Protein AF-0000000073121950 (afdb_homodimer)

Organism: Hermetia illucens (NCBI:txid343691)

InterPro domains:
  IPR037998 Maternal protein exuperantia [PTHR12384] (6-390)
  IPR040941 Exuperantia, SAM-like domain [PF18609] (260-331)
  IPR054362 Exuperantia RNAse H-like domain [PF22123] (18-179)

Structure (mmCIF, N/CA/C/O backbone):
data_AF-0000000073121950-model_v1
#
loop_
_entity.id
_entity.type
_entity.pdbx_description
1 polymer 'Maternal protein exuperantia'
#
loop_
_atom_site.group_PDB
_atom_site.id
_atom_site.type_symbol
_atom_site.label_atom_id
_atom_site.label_alt_id
_atom_site.label_comp_id
_atom_site.label_asym_id
_atom_site.label_entity_id
_atom_site.label_seq_id
_atom_site.pdbx_PDB_ins_code
_atom_site.Cartn_x
_atom_site.Cartn_y
_atom_site.Cartn_z
_atom_site.occupancy
_atom_site.B_iso_or_equiv
_atom_site.auth_seq_id
_atom_site.auth_comp_id
_atom_site.auth_asym_id
_atom_site.auth_atom_id
_atom_site.pdbx_PDB_model_num
ATOM 1 N N . MET A 1 1 ? 32.906 -42.125 -6.016 1 23.14 1 MET A N 1
ATOM 2 C CA . MET A 1 1 ? 32.531 -41.281 -4.887 1 23.14 1 MET A CA 1
ATOM 3 C C . MET A 1 1 ? 31.234 -40.562 -5.145 1 23.14 1 MET A C 1
ATOM 5 O O . MET A 1 1 ? 31.094 -39.844 -6.137 1 23.14 1 MET A O 1
ATOM 9 N N . GLY A 1 2 ? 30.078 -41.188 -4.805 1 25.16 2 GLY A N 1
ATOM 10 C CA . GLY A 1 2 ? 28.641 -40.969 -4.984 1 25.16 2 GLY A CA 1
ATOM 11 C C . GLY A 1 2 ? 28.188 -39.656 -4.395 1 25.16 2 GLY A C 1
ATOM 12 O O . GLY A 1 2 ? 28.422 -39.375 -3.217 1 25.16 2 GLY A O 1
ATOM 13 N N . SER A 1 3 ? 28.312 -38.531 -5.152 1 28.55 3 SER A N 1
ATOM 14 C CA . SER A 1 3 ? 27.906 -37.188 -4.746 1 28.55 3 SER A CA 1
ATOM 15 C C . SER A 1 3 ? 26.562 -37.188 -4.02 1 28.55 3 SER A C 1
ATOM 17 O O . SER A 1 3 ? 25.578 -37.719 -4.551 1 28.55 3 SER A O 1
ATOM 19 N N . GLY A 1 4 ? 26.547 -37.469 -2.672 1 28.08 4 GLY A N 1
ATOM 20 C CA . GLY A 1 4 ? 25.438 -37.469 -1.731 1 28.08 4 GLY A CA 1
ATOM 21 C C . GLY A 1 4 ? 24.531 -36.25 -1.912 1 28.08 4 GLY A C 1
ATOM 22 O O . GLY A 1 4 ? 24.984 -35.125 -1.797 1 28.08 4 GLY A O 1
ATOM 23 N N . SER A 1 5 ? 23.609 -36.344 -2.812 1 30.11 5 SER A N 1
ATOM 24 C CA . SER A 1 5 ? 22.453 -35.469 -2.941 1 30.11 5 SER A CA 1
ATOM 25 C C . SER A 1 5 ? 21.844 -35.125 -1.579 1 30.11 5 SER A C 1
ATOM 27 O O . SER A 1 5 ? 21.391 -36.031 -0.868 1 30.11 5 SER A O 1
ATOM 29 N N . GLU A 1 6 ? 22.531 -34.375 -0.75 1 32.94 6 GLU A N 1
ATOM 30 C CA . GLU A 1 6 ? 21.969 -33.875 0.498 1 32.94 6 GLU A CA 1
ATOM 31 C C . GLU A 1 6 ? 20.469 -33.562 0.341 1 32.94 6 GLU A C 1
ATOM 33 O O . GLU A 1 6 ? 20.094 -32.688 -0.42 1 32.94 6 GLU A O 1
ATOM 38 N N . THR A 1 7 ? 19.719 -34.562 0.35 1 33.72 7 THR A N 1
ATOM 39 C CA . THR A 1 7 ? 18.266 -34.469 0.483 1 33.72 7 THR A CA 1
ATOM 40 C C . THR A 1 7 ? 17.875 -33.5 1.578 1 33.72 7 THR A C 1
ATOM 42 O O . THR A 1 7 ? 18.109 -33.75 2.764 1 33.72 7 THR A O 1
ATOM 45 N N . LYS A 1 8 ? 18.234 -32.25 1.463 1 36.22 8 LYS A N 1
ATOM 46 C CA . LYS A 1 8 ? 17.625 -31.234 2.326 1 36.22 8 LYS A CA 1
ATOM 47 C C . LYS A 1 8 ? 16.234 -31.656 2.795 1 36.22 8 LYS A C 1
ATOM 49 O O . LYS A 1 8 ? 15.398 -32.062 1.982 1 36.22 8 LYS A O 1
ATOM 54 N N . ASN A 1 9 ? 16.125 -32.25 3.922 1 38.94 9 ASN A N 1
ATOM 55 C CA . ASN A 1 9 ? 14.977 -32.719 4.699 1 38.94 9 ASN A CA 1
ATOM 56 C C . ASN A 1 9 ? 13.805 -31.75 4.598 1 38.94 9 ASN A C 1
ATOM 58 O O . ASN A 1 9 ? 13.844 -30.656 5.172 1 38.94 9 ASN A O 1
ATOM 62 N N . ALA A 1 10 ? 13.281 -31.406 3.453 1 46.16 10 ALA A N 1
ATOM 63 C CA . ALA A 1 10 ? 12.023 -30.703 3.229 1 46.16 10 ALA A CA 1
ATOM 64 C C . ALA A 1 10 ? 10.992 -31.062 4.297 1 46.16 10 ALA A C 1
ATOM 66 O O . ALA A 1 10 ? 10.703 -32.25 4.512 1 46.16 10 ALA A O 1
ATOM 67 N N . ALA A 1 11 ? 10.969 -30.453 5.441 1 55.59 11 ALA A N 1
ATOM 68 C CA . ALA A 1 11 ? 9.984 -30.656 6.504 1 55.59 11 ALA A CA 1
ATOM 69 C C . ALA A 1 11 ? 8.641 -31.094 5.93 1 55.59 11 ALA A C 1
ATOM 71 O O . ALA A 1 11 ? 8.086 -30.422 5.051 1 55.59 11 ALA A O 1
ATOM 72 N N . THR A 1 12 ? 8.406 -32.375 5.855 1 75.44 12 THR A N 1
ATOM 73 C CA . THR A 1 12 ? 7.184 -33 5.367 1 75.44 12 THR A CA 1
ATOM 74 C C . THR A 1 12 ? 5.984 -32.594 6.219 1 75.44 12 THR A C 1
ATOM 76 O O . THR A 1 12 ? 6.125 -32.344 7.418 1 75.44 12 THR A O 1
ATOM 79 N N . LEU A 1 13 ? 4.969 -32.062 5.613 1 86.94 13 LEU A N 1
ATOM 80 C CA . LEU A 1 13 ? 3.691 -31.781 6.254 1 86.94 13 LEU A CA 1
ATOM 81 C C . LEU A 1 13 ? 3.184 -33 7.023 1 86.94 13 LEU A C 1
ATOM 83 O O . LEU A 1 13 ? 3.107 -34.094 6.469 1 86.94 13 LEU A O 1
ATOM 87 N N . PRO A 1 14 ? 2.98 -32.875 8.344 1 90.62 14 PRO A N 1
ATOM 88 C CA . PRO A 1 14 ? 2.432 -34 9.094 1 90.62 14 PRO A CA 1
ATOM 89 C C . PRO A 1 14 ? 1.1 -34.5 8.531 1 90.62 14 PRO A C 1
ATOM 91 O O . PRO A 1 14 ? 0.289 -33.688 8.062 1 90.62 14 PRO A O 1
ATOM 94 N N . LYS A 1 15 ? 0.915 -35.812 8.625 1 91.44 15 LYS A N 1
ATOM 95 C CA . LYS A 1 15 ? -0.358 -36.375 8.18 1 91.44 15 LYS A CA 1
ATOM 96 C C . LYS A 1 15 ? -1.479 -36.031 9.156 1 91.44 15 LYS A C 1
ATOM 98 O O . LYS A 1 15 ? -1.244 -35.906 10.359 1 91.44 15 LYS A O 1
ATOM 103 N N . GLY A 1 16 ? -2.641 -35.812 8.625 1 92.44 16 GLY A N 1
ATOM 104 C CA . GLY A 1 16 ? -3.791 -35.469 9.461 1 92.44 16 GLY A CA 1
ATOM 105 C C . GLY A 1 16 ? -4.875 -34.719 8.719 1 92.44 16 GLY A C 1
ATOM 106 O O . GLY A 1 16 ? -4.918 -34.75 7.484 1 92.44 16 GLY A O 1
ATOM 107 N N . LYS A 1 17 ? -5.758 -34.188 9.492 1 95.31 17 LYS A N 1
ATOM 108 C CA . LYS A 1 17 ? -6.871 -33.438 8.906 1 95.31 17 LYS A CA 1
ATOM 109 C C . LYS A 1 17 ? -6.473 -32 8.617 1 95.31 17 LYS A C 1
ATOM 111 O O . LYS A 1 17 ? -5.891 -31.328 9.469 1 95.31 17 LYS A O 1
ATOM 116 N N . TYR A 1 18 ? -6.789 -31.625 7.426 1 97.06 18 TYR A N 1
ATOM 117 C CA . TYR A 1 18 ? -6.535 -30.25 7 1 97.06 18 TYR A CA 1
ATOM 118 C C . TYR A 1 18 ? -7.777 -29.625 6.371 1 97.06 18 TYR A C 1
ATOM 120 O O . TYR A 1 18 ? -8.625 -30.344 5.828 1 97.06 18 TYR A O 1
ATOM 128 N N . THR A 1 19 ? -7.891 -28.359 6.516 1 97.56 19 THR A N 1
ATOM 129 C CA . THR A 1 19 ? -8.93 -27.625 5.812 1 97.56 19 THR A CA 1
ATOM 130 C C . THR A 1 19 ? -8.469 -27.234 4.41 1 97.56 19 THR A C 1
ATOM 132 O O . THR A 1 19 ? -7.434 -26.594 4.246 1 97.56 19 THR A O 1
ATOM 135 N N . LEU A 1 20 ? -9.219 -27.688 3.439 1 98 20 LEU A N 1
ATOM 136 C CA . LEU A 1 20 ? -8.844 -27.438 2.055 1 98 20 LEU A CA 1
ATOM 137 C C . LEU A 1 20 ? -9.539 -26.188 1.524 1 98 20 LEU A C 1
ATOM 139 O O . LEU A 1 20 ? -10.734 -26 1.74 1 98 20 LEU A O 1
ATOM 143 N N . VAL A 1 21 ? -8.75 -25.281 0.879 1 98.75 21 VAL A N 1
ATOM 144 C CA . VAL A 1 21 ? -9.266 -24.031 0.343 1 98.75 21 VAL A CA 1
ATOM 145 C C . VAL A 1 21 ? -8.734 -23.812 -1.072 1 98.75 21 VAL A C 1
ATOM 147 O O . VAL A 1 21 ? -7.527 -23.906 -1.31 1 98.75 21 VAL A O 1
ATOM 150 N N . GLY A 1 22 ? -9.633 -23.625 -2.072 1 98.75 22 GLY A N 1
ATOM 151 C CA . GLY A 1 22 ? -9.18 -23.156 -3.375 1 98.75 22 GLY A CA 1
ATOM 152 C C . GLY A 1 22 ? -8.727 -21.719 -3.371 1 98.75 22 GLY A C 1
ATOM 153 O O . GLY A 1 22 ? -9.328 -20.875 -2.705 1 98.75 22 GLY A O 1
ATOM 154 N N . ILE A 1 23 ? -7.668 -21.391 -4.133 1 98.88 23 ILE A N 1
ATOM 155 C CA . ILE A 1 23 ? -7.16 -20.016 -4.109 1 98.88 23 ILE A CA 1
ATOM 156 C C . ILE A 1 23 ? -6.664 -19.625 -5.496 1 98.88 23 ILE A C 1
ATOM 158 O O . ILE A 1 23 ? -6.188 -20.469 -6.258 1 98.88 23 ILE A O 1
ATOM 162 N N . ASP A 1 24 ? -6.777 -18.359 -5.828 1 98.56 24 ASP A N 1
ATOM 163 C CA . ASP A 1 24 ? -6.207 -17.781 -7.039 1 98.56 24 ASP A CA 1
ATOM 164 C C . ASP A 1 24 ? -6.07 -16.266 -6.902 1 98.56 24 ASP A C 1
ATOM 166 O O . ASP A 1 24 ? -6.637 -15.664 -5.988 1 98.56 24 ASP A O 1
ATOM 170 N N . VAL A 1 25 ? -5.273 -15.688 -7.82 1 98.62 25 VAL A N 1
ATOM 171 C CA . VAL A 1 25 ? -5.07 -14.242 -7.809 1 98.62 25 VAL A CA 1
ATOM 172 C C . VAL A 1 25 ? -5.082 -13.711 -9.242 1 98.62 25 VAL A C 1
ATOM 174 O O . VAL A 1 25 ? -4.684 -14.406 -10.172 1 98.62 25 VAL A O 1
ATOM 177 N N . ASP A 1 26 ? -5.594 -12.539 -9.438 1 98.25 26 ASP A N 1
ATOM 178 C CA . ASP A 1 26 ? -5.352 -11.727 -10.625 1 98.25 26 ASP A CA 1
ATOM 179 C C . ASP A 1 26 ? -4.254 -10.695 -10.367 1 98.25 26 ASP A C 1
ATOM 181 O O . ASP A 1 26 ? -4.191 -10.102 -9.289 1 98.25 26 ASP A O 1
ATOM 185 N N . THR A 1 27 ? -3.428 -10.539 -11.32 1 98.12 27 THR A N 1
ATOM 186 C CA . THR A 1 27 ? -2.293 -9.641 -11.141 1 98.12 27 THR A CA 1
ATOM 187 C C . THR A 1 27 ? -2.166 -8.688 -12.328 1 98.12 27 THR A C 1
ATOM 189 O O . THR A 1 27 ? -2.807 -8.883 -13.359 1 98.12 27 THR A O 1
ATOM 192 N N . THR A 1 28 ? -1.417 -7.633 -12.195 1 97.5 28 THR A N 1
ATOM 193 C CA . THR A 1 28 ? -1.21 -6.637 -13.242 1 97.5 28 THR A CA 1
ATOM 194 C C . THR A 1 28 ? -0.333 -7.199 -14.352 1 97.5 28 THR A C 1
ATOM 196 O O . THR A 1 28 ? -0.271 -6.633 -15.445 1 97.5 28 THR A O 1
ATOM 199 N N . GLY A 1 29 ? 0.346 -8.227 -14.109 1 95.06 29 GLY A N 1
ATOM 200 C CA . GLY A 1 29 ? 1.221 -8.969 -15.008 1 95.06 29 GLY A CA 1
ATOM 201 C C . GLY A 1 29 ? 1.643 -10.312 -14.445 1 95.06 29 GLY A C 1
ATOM 202 O O . GLY A 1 29 ? 1.053 -10.805 -13.477 1 95.06 29 GLY A O 1
ATOM 203 N N . ARG A 1 30 ? 2.684 -10.93 -15.016 1 91 30 ARG A N 1
ATOM 204 C CA . ARG A 1 30 ? 3.078 -12.281 -14.602 1 91 30 ARG A CA 1
ATOM 205 C C . ARG A 1 30 ? 4.477 -12.273 -14 1 91 30 ARG A C 1
ATOM 207 O O . ARG A 1 30 ? 5.129 -13.32 -13.93 1 91 30 ARG A O 1
ATOM 214 N N . ARG A 1 31 ? 4.938 -11.172 -13.609 1 85.44 31 ARG A N 1
ATOM 215 C CA . ARG A 1 31 ? 6.215 -11.07 -12.914 1 85.44 31 ARG A CA 1
ATOM 216 C C . ARG A 1 31 ? 6.012 -10.969 -11.406 1 85.44 31 ARG A C 1
ATOM 218 O O . ARG A 1 31 ? 4.957 -10.523 -10.953 1 85.44 31 ARG A O 1
ATOM 225 N N . LEU A 1 32 ? 7.008 -11.242 -10.656 1 86.88 32 LEU A N 1
ATOM 226 C CA . LEU A 1 32 ? 6.922 -11.219 -9.203 1 86.88 32 LEU A CA 1
ATOM 227 C C . LEU A 1 32 ? 6.762 -9.797 -8.688 1 86.88 32 LEU A C 1
ATOM 229 O O . LEU A 1 32 ? 6.254 -9.578 -7.586 1 86.88 32 LEU A O 1
ATOM 233 N N . ILE A 1 33 ? 7.211 -8.781 -9.461 1 86.19 33 ILE A N 1
ATOM 234 C CA . ILE A 1 33 ? 7.129 -7.383 -9.047 1 86.19 33 ILE A CA 1
ATOM 235 C C . ILE A 1 33 ? 5.73 -6.84 -9.336 1 86.19 33 ILE A C 1
ATOM 237 O O . ILE A 1 33 ? 5.375 -5.746 -8.891 1 86.19 33 ILE A O 1
ATOM 241 N N . ASP A 1 34 ? 4.98 -7.625 -10.141 1 93.81 34 ASP A N 1
ATOM 242 C CA . ASP A 1 34 ? 3.623 -7.18 -10.438 1 93.81 34 ASP A CA 1
ATOM 243 C C . ASP A 1 34 ? 2.734 -7.262 -9.203 1 93.81 34 ASP A C 1
ATOM 245 O O . ASP A 1 34 ? 3.156 -7.762 -8.156 1 93.81 34 ASP A O 1
ATOM 249 N N . GLU A 1 35 ? 1.543 -6.699 -9.344 1 96.88 35 GLU A N 1
ATOM 250 C CA . GLU A 1 35 ? 0.708 -6.492 -8.164 1 96.88 35 GLU A CA 1
ATOM 251 C C . GLU A 1 35 ? -0.578 -7.312 -8.25 1 96.88 35 GLU A C 1
ATOM 253 O O . GLU A 1 35 ? -1.116 -7.523 -9.344 1 96.88 35 GLU A O 1
ATOM 258 N N . ILE A 1 36 ? -1.031 -7.746 -7.098 1 98.31 36 ILE A N 1
ATOM 259 C CA . ILE A 1 36 ? -2.303 -8.461 -7.027 1 98.31 36 ILE A CA 1
ATOM 260 C C . ILE A 1 36 ? -3.455 -7.477 -7.234 1 98.31 36 ILE A C 1
ATOM 262 O O . ILE A 1 36 ? -3.504 -6.422 -6.598 1 98.31 36 ILE A O 1
ATOM 266 N N . VA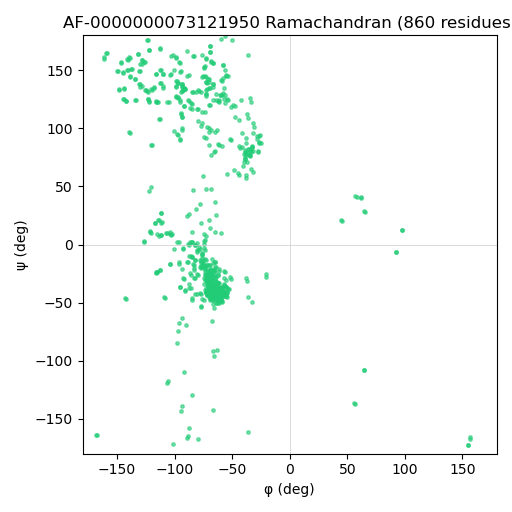L A 1 37 ? -4.379 -7.848 -8.07 1 98.44 37 VAL A N 1
ATOM 267 C CA . VAL A 1 37 ? -5.523 -6.996 -8.367 1 98.44 37 VAL A CA 1
ATOM 268 C C . VAL A 1 37 ? -6.801 -7.641 -7.836 1 98.44 37 VAL A C 1
ATOM 270 O O . VAL A 1 37 ? -7.812 -6.961 -7.641 1 98.44 37 VAL A O 1
ATOM 273 N N . GLN A 1 38 ? -6.766 -8.906 -7.645 1 98.5 38 GLN A N 1
ATOM 274 C CA . GLN A 1 38 ? -7.84 -9.641 -6.984 1 98.5 38 GLN A CA 1
ATOM 275 C C . GLN A 1 38 ? -7.297 -10.836 -6.215 1 98.5 38 GLN A C 1
ATOM 277 O O . GLN A 1 38 ? -6.418 -11.547 -6.703 1 98.5 38 GLN A O 1
ATOM 282 N N . LEU A 1 39 ? -7.707 -11.008 -5.055 1 98.75 39 LEU A N 1
ATOM 283 C CA . LEU A 1 39 ? -7.438 -12.188 -4.242 1 98.75 39 LEU A CA 1
ATOM 284 C C . LEU A 1 39 ? -8.727 -12.945 -3.941 1 98.75 39 LEU A C 1
ATOM 286 O O . LEU A 1 39 ? -9.688 -12.367 -3.428 1 98.75 39 LEU A O 1
ATOM 290 N N . ALA A 1 40 ? -8.758 -14.195 -4.316 1 98.69 40 ALA A N 1
ATOM 291 C CA . ALA A 1 40 ? -9.977 -14.969 -4.129 1 98.69 40 ALA A CA 1
ATOM 292 C C . ALA A 1 40 ? -9.672 -16.344 -3.529 1 98.69 40 ALA A C 1
ATOM 294 O O . ALA A 1 40 ? -8.656 -16.953 -3.857 1 98.69 40 ALA A O 1
ATOM 295 N N . ALA A 1 41 ? -10.508 -16.781 -2.684 1 98.75 41 ALA A N 1
ATOM 296 C CA . ALA A 1 41 ? -10.445 -18.094 -2.037 1 98.75 41 ALA A CA 1
ATOM 297 C C . ALA A 1 41 ? -11.844 -18.703 -1.904 1 98.75 41 ALA A C 1
ATOM 299 O O . ALA A 1 41 ? -12.828 -17.984 -1.762 1 98.75 41 ALA A O 1
ATOM 300 N N . TYR A 1 42 ? -11.898 -20.062 -1.933 1 98.44 42 TYR A N 1
ATOM 301 C CA . TYR A 1 42 ? -13.211 -20.688 -2.037 1 98.44 42 TYR A CA 1
ATOM 302 C C . TYR A 1 42 ? -13.266 -21.969 -1.218 1 98.44 42 TYR A C 1
ATOM 304 O O . TYR A 1 42 ? -12.32 -22.766 -1.229 1 98.44 42 TYR A O 1
ATOM 312 N N . THR A 1 43 ? -14.258 -22.156 -0.511 1 97.75 43 THR A N 1
ATOM 313 C CA . THR A 1 43 ? -14.773 -23.406 0.033 1 97.75 43 THR A CA 1
ATOM 314 C C . THR A 1 43 ? -16.266 -23.547 -0.271 1 97.75 43 THR A C 1
ATOM 316 O O . THR A 1 43 ? -16.953 -22.562 -0.554 1 97.75 43 THR A O 1
ATOM 319 N N . PRO A 1 44 ? -16.734 -24.719 -0.312 1 95.06 44 PRO A N 1
ATOM 320 C CA . PRO A 1 44 ? -18.172 -24.906 -0.594 1 95.0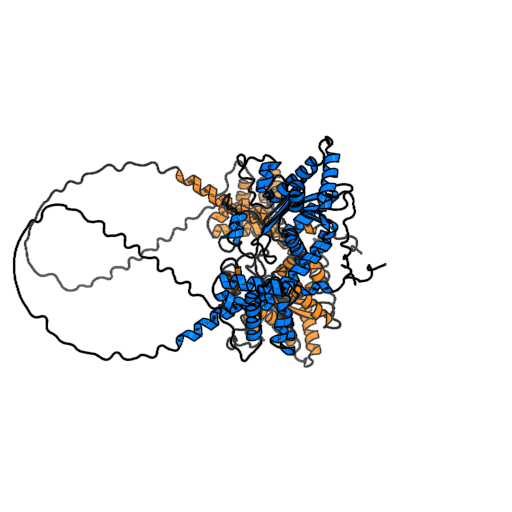6 44 PRO A CA 1
ATOM 321 C C . PRO A 1 44 ? -19.062 -24.156 0.389 1 95.06 44 PRO A C 1
ATOM 323 O O . PRO A 1 44 ? -20.172 -23.75 0.035 1 95.06 44 PRO A O 1
ATOM 326 N N . GLN A 1 45 ? -18.594 -23.844 1.601 1 94.25 45 GLN A N 1
ATOM 327 C CA . GLN A 1 45 ? -19.406 -23.188 2.637 1 94.25 45 GLN A CA 1
ATOM 328 C C . GLN A 1 45 ? -19.281 -21.672 2.555 1 94.25 45 GLN A C 1
ATOM 330 O O . GLN A 1 45 ? -20.25 -20.953 2.816 1 94.25 45 GLN A O 1
ATOM 335 N N . THR A 1 46 ? -18.125 -21.172 2.285 1 96.88 46 THR A N 1
ATOM 336 C CA . THR A 1 46 ? -17.875 -19.734 2.271 1 96.88 46 THR A CA 1
ATOM 337 C C . THR A 1 46 ? -16.828 -19.375 1.214 1 96.88 46 THR A C 1
ATOM 339 O O . THR A 1 46 ? -16.078 -20.234 0.764 1 96.88 46 THR A O 1
ATOM 342 N N . GLN A 1 47 ? -16.906 -18.156 0.81 1 97.38 47 GLN A N 1
ATOM 343 C CA . GLN A 1 47 ? -15.938 -17.688 -0.176 1 97.38 47 GLN A CA 1
ATOM 344 C C . GLN A 1 47 ? -15.43 -16.281 0.18 1 97.38 47 GLN A C 1
ATOM 346 O O . GLN A 1 47 ? -16.094 -15.547 0.908 1 97.38 47 GLN A O 1
ATOM 351 N N . TYR A 1 48 ? -14.25 -16.016 -0.218 1 98.31 48 TYR A N 1
ATOM 352 C CA . TYR A 1 48 ? -13.625 -14.703 -0.115 1 98.31 48 TYR A CA 1
ATOM 353 C C . TYR A 1 48 ? -13.172 -14.203 -1.482 1 98.31 48 TYR A C 1
ATOM 355 O O . TYR A 1 48 ? -12.484 -14.922 -2.215 1 98.31 48 TYR A O 1
ATOM 363 N N . ALA A 1 49 ? -13.57 -13.07 -1.896 1 97.88 49 ALA A N 1
ATOM 364 C CA . ALA A 1 49 ? -13.109 -12.422 -3.119 1 97.88 49 ALA A CA 1
ATOM 365 C C . ALA A 1 49 ? -13.023 -10.906 -2.939 1 97.88 49 ALA A C 1
ATOM 367 O O . ALA A 1 49 ? -14 -10.273 -2.529 1 97.88 49 ALA A O 1
ATOM 368 N N . GLN A 1 50 ? -11.867 -10.359 -3.207 1 98.25 50 GLN A N 1
ATOM 369 C CA . GLN A 1 50 ? -11.656 -8.93 -3.004 1 98.25 50 GLN A CA 1
ATOM 370 C C . GLN A 1 50 ? -10.773 -8.344 -4.102 1 98.25 50 GLN A C 1
ATOM 372 O O . GLN A 1 50 ? -9.68 -8.844 -4.355 1 98.25 50 GLN A O 1
ATOM 377 N N . TYR A 1 51 ? -11.305 -7.332 -4.773 1 98.12 51 TYR A N 1
ATOM 378 C CA . TYR A 1 51 ? -10.469 -6.566 -5.691 1 98.12 51 TYR A CA 1
ATOM 379 C C . TYR A 1 51 ? -9.539 -5.629 -4.93 1 98.12 51 TYR A C 1
ATOM 381 O O . TYR A 1 51 ? -9.922 -5.07 -3.898 1 98.12 51 TYR A O 1
ATOM 389 N N . ILE A 1 52 ? -8.375 -5.469 -5.461 1 98.44 52 ILE A N 1
ATOM 390 C CA . ILE A 1 52 ? -7.309 -4.691 -4.844 1 98.44 52 ILE A CA 1
ATOM 391 C C . ILE A 1 52 ? -6.805 -3.635 -5.828 1 98.44 52 ILE A C 1
ATOM 393 O O . ILE A 1 52 ? -6.492 -3.949 -6.977 1 98.44 52 ILE A O 1
ATOM 397 N N . MET A 1 53 ? -6.668 -2.424 -5.387 1 97.06 53 MET A N 1
ATOM 398 C CA . MET A 1 53 ? -6.184 -1.353 -6.25 1 97.06 53 MET A CA 1
ATOM 399 C C . MET A 1 53 ? -4.668 -1.408 -6.387 1 97.06 53 MET A C 1
ATOM 401 O O . MET A 1 53 ? -3.943 -1.24 -5.402 1 97.06 53 MET A O 1
ATOM 405 N N . PRO A 1 54 ? -4.156 -1.634 -7.574 1 97.06 54 PRO A N 1
ATOM 406 C CA . PRO A 1 54 ? -2.705 -1.625 -7.777 1 97.06 54 PRO A CA 1
ATOM 407 C C . PRO A 1 54 ? -2.146 -0.219 -7.988 1 97.06 54 PRO A C 1
ATOM 409 O O . PRO A 1 54 ? -2.904 0.715 -8.266 1 97.06 54 PRO A O 1
ATOM 412 N N . TYR A 1 55 ? -0.87 -0.076 -7.812 1 95.25 55 TYR A N 1
ATOM 413 C CA . TYR A 1 55 ? -0.206 1.174 -8.164 1 95.25 55 TYR A CA 1
ATOM 414 C C . TYR A 1 55 ? -0.109 1.333 -9.68 1 95.25 55 TYR A C 1
ATOM 416 O O . TYR A 1 55 ? -0.387 2.408 -10.211 1 95.25 55 TYR A O 1
ATOM 424 N N . MET A 1 56 ? 0.205 0.223 -10.336 1 94.5 56 MET A N 1
ATOM 425 C CA . MET A 1 56 ? 0.415 0.238 -11.773 1 94.5 56 MET A CA 1
ATOM 426 C C . MET A 1 56 ? -0.854 -0.175 -12.516 1 94.5 56 MET A C 1
ATOM 428 O O . MET A 1 56 ? -1.732 -0.817 -11.938 1 94.5 56 MET A O 1
ATOM 432 N N . ASN A 1 57 ? -0.887 0.27 -13.742 1 95.62 57 ASN A N 1
ATOM 433 C CA . ASN A 1 57 ? -1.955 -0.246 -14.594 1 95.62 57 ASN A CA 1
ATOM 434 C C . ASN A 1 57 ? -1.677 -1.681 -15.031 1 95.62 57 ASN A C 1
ATOM 436 O O . ASN A 1 57 ? -0.521 -2.105 -15.078 1 95.62 57 ASN A O 1
ATOM 440 N N . LEU A 1 58 ? -2.729 -2.391 -15.281 1 97.19 58 LEU A N 1
ATOM 441 C CA . LEU A 1 58 ? -2.553 -3.73 -15.828 1 97.19 58 LEU A CA 1
ATOM 442 C C . LEU A 1 58 ? -1.967 -3.668 -17.234 1 97.19 58 LEU A C 1
ATOM 444 O O . LEU A 1 58 ? -2.367 -2.826 -18.047 1 97.19 58 LEU A O 1
ATOM 448 N N . ASN A 1 59 ? -1.058 -4.5 -17.531 1 94.5 59 ASN A N 1
ATOM 449 C CA . ASN A 1 59 ? -0.585 -4.582 -18.922 1 94.5 59 ASN A CA 1
ATOM 450 C C . ASN A 1 59 ? -1.649 -5.164 -19.844 1 94.5 59 ASN A C 1
ATOM 452 O O . ASN A 1 59 ? -2.662 -5.691 -19.375 1 94.5 59 ASN A O 1
ATOM 456 N N . PRO A 1 60 ? -1.501 -5.051 -21.078 1 94 60 PRO A N 1
ATOM 457 C CA . PRO A 1 60 ? -2.553 -5.453 -22.016 1 94 60 PRO A CA 1
ATOM 458 C C . PRO A 1 60 ? -2.932 -6.926 -21.875 1 94 60 PRO A C 1
ATOM 460 O O . PRO A 1 60 ? -4.113 -7.273 -21.938 1 94 60 PRO A O 1
ATOM 463 N N . ALA A 1 61 ? -1.965 -7.707 -21.719 1 94.38 61 ALA A N 1
ATOM 464 C CA . ALA A 1 61 ? -2.242 -9.133 -21.594 1 94.38 61 ALA A CA 1
ATOM 465 C C . ALA A 1 61 ? -3.088 -9.414 -20.344 1 94.38 61 ALA A C 1
ATOM 467 O O . ALA A 1 61 ? -4.043 -10.188 -20.406 1 94.38 61 ALA A O 1
ATOM 468 N N . ALA A 1 62 ? -2.717 -8.867 -19.25 1 96.75 62 ALA A N 1
ATOM 469 C CA . ALA A 1 62 ? -3.449 -9.047 -18 1 96.75 62 ALA A CA 1
ATOM 470 C C . ALA A 1 62 ? -4.863 -8.484 -18.109 1 96.75 62 ALA A C 1
ATOM 472 O O . ALA A 1 62 ? -5.816 -9.086 -17.609 1 96.75 62 ALA A O 1
ATOM 473 N N . ARG A 1 63 ? -5.02 -7.324 -18.75 1 96.12 63 ARG A N 1
ATOM 474 C CA . ARG A 1 63 ? -6.332 -6.723 -18.938 1 96.12 63 ARG A CA 1
ATOM 475 C C . ARG A 1 63 ? -7.258 -7.668 -19.703 1 96.12 63 ARG A C 1
ATOM 477 O O . ARG A 1 63 ? -8.43 -7.809 -19.359 1 96.12 63 ARG A O 1
ATOM 484 N N . GLN A 1 64 ? -6.68 -8.203 -20.656 1 95 64 GLN A N 1
ATOM 485 C CA . GLN A 1 64 ? -7.461 -9.117 -21.484 1 95 64 GLN A CA 1
ATOM 486 C C . GLN A 1 64 ? -7.809 -10.391 -20.719 1 95 64 GLN A C 1
ATOM 488 O O . GLN A 1 64 ? -8.938 -10.875 -20.781 1 95 64 GLN A O 1
ATOM 493 N N . ARG A 1 65 ? -6.895 -10.867 -20.047 1 94.56 65 ARG A N 1
ATOM 494 C CA . ARG A 1 65 ? -7.082 -12.117 -19.312 1 94.56 65 ARG A CA 1
ATOM 495 C C . ARG A 1 65 ? -8.117 -11.953 -18.203 1 94.56 65 ARG A C 1
ATOM 497 O O . ARG A 1 65 ? -8.992 -12.805 -18.031 1 94.56 65 ARG A O 1
ATOM 504 N N . HIS A 1 66 ? -7.996 -10.883 -17.469 1 96.81 66 HIS A N 1
ATOM 505 C CA . HIS A 1 66 ? -8.812 -10.719 -16.281 1 96.81 66 HIS A CA 1
ATOM 506 C C . HIS A 1 66 ? -10.047 -9.867 -16.578 1 96.81 66 HIS A C 1
ATOM 508 O O . HIS A 1 66 ? -10.977 -9.812 -15.766 1 96.81 66 HIS A O 1
ATOM 514 N N . GLN A 1 67 ? -10 -9.133 -17.75 1 96.38 67 GLN A N 1
ATOM 515 C CA . GLN A 1 67 ? -11.086 -8.242 -18.141 1 96.38 67 GLN A CA 1
ATOM 516 C C . GLN A 1 67 ? -11.336 -7.18 -17.078 1 96.38 67 GLN A C 1
ATOM 518 O O . GLN A 1 67 ? -12.484 -6.941 -16.703 1 96.38 67 GLN A O 1
ATOM 523 N N . VAL A 1 68 ? -10.289 -6.66 -16.531 1 96.88 68 VAL A N 1
ATOM 524 C CA . VAL A 1 68 ? -10.289 -5.562 -15.57 1 96.88 68 VAL A CA 1
ATOM 525 C C . VAL A 1 68 ? -9.289 -4.496 -16 1 96.88 68 VAL A C 1
ATOM 527 O O . VAL A 1 68 ? -8.203 -4.812 -16.5 1 96.88 68 VAL A O 1
ATOM 530 N N . ARG A 1 69 ? -9.633 -3.311 -15.883 1 96.62 69 ARG A N 1
ATOM 531 C CA . ARG A 1 69 ? -8.695 -2.23 -16.188 1 96.62 69 ARG A CA 1
ATOM 532 C C . ARG A 1 69 ? -8.812 -1.103 -15.172 1 96.62 69 ARG A C 1
ATOM 534 O O . ARG A 1 69 ? -9.828 -0.991 -14.469 1 96.62 69 ARG A O 1
ATOM 541 N N . VAL A 1 70 ? -7.797 -0.301 -15.117 1 96.5 70 VAL A N 1
ATOM 542 C CA . VAL A 1 70 ? -7.797 0.888 -14.273 1 96.5 70 VAL A CA 1
ATOM 543 C C . VAL A 1 70 ? -8.297 2.09 -15.07 1 96.5 70 VAL A C 1
ATOM 545 O O . VAL A 1 70 ? -7.887 2.293 -16.219 1 96.5 70 VAL A O 1
ATOM 548 N N . ILE A 1 71 ? -9.125 2.812 -14.477 1 95.56 71 ILE A N 1
ATOM 549 C CA . ILE A 1 71 ? -9.578 4.062 -15.078 1 95.56 71 ILE A CA 1
ATOM 550 C C . ILE A 1 71 ? -9.375 5.211 -14.086 1 95.56 71 ILE A C 1
ATOM 552 O O . ILE A 1 71 ? -9.266 4.984 -12.883 1 95.56 71 ILE A O 1
ATOM 556 N N . THR A 1 72 ? -9.297 6.406 -14.656 1 92.69 72 THR A N 1
ATOM 557 C CA . THR A 1 72 ? -9.141 7.598 -13.836 1 92.69 72 THR A CA 1
ATOM 558 C C . THR A 1 72 ? -10.281 8.586 -14.086 1 92.69 72 THR A C 1
ATOM 560 O O . THR A 1 72 ? -10.547 8.953 -15.234 1 92.69 72 THR A O 1
ATOM 563 N N . ILE A 1 73 ? -10.961 8.945 -13.102 1 90.38 73 ILE A N 1
ATOM 564 C CA . ILE A 1 73 ? -11.961 10.008 -13.133 1 90.38 73 ILE A CA 1
ATOM 565 C C . ILE A 1 73 ? -11.5 11.172 -12.266 1 90.38 73 ILE A C 1
ATOM 567 O O . ILE A 1 73 ? -11.508 11.086 -11.039 1 90.38 73 ILE A O 1
ATOM 571 N N . GLY A 1 74 ? -11.094 12.297 -12.945 1 88.88 74 GLY A N 1
ATOM 572 C CA . GLY A 1 74 ? -10.438 13.359 -12.203 1 88.88 74 GLY A CA 1
ATOM 573 C C . GLY A 1 74 ? -9.102 12.93 -11.617 1 88.88 74 GLY A C 1
ATOM 574 O O . GLY A 1 74 ? -8.156 12.641 -12.352 1 88.88 74 GLY A O 1
ATOM 575 N N . PHE A 1 75 ? -9.117 12.773 -10.289 1 89.31 75 PHE A N 1
ATOM 576 C CA . PHE A 1 75 ? -7.871 12.32 -9.68 1 89.31 75 PHE A CA 1
ATOM 577 C C . PHE A 1 75 ? -8.078 11.016 -8.922 1 89.31 75 PHE A C 1
ATOM 579 O O . PHE A 1 75 ? -7.184 10.547 -8.227 1 89.31 75 PHE A O 1
ATOM 586 N N . TYR A 1 76 ? -9.242 10.438 -9.156 1 90.56 76 TYR A N 1
ATOM 587 C CA . TYR A 1 76 ? -9.57 9.164 -8.516 1 90.56 76 TYR A CA 1
ATOM 588 C C . TYR A 1 76 ? -9.32 8 -9.469 1 90.56 76 TYR A C 1
ATOM 590 O O . TYR A 1 76 ? -9.828 7.992 -10.594 1 90.56 76 TYR A O 1
ATOM 598 N N . ARG A 1 77 ? -8.609 7.098 -9.031 1 94.44 77 ARG A N 1
ATOM 599 C CA . ARG A 1 77 ? -8.359 5.871 -9.781 1 94.44 77 ARG A CA 1
ATOM 600 C C . ARG A 1 77 ? -9.273 4.746 -9.297 1 94.44 77 ARG A C 1
ATOM 602 O O . ARG A 1 77 ? -9.453 4.562 -8.094 1 94.44 77 ARG A O 1
ATOM 609 N N . MET A 1 78 ? -9.797 4.059 -10.234 1 96.31 78 MET A N 1
ATOM 610 C CA . MET A 1 78 ? -10.734 2.986 -9.906 1 96.31 78 MET A CA 1
ATOM 611 C C . MET A 1 78 ? -10.523 1.784 -10.828 1 96.31 78 MET A C 1
ATOM 613 O O . MET A 1 78 ? -9.922 1.91 -11.891 1 96.31 78 MET A O 1
ATOM 617 N N . LEU A 1 79 ? -10.969 0.667 -10.406 1 97.12 79 LEU A N 1
ATOM 618 C CA . LEU A 1 79 ? -10.984 -0.531 -11.234 1 97.12 79 LEU A CA 1
ATOM 619 C C . LEU A 1 79 ? -12.32 -0.689 -11.945 1 97.12 79 LEU A C 1
ATOM 621 O O . LEU A 1 79 ? -13.375 -0.464 -11.344 1 97.12 79 LEU A O 1
ATOM 625 N N . LYS A 1 80 ? -12.266 -1.014 -13.172 1 97.06 80 LYS A N 1
ATOM 626 C CA . LYS A 1 80 ? -13.461 -1.228 -13.977 1 97.06 80 LYS A CA 1
ATOM 627 C C . LYS A 1 80 ? -13.469 -2.621 -14.594 1 97.06 80 LYS A C 1
ATOM 629 O O . LYS A 1 80 ? -12.469 -3.051 -15.172 1 97.06 80 LYS A O 1
ATOM 634 N N . CYS A 1 81 ? -14.57 -3.262 -14.438 1 95 81 CYS A N 1
ATOM 635 C CA . CYS A 1 81 ? -14.773 -4.543 -15.109 1 95 81 CYS A CA 1
ATOM 636 C C . CYS A 1 81 ? -15.148 -4.34 -16.578 1 95 81 CYS A C 1
ATOM 638 O O . CYS A 1 81 ? -16.109 -3.639 -16.875 1 95 81 CYS A O 1
ATOM 640 N N . MET A 1 82 ? -14.523 -5.023 -17.406 1 94.12 82 MET A N 1
ATOM 641 C CA . MET A 1 82 ? -14.719 -4.809 -18.828 1 94.12 82 MET A CA 1
ATOM 642 C C . MET A 1 82 ? -15.867 -5.664 -19.359 1 94.12 82 MET A C 1
ATOM 644 O O . MET A 1 82 ? -16.375 -5.418 -20.453 1 94.12 82 MET A O 1
ATOM 648 N N . GLN A 1 83 ? -16.266 -6.637 -18.594 1 89.62 83 GLN A N 1
ATOM 649 C CA . GLN A 1 83 ? -17.422 -7.445 -18.969 1 89.62 83 GLN A CA 1
ATOM 650 C C . GLN A 1 83 ? -18.719 -6.707 -18.703 1 89.62 83 GLN A C 1
ATOM 652 O O . GLN A 1 83 ? -19.625 -6.688 -19.547 1 89.62 83 GLN A O 1
ATOM 657 N N . THR A 1 84 ? -18.766 -6.043 -17.531 1 90.25 84 THR A N 1
ATOM 658 C CA . THR A 1 84 ? -20 -5.379 -17.125 1 90.25 84 THR A CA 1
ATOM 659 C C . THR A 1 84 ? -19.906 -3.871 -17.328 1 90.25 84 THR A C 1
ATOM 661 O O . THR A 1 84 ? -20.906 -3.164 -17.266 1 90.25 84 THR A O 1
ATOM 664 N N . TYR A 1 85 ? -18.703 -3.404 -17.484 1 92.62 85 TYR A N 1
ATOM 665 C CA . TYR A 1 85 ? -18.406 -1.988 -17.672 1 92.62 85 TYR A CA 1
ATOM 666 C C . TYR A 1 85 ? -18.766 -1.19 -16.422 1 92.62 85 TYR A C 1
ATOM 668 O O . TYR A 1 85 ? -19.172 -0.029 -16.516 1 92.62 85 TYR A O 1
ATOM 676 N N . LYS A 1 86 ? -18.703 -1.859 -15.375 1 94.06 86 LYS A N 1
ATOM 677 C CA . LYS A 1 86 ? -18.984 -1.215 -14.102 1 94.06 86 LYS A CA 1
ATOM 678 C C . LYS A 1 86 ? -17.719 -1.12 -13.242 1 94.06 86 LYS A C 1
ATOM 680 O O . LYS A 1 86 ? -16.828 -1.96 -13.352 1 94.06 86 LYS A O 1
ATOM 685 N N . VAL A 1 87 ? -17.75 -0.093 -12.469 1 95.06 87 VAL A N 1
ATOM 686 C CA . VAL A 1 87 ? -16.672 0.064 -11.492 1 95.06 87 VAL A CA 1
ATOM 687 C C . VAL A 1 87 ? -16.828 -0.953 -10.367 1 95.06 87 VAL A C 1
ATOM 689 O O . VAL A 1 87 ? -17.953 -1.222 -9.93 1 95.06 87 VAL A O 1
ATOM 692 N N . VAL A 1 88 ? -15.727 -1.494 -9.953 1 94.81 88 VAL A N 1
ATOM 693 C CA . VAL A 1 88 ? -15.773 -2.48 -8.883 1 94.81 88 VAL A CA 1
ATOM 694 C C . VAL A 1 88 ? -15.164 -1.895 -7.613 1 94.81 88 VAL A C 1
ATOM 696 O O . VAL A 1 88 ? -14.219 -1.1 -7.68 1 94.81 88 VAL A O 1
ATOM 699 N N . LYS A 1 89 ? -15.664 -2.283 -6.477 1 93.75 89 LYS A N 1
ATOM 700 C CA . LYS A 1 89 ? -15.133 -1.841 -5.191 1 93.75 89 LYS A CA 1
ATOM 701 C C . LYS A 1 89 ? -13.789 -2.51 -4.895 1 93.75 89 LYS A C 1
ATOM 703 O O . LYS A 1 89 ? -13.656 -3.727 -5.023 1 93.75 89 LYS A O 1
ATOM 708 N N . SER A 1 90 ? -12.828 -1.713 -4.551 1 96.75 90 SER A N 1
ATOM 709 C CA . SER A 1 90 ? -11.492 -2.238 -4.277 1 96.75 90 SER A CA 1
ATOM 710 C C . SER A 1 90 ? -10.984 -1.76 -2.922 1 96.75 90 SER A C 1
ATOM 712 O O . SER A 1 90 ? -11.523 -0.814 -2.346 1 96.75 90 SER A O 1
ATOM 714 N N . LYS A 1 91 ? -10.023 -2.479 -2.369 1 96.56 91 LYS A N 1
ATOM 715 C CA . LYS A 1 91 ? -9.305 -2.133 -1.146 1 96.56 91 LYS A CA 1
ATOM 716 C C . LYS A 1 91 ? -7.805 -2.039 -1.402 1 96.56 91 LYS A C 1
ATOM 718 O O . LYS A 1 91 ? -7.328 -2.393 -2.484 1 96.56 91 LYS A O 1
ATOM 723 N N . SER A 1 92 ? -7.129 -1.478 -0.432 1 95.81 92 SER A N 1
ATOM 724 C CA . SER A 1 92 ? -5.672 -1.567 -0.468 1 95.81 92 SER A CA 1
ATOM 725 C C . SER A 1 92 ? -5.203 -3.006 -0.276 1 95.81 92 SER A C 1
ATOM 727 O O . SER A 1 92 ? -5.938 -3.836 0.265 1 95.81 92 SER A O 1
ATOM 729 N N . GLU A 1 93 ? -4.027 -3.293 -0.741 1 97.38 93 GLU A N 1
ATOM 730 C CA . GLU A 1 93 ? -3.488 -4.645 -0.626 1 97.38 93 GLU A CA 1
ATOM 731 C C . GLU A 1 93 ? -3.408 -5.086 0.833 1 97.38 93 GLU A C 1
ATOM 733 O O . GLU A 1 93 ? -3.777 -6.215 1.167 1 97.38 93 GLU A O 1
ATOM 738 N N . VAL A 1 94 ? -3.018 -4.211 1.713 1 97.44 94 VAL A N 1
ATOM 739 C CA . VAL A 1 94 ? -2.859 -4.523 3.129 1 97.44 94 VAL A CA 1
ATOM 740 C C . VAL A 1 94 ? -4.219 -4.852 3.74 1 97.44 94 VAL A C 1
ATOM 742 O O . VAL A 1 94 ? -4.352 -5.816 4.496 1 97.44 94 VAL A O 1
ATOM 745 N N . ALA A 1 95 ? -5.203 -4.07 3.459 1 96.94 95 ALA A N 1
ATOM 746 C CA . ALA A 1 95 ? -6.539 -4.293 3.996 1 96.94 95 ALA A CA 1
ATOM 747 C C . ALA A 1 95 ? -7.121 -5.609 3.494 1 96.94 95 ALA A C 1
ATOM 749 O O . ALA A 1 95 ? -7.73 -6.359 4.262 1 96.94 95 ALA A O 1
ATOM 750 N N . ALA A 1 96 ? -6.922 -5.883 2.225 1 98.31 96 ALA A N 1
ATOM 751 C CA . ALA A 1 96 ? -7.426 -7.117 1.63 1 98.31 96 ALA A CA 1
ATOM 752 C C . ALA A 1 96 ? -6.773 -8.336 2.271 1 98.31 96 ALA A C 1
ATOM 754 O O . ALA A 1 96 ? -7.441 -9.344 2.533 1 98.31 96 ALA A O 1
ATOM 755 N N . LEU A 1 97 ? -5.484 -8.258 2.496 1 98.56 97 LEU A N 1
ATOM 756 C CA . LEU A 1 97 ? -4.758 -9.375 3.09 1 98.56 97 LEU A CA 1
ATOM 757 C C . LEU A 1 97 ? -5.195 -9.602 4.531 1 98.56 97 LEU A C 1
ATOM 759 O O . LEU A 1 97 ? -5.324 -10.75 4.973 1 98.56 97 LEU A O 1
ATOM 763 N N . LYS A 1 98 ? -5.402 -8.539 5.258 1 97.81 98 LYS A N 1
ATOM 764 C CA . LYS A 1 98 ? -5.898 -8.672 6.625 1 97.81 98 LYS A CA 1
ATOM 765 C C . LYS A 1 98 ? -7.258 -9.359 6.656 1 97.81 98 LYS A C 1
ATOM 767 O O . LYS A 1 98 ? -7.48 -10.273 7.449 1 97.81 98 LYS A O 1
ATOM 772 N N . ASP A 1 99 ? -8.125 -8.898 5.766 1 98.31 99 ASP A N 1
ATOM 773 C CA . ASP A 1 99 ? -9.438 -9.523 5.66 1 98.31 99 ASP A CA 1
ATOM 774 C C . ASP A 1 99 ? -9.328 -11 5.309 1 98.31 99 ASP A C 1
ATOM 776 O O . ASP A 1 99 ? -10.062 -11.828 5.848 1 98.31 99 ASP A O 1
ATOM 780 N N . PHE A 1 100 ? -8.477 -11.328 4.406 1 98.75 100 PHE A N 1
ATOM 781 C CA . PHE A 1 100 ? -8.25 -12.703 3.979 1 98.75 100 PHE A CA 1
ATOM 782 C C . PHE A 1 100 ? -7.789 -13.57 5.145 1 98.75 100 PHE A C 1
ATOM 784 O O . PHE A 1 100 ? -8.289 -14.68 5.344 1 98.75 100 PHE A O 1
ATOM 791 N N . LEU A 1 101 ? -6.816 -13.07 5.895 1 98.69 101 LEU A N 1
ATOM 792 C CA . LEU A 1 101 ? -6.297 -13.805 7.043 1 98.69 101 LEU A CA 1
ATOM 793 C C . LEU A 1 101 ? -7.387 -14.023 8.086 1 98.69 101 LEU A C 1
ATOM 795 O O . LEU A 1 101 ? -7.5 -15.109 8.656 1 98.69 101 LEU A O 1
ATOM 799 N N . ASP A 1 102 ? -8.18 -12.938 8.344 1 98.5 102 ASP A N 1
ATOM 800 C CA . ASP A 1 102 ? -9.312 -13.094 9.25 1 98.5 102 ASP A CA 1
ATOM 801 C C . ASP A 1 102 ? -10.242 -14.203 8.781 1 98.5 102 ASP A C 1
ATOM 803 O O . ASP A 1 102 ? -10.688 -15.031 9.586 1 98.5 102 ASP A O 1
ATOM 807 N N . TRP A 1 103 ? -10.508 -14.227 7.551 1 98.56 103 TRP A N 1
ATOM 808 C CA . TRP A 1 103 ? -11.414 -15.195 6.953 1 98.56 103 TRP A CA 1
ATOM 809 C C . TRP A 1 103 ? -10.875 -16.609 7.094 1 98.56 103 TRP A C 1
ATOM 811 O O . TRP A 1 103 ? -11.594 -17.516 7.512 1 98.56 103 TRP A O 1
ATOM 821 N N . ILE A 1 104 ? -9.633 -16.828 6.723 1 98.12 104 ILE A N 1
ATOM 822 C CA . ILE A 1 104 ? -9.055 -18.172 6.727 1 98.12 104 ILE A CA 1
ATOM 823 C C . ILE A 1 104 ? -8.898 -18.672 8.164 1 98.12 104 ILE A C 1
ATOM 825 O O . ILE A 1 104 ? -9.047 -19.859 8.438 1 98.12 104 ILE A O 1
ATOM 829 N N . GLU A 1 105 ? -8.57 -17.781 9.078 1 98.19 105 GLU A N 1
ATOM 830 C CA . GLU A 1 105 ? -8.461 -18.141 10.484 1 98.19 105 GLU A CA 1
ATOM 831 C C . GLU A 1 105 ? -9.812 -18.609 11.039 1 98.19 105 GLU A C 1
ATOM 833 O O . GLU A 1 105 ? -9.875 -19.578 11.789 1 98.19 105 GLU A O 1
ATOM 838 N N . GLU A 1 106 ? -10.82 -17.875 10.688 1 97.88 106 GLU A N 1
ATOM 839 C CA . GLU A 1 106 ? -12.164 -18.266 11.109 1 97.88 106 GLU A CA 1
ATOM 840 C C . GLU A 1 106 ? -12.539 -19.625 10.531 1 97.88 106 GLU A C 1
ATOM 842 O O . GLU A 1 106 ? -13.188 -20.438 11.203 1 97.88 106 GLU A O 1
ATOM 847 N N . LEU A 1 107 ? -12.195 -19.844 9.344 1 97.44 107 LEU A N 1
ATOM 848 C CA . LEU A 1 107 ? -12.453 -21.125 8.688 1 97.44 107 LEU A CA 1
ATOM 849 C C . LEU A 1 107 ? -11.75 -22.266 9.414 1 97.44 107 LEU A C 1
ATOM 851 O O . LEU A 1 107 ? -12.344 -23.312 9.656 1 97.44 107 LEU A O 1
ATOM 855 N N . LYS A 1 108 ? -10.492 -22.094 9.711 1 96.81 108 LYS A N 1
ATOM 856 C CA . LYS A 1 108 ? -9.719 -23.109 10.422 1 96.81 108 LYS A CA 1
ATOM 857 C C . LYS A 1 108 ? -10.312 -23.375 11.805 1 96.81 108 LYS A C 1
ATOM 859 O O . LYS A 1 108 ? -10.414 -24.531 12.219 1 96.81 108 LYS A O 1
ATOM 864 N N . LYS A 1 109 ? -10.734 -22.344 12.484 1 96.25 109 LYS A N 1
ATOM 865 C CA . LYS A 1 109 ? -11.312 -22.469 13.82 1 96.25 109 LYS A CA 1
ATOM 866 C C . LYS A 1 109 ? -12.617 -23.266 13.781 1 96.25 109 LYS A C 1
ATOM 868 O O . LYS A 1 109 ? -12.922 -24.016 14.703 1 96.25 109 LYS A O 1
ATOM 873 N N . SER A 1 110 ? -13.336 -23.062 12.766 1 95.75 110 SER A N 1
ATOM 874 C CA . SER A 1 110 ? -14.641 -23.703 12.641 1 95.75 110 SER A CA 1
ATOM 875 C C . SER A 1 110 ? -14.5 -25.172 12.25 1 95.75 110 SER A C 1
ATOM 877 O O . SER A 1 110 ? -15.445 -25.953 12.391 1 95.75 110 SER A O 1
ATOM 879 N N . ASP A 1 111 ? -13.383 -25.594 11.719 1 95.12 111 ASP A N 1
ATOM 880 C CA . ASP A 1 111 ? -13.125 -26.969 11.328 1 95.12 111 ASP A CA 1
ATOM 881 C C . ASP A 1 111 ? -12.398 -27.734 12.438 1 95.12 111 ASP A C 1
ATOM 883 O O . ASP A 1 111 ? -11.18 -27.875 12.406 1 95.12 111 ASP A O 1
ATOM 887 N N . LYS A 1 112 ? -13.195 -28.312 13.266 1 93.19 112 LYS A N 1
ATOM 888 C CA . LYS A 1 112 ? -12.664 -28.984 14.453 1 93.19 112 LYS A CA 1
ATOM 889 C C . LYS A 1 112 ? -11.695 -30.094 14.07 1 93.19 112 LYS A C 1
ATOM 891 O O . LYS A 1 112 ? -12.008 -30.922 13.211 1 93.19 112 LYS A O 1
ATOM 896 N N . GLY A 1 113 ? -10.555 -30.094 14.633 1 93.62 113 GLY A N 1
ATOM 897 C CA . GLY A 1 113 ? -9.578 -31.141 14.422 1 93.62 113 GLY A CA 1
ATOM 898 C C . GLY A 1 113 ? -8.602 -30.828 13.297 1 93.62 113 GLY A C 1
ATOM 899 O O . GLY A 1 113 ? -7.652 -31.578 13.07 1 93.62 113 GLY A O 1
ATOM 900 N N . SER A 1 114 ? -8.828 -29.781 12.602 1 96.19 114 SER A N 1
ATOM 901 C CA . SER A 1 114 ? -7.953 -29.406 11.5 1 96.19 114 SER A CA 1
ATOM 902 C C . SER A 1 114 ? -6.594 -28.938 12.008 1 96.19 114 SER A C 1
ATOM 904 O O . SER A 1 114 ? -6.52 -28.156 12.961 1 96.19 114 SER A O 1
ATOM 906 N N . GLN A 1 115 ? -5.508 -29.406 11.383 1 95.94 115 GLN A N 1
ATOM 907 C CA . GLN A 1 115 ? -4.145 -29.031 11.75 1 95.94 115 GLN A CA 1
ATOM 908 C C . GLN A 1 115 ? -3.723 -27.734 11.055 1 95.94 115 GLN A C 1
ATOM 910 O O . GLN A 1 115 ? -2.697 -27.141 11.398 1 95.94 115 GLN A O 1
ATOM 915 N N . GLY A 1 116 ? -4.488 -27.25 10.109 1 97.38 116 GLY A N 1
ATOM 916 C CA . GLY A 1 116 ? -4.176 -26.078 9.32 1 97.38 116 GLY A CA 1
ATOM 917 C C . GLY A 1 116 ? -4.852 -26.078 7.957 1 97.38 116 GLY A C 1
ATOM 918 O O . GLY A 1 116 ? -5.68 -26.953 7.672 1 97.38 116 GLY A O 1
ATOM 919 N N . VAL A 1 117 ? -4.461 -25.141 7.207 1 98.19 117 VAL A N 1
ATOM 920 C CA . VAL A 1 117 ? -5.117 -24.969 5.918 1 98.19 117 VAL A CA 1
ATOM 921 C C . VAL A 1 117 ? -4.152 -25.344 4.793 1 98.19 117 VAL A C 1
ATOM 923 O O . VAL A 1 117 ? -2.963 -25.016 4.855 1 98.19 117 VAL A O 1
ATOM 926 N N . ILE A 1 118 ? -4.617 -26.078 3.807 1 98.06 118 ILE A N 1
ATOM 927 C CA . ILE A 1 118 ? -3.922 -26.297 2.543 1 98.06 118 ILE A CA 1
ATOM 928 C C . ILE A 1 118 ? -4.602 -25.5 1.433 1 98.06 118 ILE A C 1
ATOM 930 O O . ILE A 1 118 ? -5.805 -25.656 1.201 1 98.06 118 ILE A O 1
ATOM 934 N N . LEU A 1 119 ? -3.887 -24.656 0.788 1 98.75 119 LEU A N 1
ATOM 935 C CA . LEU A 1 119 ? -4.406 -23.844 -0.307 1 98.75 119 LEU A CA 1
ATOM 936 C C . LEU A 1 119 ? -4.199 -24.531 -1.647 1 98.75 119 LEU A C 1
ATOM 938 O O . LEU A 1 119 ? -3.061 -24.781 -2.053 1 98.75 119 LEU A O 1
ATOM 942 N N . ILE A 1 120 ? -5.246 -24.828 -2.354 1 98.62 120 ILE A N 1
ATOM 943 C CA . ILE A 1 120 ? -5.199 -25.516 -3.639 1 98.62 120 ILE A CA 1
ATOM 944 C C . ILE A 1 120 ? -5.191 -24.5 -4.77 1 98.62 120 ILE A C 1
ATOM 946 O O . ILE A 1 120 ? -6.137 -23.719 -4.926 1 98.62 120 ILE A O 1
ATOM 950 N N . TYR A 1 121 ? -4.156 -24.406 -5.461 1 98.38 121 TYR A N 1
ATOM 951 C CA . TYR A 1 121 ? -4.059 -23.594 -6.664 1 98.38 121 TYR A CA 1
ATOM 952 C C . TYR A 1 121 ? -3.896 -24.453 -7.906 1 98.38 121 TYR A C 1
ATOM 954 O O . TYR A 1 121 ? -3.766 -25.688 -7.805 1 98.38 121 TYR A O 1
ATOM 962 N N . HIS A 1 122 ? -4.012 -23.844 -9.094 1 97.88 122 HIS A N 1
ATOM 963 C CA . HIS A 1 122 ? -3.945 -24.641 -10.328 1 97.88 122 HIS A CA 1
ATOM 964 C C . HIS A 1 122 ? -3.141 -23.906 -11.398 1 97.88 122 HIS A C 1
ATOM 966 O O . HIS A 1 122 ? -3.682 -23.078 -12.133 1 97.88 122 HIS A O 1
ATOM 972 N N . GLU A 1 123 ? -1.94 -24.266 -11.469 1 95 123 GLU A N 1
ATOM 973 C CA . GLU A 1 123 ? -1.061 -23.625 -12.445 1 95 123 GLU A CA 1
ATOM 974 C C . GLU A 1 123 ? 0.026 -24.578 -12.922 1 95 123 GLU A C 1
ATOM 976 O O . GLU A 1 123 ? 0.506 -25.406 -12.156 1 95 123 GLU A O 1
ATOM 981 N N . GLU A 1 124 ? 0.417 -24.375 -14.133 1 92.94 124 GLU A N 1
ATOM 982 C CA . GLU A 1 124 ? 1.55 -25.141 -14.664 1 92.94 124 GLU A CA 1
ATOM 983 C C . GLU A 1 124 ? 2.871 -24.594 -14.125 1 92.94 124 GLU A C 1
ATOM 985 O O . GLU A 1 124 ? 3.707 -25.359 -13.633 1 92.94 124 GLU A O 1
ATOM 990 N N . ARG A 1 125 ? 3.023 -23.312 -14.32 1 90.12 125 ARG A N 1
ATOM 991 C CA . ARG A 1 125 ? 4.156 -22.625 -13.719 1 90.12 125 ARG A CA 1
ATOM 992 C C . ARG A 1 125 ? 3.754 -21.953 -12.406 1 90.12 125 ARG A C 1
ATOM 994 O O . ARG A 1 125 ? 2.805 -21.172 -12.375 1 90.12 125 ARG A O 1
ATOM 1001 N N . LYS A 1 126 ? 4.477 -22.25 -11.43 1 92.75 126 LYS A N 1
ATOM 1002 C CA . LYS A 1 126 ? 4.133 -21.766 -10.094 1 92.75 126 LYS A CA 1
ATOM 1003 C C . LYS A 1 126 ? 4.199 -20.25 -10.031 1 92.75 126 LYS A C 1
ATOM 1005 O O . LYS A 1 126 ? 5.219 -19.656 -10.367 1 92.75 126 LYS A O 1
ATOM 1010 N N . PHE A 1 127 ? 3.1 -19.641 -9.625 1 95.19 127 PHE A N 1
ATOM 1011 C CA . PHE A 1 127 ? 3.008 -18.188 -9.57 1 95.19 127 PHE A CA 1
ATOM 1012 C C . PHE A 1 127 ? 2.188 -17.734 -8.367 1 95.19 127 PHE A C 1
ATOM 1014 O O . PHE A 1 127 ? 2.613 -16.875 -7.605 1 95.19 127 PHE A O 1
ATOM 1021 N N . VAL A 1 128 ? 1.093 -18.297 -8.109 1 97.62 128 VAL A N 1
ATOM 1022 C CA . VAL A 1 128 ? 0.122 -17.891 -7.094 1 97.62 128 VAL A CA 1
ATOM 1023 C C . VAL A 1 128 ? 0.755 -17.984 -5.707 1 97.62 128 VAL A C 1
ATOM 1025 O O . VAL A 1 128 ? 0.72 -17.016 -4.941 1 97.62 128 VAL A O 1
ATOM 1028 N N . PRO A 1 129 ? 1.388 -19.094 -5.352 1 97.5 129 PRO A N 1
ATOM 1029 C CA . PRO A 1 129 ? 2.014 -19.156 -4.027 1 97.5 129 PRO A CA 1
ATOM 1030 C C . PRO A 1 129 ? 3.055 -18.062 -3.814 1 97.5 129 PRO A C 1
ATOM 1032 O O . PRO A 1 129 ? 3.104 -17.453 -2.744 1 97.5 129 PRO A O 1
ATOM 1035 N N . TYR A 1 130 ? 3.809 -17.828 -4.859 1 95.81 130 TYR A N 1
ATOM 1036 C CA . TYR A 1 130 ? 4.855 -16.812 -4.746 1 95.81 130 TYR A CA 1
ATOM 1037 C C . TYR A 1 130 ? 4.258 -15.43 -4.512 1 95.81 130 TYR A C 1
ATOM 1039 O O . TYR A 1 130 ? 4.742 -14.68 -3.662 1 95.81 130 TYR A O 1
ATOM 1047 N N . MET A 1 131 ? 3.215 -15.094 -5.258 1 97.19 131 MET A N 1
ATOM 1048 C CA . MET A 1 131 ? 2.576 -13.789 -5.152 1 97.19 131 MET A CA 1
ATOM 1049 C C . MET A 1 131 ? 1.995 -13.578 -3.758 1 97.19 131 MET A C 1
ATOM 1051 O O . MET A 1 131 ? 2.115 -12.492 -3.189 1 97.19 131 MET A O 1
ATOM 1055 N N . ILE A 1 132 ? 1.402 -14.578 -3.264 1 98.25 132 ILE A N 1
ATOM 1056 C CA . ILE A 1 132 ? 0.76 -14.484 -1.956 1 98.25 132 ILE A CA 1
ATOM 1057 C C . ILE A 1 132 ? 1.82 -14.344 -0.868 1 98.25 132 ILE A C 1
ATOM 1059 O O . ILE A 1 132 ? 1.701 -13.484 0.013 1 98.25 132 ILE A O 1
ATOM 1063 N N . LEU A 1 133 ? 2.85 -15.156 -0.953 1 97.38 133 LEU A N 1
ATOM 1064 C CA . LEU A 1 133 ? 3.904 -15.125 0.055 1 97.38 133 LEU A CA 1
ATOM 1065 C C . LEU A 1 133 ? 4.652 -13.797 0.02 1 97.38 133 LEU A C 1
ATOM 1067 O O . LEU A 1 133 ? 4.988 -13.242 1.068 1 97.38 133 LEU A O 1
ATOM 1071 N N . GLU A 1 134 ? 4.875 -13.32 -1.168 1 95.12 134 GLU A N 1
ATOM 1072 C CA . GLU A 1 134 ? 5.523 -12.016 -1.3 1 95.12 134 GLU A CA 1
ATOM 1073 C C . GLU A 1 134 ? 4.676 -10.914 -0.677 1 95.12 134 GLU A C 1
ATOM 1075 O O . GLU A 1 134 ? 5.199 -10.023 -0.005 1 95.12 134 GLU A O 1
ATOM 1080 N N . ALA A 1 135 ? 3.465 -10.953 -0.947 1 96.94 135 ALA A N 1
ATOM 1081 C CA . ALA A 1 135 ? 2.557 -9.961 -0.388 1 96.94 135 ALA A CA 1
ATOM 1082 C C . ALA A 1 135 ? 2.531 -10.031 1.136 1 96.94 135 ALA A C 1
ATOM 1084 O O . ALA A 1 135 ? 2.58 -9 1.813 1 96.94 135 ALA A O 1
ATOM 1085 N N . MET A 1 136 ? 2.49 -11.266 1.66 1 97.56 136 MET A N 1
ATOM 1086 C CA . MET A 1 136 ? 2.486 -11.453 3.107 1 97.56 136 MET A CA 1
ATOM 1087 C C . MET A 1 136 ? 3.77 -10.914 3.73 1 97.56 136 MET A C 1
ATOM 1089 O O . MET A 1 136 ? 3.736 -10.297 4.797 1 97.56 136 MET A O 1
ATOM 1093 N N . ASN A 1 137 ? 4.797 -11.133 3.064 1 94.75 137 ASN A N 1
ATOM 1094 C CA . ASN A 1 137 ? 6.09 -10.656 3.541 1 94.75 137 ASN A CA 1
ATOM 1095 C C . ASN A 1 137 ? 6.18 -9.133 3.504 1 94.75 137 ASN A C 1
ATOM 1097 O O . ASN A 1 137 ? 6.68 -8.516 4.445 1 94.75 137 ASN A O 1
ATOM 1101 N N . LYS A 1 138 ? 5.707 -8.617 2.469 1 94.19 138 LYS A N 1
ATOM 1102 C CA . LYS A 1 138 ? 5.719 -7.172 2.244 1 94.19 138 LYS A CA 1
ATOM 1103 C C . LYS A 1 138 ? 5.09 -6.426 3.416 1 94.19 138 LYS A C 1
ATOM 1105 O O . LYS A 1 138 ? 5.59 -5.375 3.832 1 94.19 138 LYS A O 1
ATOM 1110 N N . TYR A 1 139 ? 4.074 -6.914 4 1 96.5 139 TYR A N 1
ATOM 1111 C CA . TYR A 1 139 ? 3.311 -6.238 5.043 1 96.5 139 TYR A CA 1
ATOM 1112 C C . TYR A 1 139 ? 3.572 -6.863 6.406 1 96.5 139 TYR A C 1
ATOM 1114 O O . TYR A 1 139 ? 2.795 -6.672 7.344 1 96.5 139 TYR A O 1
ATOM 1122 N N . SER A 1 140 ? 4.57 -7.754 6.504 1 94.25 140 SER A N 1
ATOM 1123 C CA . SER A 1 140 ? 4.988 -8.398 7.746 1 94.25 140 SER A CA 1
ATOM 1124 C C . SER A 1 140 ? 3.861 -9.234 8.336 1 94.25 140 SER A C 1
ATOM 1126 O O . SER A 1 140 ? 3.6 -9.172 9.539 1 94.25 140 SER A O 1
ATOM 1128 N N . MET A 1 141 ? 3.164 -9.914 7.473 1 97.31 141 MET A N 1
ATOM 1129 C CA . MET A 1 141 ? 2.049 -10.75 7.906 1 97.31 141 MET A CA 1
ATOM 1130 C C . MET A 1 141 ? 2.367 -12.234 7.707 1 97.31 141 MET A C 1
ATOM 1132 O O . MET A 1 141 ? 1.503 -13.086 7.902 1 97.31 141 MET A O 1
ATOM 1136 N N . LEU A 1 142 ? 3.602 -12.555 7.355 1 96.75 142 LEU A N 1
ATOM 1137 C CA . LEU A 1 142 ? 4 -13.922 7.035 1 96.75 142 LEU A CA 1
ATOM 1138 C C . LEU A 1 142 ? 3.855 -14.828 8.25 1 96.75 142 LEU A C 1
ATOM 1140 O O . LEU A 1 142 ? 3.336 -15.945 8.141 1 96.75 142 LEU A O 1
ATOM 1144 N N . ASP A 1 143 ? 4.25 -14.352 9.406 1 96.25 143 ASP A N 1
ATOM 1145 C CA . ASP A 1 143 ? 4.176 -15.164 10.617 1 96.25 143 ASP A CA 1
ATOM 1146 C C . ASP A 1 143 ? 2.73 -15.531 10.938 1 96.25 143 ASP A C 1
ATOM 1148 O O . ASP A 1 143 ? 2.441 -16.688 11.281 1 96.25 143 ASP A O 1
ATOM 1152 N N . ARG A 1 144 ? 1.897 -14.562 10.852 1 97.12 144 ARG A N 1
ATOM 1153 C CA . ARG A 1 144 ? 0.48 -14.812 11.086 1 97.12 144 ARG A CA 1
ATOM 1154 C C . ARG A 1 144 ? -0.078 -15.805 10.07 1 97.12 144 ARG A C 1
ATOM 1156 O O . ARG A 1 144 ? -0.829 -16.703 10.43 1 97.12 144 ARG A O 1
ATOM 1163 N N . PHE A 1 145 ? 0.307 -15.672 8.828 1 98.25 145 PHE A N 1
ATOM 1164 C CA . PHE A 1 145 ? -0.115 -16.547 7.738 1 98.25 145 PHE A CA 1
ATOM 1165 C C . PHE A 1 145 ? 0.302 -17.984 8.008 1 98.25 145 PHE A C 1
ATOM 1167 O O . PHE A 1 145 ? -0.49 -18.906 7.82 1 98.25 145 PHE A O 1
ATOM 1174 N N . LEU A 1 146 ? 1.467 -18.156 8.523 1 96.88 146 LEU A N 1
ATOM 1175 C CA . LEU A 1 146 ? 2.057 -19.484 8.734 1 96.88 146 LEU A CA 1
ATOM 1176 C C . LEU A 1 146 ? 1.382 -20.203 9.898 1 96.88 146 LEU A C 1
ATOM 1178 O O . LEU A 1 146 ? 1.478 -21.422 10.016 1 96.88 146 LEU A O 1
ATOM 1182 N N . GLU A 1 147 ? 0.766 -19.484 10.766 1 96.88 147 GLU A N 1
ATOM 1183 C CA . GLU A 1 147 ? 0.046 -20.094 11.875 1 96.88 147 GLU A CA 1
ATOM 1184 C C . GLU A 1 147 ? -1.171 -20.875 11.391 1 96.88 147 GLU A C 1
ATOM 1186 O O . GLU A 1 147 ? -1.549 -21.891 11.984 1 96.88 147 GLU A O 1
ATOM 1191 N N . THR A 1 148 ? -1.674 -20.406 10.32 1 97.81 148 THR A N 1
ATOM 1192 C CA . THR A 1 148 ? -2.934 -20.984 9.867 1 97.81 148 THR A CA 1
ATOM 1193 C C . THR A 1 148 ? -2.723 -21.812 8.609 1 97.81 148 THR A C 1
ATOM 1195 O O . THR A 1 148 ? -3.25 -22.922 8.5 1 97.81 148 THR A O 1
ATOM 1198 N N . VAL A 1 149 ? -1.969 -21.281 7.652 1 98.38 149 VAL A N 1
ATOM 1199 C CA . VAL A 1 149 ? -1.735 -21.969 6.387 1 98.38 149 VAL A CA 1
ATOM 1200 C C . VAL A 1 149 ? -0.457 -22.797 6.477 1 98.38 149 VAL A C 1
ATOM 1202 O O . VAL A 1 149 ? 0.604 -22.281 6.832 1 98.38 149 VAL A O 1
ATOM 1205 N N . LYS A 1 150 ? -0.564 -24.016 6.039 1 97.06 150 LYS A N 1
ATOM 1206 C CA . LYS A 1 150 ? 0.566 -24.906 6.254 1 97.06 150 LYS A CA 1
ATOM 1207 C C . LYS A 1 150 ? 1.188 -25.328 4.926 1 97.06 150 LYS A C 1
ATOM 1209 O O . LYS A 1 150 ? 2.359 -25.719 4.875 1 97.06 150 LYS A O 1
ATOM 1214 N N . SER A 1 151 ? 0.337 -25.234 3.898 1 97.25 151 SER A N 1
ATOM 1215 C CA . SER A 1 151 ? 0.856 -25.766 2.645 1 97.25 151 SER A CA 1
ATOM 1216 C C . SER A 1 151 ? 0.071 -25.234 1.449 1 97.25 151 SER A C 1
ATOM 1218 O O . SER A 1 151 ? -1.035 -24.719 1.607 1 97.25 151 SER A O 1
ATOM 1220 N N . PHE A 1 152 ? 0.715 -25.344 0.277 1 98 152 PHE A N 1
ATOM 1221 C CA . PHE A 1 152 ? 0.077 -25.156 -1.022 1 98 152 PHE A CA 1
ATOM 1222 C C . PHE A 1 152 ? 0.033 -26.469 -1.788 1 98 152 PHE A C 1
ATOM 1224 O O . PHE A 1 152 ? 0.981 -27.266 -1.736 1 98 152 PHE A O 1
ATOM 1231 N N . ALA A 1 153 ? -1.055 -26.719 -2.428 1 97.94 153 ALA A N 1
ATOM 1232 C CA . ALA A 1 153 ? -1.183 -27.891 -3.277 1 97.94 153 ALA A CA 1
ATOM 1233 C C . ALA A 1 153 ? -1.488 -27.5 -4.719 1 97.94 153 ALA A C 1
ATOM 1235 O O . ALA A 1 153 ? -2.383 -26.688 -4.973 1 97.94 153 ALA A O 1
ATOM 1236 N N . ASN A 1 154 ? -0.8 -28.094 -5.633 1 97.44 154 ASN A N 1
ATOM 1237 C CA . ASN A 1 154 ? -0.986 -27.766 -7.039 1 97.44 154 ASN A CA 1
ATOM 1238 C C . ASN A 1 154 ? -1.992 -28.703 -7.707 1 97.44 154 ASN A C 1
ATOM 1240 O O . ASN A 1 154 ? -1.665 -29.844 -8.031 1 97.44 154 ASN A O 1
ATOM 1244 N N . GLY A 1 155 ? -3.092 -28.188 -8.008 1 96.88 155 GLY A N 1
ATOM 1245 C CA . GLY A 1 155 ? -4.125 -28.969 -8.672 1 96.88 155 GLY A CA 1
ATOM 1246 C C . GLY A 1 155 ? -3.754 -29.359 -10.086 1 96.88 155 GLY A C 1
ATOM 1247 O O . GLY A 1 155 ? -4.246 -30.375 -10.602 1 96.88 155 GLY A O 1
ATOM 1248 N N . TYR A 1 156 ? -2.904 -28.594 -10.742 1 96.44 156 TYR A N 1
ATOM 1249 C CA . TYR A 1 156 ? -2.453 -28.922 -12.086 1 96.44 156 TYR A CA 1
ATOM 1250 C C . TYR A 1 156 ? -1.646 -30.203 -12.094 1 96.44 156 TYR A C 1
ATOM 1252 O O . TYR A 1 156 ? -1.845 -31.062 -12.961 1 96.44 156 TYR A O 1
ATOM 1260 N N . ALA A 1 157 ? -0.733 -30.328 -11.156 1 94.81 157 ALA A N 1
ATOM 1261 C CA . ALA A 1 157 ? 0.067 -31.547 -11.031 1 94.81 157 ALA A CA 1
ATOM 1262 C C . ALA A 1 157 ? -0.817 -32.75 -10.758 1 94.81 157 ALA A C 1
ATOM 1264 O O . ALA A 1 157 ? -0.579 -33.844 -11.297 1 94.81 157 ALA A O 1
ATOM 1265 N N . LEU A 1 158 ? -1.792 -32.562 -9.914 1 94.56 158 LEU A N 1
ATOM 1266 C CA . LEU A 1 158 ? -2.758 -33.594 -9.609 1 94.56 158 LEU A CA 1
ATOM 1267 C C . LEU A 1 158 ? -3.514 -34.031 -10.867 1 94.56 158 LEU A C 1
ATOM 1269 O O . LEU A 1 158 ? -3.637 -35.219 -11.148 1 94.56 158 LEU A O 1
ATOM 1273 N N . ALA A 1 159 ? -3.965 -33.062 -11.586 1 94.5 159 ALA A N 1
ATOM 1274 C CA . ALA A 1 159 ? -4.715 -33.344 -12.812 1 94.5 159 ALA A CA 1
ATOM 1275 C C . ALA A 1 159 ? -3.836 -34.062 -13.836 1 94.5 159 ALA A C 1
ATOM 1277 O O . ALA A 1 159 ? -4.285 -35 -14.516 1 94.5 159 ALA A O 1
ATOM 1278 N N . LYS A 1 160 ? -2.66 -33.625 -14.039 1 93.44 160 LYS A N 1
ATOM 1279 C CA . LYS A 1 160 ? -1.721 -34.219 -14.984 1 93.44 160 LYS A CA 1
ATOM 1280 C C . LYS A 1 160 ? -1.452 -35.688 -14.633 1 93.44 160 LYS A C 1
ATOM 1282 O O . LYS A 1 160 ? -1.377 -36.531 -15.523 1 93.44 160 LYS A O 1
ATOM 1287 N N . ALA A 1 161 ? -1.295 -35.938 -13.367 1 91.31 161 ALA A N 1
ATOM 1288 C CA . ALA A 1 161 ? -1.017 -37.312 -12.914 1 91.31 161 ALA A CA 1
ATOM 1289 C C . ALA A 1 161 ? -2.225 -38.219 -13.125 1 91.31 161 ALA A C 1
ATOM 1291 O O . ALA A 1 161 ? -2.076 -39.375 -13.492 1 91.31 161 ALA A O 1
ATOM 1292 N N . LYS A 1 162 ? -3.377 -37.688 -12.938 1 88.5 162 LYS A N 1
ATOM 1293 C CA . LYS A 1 162 ? -4.578 -38.531 -12.953 1 88.5 162 LYS A CA 1
ATOM 1294 C C . LYS A 1 162 ? -5.188 -38.594 -14.344 1 88.5 162 LYS A C 1
ATOM 1296 O O . LYS A 1 162 ? -5.816 -39.594 -14.711 1 88.5 162 LYS A O 1
ATOM 1301 N N . CYS A 1 163 ? -5.012 -37.531 -15.109 1 85.69 163 CYS A N 1
ATOM 1302 C CA . CYS A 1 163 ? -5.738 -37.438 -16.375 1 85.69 163 CYS A CA 1
ATOM 1303 C C . CYS A 1 163 ? -4.777 -37.5 -17.562 1 85.69 163 CYS A C 1
ATOM 1305 O O . CYS A 1 163 ? -5.18 -37.25 -18.703 1 85.69 163 CYS A O 1
ATOM 1307 N N . ALA A 1 164 ? -3.564 -37.75 -17.453 1 80.88 164 ALA A N 1
ATOM 1308 C CA . ALA A 1 164 ? -2.559 -37.656 -18.5 1 80.88 164 ALA A CA 1
ATOM 1309 C C . ALA A 1 164 ? -2.951 -38.5 -19.703 1 80.88 164 ALA A C 1
ATOM 1311 O O . ALA A 1 164 ? -2.645 -38.156 -20.844 1 80.88 164 ALA A O 1
ATOM 1312 N N . SER A 1 165 ? -3.637 -39.531 -19.469 1 81.31 165 SER A N 1
ATOM 1313 C CA . SER A 1 165 ? -3.967 -40.469 -20.547 1 81.31 165 SER A CA 1
ATOM 1314 C C . SER A 1 165 ? -5.191 -40 -21.328 1 81.31 165 SER A C 1
ATOM 1316 O O . SER A 1 165 ? -5.363 -40.344 -22.5 1 81.31 165 SER A O 1
ATOM 1318 N N . SER A 1 166 ? -5.965 -39.125 -20.812 1 79.62 166 SER A N 1
ATOM 1319 C CA . SER A 1 166 ? -7.258 -38.812 -21.406 1 79.62 166 SER A CA 1
ATOM 1320 C C . SER A 1 166 ? -7.301 -37.344 -21.891 1 79.62 166 SER A C 1
ATOM 1322 O O . SER A 1 166 ? -8.109 -37 -22.75 1 79.62 166 SER A O 1
ATOM 1324 N N . VAL A 1 167 ? -6.48 -36.531 -21.312 1 82.44 167 VAL A N 1
ATOM 1325 C CA . VAL A 1 167 ? -6.598 -35.094 -21.594 1 82.44 167 VAL A CA 1
ATOM 1326 C C . VAL A 1 167 ? -5.234 -34.531 -22.016 1 82.44 167 VAL A C 1
ATOM 1328 O O . VAL A 1 167 ? -4.211 -34.906 -21.422 1 82.44 167 VAL A O 1
ATOM 1331 N N . LYS A 1 168 ? -5.234 -33.719 -23.031 1 83.12 168 LYS A N 1
ATOM 1332 C CA . LYS A 1 168 ? -3.996 -33.156 -23.547 1 83.12 168 LYS A CA 1
ATOM 1333 C C . LYS A 1 168 ? -3.641 -31.859 -22.812 1 83.12 168 LYS A C 1
ATOM 1335 O O . LYS A 1 168 ? -2.471 -31.609 -22.531 1 83.12 168 LYS A O 1
ATOM 1340 N N . PHE A 1 169 ? -4.738 -31.125 -22.516 1 87.75 169 PHE A N 1
ATOM 1341 C CA . PHE A 1 169 ? -4.523 -29.844 -21.859 1 87.75 169 PHE A CA 1
ATOM 1342 C C . PHE A 1 169 ? -5.176 -29.828 -20.484 1 87.75 169 PHE A C 1
ATOM 1344 O O . PHE A 1 169 ? -6.324 -30.25 -20.328 1 87.75 169 PHE A O 1
ATOM 1351 N N . PHE A 1 170 ? -4.48 -29.344 -19.484 1 91.5 170 PHE A N 1
ATOM 1352 C CA . PHE A 1 170 ? -4.941 -29.453 -18.109 1 91.5 170 PHE A CA 1
ATOM 1353 C C . PHE A 1 170 ? -5.32 -28.094 -17.547 1 91.5 170 PHE A C 1
ATOM 1355 O O . PHE A 1 170 ? -5.152 -27.844 -16.344 1 91.5 170 PHE A O 1
ATOM 1362 N N . SER A 1 171 ? -5.703 -27.25 -18.469 1 91.25 171 SER A N 1
ATOM 1363 C CA . SER A 1 171 ? -6.188 -25.953 -18 1 91.25 171 SER A CA 1
ATOM 1364 C C . SER A 1 171 ? -7.516 -26.094 -17.266 1 91.25 171 SER A C 1
ATOM 1366 O O . SER A 1 171 ? -8.258 -27.047 -17.484 1 91.25 171 SER A O 1
ATOM 1368 N N . LEU A 1 172 ? -7.844 -25.141 -16.422 1 93.12 172 LEU A N 1
ATOM 1369 C CA . LEU A 1 172 ? -9.094 -25.156 -15.672 1 93.12 172 LEU A CA 1
ATOM 1370 C C . LEU A 1 172 ? -10.289 -25.172 -16.609 1 93.12 172 LEU A C 1
ATOM 1372 O O . LEU A 1 172 ? -11.289 -25.844 -16.344 1 93.12 172 LEU A O 1
ATOM 1376 N N . ARG A 1 173 ? -10.18 -24.406 -17.625 1 88.38 173 ARG A N 1
ATOM 1377 C CA . ARG A 1 173 ? -11.258 -24.328 -18.609 1 88.38 173 ARG A CA 1
ATOM 1378 C C . ARG A 1 173 ? -11.531 -25.703 -19.219 1 88.38 173 ARG A C 1
ATOM 1380 O O . ARG A 1 173 ? -12.672 -26.156 -19.25 1 88.38 173 ARG A O 1
ATOM 1387 N N . GLN A 1 174 ? -10.531 -26.359 -19.656 1 89.19 174 GLN A N 1
ATOM 1388 C CA . GLN A 1 174 ? -10.656 -27.672 -20.297 1 89.19 174 GLN A CA 1
ATOM 1389 C C . GLN A 1 174 ? -11.141 -28.719 -19.312 1 89.19 174 GLN A C 1
ATOM 1391 O O . GLN A 1 174 ? -12.023 -29.516 -19.625 1 89.19 174 GLN A O 1
ATOM 1396 N N . LEU A 1 175 ? -10.562 -28.672 -18.188 1 91.88 175 LEU A N 1
ATOM 1397 C CA . LEU A 1 175 ? -10.914 -29.672 -17.172 1 91.88 175 LEU A CA 1
ATOM 1398 C C . LEU A 1 175 ? -12.359 -29.484 -16.703 1 91.88 175 LEU A C 1
ATOM 1400 O O . LEU A 1 175 ? -13.047 -30.469 -16.422 1 91.88 175 LEU A O 1
ATOM 1404 N N . SER A 1 176 ? -12.742 -28.203 -16.516 1 90.62 176 SER A N 1
ATOM 1405 C CA . SER A 1 176 ? -14.109 -27.922 -16.109 1 90.62 176 SER A CA 1
ATOM 1406 C C . SER A 1 176 ? -15.109 -28.453 -17.125 1 90.62 176 SER A C 1
ATOM 1408 O O . SER A 1 176 ? -16.188 -28.938 -16.766 1 90.62 176 SER A O 1
ATOM 1410 N N . LYS A 1 177 ? -14.82 -28.391 -18.375 1 87.25 177 LYS A N 1
ATOM 1411 C CA . LYS A 1 177 ? -15.688 -28.875 -19.453 1 87.25 177 LYS A CA 1
ATOM 1412 C C . LYS A 1 177 ? -15.766 -30.406 -19.438 1 87.25 177 LYS A C 1
ATOM 1414 O O . LYS A 1 177 ? -16.844 -30.984 -19.562 1 87.25 177 LYS A O 1
ATOM 1419 N N . ILE A 1 178 ? -14.672 -31.031 -19.266 1 86.81 178 ILE A N 1
ATOM 1420 C CA . ILE A 1 178 ? -14.578 -32.469 -19.406 1 86.81 178 ILE A CA 1
ATOM 1421 C C . ILE A 1 178 ? -15.078 -33.156 -18.125 1 86.81 178 ILE A C 1
ATOM 1423 O O . ILE A 1 178 ? -15.844 -34.125 -18.188 1 86.81 178 ILE A O 1
ATOM 1427 N N . LEU A 1 179 ? -14.68 -32.594 -17 1 86 179 LEU A N 1
ATOM 1428 C CA . LEU A 1 179 ? -14.898 -33.312 -15.742 1 86 179 LEU A CA 1
ATOM 1429 C C . LEU A 1 179 ? -16.188 -32.844 -15.07 1 86 179 LEU A C 1
ATOM 1431 O O . LEU A 1 179 ? -16.844 -33.625 -14.383 1 86 179 LEU A O 1
ATOM 1435 N N . LEU A 1 180 ? -16.469 -31.594 -15.18 1 84.38 180 LEU A N 1
ATOM 1436 C CA . LEU A 1 180 ? -17.594 -31.047 -14.445 1 84.38 180 LEU A CA 1
ATOM 1437 C C . LEU A 1 180 ? -18.781 -30.812 -15.375 1 84.38 180 LEU A C 1
ATOM 1439 O O . LEU A 1 180 ? -19.875 -30.438 -14.914 1 84.38 180 LEU A O 1
ATOM 1443 N N . ASN A 1 181 ? -18.75 -31.266 -16.609 1 78.94 181 ASN A N 1
ATOM 1444 C CA . ASN A 1 181 ? -19.797 -31.094 -17.625 1 78.94 181 ASN A CA 1
ATOM 1445 C C . ASN A 1 181 ? -20.312 -29.672 -17.656 1 78.94 181 ASN A C 1
ATOM 1447 O O . ASN A 1 181 ? -21.531 -29.453 -17.797 1 78.94 181 ASN A O 1
ATOM 1451 N N . ASN A 1 182 ? -19.578 -28.812 -17.156 1 64.12 182 ASN A N 1
ATOM 1452 C CA . ASN A 1 182 ? -19.969 -27.406 -17.234 1 64.12 182 ASN A CA 1
ATOM 1453 C C . ASN A 1 182 ? -19.984 -26.906 -18.672 1 64.12 182 ASN A C 1
ATOM 1455 O O . ASN A 1 182 ? -18.953 -26.891 -19.344 1 64.12 182 ASN A O 1
ATOM 1459 N N . ASP A 1 183 ? -21.141 -27.219 -19.453 1 56.94 183 ASP A N 1
ATOM 1460 C CA . ASP A 1 183 ? -21.266 -26.766 -20.844 1 56.94 183 ASP A CA 1
ATOM 1461 C C . ASP A 1 183 ? -21.094 -25.266 -20.953 1 56.94 183 ASP A C 1
ATOM 1463 O O . ASP A 1 183 ? -21.5 -24.516 -20.047 1 56.94 183 ASP A O 1
ATOM 1467 N N . ASP A 1 184 ? -20.172 -24.875 -21.797 1 55.84 184 ASP A N 1
ATOM 1468 C CA . ASP A 1 184 ? -19.922 -23.484 -22.125 1 55.84 184 ASP A CA 1
ATOM 1469 C C . ASP A 1 184 ? -21.219 -22.688 -22.203 1 55.84 184 ASP A C 1
ATOM 1471 O O . ASP A 1 184 ? -21.219 -21.453 -22.031 1 55.84 184 ASP A O 1
ATOM 1475 N N . ASN A 1 185 ? -22.297 -23.328 -22.547 1 48.66 185 ASN A N 1
ATOM 1476 C CA . ASN A 1 185 ? -23.547 -22.641 -22.859 1 48.66 185 ASN A CA 1
ATOM 1477 C C . ASN A 1 185 ? -24.172 -22.031 -21.609 1 48.66 185 ASN A C 1
ATOM 1479 O O . ASN A 1 185 ? -25.125 -21.25 -21.703 1 48.66 185 ASN A O 1
ATOM 1483 N N . GLN A 1 186 ? -24.219 -22.656 -20.578 1 45.09 186 GLN A N 1
ATOM 1484 C CA . GLN A 1 186 ? -24.859 -21.984 -19.453 1 45.09 186 GLN A CA 1
ATOM 1485 C C . GLN A 1 186 ? -23.938 -20.938 -18.812 1 45.09 186 GLN A C 1
ATOM 1487 O O . GLN A 1 186 ? -23.953 -20.75 -17.609 1 45.09 186 GLN A O 1
ATOM 1492 N N . LYS A 1 187 ? -23.047 -20.547 -19.375 1 49.34 187 LYS A N 1
ATOM 1493 C CA . LYS A 1 187 ? -22.188 -19.5 -18.828 1 49.34 187 LYS A CA 1
ATOM 1494 C C . LYS A 1 187 ? -23.016 -18.328 -18.297 1 49.34 187 LYS A C 1
ATOM 1496 O O . LYS A 1 187 ? -23.531 -17.516 -19.078 1 49.34 187 LYS A O 1
ATOM 1501 N N . GLU A 1 188 ? -23.734 -18.5 -17.391 1 48.12 188 GLU A N 1
ATOM 1502 C CA . GLU A 1 188 ? -24.172 -17.25 -16.766 1 48.12 188 GLU A CA 1
ATOM 1503 C C . GLU A 1 188 ? -23.016 -16.266 -16.625 1 48.12 188 GLU A C 1
ATOM 1505 O O . GLU A 1 188 ? -21.859 -16.672 -16.438 1 48.12 188 GLU A O 1
ATOM 1510 N N . LYS A 1 189 ? -23.047 -15.008 -17.125 1 48.22 189 LYS A N 1
ATOM 1511 C CA . LYS A 1 189 ? -22.203 -13.812 -17.047 1 48.22 189 LYS A CA 1
ATOM 1512 C C . LYS A 1 189 ? -21.297 -13.859 -15.82 1 48.22 189 LYS A C 1
ATOM 1514 O O . LYS A 1 189 ? -20.172 -13.375 -15.859 1 48.22 189 LYS A O 1
ATOM 1519 N N . ASP A 1 190 ? -21.672 -14.594 -14.734 1 54.03 190 ASP A N 1
ATOM 1520 C CA . ASP A 1 190 ? -21.031 -14.562 -13.422 1 54.03 190 ASP A CA 1
ATOM 1521 C C . ASP A 1 190 ? -19.859 -15.539 -13.359 1 54.03 190 ASP A C 1
ATOM 1523 O O . ASP A 1 190 ? -19.156 -15.602 -12.352 1 54.03 190 ASP A O 1
ATOM 1527 N N . GLN A 1 191 ? -19.562 -16.266 -14.555 1 65 191 GLN A N 1
ATOM 1528 C CA . GLN A 1 191 ? -18.562 -17.328 -14.477 1 65 191 GLN A CA 1
ATOM 1529 C C . GLN A 1 191 ? -17.391 -17.062 -15.422 1 65 191 GLN A C 1
ATOM 1531 O O . GLN A 1 191 ? -16.953 -17.969 -16.141 1 65 191 GLN A O 1
ATOM 1536 N N . PHE A 1 192 ? -16.922 -15.922 -15.32 1 73.75 192 PHE A N 1
ATOM 1537 C CA . PHE A 1 192 ? -15.773 -15.562 -16.156 1 73.75 192 PHE A CA 1
ATOM 1538 C C . PHE A 1 192 ? -14.492 -16.188 -15.609 1 73.75 192 PHE A C 1
ATOM 1540 O O . PHE A 1 192 ? -14.008 -15.797 -14.547 1 73.75 192 PHE A O 1
ATOM 1547 N N . GLU A 1 193 ? -13.953 -17.109 -16.406 1 79.75 193 GLU A N 1
ATOM 1548 C CA . GLU A 1 193 ? -12.797 -17.875 -15.969 1 79.75 193 GLU A CA 1
ATOM 1549 C C . GLU A 1 193 ? -11.57 -16.984 -15.789 1 79.75 193 GLU A C 1
ATOM 1551 O O . GLU A 1 193 ? -10.594 -17.375 -15.148 1 79.75 193 GLU A O 1
ATOM 1556 N N . GLY A 1 194 ? -11.742 -15.812 -16.359 1 88.44 194 GLY A N 1
ATOM 1557 C CA . GLY A 1 194 ? -10.641 -14.883 -16.172 1 88.44 194 GLY A CA 1
ATOM 1558 C C . GLY A 1 194 ? -10.617 -14.266 -14.789 1 88.44 194 GLY A C 1
ATOM 1559 O O . GLY A 1 194 ? -9.617 -13.656 -14.391 1 88.44 194 GLY A O 1
ATOM 1560 N N . SER A 1 195 ? -11.602 -14.492 -14.023 1 94.12 195 SER A N 1
ATOM 1561 C CA . SER A 1 195 ? -11.695 -13.945 -12.672 1 94.12 195 SER A CA 1
ATOM 1562 C C . SER A 1 195 ? -11.094 -14.906 -11.648 1 94.12 195 SER A C 1
ATOM 1564 O O . SER A 1 195 ? -11.398 -16.109 -11.656 1 94.12 195 SER A O 1
ATOM 1566 N N . ALA A 1 196 ? -10.305 -14.367 -10.789 1 97.56 196 ALA A N 1
ATOM 1567 C CA . ALA A 1 196 ? -9.68 -15.18 -9.75 1 97.56 196 ALA A CA 1
ATOM 1568 C C . ALA A 1 196 ? -10.727 -15.906 -8.914 1 97.56 196 ALA A C 1
ATOM 1570 O O . ALA A 1 196 ? -10.5 -17.031 -8.461 1 97.56 196 ALA A O 1
ATOM 1571 N N . SER A 1 197 ? -11.883 -15.281 -8.68 1 96.75 197 SER A N 1
ATOM 1572 C CA . SER A 1 197 ? -12.945 -15.891 -7.883 1 96.75 197 SER A CA 1
ATOM 1573 C C . SER A 1 197 ? -13.453 -17.172 -8.523 1 96.75 197 SER A C 1
ATOM 1575 O O . SER A 1 197 ? -13.617 -18.188 -7.84 1 96.75 197 SER A O 1
ATOM 1577 N N . VAL A 1 198 ? -13.609 -17.156 -9.781 1 95.81 198 VAL A N 1
ATOM 1578 C CA . VAL A 1 198 ? -14.086 -18.328 -10.516 1 95.81 198 VAL A CA 1
ATOM 1579 C C . VAL A 1 198 ? -12.992 -19.391 -10.555 1 95.81 198 VAL A C 1
ATOM 1581 O O . VAL A 1 198 ? -13.258 -20.562 -10.344 1 95.81 198 VAL A O 1
ATOM 1584 N N . ARG A 1 199 ? -11.758 -18.969 -10.805 1 97.12 199 ARG A N 1
ATOM 1585 C CA . ARG A 1 199 ? -10.656 -19.922 -10.898 1 97.12 199 ARG A CA 1
ATOM 1586 C C . ARG A 1 199 ? -10.391 -20.594 -9.555 1 97.12 199 ARG A C 1
ATOM 1588 O O . ARG A 1 199 ? -10.055 -21.766 -9.492 1 97.12 199 ARG A O 1
ATOM 1595 N N . ALA A 1 200 ? -10.539 -19.844 -8.461 1 98.25 200 ALA A N 1
ATOM 1596 C CA . ALA A 1 200 ? -10.383 -20.422 -7.133 1 98.25 200 ALA A CA 1
ATOM 1597 C C . ALA A 1 200 ? -11.422 -21.516 -6.895 1 98.25 200 ALA A C 1
ATOM 1599 O O . ALA A 1 200 ? -11.102 -22.578 -6.359 1 98.25 200 ALA A O 1
ATOM 1600 N N . LYS A 1 201 ? -12.617 -21.25 -7.285 1 97.25 201 LYS A N 1
ATOM 1601 C CA . LYS A 1 201 ? -13.703 -22.219 -7.156 1 97.25 201 LYS A CA 1
ATOM 1602 C C . LYS A 1 201 ? -13.422 -23.469 -8 1 97.25 201 LYS A C 1
ATOM 1604 O O . LYS A 1 201 ? -13.539 -24.594 -7.512 1 97.25 201 LYS A O 1
ATOM 1609 N N . LEU A 1 202 ? -13.023 -23.25 -9.227 1 96.56 202 LEU A N 1
ATOM 1610 C CA . LEU A 1 202 ? -12.742 -24.359 -10.133 1 96.56 202 LEU A CA 1
ATOM 1611 C C . LEU A 1 202 ? -11.578 -25.203 -9.625 1 96.56 202 LEU A C 1
ATOM 1613 O O . LEU A 1 202 ? -11.586 -26.422 -9.75 1 96.56 202 LEU A O 1
ATOM 1617 N N . ALA A 1 203 ? -10.578 -24.531 -9.102 1 97.62 203 ALA A N 1
ATOM 1618 C CA . ALA A 1 203 ? -9.438 -25.266 -8.547 1 97.62 203 ALA A CA 1
ATOM 1619 C C . ALA A 1 203 ? -9.883 -26.25 -7.473 1 97.62 203 ALA A C 1
ATOM 1621 O O . ALA A 1 203 ? -9.445 -27.406 -7.461 1 97.62 203 ALA A O 1
ATOM 1622 N N . TYR A 1 204 ? -10.742 -25.812 -6.602 1 97.75 204 TYR A N 1
ATOM 1623 C CA . TYR A 1 204 ? -11.258 -26.672 -5.535 1 97.75 204 TYR A CA 1
ATOM 1624 C C . TYR A 1 204 ? -12.109 -27.797 -6.105 1 97.75 204 TYR A C 1
ATOM 1626 O O . TYR A 1 204 ? -11.914 -28.969 -5.75 1 97.75 204 TYR A O 1
ATOM 1634 N N . GLU A 1 205 ? -13 -27.5 -6.98 1 96.06 205 GLU A N 1
ATOM 1635 C CA . GLU A 1 205 ? -13.969 -28.453 -7.504 1 96.06 205 GLU A CA 1
ATOM 1636 C C . GLU A 1 205 ? -13.281 -29.531 -8.336 1 96.06 205 GLU A C 1
ATOM 1638 O O . GLU A 1 205 ? -13.656 -30.703 -8.258 1 96.06 205 GLU A O 1
ATOM 1643 N N . ILE A 1 206 ? -12.391 -29.125 -9.117 1 95.12 206 ILE A N 1
ATOM 1644 C CA . ILE A 1 206 ? -11.68 -30.078 -9.961 1 95.12 206 ILE A CA 1
ATOM 1645 C C . ILE A 1 206 ? -10.859 -31.031 -9.086 1 95.12 206 ILE A C 1
ATOM 1647 O O . ILE A 1 206 ? -10.859 -32.25 -9.312 1 95.12 206 ILE A O 1
ATOM 1651 N N . ALA A 1 207 ? -10.172 -30.469 -8.094 1 96 207 ALA A N 1
ATOM 1652 C CA . ALA A 1 207 ? -9.43 -31.312 -7.164 1 96 207 ALA A CA 1
ATOM 1653 C C . ALA A 1 207 ? -10.352 -32.312 -6.461 1 96 207 ALA A C 1
ATOM 1655 O O . ALA A 1 207 ? -10.008 -33.469 -6.285 1 96 207 ALA A O 1
ATOM 1656 N N . HIS A 1 208 ? -11.492 -31.812 -6.07 1 95.12 208 HIS A N 1
ATOM 1657 C CA . HIS A 1 208 ? -12.477 -32.656 -5.41 1 95.12 208 HIS A CA 1
ATOM 1658 C C . HIS A 1 208 ? -12.945 -33.781 -6.328 1 95.12 208 HIS A C 1
ATOM 1660 O O . HIS A 1 208 ? -13.039 -34.938 -5.906 1 95.12 208 HIS A O 1
ATOM 1666 N N . HIS A 1 209 ? -13.211 -33.469 -7.535 1 93.25 209 HIS A N 1
ATOM 1667 C CA . HIS A 1 209 ? -13.664 -34.438 -8.516 1 93.25 209 HIS A CA 1
ATOM 1668 C C . HIS A 1 209 ? -12.594 -35.5 -8.781 1 93.25 209 HIS A C 1
ATOM 1670 O O . HIS A 1 209 ? -12.898 -36.688 -8.883 1 93.25 209 HIS A O 1
ATOM 1676 N N . LEU A 1 210 ? -11.414 -35.031 -8.977 1 92.06 210 LEU A N 1
ATOM 1677 C CA . LEU A 1 210 ? -10.305 -35.938 -9.25 1 92.06 210 LEU A CA 1
ATOM 1678 C C . LEU A 1 210 ? -10.07 -36.875 -8.078 1 92.06 210 LEU A C 1
ATOM 1680 O O . LEU A 1 210 ? -9.703 -38.031 -8.281 1 92.06 210 LEU A O 1
ATOM 1684 N N . ALA A 1 211 ? -10.312 -36.406 -6.867 1 91.44 211 ALA A N 1
ATOM 1685 C CA . ALA A 1 211 ? -10.164 -37.219 -5.672 1 91.44 211 ALA A CA 1
ATOM 1686 C C . ALA A 1 211 ? -11.273 -38.281 -5.586 1 91.44 211 ALA A C 1
ATOM 1688 O O . ALA A 1 211 ? -11.047 -39.375 -5.094 1 91.44 211 ALA A O 1
ATOM 1689 N N . ARG A 1 212 ? -12.43 -37.969 -6.031 1 87.38 212 ARG A N 1
ATOM 1690 C CA . ARG A 1 212 ? -13.57 -38.875 -5.996 1 87.38 212 ARG A CA 1
ATOM 1691 C C . ARG A 1 212 ? -13.406 -40 -7.016 1 87.38 212 ARG A C 1
ATOM 1693 O O . ARG A 1 212 ? -13.867 -41.125 -6.789 1 87.38 212 ARG A O 1
ATOM 1700 N N . SER A 1 213 ? -12.945 -39.656 -8.156 1 78.62 213 SER A N 1
ATOM 1701 C CA . SER A 1 213 ? -12.797 -40.656 -9.227 1 78.62 213 SER A CA 1
ATOM 1702 C C . SER A 1 213 ? -11.836 -41.75 -8.82 1 78.62 213 SER A C 1
ATOM 1704 O O . SER A 1 213 ? -11.883 -42.875 -9.367 1 78.62 213 SER A O 1
ATOM 1706 N N . GLU A 1 214 ? -11.039 -41.5 -7.926 1 67.19 214 GLU A N 1
ATOM 1707 C CA . GLU A 1 214 ? -10.094 -42.531 -7.461 1 67.19 214 GLU A CA 1
ATOM 1708 C C . GLU A 1 214 ? -10.797 -43.594 -6.621 1 67.19 214 GLU A C 1
ATOM 1710 O O . GLU A 1 214 ? -10.328 -44.719 -6.543 1 67.19 214 GLU A O 1
ATOM 1715 N N . GLN A 1 215 ? -11.938 -43.188 -5.988 1 65.5 215 GLN A N 1
ATOM 1716 C CA . GLN A 1 215 ? -12.594 -44.188 -5.133 1 65.5 215 GLN A CA 1
ATOM 1717 C C . GLN A 1 215 ? -14 -44.469 -5.633 1 65.5 215 GLN A C 1
ATOM 1719 O O . GLN A 1 215 ? -14.828 -43.562 -5.762 1 65.5 215 GLN A O 1
ATOM 1724 N N . GLN A 1 216 ? -14.203 -45.406 -6.621 1 56 216 GLN A N 1
ATOM 1725 C CA . GLN A 1 216 ? -15.461 -45.844 -7.211 1 56 216 GLN A CA 1
ATOM 1726 C C . GLN A 1 216 ? -16.594 -45.812 -6.18 1 56 216 GLN A C 1
ATOM 1728 O O . GLN A 1 216 ? -17.734 -45.5 -6.512 1 56 216 GLN A O 1
ATOM 1733 N N . ASP A 1 217 ? -16.469 -46.344 -5.02 1 53.5 217 ASP A N 1
ATOM 1734 C CA . ASP A 1 217 ? -17.562 -46.875 -4.203 1 53.5 217 ASP A CA 1
ATOM 1735 C C . ASP A 1 217 ? -17.906 -45.906 -3.072 1 53.5 217 ASP A C 1
ATOM 1737 O O . ASP A 1 217 ? -18.547 -46.281 -2.096 1 53.5 217 ASP A O 1
ATOM 1741 N N . LEU A 1 218 ? -17.438 -44.656 -2.992 1 55.84 218 LEU A N 1
ATOM 1742 C CA . LEU A 1 218 ? -17.578 -44.062 -1.664 1 55.84 218 LEU A CA 1
ATOM 1743 C C . LEU A 1 218 ? -18.812 -43.188 -1.584 1 55.84 218 LEU A C 1
ATOM 1745 O O . LEU A 1 218 ? -18.938 -42.188 -2.32 1 55.84 218 LEU A O 1
ATOM 1749 N N . THR A 1 219 ? -19.922 -43.688 -1.114 1 58.66 219 THR A N 1
ATOM 1750 C CA . THR A 1 219 ? -21.219 -43.031 -0.942 1 58.66 219 THR A CA 1
ATOM 1751 C C . THR A 1 219 ? -21.203 -42.094 0.252 1 58.66 219 THR A C 1
ATOM 1753 O O . THR A 1 219 ? -22.141 -41.312 0.449 1 58.66 219 THR A O 1
ATOM 1756 N N . ASP A 1 220 ? -20.281 -42.062 1.276 1 65.69 220 ASP A N 1
ATOM 1757 C CA . ASP A 1 220 ? -20.359 -41.281 2.492 1 65.69 220 ASP A CA 1
ATOM 1758 C C . ASP A 1 220 ? -19.594 -39.969 2.35 1 65.69 220 ASP A C 1
ATOM 1760 O O . ASP A 1 220 ? -18.406 -39.969 2.004 1 65.69 220 ASP A O 1
ATOM 1764 N N . PRO A 1 221 ? -20.281 -38.781 2.559 1 67 221 PRO A N 1
ATOM 1765 C CA . PRO A 1 221 ? -19.672 -37.469 2.412 1 67 221 PRO A CA 1
ATOM 1766 C C . PRO A 1 221 ? -18.406 -37.281 3.262 1 67 221 PRO A C 1
ATOM 1768 O O . PRO A 1 221 ? -17.438 -36.656 2.82 1 67 221 PRO A O 1
ATOM 1771 N N . GLU A 1 222 ? -18.453 -37.719 4.523 1 68.5 222 GLU A N 1
ATOM 1772 C CA . GLU A 1 222 ? -17.297 -37.562 5.387 1 68.5 222 GLU A CA 1
ATOM 1773 C C . GLU A 1 222 ? -16.094 -38.312 4.812 1 68.5 222 GLU A C 1
ATOM 1775 O O . GLU A 1 222 ? -14.961 -37.812 4.875 1 68.5 222 GLU A O 1
ATOM 1780 N N . HIS A 1 223 ? -16.422 -39.375 4.289 1 79.94 223 HIS A N 1
ATOM 1781 C CA . HIS A 1 223 ? -15.352 -40.156 3.682 1 79.94 223 HIS A CA 1
ATOM 1782 C C . HIS A 1 223 ? -14.836 -39.469 2.414 1 79.94 223 HIS A C 1
ATOM 1784 O O . HIS A 1 223 ? -13.656 -39.594 2.082 1 79.94 223 HIS A O 1
ATOM 1790 N N . ASP A 1 224 ? -15.703 -38.688 1.911 1 86.69 224 ASP A N 1
ATOM 1791 C CA . ASP A 1 224 ? -15.367 -37.969 0.682 1 86.69 224 ASP A CA 1
ATOM 1792 C C . ASP A 1 224 ? -14.312 -36.906 0.943 1 86.69 224 ASP A C 1
ATOM 1794 O O . ASP A 1 224 ? -13.312 -36.812 0.223 1 86.69 224 ASP A O 1
ATOM 1798 N N . ILE A 1 225 ? -14.492 -36.156 1.996 1 87.38 225 ILE A N 1
ATOM 1799 C CA . ILE A 1 225 ? -13.578 -35.062 2.324 1 87.38 225 ILE A CA 1
ATOM 1800 C C . ILE A 1 225 ? -12.242 -35.656 2.783 1 87.38 225 ILE A C 1
ATOM 1802 O O . ILE A 1 225 ? -11.18 -35.125 2.441 1 87.38 225 ILE A O 1
ATOM 1806 N N . GLU A 1 226 ? -12.32 -36.688 3.559 1 90.19 226 GLU A N 1
ATOM 1807 C CA . GLU A 1 226 ? -11.094 -37.312 4.023 1 90.19 226 GLU A CA 1
ATOM 1808 C C . GLU A 1 226 ? -10.258 -37.844 2.852 1 90.19 226 GLU A C 1
ATOM 1810 O O . GLU A 1 226 ? -9.031 -37.719 2.857 1 90.19 226 GLU A O 1
ATOM 1815 N N . ASN A 1 227 ? -10.969 -38.438 1.936 1 91.88 227 ASN A N 1
ATOM 1816 C CA . ASN A 1 227 ? -10.281 -38.906 0.738 1 91.88 227 ASN A CA 1
ATOM 1817 C C . ASN A 1 227 ? -9.648 -37.75 -0.035 1 91.88 227 ASN A C 1
ATOM 1819 O O . ASN A 1 227 ? -8.523 -37.875 -0.524 1 91.88 227 ASN A O 1
ATOM 1823 N N . MET A 1 228 ? -10.375 -36.656 -0.159 1 94.56 228 MET A N 1
ATOM 1824 C CA . MET A 1 228 ? -9.859 -35.5 -0.86 1 94.56 228 MET A CA 1
ATOM 1825 C C . MET A 1 228 ? -8.594 -34.969 -0.186 1 94.56 228 MET A C 1
ATOM 1827 O O . MET A 1 228 ? -7.6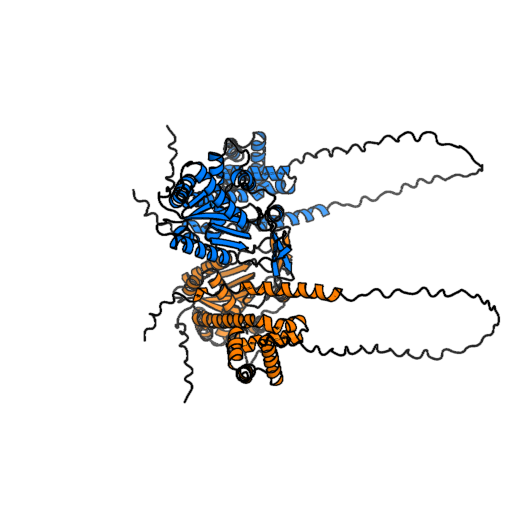17 -34.625 -0.862 1 94.56 228 MET A O 1
ATOM 1831 N N . ILE A 1 229 ? -8.617 -34.938 1.088 1 95.25 229 ILE A N 1
ATOM 1832 C CA . ILE A 1 229 ? -7.473 -34.438 1.852 1 95.25 229 ILE A CA 1
ATOM 1833 C C . ILE A 1 229 ? -6.254 -35.344 1.574 1 95.25 229 ILE A C 1
ATOM 1835 O O . ILE A 1 229 ? -5.156 -34.812 1.332 1 95.25 229 ILE A O 1
ATOM 1839 N N . ASN A 1 230 ? -6.488 -36.594 1.538 1 93.56 230 ASN A N 1
ATOM 1840 C CA . ASN A 1 230 ? -5.395 -37.531 1.313 1 93.56 230 ASN A CA 1
ATOM 1841 C C . ASN A 1 230 ? -4.789 -37.344 -0.077 1 93.56 230 ASN A C 1
ATOM 1843 O O . ASN A 1 230 ? -3.568 -37.406 -0.239 1 93.56 230 ASN A O 1
ATOM 1847 N N . VAL A 1 231 ? -5.621 -37.188 -1.029 1 94.25 231 VAL A N 1
ATOM 1848 C CA . VAL A 1 231 ? -5.16 -37.062 -2.408 1 94.25 231 VAL A CA 1
ATOM 1849 C C . VAL A 1 231 ? -4.414 -35.719 -2.568 1 94.25 231 VAL A C 1
ATOM 1851 O O . VAL A 1 231 ? -3.318 -35.688 -3.135 1 94.25 231 VAL A O 1
ATOM 1854 N N . VAL A 1 232 ? -4.984 -34.656 -2.078 1 95.38 232 VAL A N 1
ATOM 1855 C CA . VAL A 1 232 ? -4.402 -33.312 -2.201 1 95.38 232 VAL A CA 1
ATOM 1856 C C . VAL A 1 232 ? -3.082 -33.25 -1.432 1 95.38 232 VAL A C 1
ATOM 1858 O O . VAL A 1 232 ? -2.135 -32.594 -1.861 1 95.38 232 VAL A O 1
ATOM 1861 N N . TYR A 1 233 ? -3.061 -33.969 -0.343 1 94.38 233 TYR A N 1
ATOM 1862 C CA . TYR A 1 233 ? -1.886 -34.031 0.52 1 94.38 233 TYR A CA 1
ATOM 1863 C C . TYR A 1 233 ? -0.658 -34.469 -0.259 1 94.38 233 TYR A C 1
ATOM 1865 O O . TYR A 1 233 ? 0.443 -33.969 -0.051 1 94.38 233 TYR A O 1
ATOM 1873 N N . GLU A 1 234 ? -0.836 -35.344 -1.185 1 92.25 234 GLU A N 1
ATOM 1874 C CA . GLU A 1 234 ? 0.265 -35.906 -1.961 1 92.25 234 GLU A CA 1
ATOM 1875 C C . GLU A 1 234 ? 0.889 -34.875 -2.875 1 92.25 234 GLU A C 1
ATOM 1877 O O . GLU A 1 234 ? 2.051 -35 -3.271 1 92.25 234 GLU A O 1
ATOM 1882 N N . TYR A 1 235 ? 0.138 -33.906 -3.168 1 94.12 235 TYR A N 1
ATOM 1883 C CA . TYR A 1 235 ? 0.616 -32.875 -4.086 1 94.12 235 TYR A CA 1
ATOM 1884 C C . TYR A 1 235 ? 0.823 -31.547 -3.363 1 94.12 235 TYR A C 1
ATOM 1886 O O . TYR A 1 235 ? 0.812 -30.484 -3.988 1 94.12 235 TYR A O 1
ATOM 1894 N N . SER A 1 236 ? 0.924 -31.656 -2.061 1 94.19 236 SER A N 1
ATOM 1895 C CA . SER A 1 236 ? 1.093 -30.484 -1.217 1 94.19 236 SER A CA 1
ATOM 1896 C C . SER A 1 236 ? 2.566 -30.203 -0.937 1 94.19 236 SER A C 1
ATOM 1898 O O . SER A 1 236 ? 3.363 -31.141 -0.808 1 94.19 236 SER A O 1
ATOM 1900 N N . SER A 1 237 ? 2.953 -28.969 -0.977 1 93.75 237 SER A N 1
ATOM 1901 C CA . SER A 1 237 ? 4.285 -28.5 -0.616 1 93.75 237 SER A CA 1
ATOM 1902 C C . SER A 1 237 ? 4.23 -27.578 0.595 1 93.75 237 SER A C 1
ATOM 1904 O O . SER A 1 237 ? 3.525 -26.562 0.578 1 93.75 237 SER A O 1
ATOM 1906 N N . PRO A 1 238 ? 4.973 -27.984 1.582 1 93.88 238 PRO A N 1
ATOM 1907 C CA . PRO A 1 238 ? 4.973 -27.109 2.764 1 93.88 238 PRO A CA 1
ATOM 1908 C C . PRO A 1 238 ? 5.418 -25.688 2.449 1 93.88 238 PRO A C 1
ATOM 1910 O O . PRO A 1 238 ? 6.203 -25.469 1.521 1 93.88 238 PRO A O 1
ATOM 1913 N N . ILE A 1 239 ? 5.004 -24.734 3.23 1 94.06 239 ILE A N 1
ATOM 1914 C CA . ILE A 1 239 ? 5.273 -23.328 2.99 1 94.06 239 ILE A CA 1
ATOM 1915 C C . ILE A 1 239 ? 6.777 -23.062 3.062 1 94.06 239 ILE A C 1
ATOM 1917 O O . ILE A 1 239 ? 7.305 -22.234 2.326 1 94.06 239 ILE A O 1
ATOM 1921 N N . SER A 1 240 ? 7.445 -23.75 3.93 1 91.56 240 SER A N 1
ATOM 1922 C CA . SER A 1 240 ? 8.891 -23.578 4.051 1 91.56 240 SER A CA 1
ATOM 1923 C C . SER A 1 240 ? 9.594 -23.828 2.721 1 91.56 240 SER A C 1
ATOM 1925 O O . SER A 1 240 ? 10.539 -23.125 2.373 1 91.56 240 SER A O 1
ATOM 1927 N N . GLN A 1 241 ? 9.141 -24.844 2.016 1 92.62 241 GLN A N 1
ATOM 1928 C CA . GLN A 1 241 ? 9.695 -25.141 0.697 1 92.62 241 GLN A CA 1
ATOM 1929 C C . GLN A 1 241 ? 9.383 -24.016 -0.29 1 92.62 241 GLN A C 1
ATOM 1931 O O . GLN A 1 241 ? 10.234 -23.625 -1.085 1 92.62 241 GLN A O 1
ATOM 1936 N N . GLU A 1 242 ? 8.148 -23.562 -0.201 1 93.62 242 GLU A N 1
ATOM 1937 C CA . GLU A 1 242 ? 7.742 -22.453 -1.066 1 93.62 242 GLU A CA 1
ATOM 1938 C C . GLU A 1 242 ? 8.594 -21.219 -0.818 1 93.62 242 GLU A C 1
ATOM 1940 O O . GLU A 1 242 ? 8.977 -20.516 -1.761 1 93.62 242 GLU A O 1
ATOM 1945 N N . LEU A 1 243 ? 8.867 -20.938 0.388 1 93.62 243 LEU A N 1
ATOM 1946 C CA . LEU A 1 243 ? 9.664 -19.781 0.773 1 93.62 243 LEU A CA 1
ATOM 1947 C C . LEU A 1 243 ? 11.102 -19.922 0.282 1 93.62 243 LEU A C 1
ATOM 1949 O O . LEU A 1 243 ? 11.703 -18.953 -0.178 1 93.62 243 LEU A O 1
ATOM 1953 N N . SER A 1 244 ? 11.617 -21.109 0.416 1 92.69 244 SER A N 1
ATOM 1954 C CA . SER A 1 244 ? 12.969 -21.359 -0.08 1 92.69 244 SER A CA 1
ATOM 1955 C C . SER A 1 244 ? 13.055 -21.141 -1.587 1 92.69 244 SER A C 1
ATOM 1957 O O . SER A 1 244 ? 14 -20.531 -2.08 1 92.69 244 SER A O 1
ATOM 1959 N N . GLU A 1 245 ? 12.07 -21.688 -2.258 1 91.38 245 GLU A N 1
ATOM 1960 C CA . GLU A 1 245 ? 12.016 -21.5 -3.705 1 91.38 245 GLU A CA 1
ATOM 1961 C C . GLU A 1 245 ? 11.914 -20.031 -4.07 1 91.38 245 GLU A C 1
ATOM 1963 O O . GLU A 1 245 ? 12.57 -19.562 -5.008 1 91.38 245 GLU A O 1
ATOM 1968 N N . LEU A 1 246 ? 11.094 -19.359 -3.385 1 91.5 246 LEU A N 1
ATOM 1969 C CA . LEU A 1 246 ? 10.891 -17.938 -3.623 1 91.5 246 LEU A CA 1
ATOM 1970 C C . LEU A 1 246 ? 12.188 -17.156 -3.398 1 91.5 246 LEU A C 1
ATOM 1972 O O . LEU A 1 246 ? 12.5 -16.234 -4.152 1 91.5 246 LEU A O 1
ATOM 1976 N N . GLN A 1 247 ? 12.859 -17.438 -2.42 1 90.94 247 GLN A N 1
ATOM 1977 C CA . GLN A 1 247 ? 14.141 -16.781 -2.139 1 90.94 247 GLN A CA 1
ATOM 1978 C C . GLN A 1 247 ? 15.125 -17 -3.279 1 90.94 247 GLN A C 1
ATOM 1980 O O . GLN A 1 247 ? 15.852 -16.078 -3.662 1 90.94 247 GLN A O 1
ATOM 1985 N N . ILE A 1 248 ? 15.141 -18.234 -3.725 1 89.25 248 ILE A N 1
ATOM 1986 C CA . ILE A 1 248 ? 16.016 -18.562 -4.844 1 89.25 248 ILE A CA 1
ATOM 1987 C C . ILE A 1 248 ? 15.617 -17.75 -6.07 1 89.25 248 ILE A C 1
ATOM 1989 O O . ILE A 1 248 ? 16.469 -17.172 -6.754 1 89.25 248 ILE A O 1
ATOM 1993 N N . GLN A 1 249 ? 14.359 -17.688 -6.25 1 86.75 249 GLN A N 1
ATOM 1994 C CA . GLN A 1 249 ? 13.859 -16.922 -7.395 1 86.75 249 GLN A CA 1
ATOM 1995 C C . GLN A 1 249 ? 14.188 -15.445 -7.266 1 86.75 249 GLN A C 1
ATOM 1997 O O . GLN A 1 249 ? 14.555 -14.797 -8.25 1 86.75 249 GLN A O 1
ATOM 2002 N N . THR A 1 250 ? 14.023 -14.93 -6.152 1 87.88 250 THR A N 1
ATOM 2003 C CA . THR A 1 250 ? 14.312 -13.516 -5.906 1 87.88 250 THR A CA 1
ATOM 2004 C C . THR A 1 250 ? 15.789 -13.227 -6.113 1 87.88 250 THR A C 1
ATOM 2006 O O . THR A 1 250 ? 16.156 -12.211 -6.719 1 87.88 250 THR A O 1
ATOM 2009 N N . LYS A 1 251 ? 16.594 -14.062 -5.598 1 90.44 251 LYS A N 1
ATOM 2010 C CA . LYS A 1 251 ? 18.031 -13.906 -5.785 1 90.44 251 LYS A CA 1
ATOM 2011 C C . LYS A 1 251 ? 18.406 -13.961 -7.266 1 90.44 251 LYS A C 1
ATOM 2013 O O . LYS A 1 251 ? 19.25 -13.195 -7.73 1 90.44 251 LYS A O 1
ATOM 2018 N N . ASN A 1 252 ? 17.766 -14.844 -7.887 1 89.94 252 ASN A N 1
ATOM 2019 C CA . ASN A 1 252 ? 18 -14.961 -9.32 1 89.94 252 ASN A CA 1
ATOM 2020 C C . ASN A 1 252 ? 17.562 -13.703 -10.07 1 89.94 252 ASN A C 1
ATOM 2022 O O . ASN A 1 252 ? 18.234 -13.281 -11.016 1 89.94 252 ASN A O 1
ATOM 2026 N N . LEU A 1 253 ? 16.516 -13.211 -9.648 1 88.25 253 LEU A N 1
ATOM 2027 C CA . LEU A 1 253 ? 16.031 -11.992 -10.281 1 88.25 253 LEU A CA 1
ATOM 2028 C C . LEU A 1 253 ? 17 -10.836 -10.055 1 88.25 253 LEU A C 1
ATOM 2030 O O . LEU A 1 253 ? 17.25 -10.039 -10.969 1 88.25 253 LEU A O 1
ATOM 2034 N N . GLU A 1 254 ? 17.484 -10.766 -8.906 1 90.81 254 GLU A N 1
ATOM 2035 C CA . GLU A 1 254 ? 18.469 -9.734 -8.602 1 90.81 254 GLU A CA 1
ATOM 2036 C C . GLU A 1 254 ? 19.719 -9.906 -9.461 1 90.81 254 GLU A C 1
ATOM 2038 O O . GLU A 1 254 ? 20.266 -8.922 -9.961 1 90.81 254 GLU A O 1
ATOM 2043 N N . ARG A 1 255 ? 20.094 -11.086 -9.547 1 92.81 255 ARG A N 1
ATOM 2044 C CA . ARG A 1 255 ? 21.25 -11.391 -10.391 1 92.81 255 ARG A CA 1
ATOM 2045 C C . ARG A 1 255 ? 21 -10.992 -11.836 1 92.81 255 ARG A C 1
ATOM 2047 O O . ARG A 1 255 ? 21.844 -10.375 -12.484 1 92.81 255 ARG A O 1
ATOM 2054 N N . GLN A 1 256 ? 19.844 -11.289 -12.25 1 91.69 256 GLN A N 1
ATOM 2055 C CA . GLN A 1 256 ? 19.484 -10.953 -13.625 1 91.69 256 GLN A CA 1
ATOM 2056 C C . GLN A 1 256 ? 19.516 -9.445 -13.844 1 91.69 256 GLN A C 1
ATOM 2058 O O . GLN A 1 256 ? 20.031 -8.969 -14.859 1 91.69 256 GLN A O 1
ATOM 2063 N N . ASN A 1 257 ? 19.062 -8.781 -12.883 1 89.94 257 ASN A N 1
ATOM 2064 C CA . ASN A 1 257 ? 18.984 -7.324 -13 1 89.94 257 ASN A CA 1
ATOM 2065 C C . ASN A 1 257 ? 20.375 -6.684 -12.969 1 89.94 257 ASN A C 1
ATOM 2067 O O . ASN A 1 257 ? 20.578 -5.621 -13.555 1 89.94 257 ASN A O 1
ATOM 2071 N N . SER A 1 258 ? 21.266 -7.297 -12.359 1 93.31 258 SER A N 1
ATOM 2072 C CA . SER A 1 258 ? 22.625 -6.77 -12.297 1 93.31 258 SER A CA 1
ATOM 2073 C C . SER A 1 258 ? 23.266 -6.719 -13.68 1 93.31 258 SER A C 1
ATOM 2075 O O . SER A 1 258 ? 24.203 -5.953 -13.906 1 93.31 258 SER A O 1
ATOM 2077 N N . PHE A 1 259 ? 22.734 -7.473 -14.617 1 94.06 259 PHE A N 1
ATOM 2078 C CA . PHE A 1 259 ? 23.344 -7.594 -15.938 1 94.06 259 PHE A CA 1
ATOM 2079 C C . PHE A 1 259 ? 22.75 -6.574 -16.906 1 94.06 259 PHE A C 1
ATOM 2081 O O . PHE A 1 259 ? 23.203 -6.473 -18.047 1 94.06 259 PHE A O 1
ATOM 2088 N N . ARG A 1 260 ? 21.812 -5.867 -16.438 1 90.69 260 ARG A N 1
ATOM 2089 C CA . ARG A 1 260 ? 21.094 -4.957 -17.328 1 90.69 260 ARG A CA 1
ATOM 2090 C C . ARG A 1 260 ? 22.062 -4.02 -18.047 1 90.69 260 ARG A C 1
ATOM 2092 O O . ARG A 1 260 ? 21.922 -3.801 -19.25 1 90.69 260 ARG A O 1
ATOM 2099 N N . PRO A 1 261 ? 23.062 -3.488 -17.422 1 91.12 261 PRO A N 1
ATOM 2100 C CA . PRO A 1 261 ? 23.969 -2.568 -18.094 1 91.12 261 PRO A CA 1
ATOM 2101 C C . PRO A 1 261 ? 24.719 -3.227 -19.266 1 91.12 261 PRO A C 1
ATOM 2103 O O . PRO A 1 261 ? 25.109 -2.547 -20.219 1 91.12 261 PRO A O 1
ATOM 2106 N N . VAL A 1 262 ? 24.891 -4.469 -19.234 1 93.12 262 VAL A N 1
ATOM 2107 C CA . VAL A 1 262 ? 25.641 -5.199 -20.25 1 93.12 262 VAL A CA 1
ATOM 2108 C C . VAL A 1 262 ? 24.828 -5.273 -21.547 1 93.12 262 VAL A C 1
ATOM 2110 O O . VAL A 1 262 ? 25.391 -5.293 -22.641 1 93.12 262 VAL A O 1
ATOM 2113 N N . PHE A 1 263 ? 23.5 -5.27 -21.391 1 92.69 263 PHE A N 1
ATOM 2114 C CA . PHE A 1 263 ? 22.672 -5.594 -22.531 1 92.69 263 PHE A CA 1
ATOM 2115 C C . PHE A 1 263 ? 21.859 -4.379 -22.969 1 92.69 263 PHE A C 1
ATOM 2117 O O . PHE A 1 263 ? 20.797 -4.523 -23.594 1 92.69 263 PHE A O 1
ATOM 2124 N N . LEU A 1 264 ? 22.25 -3.252 -22.625 1 88 264 LEU A N 1
ATOM 2125 C CA . LEU A 1 264 ? 21.516 -2.031 -22.938 1 88 264 LEU A CA 1
ATOM 2126 C C . LEU A 1 264 ? 21.281 -1.912 -24.453 1 88 264 LEU A C 1
ATOM 2128 O O . LEU A 1 264 ? 20.172 -1.572 -24.875 1 88 264 LEU A O 1
ATOM 2132 N N . GLN A 1 265 ? 22.297 -2.223 -25.219 1 85.75 265 GLN A N 1
ATOM 2133 C CA . GLN A 1 265 ? 22.188 -2.117 -26.672 1 85.75 265 GLN A CA 1
ATOM 2134 C C . GLN A 1 265 ? 21.25 -3.184 -27.234 1 85.75 265 GLN A C 1
ATOM 2136 O O . GLN A 1 265 ? 20.578 -2.957 -28.25 1 85.75 265 GLN A O 1
ATOM 2141 N N . TYR A 1 266 ? 21.219 -4.285 -26.625 1 88.25 266 TYR A N 1
ATOM 2142 C CA . TYR A 1 266 ? 20.328 -5.363 -27.031 1 88.25 266 TYR A CA 1
ATOM 2143 C C . TYR A 1 266 ? 18.875 -4.992 -26.797 1 88.25 266 TYR A C 1
ATOM 2145 O O . TYR A 1 266 ? 18 -5.301 -27.625 1 88.25 266 TYR A O 1
ATOM 2153 N N . PHE A 1 267 ? 18.641 -4.242 -25.797 1 85.44 267 PHE A N 1
ATOM 2154 C CA . PHE A 1 267 ? 17.281 -3.871 -25.438 1 85.44 267 PHE A CA 1
ATOM 2155 C C . PHE A 1 267 ? 16.75 -2.789 -26.375 1 85.44 267 PHE A C 1
ATOM 2157 O O . PHE A 1 267 ? 15.539 -2.633 -26.531 1 85.44 267 PHE A O 1
ATOM 2164 N N . LYS A 1 268 ? 17.688 -2.084 -27.047 1 83.56 268 LYS A N 1
ATOM 2165 C CA . LYS A 1 268 ? 17.312 -0.962 -27.906 1 83.56 268 LYS A CA 1
ATOM 2166 C C . LYS A 1 268 ? 17.203 -1.396 -29.375 1 83.56 268 LYS A C 1
ATOM 2168 O O . LYS A 1 268 ? 16.906 -0.581 -30.25 1 83.56 268 LYS A O 1
ATOM 2173 N N . THR A 1 269 ? 17.375 -2.52 -29.641 1 82.88 269 THR A N 1
ATOM 2174 C CA . THR A 1 269 ? 17.453 -2.959 -31.031 1 82.88 269 THR A CA 1
ATOM 2175 C C . THR A 1 269 ? 16.188 -3.697 -31.422 1 82.88 269 THR A C 1
ATOM 2177 O O . THR A 1 269 ? 15.094 -3.115 -31.422 1 82.88 269 THR A O 1
ATOM 2180 N N . THR A 1 270 ? 16.312 -5.031 -31.828 1 81.94 270 THR A N 1
ATOM 2181 C CA . THR A 1 270 ? 15.164 -5.812 -32.281 1 81.94 270 THR A CA 1
ATOM 2182 C C . THR A 1 270 ? 14.68 -6.75 -31.172 1 81.94 270 THR A C 1
ATOM 2184 O O . THR A 1 270 ? 15.367 -6.938 -30.156 1 81.94 270 THR A O 1
ATOM 2187 N N . LEU A 1 271 ? 13.5 -7.203 -31.359 1 85.06 271 LEU A N 1
ATOM 2188 C CA . LEU A 1 271 ? 12.906 -8.156 -30.438 1 85.06 271 LEU A CA 1
ATOM 2189 C C . LEU A 1 271 ? 13.797 -9.383 -30.266 1 85.06 271 LEU A C 1
ATOM 2191 O O . LEU A 1 271 ? 13.906 -9.93 -29.156 1 85.06 271 LEU A O 1
ATOM 2195 N N . TYR A 1 272 ? 14.367 -9.68 -31.422 1 86.38 272 TYR A N 1
ATOM 2196 C CA . TYR A 1 272 ? 15.258 -10.836 -31.406 1 86.38 272 TYR A CA 1
ATOM 2197 C C . TYR A 1 272 ? 16.391 -10.633 -30.406 1 86.38 272 TYR A C 1
ATOM 2199 O O . TYR A 1 272 ? 16.688 -11.531 -29.609 1 86.38 272 TYR A O 1
ATOM 2207 N N . HIS A 1 273 ? 16.938 -9.539 -30.391 1 89.31 273 HIS A N 1
ATOM 2208 C CA . HIS A 1 273 ? 18.047 -9.219 -29.5 1 89.31 273 HIS A CA 1
ATOM 2209 C C . HIS A 1 273 ? 17.562 -9.102 -28.047 1 89.31 273 HIS A C 1
ATOM 2211 O O . HIS A 1 273 ? 18.281 -9.492 -27.125 1 89.31 273 HIS A O 1
ATOM 2217 N N . ARG A 1 274 ? 16.406 -8.617 -27.875 1 88.94 274 ARG A N 1
ATOM 2218 C CA . ARG A 1 274 ? 15.852 -8.484 -26.531 1 88.94 274 ARG A CA 1
ATOM 2219 C C . ARG A 1 274 ? 15.641 -9.859 -25.891 1 88.94 274 ARG A C 1
ATOM 2221 O O . ARG A 1 274 ? 15.969 -10.062 -24.734 1 88.94 274 ARG A O 1
ATOM 2228 N N . VAL A 1 275 ? 15.102 -10.734 -26.703 1 89.12 275 VAL A N 1
ATOM 2229 C CA . VAL A 1 275 ? 14.844 -12.086 -26.219 1 89.12 275 VAL A CA 1
ATOM 2230 C C . VAL A 1 275 ? 16.156 -12.766 -25.859 1 89.12 275 VAL A C 1
ATOM 2232 O O . VAL A 1 275 ? 16.25 -13.461 -24.844 1 89.12 275 VAL A O 1
ATOM 2235 N N . LYS A 1 276 ? 17.094 -12.57 -26.688 1 91 276 LYS A N 1
ATOM 2236 C CA . LYS A 1 276 ? 18.406 -13.156 -26.438 1 91 276 LYS A CA 1
ATOM 2237 C C . LYS A 1 276 ? 19.016 -12.602 -25.156 1 91 276 LYS A C 1
ATOM 2239 O O . LYS A 1 276 ? 19.594 -13.352 -24.359 1 91 276 LYS A O 1
ATOM 2244 N N . ALA A 1 277 ? 18.875 -11.32 -24.984 1 92.88 277 ALA A N 1
ATOM 2245 C CA . ALA A 1 277 ? 19.391 -10.672 -23.781 1 92.88 277 ALA A CA 1
ATOM 2246 C C . ALA A 1 277 ? 18.734 -11.25 -22.531 1 92.88 277 ALA A C 1
ATOM 2248 O O . ALA A 1 277 ? 19.406 -11.5 -21.531 1 92.88 277 ALA A O 1
ATOM 2249 N N . VAL A 1 278 ? 17.453 -11.453 -22.609 1 90.69 278 VAL A N 1
ATOM 2250 C CA . VAL A 1 278 ? 16.719 -12.008 -21.484 1 90.69 278 VAL A CA 1
ATOM 2251 C C . VAL A 1 278 ? 17.188 -13.43 -21.203 1 90.69 278 VAL A C 1
ATOM 2253 O O . VAL A 1 278 ? 17.422 -13.797 -20.047 1 90.69 278 VAL A O 1
ATOM 2256 N N . LYS A 1 279 ? 17.391 -14.188 -22.234 1 91.81 279 LYS A N 1
ATOM 2257 C CA . LYS A 1 279 ? 17.859 -15.562 -22.094 1 91.81 279 LYS A CA 1
ATOM 2258 C C . LYS A 1 279 ? 19.234 -15.609 -21.438 1 91.81 279 LYS A C 1
ATOM 2260 O O . LYS A 1 279 ? 19.453 -16.391 -20.516 1 91.81 279 LYS A O 1
ATOM 2265 N N . PHE A 1 280 ? 20.094 -14.758 -21.906 1 95.06 280 PHE A N 1
ATOM 2266 C CA . PHE A 1 280 ? 21.453 -14.711 -21.359 1 95.06 280 PHE A CA 1
ATOM 2267 C C . PHE A 1 280 ? 21.422 -14.367 -19.875 1 95.06 280 PHE A C 1
ATOM 2269 O O . PHE A 1 280 ? 22.094 -15.023 -19.078 1 95.06 280 PHE A O 1
ATOM 2276 N N . ARG A 1 281 ? 20.609 -13.398 -19.516 1 94.19 281 ARG A N 1
ATOM 2277 C CA . ARG A 1 281 ? 20.531 -12.953 -18.125 1 94.19 281 ARG A CA 1
ATOM 2278 C C . ARG A 1 281 ? 19.969 -14.047 -17.234 1 94.19 281 ARG A C 1
ATOM 2280 O O . ARG A 1 281 ? 20.469 -14.258 -16.125 1 94.19 281 ARG A O 1
ATOM 2287 N N . ILE A 1 282 ? 19.062 -14.758 -17.734 1 91.75 282 ILE A N 1
ATOM 2288 C CA . ILE A 1 282 ? 18.406 -15.812 -16.953 1 91.75 282 ILE A CA 1
ATOM 2289 C C . ILE A 1 282 ? 19.391 -16.953 -16.688 1 91.75 282 ILE A C 1
ATOM 2291 O O . ILE A 1 282 ? 19.547 -17.391 -15.555 1 91.75 282 ILE A O 1
ATOM 2295 N N . ILE A 1 283 ? 20.109 -17.359 -17.719 1 93.38 283 ILE A N 1
ATOM 2296 C CA . ILE A 1 283 ? 21.016 -18.5 -17.625 1 93.38 283 ILE A CA 1
ATOM 2297 C C . ILE A 1 283 ? 22.188 -18.141 -16.688 1 93.38 283 ILE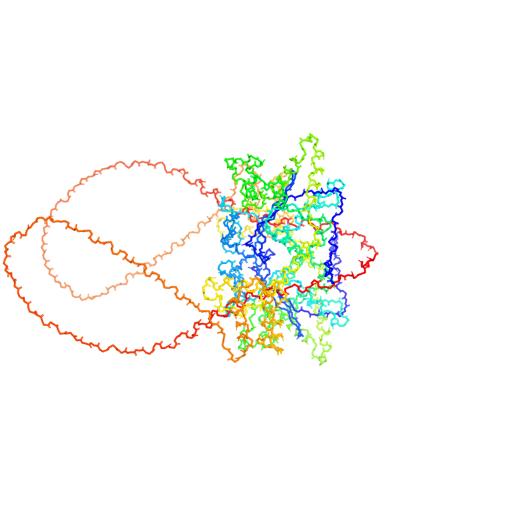 A C 1
ATOM 2299 O O . ILE A 1 283 ? 22.547 -18.938 -15.828 1 93.38 283 ILE A O 1
ATOM 2303 N N . LEU A 1 284 ? 22.656 -16.984 -16.844 1 95.25 284 LEU A N 1
ATOM 2304 C CA . LEU A 1 284 ? 23.75 -16.531 -15.969 1 95.25 284 LEU A CA 1
ATOM 2305 C C . LEU A 1 284 ? 23.312 -16.516 -14.508 1 95.25 284 LEU A C 1
ATOM 2307 O O . LEU A 1 284 ? 24.031 -17 -13.633 1 95.25 284 LEU A O 1
ATOM 2311 N N . ALA A 1 285 ? 22.141 -15.969 -14.289 1 93.88 285 ALA A N 1
ATOM 2312 C CA . ALA A 1 285 ? 21.609 -15.859 -12.938 1 93.88 285 ALA A CA 1
ATOM 2313 C C . ALA A 1 285 ? 21.359 -17.234 -12.328 1 93.88 285 ALA A C 1
ATOM 2315 O O . ALA A 1 285 ? 21.641 -17.453 -11.148 1 93.88 285 ALA A O 1
ATOM 2316 N N . GLU A 1 286 ? 20.891 -18.156 -13.133 1 91.62 286 GLU A N 1
ATOM 2317 C CA . GLU A 1 286 ? 20.578 -19.5 -12.664 1 91.62 286 GLU A CA 1
ATOM 2318 C C . GLU A 1 286 ? 21.844 -20.266 -12.289 1 91.62 286 GLU A C 1
ATOM 2320 O O . GLU A 1 286 ? 21.812 -21.156 -11.445 1 91.62 286 GLU A O 1
ATOM 2325 N N . HIS A 1 287 ? 22.891 -19.906 -12.875 1 93.81 287 HIS A N 1
ATOM 2326 C CA . HIS A 1 287 ? 24.156 -20.547 -12.547 1 93.81 287 HIS A CA 1
ATOM 2327 C C . HIS A 1 287 ? 24.844 -19.844 -11.383 1 93.81 287 HIS A C 1
ATOM 2329 O O . HIS A 1 287 ? 26 -20.125 -11.07 1 93.81 287 HIS A O 1
ATOM 2335 N N . GLY A 1 288 ? 24.219 -18.812 -10.867 1 93.19 288 GLY A N 1
ATOM 2336 C CA . GLY A 1 288 ? 24.656 -18.219 -9.617 1 93.19 288 GLY A CA 1
ATOM 2337 C C . GLY A 1 288 ? 25.547 -17 -9.812 1 93.19 288 GLY A C 1
ATOM 2338 O O . GLY A 1 288 ? 26.188 -16.547 -8.867 1 93.19 288 GLY A O 1
ATOM 2339 N N . TYR A 1 289 ? 25.578 -16.516 -11 1 95.62 289 TYR A N 1
ATOM 2340 C CA . TYR A 1 289 ? 26.484 -15.398 -11.25 1 95.62 289 TYR A CA 1
ATOM 2341 C C . TYR A 1 289 ? 25.719 -14.086 -11.328 1 95.62 289 TYR A C 1
ATOM 2343 O O . TYR A 1 289 ? 24.547 -14.062 -11.719 1 95.62 289 TYR A O 1
ATOM 2351 N N . ASP A 1 290 ? 26.312 -13.016 -10.875 1 96.38 290 ASP A N 1
ATOM 2352 C CA . ASP A 1 290 ? 25.875 -11.641 -11.117 1 96.38 290 ASP A CA 1
ATOM 2353 C C . ASP A 1 290 ? 26.984 -10.82 -11.766 1 96.38 290 ASP A C 1
ATOM 2355 O O . ASP A 1 290 ? 28.062 -11.352 -12.062 1 96.38 290 ASP A O 1
ATOM 2359 N N . LEU A 1 291 ? 26.719 -9.617 -12.102 1 96.12 291 LEU A N 1
ATOM 2360 C CA . LEU A 1 291 ? 27.688 -8.797 -12.836 1 96.12 291 LEU A CA 1
ATOM 2361 C C . LEU A 1 291 ? 28.984 -8.633 -12.031 1 96.12 291 LEU A C 1
ATOM 2363 O O . LEU A 1 291 ? 30.078 -8.711 -12.594 1 96.12 291 LEU A O 1
ATOM 2367 N N . ASP A 1 292 ? 28.875 -8.5 -10.773 1 95.75 292 ASP A N 1
ATOM 2368 C CA . ASP A 1 292 ? 30.031 -8.273 -9.914 1 95.75 292 ASP A CA 1
ATOM 2369 C C . ASP A 1 292 ? 30.906 -9.523 -9.844 1 95.75 292 ASP A C 1
ATOM 2371 O O . ASP A 1 292 ? 32.125 -9.438 -9.867 1 95.75 292 ASP A O 1
ATOM 2375 N N . SER A 1 293 ? 30.266 -10.656 -9.703 1 96.31 293 SER A N 1
ATOM 2376 C CA . SER A 1 293 ? 31.031 -11.898 -9.633 1 96.31 293 SER A CA 1
ATOM 2377 C C . SER A 1 293 ? 31.766 -12.172 -10.938 1 96.31 293 SER A C 1
ATOM 2379 O O . SER A 1 293 ? 32.906 -12.648 -10.93 1 96.31 293 SER A O 1
ATOM 2381 N N . LEU A 1 294 ? 31.172 -11.906 -12.023 1 96.25 294 LEU A N 1
ATOM 2382 C CA . LEU A 1 294 ? 31.828 -12.117 -13.312 1 96.25 294 LEU A CA 1
ATOM 2383 C C . LEU A 1 294 ? 32.938 -11.094 -13.531 1 96.25 294 LEU A C 1
ATOM 2385 O O . LEU A 1 294 ? 33.969 -11.406 -14.156 1 96.25 294 LEU A O 1
ATOM 2389 N N . LYS A 1 295 ? 32.688 -9.891 -13.039 1 96.38 295 LYS A N 1
ATOM 2390 C CA . LYS A 1 295 ? 33.75 -8.883 -13.102 1 96.38 295 LYS A CA 1
ATOM 2391 C C . LYS A 1 295 ? 34.969 -9.328 -12.32 1 96.38 295 LYS A C 1
ATOM 2393 O O . LYS A 1 295 ? 36.094 -9.109 -12.758 1 96.38 295 LYS A O 1
ATOM 2398 N N . ALA A 1 296 ? 34.719 -9.906 -11.188 1 96.69 296 ALA A N 1
ATOM 2399 C CA . ALA A 1 296 ? 35.812 -10.422 -10.375 1 96.69 296 ALA A CA 1
ATOM 2400 C C . ALA A 1 296 ? 36.594 -11.508 -11.125 1 96.69 296 ALA A C 1
ATOM 2402 O O . ALA A 1 296 ? 37.812 -11.531 -11.094 1 96.69 296 ALA A O 1
ATOM 2403 N N . ILE A 1 297 ? 35.906 -12.375 -11.75 1 96.38 297 ILE A N 1
ATOM 2404 C CA . ILE A 1 297 ? 36.531 -13.453 -12.523 1 96.38 297 ILE A CA 1
ATOM 2405 C C . ILE A 1 297 ? 37.312 -12.859 -13.688 1 96.38 297 ILE A C 1
ATOM 2407 O O . ILE A 1 297 ? 38.438 -13.297 -13.969 1 96.38 297 ILE A O 1
ATOM 2411 N N . TRP A 1 298 ? 36.719 -11.875 -14.32 1 96.19 298 TRP A N 1
ATOM 2412 C CA . TRP A 1 298 ? 37.375 -11.203 -15.445 1 96.19 298 TRP A CA 1
ATOM 2413 C C . TRP A 1 298 ? 38.625 -10.477 -14.984 1 96.19 298 TRP A C 1
ATOM 2415 O O . TRP A 1 298 ? 39.625 -10.438 -15.711 1 96.19 298 TRP A O 1
ATOM 2425 N N . THR A 1 299 ? 38.594 -9.883 -13.828 1 95.81 299 THR A N 1
ATOM 2426 C CA . THR A 1 299 ? 39.75 -9.164 -13.297 1 95.81 299 THR A CA 1
ATOM 2427 C C . THR A 1 299 ? 40.906 -10.125 -13.023 1 95.81 299 THR A C 1
ATOM 2429 O O . THR A 1 299 ? 42.062 -9.758 -13.172 1 95.81 299 THR A O 1
ATOM 2432 N N . GLU A 1 300 ? 40.562 -11.32 -12.711 1 95.69 300 GLU A N 1
ATOM 2433 C CA . GLU A 1 300 ? 41.562 -12.32 -12.391 1 95.69 300 GLU A CA 1
ATOM 2434 C C . GLU A 1 300 ? 42.094 -13 -13.648 1 95.69 300 GLU A C 1
ATOM 2436 O O . GLU A 1 300 ? 43.312 -13.18 -13.805 1 95.69 300 GLU A O 1
ATOM 2441 N N . LYS A 1 301 ? 41.188 -13.422 -14.531 1 95.38 301 LYS A N 1
ATOM 2442 C CA . LYS A 1 301 ? 41.594 -14.273 -15.648 1 95.38 301 LYS A CA 1
ATOM 2443 C C . LYS A 1 301 ? 41.125 -13.688 -16.984 1 95.38 301 LYS A C 1
ATOM 2445 O O . LYS A 1 301 ? 41.219 -14.344 -18.016 1 95.38 301 LYS A O 1
ATOM 2450 N N . ARG A 1 302 ? 40.5 -12.516 -16.906 1 94 302 ARG A N 1
ATOM 2451 C CA . ARG A 1 302 ? 40.031 -11.797 -18.094 1 94 302 ARG A CA 1
ATOM 2452 C C . ARG A 1 302 ? 39.094 -12.648 -18.938 1 94 302 ARG A C 1
ATOM 2454 O O . ARG A 1 302 ? 38.156 -13.266 -18.406 1 94 302 ARG A O 1
ATOM 2461 N N . LYS A 1 303 ? 39.25 -12.633 -20.234 1 94.5 303 LYS A N 1
ATOM 2462 C CA . LYS A 1 303 ? 38.344 -13.32 -21.172 1 94.5 303 LYS A CA 1
ATOM 2463 C C . LYS A 1 303 ? 38.375 -14.828 -20.938 1 94.5 303 LYS A C 1
ATOM 2465 O O . LYS A 1 303 ? 37.344 -15.5 -21.109 1 94.5 303 LYS A O 1
ATOM 2470 N N . GLU A 1 304 ? 39.5 -15.367 -20.641 1 94.94 304 GLU A N 1
ATOM 2471 C CA . GLU A 1 304 ? 39.656 -16.797 -20.391 1 94.94 304 GLU A CA 1
ATOM 2472 C C . GLU A 1 304 ? 38.812 -17.234 -19.203 1 94.94 304 GLU A C 1
ATOM 2474 O O . GLU A 1 304 ? 38.219 -18.328 -19.219 1 94.94 304 GLU A O 1
ATOM 2479 N N . GLY A 1 305 ? 38.844 -16.438 -18.203 1 95.25 305 GLY A N 1
ATOM 2480 C CA . GLY A 1 305 ? 38.031 -16.734 -17.047 1 95.25 305 GLY A CA 1
ATOM 2481 C C . GLY A 1 305 ? 36.531 -16.781 -17.375 1 95.25 305 GLY A C 1
ATOM 2482 O O . GLY A 1 305 ? 35.812 -17.688 -16.906 1 95.25 305 GLY A O 1
ATOM 2483 N N . LEU A 1 306 ? 36.094 -15.844 -18.156 1 96.44 306 LEU A N 1
ATOM 2484 C CA . LEU A 1 306 ? 34.719 -15.812 -18.594 1 96.44 306 LEU A CA 1
ATOM 2485 C C . LEU A 1 306 ? 34.375 -17.047 -19.422 1 96.44 306 LEU A C 1
ATOM 2487 O O . LEU A 1 306 ? 33.281 -17.625 -19.25 1 96.44 306 LEU A O 1
ATOM 2491 N N . ALA A 1 307 ? 35.281 -17.422 -20.266 1 95.88 307 ALA A N 1
ATOM 2492 C CA . ALA A 1 307 ? 35.062 -18.562 -21.141 1 95.88 307 ALA A CA 1
ATOM 2493 C C . ALA A 1 307 ? 34.906 -19.844 -20.328 1 95.88 307 ALA A C 1
ATOM 2495 O O . ALA A 1 307 ? 34.062 -20.703 -20.641 1 95.88 307 ALA A O 1
ATOM 2496 N N . GLU A 1 308 ? 35.688 -19.953 -19.297 1 95.06 308 GLU A N 1
ATOM 2497 C CA . GLU A 1 308 ? 35.625 -21.141 -18.438 1 95.06 308 GLU A CA 1
ATOM 2498 C C . GLU A 1 308 ? 34.25 -21.266 -17.781 1 95.06 308 GLU A C 1
ATOM 2500 O O . GLU A 1 308 ? 33.688 -22.359 -17.688 1 95.06 308 GLU A O 1
ATOM 2505 N N . VAL A 1 309 ? 33.75 -20.156 -17.328 1 95.19 309 VAL A N 1
ATOM 2506 C CA . VAL A 1 309 ? 32.469 -20.125 -16.609 1 95.19 309 VAL A CA 1
ATOM 2507 C C . VAL A 1 309 ? 31.328 -20.375 -17.578 1 95.19 309 VAL A C 1
ATOM 2509 O O . VAL A 1 309 ? 30.422 -21.156 -17.281 1 95.19 309 VAL A O 1
ATOM 2512 N N . ILE A 1 310 ? 31.391 -19.812 -18.75 1 95.81 310 ILE A N 1
ATOM 2513 C CA . ILE A 1 310 ? 30.266 -19.812 -19.688 1 95.81 310 ILE A CA 1
ATOM 2514 C C . ILE A 1 310 ? 30.234 -21.125 -20.469 1 95.81 310 ILE A C 1
ATOM 2516 O O . ILE A 1 310 ? 29.172 -21.625 -20.812 1 95.81 310 ILE A O 1
ATOM 2520 N N . GLN A 1 311 ? 31.344 -21.719 -20.656 1 92.69 311 GLN A N 1
ATOM 2521 C CA . GLN A 1 311 ? 31.422 -23 -21.375 1 92.69 311 GLN A CA 1
ATOM 2522 C C . GLN A 1 311 ? 30.703 -24.094 -20.594 1 92.69 311 GLN A C 1
ATOM 2524 O O . GLN A 1 311 ? 30.219 -25.062 -21.188 1 92.69 311 GLN A O 1
ATOM 2529 N N . ALA A 1 312 ? 30.594 -23.891 -19.344 1 91.69 312 ALA A N 1
ATOM 2530 C CA . ALA A 1 312 ? 29.953 -24.891 -18.484 1 91.69 312 ALA A CA 1
ATOM 2531 C C . ALA A 1 312 ? 28.438 -24.797 -18.578 1 91.69 312 ALA A C 1
ATOM 2533 O O . ALA A 1 312 ? 27.719 -25.672 -18.109 1 91.69 312 ALA A O 1
ATOM 2534 N N . MET A 1 313 ? 27.969 -23.812 -19.297 1 93.69 313 MET A N 1
ATOM 2535 C CA . MET A 1 313 ? 26.516 -23.609 -19.391 1 93.69 313 MET A CA 1
ATOM 2536 C C . MET A 1 313 ? 25.953 -24.312 -20.625 1 93.69 313 MET A C 1
ATOM 2538 O O . MET A 1 313 ? 25.891 -23.719 -21.703 1 93.69 313 MET A O 1
ATOM 2542 N N . SER A 1 314 ? 25.391 -25.438 -20.406 1 91.44 314 SER A N 1
ATOM 2543 C CA . SER A 1 314 ? 24.953 -26.328 -21.469 1 91.44 314 SER A CA 1
ATOM 2544 C C . SER A 1 314 ? 23.688 -25.812 -22.125 1 91.44 314 SER A C 1
ATOM 2546 O O . SER A 1 314 ? 23.359 -26.203 -23.25 1 91.44 314 SER A O 1
ATOM 2548 N N . GLU A 1 315 ? 23 -24.922 -21.438 1 91.44 315 GLU A N 1
ATOM 2549 C CA . GLU A 1 315 ? 21.75 -24.375 -21.984 1 91.44 315 GLU A CA 1
ATOM 2550 C C . GLU A 1 315 ? 22.016 -23.453 -23.172 1 91.44 315 GLU A C 1
ATOM 2552 O O . GLU A 1 315 ? 21.109 -23.188 -23.969 1 91.44 315 GLU A O 1
ATOM 2557 N N . LEU A 1 316 ? 23.281 -22.984 -23.312 1 93.56 316 LEU A N 1
ATOM 2558 C CA . LEU A 1 316 ? 23.641 -22.062 -24.375 1 93.56 316 LEU A CA 1
ATOM 2559 C C . LEU A 1 316 ? 24.266 -22.797 -25.547 1 93.56 316 LEU A C 1
ATOM 2561 O O . LEU A 1 316 ? 25.078 -23.703 -25.359 1 93.56 316 LEU A O 1
ATOM 2565 N N . LYS A 1 317 ? 23.906 -22.359 -26.703 1 93.75 317 LYS A N 1
ATOM 2566 C CA . LYS A 1 317 ? 24.562 -22.875 -27.922 1 93.75 317 LYS A CA 1
ATOM 2567 C C . LYS A 1 317 ? 25.984 -22.328 -28.047 1 93.75 317 LYS A C 1
ATOM 2569 O O . LYS A 1 317 ? 26.312 -21.297 -27.469 1 93.75 317 LYS A O 1
ATOM 2574 N N . PRO A 1 318 ? 26.75 -23.031 -28.828 1 93.44 318 PRO A N 1
ATOM 2575 C CA . PRO A 1 318 ? 28.141 -22.609 -28.953 1 93.44 318 PRO A CA 1
ATOM 2576 C C . PRO A 1 318 ? 28.281 -21.172 -29.469 1 93.44 318 PRO A C 1
ATOM 2578 O O . PRO A 1 318 ? 29.109 -20.406 -28.953 1 93.44 318 PRO A O 1
ATOM 2581 N N . ASP A 1 319 ? 27.438 -20.844 -30.406 1 93.62 319 ASP A N 1
ATOM 2582 C CA . ASP A 1 319 ? 27.5 -19.484 -30.953 1 93.62 319 ASP A CA 1
ATOM 2583 C C . ASP A 1 319 ? 27.062 -18.453 -29.906 1 93.62 319 ASP A C 1
ATOM 2585 O O . ASP A 1 319 ? 27.594 -17.344 -29.859 1 93.62 319 ASP A O 1
ATOM 2589 N N . GLU A 1 320 ? 26.125 -18.828 -29.125 1 94.5 320 GLU A N 1
ATOM 2590 C CA . GLU A 1 320 ? 25.625 -17.938 -28.078 1 94.5 320 GLU A CA 1
ATOM 2591 C C . GLU A 1 320 ? 26.672 -17.734 -26.984 1 94.5 320 GLU A C 1
ATOM 2593 O O . GLU A 1 320 ? 26.766 -16.641 -26.422 1 94.5 320 GLU A O 1
ATOM 2598 N N . ARG A 1 321 ? 27.406 -18.766 -26.734 1 95.62 321 ARG A N 1
ATOM 2599 C CA . ARG A 1 321 ? 28.453 -18.672 -25.703 1 95.62 321 ARG A CA 1
ATOM 2600 C C . ARG A 1 321 ? 29.531 -17.672 -26.109 1 95.62 321 ARG A C 1
ATOM 2602 O O . ARG A 1 321 ? 29.953 -16.844 -25.297 1 95.62 321 ARG A O 1
ATOM 2609 N N . ILE A 1 322 ? 29.891 -17.797 -27.359 1 93.81 322 ILE A N 1
ATOM 2610 C CA . ILE A 1 322 ? 30.922 -16.906 -27.875 1 93.81 322 ILE A CA 1
ATOM 2611 C C . ILE A 1 322 ? 30.438 -15.461 -27.828 1 93.81 322 ILE A C 1
ATOM 2613 O O . ILE A 1 322 ? 31.172 -14.562 -27.406 1 93.81 322 ILE A O 1
ATOM 2617 N N . GLU A 1 323 ? 29.25 -15.336 -28.203 1 94.31 323 GLU A N 1
ATOM 2618 C CA . GLU A 1 323 ? 28.656 -14 -28.203 1 94.31 323 GLU A CA 1
ATOM 2619 C C . GLU A 1 323 ? 28.578 -13.422 -26.797 1 94.31 323 GLU A C 1
ATOM 2621 O O . GLU A 1 323 ? 28.906 -12.25 -26.594 1 94.31 323 GLU A O 1
ATOM 2626 N N . LEU A 1 324 ? 28.125 -14.227 -25.875 1 95.75 324 LEU A N 1
ATOM 2627 C CA . LEU A 1 324 ? 27.984 -13.781 -24.5 1 95.75 324 LEU A CA 1
ATOM 2628 C C . LEU A 1 324 ? 29.328 -13.422 -23.891 1 95.75 324 LEU A C 1
ATOM 2630 O O . LEU A 1 324 ? 29.453 -12.422 -23.188 1 95.75 324 LEU A O 1
ATOM 2634 N N . ILE A 1 325 ? 30.344 -14.172 -24.219 1 95.25 325 ILE A N 1
ATOM 2635 C CA . ILE A 1 325 ? 31.688 -13.906 -23.719 1 95.25 325 ILE A CA 1
ATOM 2636 C C . ILE A 1 325 ? 32.188 -12.562 -24.266 1 95.25 325 ILE A C 1
ATOM 2638 O O . ILE A 1 325 ? 32.781 -11.766 -23.531 1 95.25 325 ILE A O 1
ATOM 2642 N N . GLU A 1 326 ? 31.906 -12.367 -25.484 1 93.88 326 GLU A N 1
ATOM 2643 C CA . GLU A 1 326 ? 32.344 -11.117 -26.125 1 93.88 326 GLU A CA 1
ATOM 2644 C C . GLU A 1 326 ? 31.625 -9.914 -25.5 1 93.88 326 GLU A C 1
ATOM 2646 O O . GLU A 1 326 ? 32.25 -8.875 -25.281 1 93.88 326 GLU A O 1
ATOM 2651 N N . LEU A 1 327 ? 30.375 -10.055 -25.297 1 94.88 327 LEU A N 1
ATOM 2652 C CA . LEU A 1 327 ? 29.594 -8.977 -24.719 1 94.88 327 LEU A CA 1
ATOM 2653 C C . LEU A 1 327 ? 30.125 -8.594 -23.344 1 94.88 327 LEU A C 1
ATOM 2655 O O . LEU A 1 327 ? 30.297 -7.406 -23.047 1 94.88 327 LEU A O 1
ATOM 2659 N N . LEU A 1 328 ? 30.422 -9.617 -22.578 1 96.06 328 LEU A N 1
ATOM 2660 C CA . LEU A 1 328 ? 30.891 -9.383 -21.219 1 96.06 328 LEU A CA 1
ATOM 2661 C C . LEU A 1 328 ? 32.312 -8.836 -21.234 1 96.06 328 LEU A C 1
ATOM 2663 O O . LEU A 1 328 ? 32.625 -7.91 -20.484 1 96.06 328 LEU A O 1
ATOM 2667 N N . ASP A 1 329 ? 33.094 -9.359 -22.062 1 94.88 329 ASP A N 1
ATOM 2668 C CA . ASP A 1 329 ? 34.469 -8.906 -22.188 1 94.88 329 ASP A CA 1
ATOM 2669 C C . ASP A 1 329 ? 34.531 -7.434 -22.594 1 94.88 329 ASP A C 1
ATOM 2671 O O . ASP A 1 329 ? 35.312 -6.66 -22.031 1 94.88 329 ASP A O 1
ATOM 2675 N N . CYS A 1 330 ? 33.75 -7.098 -23.531 1 93.69 330 CYS A N 1
ATOM 2676 C CA . CYS A 1 330 ? 33.719 -5.723 -24.016 1 93.69 330 CYS A CA 1
ATOM 2677 C C . CYS A 1 330 ? 33.219 -4.773 -22.938 1 93.69 330 CYS A C 1
ATOM 2679 O O . CYS A 1 330 ? 33.625 -3.621 -22.859 1 93.69 330 CYS A O 1
ATOM 2681 N N . HIS A 1 331 ? 32.312 -5.285 -22.172 1 94.5 331 HIS A N 1
ATOM 2682 C CA . HIS A 1 331 ? 31.734 -4.449 -21.125 1 94.5 331 HIS A CA 1
ATOM 2683 C C . HIS A 1 331 ? 32.75 -4.176 -20.016 1 94.5 331 HIS A C 1
ATOM 2685 O O . HIS A 1 331 ? 32.812 -3.07 -19.484 1 94.5 331 HIS A O 1
ATOM 2691 N N . PHE A 1 332 ? 33.531 -5.156 -19.734 1 94.06 332 PHE A N 1
ATOM 2692 C CA . PHE A 1 332 ? 34.438 -5.031 -18.625 1 94.06 332 PHE A CA 1
ATOM 2693 C C . PHE A 1 332 ? 35.75 -4.359 -19.062 1 94.06 332 PHE A C 1
ATOM 2695 O O . PHE A 1 332 ? 36.438 -3.748 -18.266 1 94.06 332 PHE A O 1
ATOM 2702 N N . ASP A 1 333 ? 36.031 -4.469 -20.281 1 91.19 333 ASP A N 1
ATOM 2703 C CA . ASP A 1 333 ? 37.281 -3.902 -20.797 1 91.19 333 ASP A CA 1
ATOM 2704 C C . ASP A 1 333 ? 37.094 -2.432 -21.172 1 91.19 333 ASP A C 1
ATOM 2706 O O . ASP A 1 333 ? 36.375 -2.111 -22.125 1 91.19 333 ASP A O 1
ATOM 2710 N N . PRO A 1 334 ? 37.75 -1.551 -20.562 1 86.88 334 PRO A N 1
ATOM 2711 C CA . PRO A 1 334 ? 37.562 -0.12 -20.828 1 86.88 334 PRO A CA 1
ATOM 2712 C C . PRO A 1 334 ? 38.062 0.291 -22.203 1 86.88 334 PRO A C 1
ATOM 2714 O O . PRO A 1 334 ? 37.656 1.332 -22.734 1 86.88 334 PRO A O 1
ATOM 2717 N N . VAL A 1 335 ? 38.938 -0.45 -22.781 1 88 335 VAL A N 1
ATOM 2718 C CA . VAL A 1 335 ? 39.562 -0.112 -24.062 1 88 335 VAL A CA 1
ATOM 2719 C C . VAL A 1 335 ? 38.625 -0.542 -25.203 1 88 335 VAL A C 1
ATOM 2721 O O . VAL A 1 335 ? 38.656 0.053 -26.281 1 88 335 VAL A O 1
ATOM 2724 N N . LYS A 1 336 ? 37.812 -1.411 -24.906 1 85.31 336 LYS A N 1
ATOM 2725 C CA . LYS A 1 336 ? 36.969 -1.953 -25.953 1 85.31 336 LYS A CA 1
ATOM 2726 C C . LYS A 1 336 ? 35.625 -1.217 -26 1 85.31 336 LYS A C 1
ATOM 2728 O O . LYS A 1 336 ? 35.156 -0.716 -24.969 1 85.31 336 LYS A O 1
ATOM 2733 N N . GLN A 1 337 ? 35.062 -1.129 -27.172 1 80.81 337 GLN A N 1
ATOM 2734 C CA . GLN A 1 337 ? 33.75 -0.535 -27.344 1 80.81 337 GLN A CA 1
ATOM 2735 C C . GLN A 1 337 ? 32.656 -1.58 -27.188 1 80.81 337 GLN A C 1
ATOM 2737 O O . GLN A 1 337 ? 32.844 -2.746 -27.547 1 80.81 337 GLN A O 1
ATOM 2742 N N . PRO A 1 338 ? 31.578 -1.201 -26.656 1 76.12 338 PRO A N 1
ATOM 2743 C CA . PRO A 1 338 ? 30.469 -2.143 -26.5 1 76.12 338 PRO A CA 1
ATOM 2744 C C . PRO A 1 338 ? 30 -2.732 -27.844 1 76.12 338 PRO A C 1
ATOM 2746 O O . PRO A 1 338 ? 29.984 -2.033 -28.859 1 76.12 338 PRO A O 1
ATOM 2749 N N . VAL A 1 339 ? 29.703 -4.02 -27.75 1 75.69 339 VAL A N 1
ATOM 2750 C CA . VAL A 1 339 ? 29.281 -4.75 -28.938 1 75.69 339 VAL A CA 1
ATOM 2751 C C . VAL A 1 339 ? 27.891 -4.281 -29.375 1 75.69 339 VAL A C 1
ATOM 2753 O O . VAL A 1 339 ? 26.953 -4.262 -28.562 1 75.69 339 VAL A O 1
ATOM 2756 N N . LYS A 1 340 ? 27.781 -3.787 -30.547 1 77.19 340 LYS A N 1
ATOM 2757 C CA . LYS A 1 340 ? 26.5 -3.439 -31.1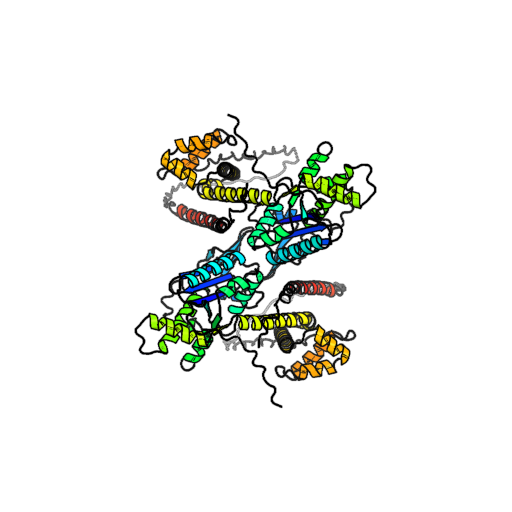41 1 77.19 340 LYS A CA 1
ATOM 2758 C C . LYS A 1 340 ? 25.891 -4.633 -31.875 1 77.19 340 LYS A C 1
ATOM 2760 O O . LYS A 1 340 ? 26.562 -5.32 -32.625 1 77.19 340 LYS A O 1
ATOM 2765 N N . PRO A 1 341 ? 24.672 -4.957 -31.469 1 76.62 341 PRO A N 1
ATOM 2766 C CA . PRO A 1 341 ? 24.062 -6.113 -32.125 1 76.62 341 PRO A CA 1
ATOM 2767 C C . PRO A 1 341 ? 23.969 -5.953 -33.625 1 76.62 341 PRO A C 1
ATOM 2769 O O . PRO A 1 341 ? 23.766 -4.844 -34.125 1 76.62 341 PRO A O 1
ATOM 2772 N N . VAL A 1 342 ? 24.406 -6.93 -34.312 1 67.94 342 VAL A N 1
ATOM 2773 C CA . VAL A 1 342 ? 24.344 -6.938 -35.781 1 67.94 342 VAL A CA 1
ATOM 2774 C C . VAL A 1 342 ? 22.891 -7.086 -36.219 1 67.94 342 VAL A C 1
ATOM 2776 O O . VAL A 1 342 ? 22.203 -8.047 -35.844 1 67.94 342 VAL A O 1
ATOM 2779 N N . VAL A 1 343 ? 22.312 -6.039 -36.562 1 66.56 343 VAL A N 1
ATOM 2780 C CA . VAL A 1 343 ? 20.953 -6.117 -37.094 1 66.56 343 VAL A CA 1
ATOM 2781 C C . VAL A 1 343 ? 20.984 -6.664 -38.531 1 66.56 343 VAL A C 1
ATOM 2783 O O . VAL A 1 343 ? 21.656 -6.113 -39.375 1 66.56 343 VAL A O 1
ATOM 2786 N N . LYS A 1 344 ? 20.844 -7.938 -38.656 1 52.06 344 LYS A N 1
ATOM 2787 C CA . LYS A 1 344 ? 20.672 -8.344 -40.031 1 52.06 344 LYS A CA 1
ATOM 2788 C C . LYS A 1 344 ? 19.562 -7.555 -40.719 1 52.06 344 LYS A C 1
ATOM 2790 O O . LYS A 1 344 ? 18.438 -7.48 -40.188 1 52.06 344 LYS A O 1
ATOM 2795 N N . ARG A 1 345 ? 19.906 -6.535 -41.281 1 47.66 345 ARG A N 1
ATOM 2796 C CA . ARG A 1 345 ? 18.906 -5.855 -42.094 1 47.66 345 ARG A CA 1
ATOM 2797 C C . ARG A 1 345 ? 18.047 -6.855 -42.844 1 47.66 345 ARG A C 1
ATOM 2799 O O . ARG A 1 345 ? 18.562 -7.668 -43.625 1 47.66 345 ARG A O 1
ATOM 2806 N N . SER A 1 346 ? 17.203 -7.488 -42.188 1 42.12 346 SER A N 1
ATOM 2807 C CA . SER A 1 346 ? 16.281 -8.25 -43 1 42.12 346 SER A CA 1
ATOM 2808 C C . SER A 1 346 ? 16.031 -7.539 -44.344 1 42.12 346 SER A C 1
ATOM 2810 O O . SER A 1 346 ? 15.828 -6.32 -44.375 1 42.12 346 SER A O 1
ATOM 2812 N N . LYS A 1 347 ? 16.609 -8.039 -45.406 1 37.75 347 LYS A N 1
ATOM 2813 C CA . LYS A 1 347 ? 16.125 -7.562 -46.688 1 37.75 347 LYS A CA 1
ATOM 2814 C C . LYS A 1 347 ? 14.625 -7.316 -46.688 1 37.75 347 LYS A C 1
ATOM 2816 O O . LYS A 1 347 ? 13.852 -8.211 -46.344 1 37.75 347 LYS A O 1
ATOM 2821 N N . ARG A 1 348 ? 14.219 -6.203 -46.219 1 37.94 348 ARG A N 1
ATOM 2822 C CA . ARG A 1 348 ? 12.836 -5.941 -46.594 1 37.94 348 ARG A CA 1
ATOM 2823 C C . ARG A 1 348 ? 12.492 -6.668 -47.906 1 37.94 348 ARG A C 1
ATOM 2825 O O . ARG A 1 348 ? 13.18 -6.516 -48.906 1 37.94 348 ARG A O 1
ATOM 2832 N N . ARG A 1 349 ? 12.031 -7.93 -47.844 1 33.06 349 ARG A N 1
ATOM 2833 C CA . ARG A 1 349 ? 11.422 -8.391 -49.094 1 33.06 349 ARG A CA 1
ATOM 2834 C C . ARG A 1 349 ? 10.766 -7.234 -49.844 1 33.06 349 ARG A C 1
ATOM 2836 O O . ARG A 1 349 ? 9.883 -6.562 -49.312 1 33.06 349 ARG A O 1
ATOM 2843 N N . ALA A 1 350 ? 11.555 -6.48 -50.531 1 35.5 350 ALA A N 1
ATOM 2844 C CA . ALA A 1 350 ? 10.883 -5.629 -51.5 1 35.5 350 ALA A CA 1
ATOM 2845 C C . ALA A 1 350 ? 9.562 -6.254 -51.969 1 35.5 350 ALA A C 1
ATOM 2847 O O . ALA A 1 350 ? 9.555 -7.359 -52.5 1 35.5 350 ALA A O 1
ATOM 2848 N N . ARG A 1 351 ? 8.523 -6.148 -51.188 1 33.56 351 ARG A N 1
ATOM 2849 C CA . ARG A 1 351 ? 7.23 -6.496 -51.75 1 33.56 351 ARG A CA 1
ATOM 2850 C C . ARG A 1 351 ? 7.23 -6.281 -53.281 1 33.56 351 ARG A C 1
ATOM 2852 O O . ARG A 1 351 ? 7.504 -5.18 -53.75 1 33.56 351 ARG A O 1
ATOM 2859 N N . ARG A 1 352 ? 7.656 -7.305 -54.031 1 32.34 352 ARG A N 1
ATOM 2860 C CA . ARG A 1 352 ? 7.402 -7.316 -55.469 1 32.34 352 ARG A CA 1
ATOM 2861 C C . ARG A 1 352 ? 6.066 -6.648 -55.812 1 32.34 352 ARG A C 1
ATOM 2863 O O . ARG A 1 352 ? 5.023 -7.055 -55.281 1 32.34 352 ARG A O 1
ATOM 2870 N N . VAL A 1 353 ? 6.078 -5.305 -55.875 1 32.41 353 VAL A N 1
ATOM 2871 C CA . VAL A 1 353 ? 4.957 -4.664 -56.562 1 32.41 353 VAL A CA 1
ATOM 2872 C C . VAL A 1 353 ? 4.477 -5.555 -57.719 1 32.41 353 VAL A C 1
ATOM 2874 O O . VAL A 1 353 ? 5.211 -5.785 -58.656 1 32.41 353 VAL A O 1
ATOM 2877 N N . SER A 1 354 ? 3.951 -6.75 -57.406 1 28.2 354 SER A N 1
ATOM 2878 C CA . SER A 1 354 ? 3.32 -7.531 -58.469 1 28.2 354 SER A CA 1
ATOM 2879 C C . SER A 1 354 ? 2.609 -6.633 -59.469 1 28.2 354 SER A C 1
ATOM 2881 O O . SER A 1 354 ? 1.746 -5.836 -59.094 1 28.2 354 SER A O 1
ATOM 2883 N N . SER A 1 355 ? 3.436 -6.113 -60.406 1 30.12 355 SER A N 1
ATOM 2884 C CA . SER A 1 355 ? 2.91 -5.516 -61.625 1 30.12 355 SER A CA 1
ATOM 2885 C C . SER A 1 355 ? 1.724 -6.309 -62.156 1 30.12 355 SER A C 1
ATOM 2887 O O . SER A 1 355 ? 1.86 -7.484 -62.5 1 30.12 355 SER A O 1
ATOM 2889 N N . ILE A 1 356 ? 0.544 -6.207 -61.5 1 28.77 356 ILE A N 1
ATOM 2890 C CA . ILE A 1 356 ? -0.646 -6.758 -62.125 1 28.77 356 ILE A CA 1
ATOM 2891 C C . ILE A 1 356 ? -0.638 -6.422 -63.625 1 28.77 356 ILE A C 1
ATOM 2893 O O . ILE A 1 356 ? -0.498 -5.258 -64 1 28.77 356 ILE A O 1
ATOM 2897 N N . PRO A 1 357 ? -0.178 -7.316 -64.438 1 25.56 357 PRO A N 1
ATOM 2898 C CA . PRO A 1 357 ? -0.147 -7.086 -65.875 1 25.56 357 PRO A CA 1
ATOM 2899 C C . PRO A 1 357 ? -1.368 -6.32 -66.375 1 25.56 357 PRO A C 1
ATOM 2901 O O . PRO A 1 357 ? -2.457 -6.449 -65.812 1 25.56 357 PRO A O 1
ATOM 2904 N N . ALA A 1 358 ? -1.124 -5.113 -66.812 1 24.55 358 ALA A N 1
ATOM 2905 C CA . ALA A 1 358 ? -2.15 -4.367 -67.562 1 24.55 358 ALA A CA 1
ATOM 2906 C C . ALA A 1 358 ? -2.986 -5.289 -68.438 1 24.55 358 ALA A C 1
ATOM 2908 O O . ALA A 1 358 ? -2.461 -5.926 -69.312 1 24.55 358 ALA A O 1
ATOM 2909 N N . LYS A 1 359 ? -3.893 -6.016 -67.812 1 23.42 359 LYS A N 1
ATOM 2910 C CA . LYS A 1 359 ? -4.832 -6.703 -68.688 1 23.42 359 LYS A CA 1
ATOM 2911 C C . LYS A 1 359 ? -5.141 -5.859 -69.938 1 23.42 359 LYS A C 1
ATOM 2913 O O . LYS A 1 359 ? -5.254 -4.637 -69.812 1 23.42 359 LYS A O 1
ATOM 2918 N N . ASN A 1 360 ? -4.977 -6.402 -71.062 1 21.64 360 ASN A N 1
ATOM 2919 C CA . ASN A 1 360 ? -5.273 -6.07 -72.438 1 21.64 360 ASN A CA 1
ATOM 2920 C C . ASN A 1 360 ? -6.641 -5.41 -72.562 1 21.64 360 ASN A C 1
ATOM 2922 O O . ASN A 1 360 ? -7.656 -5.992 -72.188 1 21.64 360 ASN A O 1
ATOM 2926 N N . LYS A 1 361 ? -6.699 -4.016 -72.188 1 24.38 361 LYS A N 1
ATOM 2927 C CA . LYS A 1 361 ? -7.859 -3.293 -72.75 1 24.38 361 LYS A CA 1
ATOM 2928 C C . LYS A 1 361 ? -8.219 -3.754 -74.125 1 24.38 361 LYS A C 1
ATOM 2930 O O . LYS A 1 361 ? -7.422 -3.611 -75.062 1 24.38 361 LYS A O 1
ATOM 2935 N N . GLU A 1 362 ? -8.867 -4.887 -74.25 1 19.17 362 GLU A N 1
ATOM 2936 C CA . GLU A 1 362 ? -9.414 -5.195 -75.562 1 19.17 362 GLU A CA 1
ATOM 2937 C C . GLU A 1 362 ? -9.914 -3.934 -76.25 1 19.17 362 GLU A C 1
ATOM 2939 O O . GLU A 1 362 ? -10.117 -2.9 -75.625 1 19.17 362 GLU A O 1
ATOM 2944 N N . ASN A 1 363 ? -10.719 -4.125 -77.188 1 20.08 363 ASN A N 1
ATOM 2945 C CA . ASN A 1 363 ? -11.008 -3.592 -78.562 1 20.08 363 ASN A CA 1
ATOM 2946 C C . ASN A 1 363 ? -11.898 -2.357 -78.5 1 20.08 363 ASN A C 1
ATOM 2948 O O . ASN A 1 363 ? -12.422 -1.905 -79.5 1 20.08 363 ASN A O 1
ATOM 2952 N N . ILE A 1 364 ? -12.328 -1.81 -77.188 1 20.53 364 ILE A N 1
ATOM 2953 C CA . ILE A 1 364 ? -13.508 -1.183 -77.812 1 20.53 364 ILE A CA 1
ATOM 2954 C C . ILE A 1 364 ? -13.094 -0.264 -78.938 1 20.53 364 ILE A C 1
ATOM 2956 O O . ILE A 1 364 ? -11.984 0.274 -78.938 1 20.53 364 ILE A O 1
ATOM 2960 N N . LYS A 1 365 ? -14.234 0.279 -79.5 1 19.05 365 LYS A N 1
ATOM 2961 C CA . LYS A 1 365 ? -14.711 0.817 -80.75 1 19.05 365 LYS A CA 1
ATOM 2962 C C . LYS A 1 365 ? -13.984 2.115 -81.062 1 19.05 365 LYS A C 1
ATOM 2964 O O . LYS A 1 365 ? -13.398 2.758 -80.25 1 19.05 365 LYS A O 1
ATOM 2969 N N . PRO A 1 366 ? -14.766 3.033 -81.625 1 18.89 366 PRO A N 1
ATOM 2970 C CA . PRO A 1 366 ? -14.516 3.797 -82.812 1 18.89 366 PRO A CA 1
ATOM 2971 C C . PRO A 1 366 ? -13.547 4.957 -82.625 1 18.89 366 PRO A C 1
ATOM 2973 O O . PRO A 1 366 ? -13.5 5.527 -81.5 1 18.89 366 PRO A O 1
ATOM 2976 N N . ARG A 1 367 ? -12.617 5.086 -83.438 1 19.23 367 ARG A N 1
ATOM 2977 C CA . ARG A 1 367 ? -11.438 5.789 -83.938 1 19.23 367 ARG A CA 1
ATOM 2978 C C . ARG A 1 367 ? -11.789 7.227 -84.312 1 19.23 367 ARG A C 1
ATOM 2980 O O . ARG A 1 367 ? -10.969 7.93 -84.875 1 19.23 367 ARG A O 1
ATOM 2987 N N . ASP A 1 368 ? -13.078 7.754 -83.938 1 15.48 368 ASP A N 1
ATOM 2988 C CA . ASP A 1 368 ? -13.242 8.688 -85 1 15.48 368 ASP A CA 1
ATOM 2989 C C . ASP A 1 368 ? -12.211 9.812 -84.938 1 15.48 368 ASP A C 1
ATOM 2991 O O . ASP A 1 368 ? -11.531 10.102 -85.938 1 15.48 368 ASP A O 1
ATOM 2995 N N . ASN A 1 369 ? -12.625 11 -84.312 1 16.08 369 ASN A N 1
ATOM 2996 C CA . ASN A 1 369 ? -12.734 12.148 -85.25 1 16.08 369 ASN A CA 1
ATOM 2997 C C . ASN A 1 369 ? -11.383 12.836 -85.438 1 16.08 369 ASN A C 1
ATOM 2999 O O . ASN A 1 369 ? -10.43 12.57 -84.688 1 16.08 369 ASN A O 1
ATOM 3003 N N . ASN A 1 370 ? -11.508 14.203 -85.25 1 15.84 370 ASN A N 1
ATOM 3004 C CA . ASN A 1 370 ? -11.234 15.305 -86.188 1 15.84 370 ASN A CA 1
ATOM 3005 C C . ASN A 1 370 ? -9.805 15.82 -86 1 15.84 370 ASN A C 1
ATOM 3007 O O . ASN A 1 370 ? -9.141 15.523 -85 1 15.84 370 ASN A O 1
ATOM 3011 N N . GLN A 1 371 ? -9.742 17.172 -86.062 1 15.87 371 GLN A N 1
ATOM 3012 C CA . GLN A 1 371 ? -9.031 18.031 -87 1 15.87 371 GLN A CA 1
ATOM 3013 C C . GLN A 1 371 ? -7.621 18.328 -86.5 1 15.87 371 GLN A C 1
ATOM 3015 O O . GLN A 1 371 ? -7.32 18.141 -85.312 1 15.87 371 GLN A O 1
ATOM 3020 N N . GLY A 1 372 ? -7.016 19.312 -87.125 1 15.23 372 GLY A N 1
ATOM 3021 C CA . GLY A 1 372 ? -5.789 19.594 -87.812 1 15.23 372 GLY A CA 1
ATOM 3022 C C . GLY A 1 372 ? -4.695 20.188 -87 1 15.23 372 GLY A C 1
ATOM 3023 O O . GLY A 1 372 ? -3.559 19.719 -87 1 15.23 372 GLY A O 1
ATOM 3024 N N . SER A 1 373 ? -4.875 21.422 -86.438 1 15.66 373 SER A N 1
ATOM 3025 C CA . SER A 1 373 ? -3.93 22.359 -87.062 1 15.66 373 SER A CA 1
ATOM 3026 C C . SER A 1 373 ? -2.598 22.359 -86.312 1 15.66 373 SER A C 1
ATOM 3028 O O . SER A 1 373 ? -2.508 21.859 -85.188 1 15.66 373 SER A O 1
ATOM 3030 N N . GLY A 1 374 ? -1.728 23.391 -86.562 1 15.04 374 GLY A N 1
ATOM 3031 C CA . GLY A 1 374 ? -0.35 23.531 -87 1 15.04 374 GLY A CA 1
ATOM 3032 C C . GLY A 1 374 ? 0.627 23.734 -85.875 1 15.04 374 GLY A C 1
ATOM 3033 O O . GLY A 1 374 ? 1.596 22.984 -85.75 1 15.04 374 GLY A O 1
ATOM 3034 N N . ASP A 1 375 ? 0.849 24.953 -85.375 1 14.93 375 ASP A N 1
ATOM 3035 C CA . ASP A 1 375 ? 2.121 25.594 -85.688 1 14.93 375 ASP A CA 1
ATOM 3036 C C . ASP A 1 375 ? 3.158 25.328 -84.562 1 14.93 375 ASP A C 1
ATOM 3038 O O . ASP A 1 375 ? 2.812 24.906 -83.5 1 14.93 375 ASP A O 1
ATOM 3042 N N . LYS A 1 376 ? 4.047 26.516 -84.312 1 15.63 376 LYS A N 1
ATOM 3043 C CA . LYS A 1 376 ? 5.48 26.703 -84.5 1 15.63 376 LYS A CA 1
ATOM 3044 C C . LYS A 1 376 ? 6.254 26.375 -83.25 1 15.63 376 LYS A C 1
ATOM 3046 O O . LYS A 1 376 ? 7.012 25.406 -83.188 1 15.63 376 LYS A O 1
ATOM 3051 N N . SER A 1 377 ? 6.848 27.438 -82.562 1 16.08 377 SER A N 1
ATOM 3052 C CA . SER A 1 377 ? 8.273 27.75 -82.562 1 16.08 377 SER A CA 1
ATOM 3053 C C . SER A 1 377 ? 8.961 27.297 -81.312 1 16.08 377 SER A C 1
ATOM 3055 O O . SER A 1 377 ? 8.297 27.016 -80.312 1 16.08 377 SER A O 1
ATOM 3057 N N . ARG A 1 378 ? 10.352 27.734 -81.125 1 16.25 378 ARG A N 1
ATOM 3058 C CA . ARG A 1 378 ? 11.719 27.297 -80.812 1 16.25 378 ARG A CA 1
ATOM 3059 C C . ARG A 1 378 ? 12.078 27.578 -79.375 1 16.25 378 ARG A C 1
ATOM 3061 O O . ARG A 1 378 ? 11.992 28.703 -78.938 1 16.25 378 ARG A O 1
ATOM 3068 N N . THR A 1 379 ? 11.992 26.672 -78.5 1 17.48 379 THR A N 1
ATOM 3069 C CA . THR A 1 379 ? 12.141 26.703 -77.062 1 17.48 379 THR A CA 1
ATOM 3070 C C . THR A 1 379 ? 13.594 26.938 -76.688 1 17.48 379 THR A C 1
ATOM 3072 O O . THR A 1 379 ? 14.461 26.094 -76.938 1 17.48 379 THR A O 1
ATOM 3075 N N . PRO A 1 380 ? 14.055 28.156 -76.625 1 17.16 380 PRO A N 1
ATOM 3076 C CA . PRO A 1 380 ? 15.516 28.266 -76.5 1 17.16 380 PRO A CA 1
ATOM 3077 C C . PRO A 1 380 ? 16.078 27.594 -75.25 1 17.16 380 PRO A C 1
ATOM 3079 O O . PRO A 1 380 ? 15.32 27.328 -74.312 1 17.16 380 PRO A O 1
ATOM 3082 N N . ASP A 1 381 ? 17.469 27.625 -75.125 1 16.2 381 ASP A N 1
ATOM 3083 C CA . ASP A 1 381 ? 18.609 26.812 -74.688 1 16.2 381 ASP A CA 1
ATOM 3084 C C . ASP A 1 381 ? 18.906 26.969 -73.188 1 16.2 381 ASP A C 1
ATOM 3086 O O . ASP A 1 381 ? 19.219 26 -72.5 1 16.2 381 ASP A O 1
ATOM 3090 N N . SER A 1 382 ? 18.734 28.125 -72.5 1 17.97 382 SER A N 1
ATOM 3091 C CA . SER A 1 382 ? 19.969 28.578 -71.875 1 17.97 382 SER A CA 1
ATOM 3092 C C . SER A 1 382 ? 20.234 27.844 -70.562 1 17.97 382 SER A C 1
ATOM 3094 O O . SER A 1 382 ? 19.297 27.547 -69.812 1 17.97 382 SER A O 1
ATOM 3096 N N . THR A 1 383 ? 21.469 27.266 -70.25 1 17.61 383 THR A N 1
ATOM 3097 C CA . THR A 1 383 ? 22.188 26.234 -69.5 1 17.61 383 THR A CA 1
ATOM 3098 C C . THR A 1 383 ? 22.484 26.719 -68.062 1 17.61 383 THR A C 1
ATOM 3100 O O . THR A 1 383 ? 23.031 25.969 -67.25 1 17.61 383 THR A O 1
ATOM 3103 N N . VAL A 1 384 ? 21.969 27.797 -67.5 1 18.12 384 VAL A N 1
ATOM 3104 C CA . VAL A 1 384 ? 22.984 28.375 -66.625 1 18.12 384 VAL A CA 1
ATOM 3105 C C . VAL A 1 384 ? 23.141 27.5 -65.375 1 18.12 384 VAL A C 1
ATOM 3107 O O . VAL A 1 384 ? 22.141 27.125 -64.75 1 18.12 384 VAL A O 1
ATOM 3110 N N . LYS A 1 385 ? 24.391 27.016 -64.938 1 17.81 385 LYS A N 1
ATOM 3111 C CA . LYS A 1 385 ? 25.094 26.062 -64.062 1 17.81 385 LYS A CA 1
ATOM 3112 C C . LYS A 1 385 ? 25.125 26.516 -62.625 1 17.81 385 LYS A C 1
ATOM 3114 O O . LYS A 1 385 ? 25.703 25.859 -61.75 1 17.81 385 LYS A O 1
ATOM 3119 N N . THR A 1 386 ? 24.156 27.203 -61.938 1 17.97 386 THR A N 1
ATOM 3120 C CA . THR A 1 386 ? 24.703 27.922 -60.781 1 17.97 386 THR A CA 1
ATOM 3121 C C . THR A 1 386 ? 25.078 26.938 -59.688 1 17.97 386 THR A C 1
ATOM 3123 O O . THR A 1 386 ? 24.328 26 -59.406 1 17.97 386 THR A O 1
ATOM 3126 N N . PRO A 1 387 ? 26.297 27.078 -58.906 1 19.91 387 PRO A N 1
ATOM 3127 C CA . PRO A 1 387 ? 27.203 26.328 -58.031 1 19.91 387 PRO A CA 1
ATOM 3128 C C . PRO A 1 387 ? 26.641 26.125 -56.625 1 19.91 387 PRO A C 1
ATOM 3130 O O . PRO A 1 387 ? 26.172 27.078 -56 1 19.91 387 PRO A O 1
ATOM 3133 N N . VAL A 1 388 ? 26.141 24.969 -56.188 1 18.62 388 VAL A N 1
ATOM 3134 C CA . VAL A 1 388 ? 25.406 24.625 -54.969 1 18.62 388 VAL A CA 1
ATOM 3135 C C . VAL A 1 388 ? 26.344 24.656 -53.75 1 18.62 388 VAL A C 1
ATOM 3137 O O . VAL A 1 388 ? 27.391 24 -53.781 1 18.62 388 VAL A O 1
ATOM 3140 N N . LYS A 1 389 ? 26.375 25.703 -52.875 1 18.19 389 LYS A N 1
ATOM 3141 C CA . LYS A 1 389 ? 27.125 25.953 -51.656 1 18.19 389 LYS A CA 1
ATOM 3142 C C . LYS A 1 389 ? 26.891 24.828 -50.625 1 18.19 389 LYS A C 1
ATOM 3144 O O . LYS A 1 389 ? 25.75 24.438 -50.375 1 18.19 389 LYS A O 1
ATOM 3149 N N . LYS A 1 390 ? 27.906 24.016 -50.062 1 18.72 390 LYS A N 1
ATOM 3150 C CA . LYS A 1 390 ? 28.203 22.844 -49.25 1 18.72 390 LYS A CA 1
ATOM 3151 C C . LYS A 1 390 ? 27.812 23.062 -47.812 1 18.72 390 LYS A C 1
ATOM 3153 O O . LYS A 1 390 ? 28.547 23.688 -47.031 1 18.72 390 LYS A O 1
ATOM 3158 N N . MET A 1 391 ? 26.656 23.547 -47.281 1 19.05 391 MET A N 1
ATOM 3159 C CA . MET A 1 391 ? 26.516 23.906 -45.875 1 19.05 391 MET A CA 1
ATOM 3160 C C . MET A 1 391 ? 26.672 22.656 -45 1 19.05 391 MET A C 1
ATOM 3162 O O . MET A 1 391 ? 26.141 21.594 -45.312 1 19.05 391 MET A O 1
ATOM 3166 N N . GLN A 1 392 ? 27.609 22.625 -43.844 1 20.19 392 GLN A N 1
ATOM 3167 C CA . GLN A 1 392 ? 28.281 21.797 -42.844 1 20.19 392 GLN A CA 1
ATOM 3168 C C . GLN A 1 392 ? 27.297 21.234 -41.844 1 20.19 392 GLN A C 1
ATOM 3170 O O . GLN A 1 392 ? 26.672 21.984 -41.094 1 20.19 392 GLN A O 1
ATOM 3175 N N . GLY A 1 393 ? 26.422 20.188 -42 1 20.23 393 GLY A N 1
ATOM 3176 C CA . GLY A 1 393 ? 25.312 19.547 -41.312 1 20.23 393 GLY A CA 1
ATOM 3177 C C . GLY A 1 393 ? 25.766 18.734 -40.125 1 20.23 393 GLY A C 1
ATOM 3178 O O . GLY A 1 393 ? 25 17.891 -39.625 1 20.23 393 GLY A O 1
ATOM 3179 N N . GLN A 1 394 ? 27.031 18.766 -39.656 1 20.56 394 GLN A N 1
ATOM 3180 C CA . GLN A 1 394 ? 27.453 17.578 -38.906 1 20.56 394 GLN A CA 1
ATOM 3181 C C . GLN A 1 394 ? 26.688 17.438 -37.594 1 20.56 394 GLN A C 1
ATOM 3183 O O . GLN A 1 394 ? 26.422 16.328 -37.156 1 20.56 394 GLN A O 1
ATOM 3188 N N . THR A 1 395 ? 26.578 18.453 -36.688 1 22.97 395 THR A N 1
ATOM 3189 C CA . THR A 1 395 ? 26.859 18.266 -35.281 1 22.97 395 THR A CA 1
ATOM 3190 C C . THR A 1 395 ? 25.641 17.719 -34.531 1 22.97 395 THR A C 1
ATOM 3192 O O . THR A 1 395 ? 25.656 17.562 -33.312 1 22.97 395 THR A O 1
ATOM 3195 N N . ARG A 1 396 ? 24.422 17.641 -35.062 1 21.88 396 ARG A N 1
ATOM 3196 C CA . ARG A 1 396 ? 23.25 17.594 -34.219 1 21.88 396 ARG A CA 1
ATOM 3197 C C . ARG A 1 396 ? 23.062 16.188 -33.625 1 21.88 396 ARG A C 1
ATOM 3199 O O . ARG A 1 396 ? 22.078 15.938 -32.906 1 21.88 396 ARG A O 1
ATOM 3206 N N . GLN A 1 397 ? 23.766 15.164 -34.125 1 21.06 397 GLN A N 1
ATOM 3207 C CA . GLN A 1 397 ? 23.281 13.828 -33.812 1 21.06 397 GLN A CA 1
ATOM 3208 C C . GLN A 1 397 ? 23.5 13.516 -32.312 1 21.06 397 GLN A C 1
ATOM 3210 O O . GLN A 1 397 ? 22.859 12.625 -31.766 1 21.06 397 GLN A O 1
ATOM 3215 N N . THR A 1 398 ? 24.5 14.109 -31.703 1 24.69 398 THR A N 1
ATOM 3216 C CA . THR A 1 398 ? 24.984 13.539 -30.453 1 24.69 398 THR A CA 1
ATOM 3217 C C . THR A 1 398 ? 24 13.758 -29.312 1 24.69 398 THR A C 1
ATOM 3219 O O . THR A 1 398 ? 24.078 13.109 -28.266 1 24.69 398 THR A O 1
ATOM 3222 N N . GLU A 1 399 ? 23.188 14.875 -29.422 1 24.41 399 GLU A N 1
ATOM 3223 C CA . GLU A 1 399 ? 22.516 15.281 -28.203 1 24.41 399 GLU A CA 1
ATOM 3224 C C . GLU A 1 399 ? 21.359 14.336 -27.859 1 24.41 399 GLU A C 1
ATOM 3226 O O . GLU A 1 399 ? 20.859 14.336 -26.734 1 24.41 399 GLU A O 1
ATOM 3231 N N . ILE A 1 400 ? 20.766 13.719 -28.922 1 22.81 400 ILE A N 1
ATOM 3232 C CA . ILE A 1 400 ? 19.531 12.992 -28.625 1 22.81 400 ILE A CA 1
ATOM 3233 C C . ILE A 1 400 ? 19.859 11.719 -27.844 1 22.81 400 ILE A C 1
ATOM 3235 O O . ILE A 1 400 ? 19.031 11.211 -27.094 1 22.81 400 ILE A O 1
ATOM 3239 N N . ASP A 1 401 ? 21.062 11.109 -28.094 1 24.08 401 ASP A N 1
ATOM 3240 C CA . ASP A 1 401 ? 21.344 9.797 -27.516 1 24.08 401 ASP A CA 1
ATOM 3241 C C . ASP A 1 401 ? 21.422 9.875 -25.984 1 24.08 401 ASP A C 1
ATOM 3243 O O . ASP A 1 401 ? 21.422 8.844 -25.312 1 24.08 401 ASP A O 1
ATOM 3247 N N . ARG A 1 402 ? 21.859 11.039 -25.438 1 24.66 402 ARG A N 1
ATOM 3248 C CA . ARG A 1 402 ? 22.016 11.078 -23.984 1 24.66 402 ARG A CA 1
ATOM 3249 C C . ARG A 1 402 ? 20.656 10.969 -23.297 1 24.66 402 ARG A C 1
ATOM 3251 O O . ARG A 1 402 ? 20.594 10.766 -22.078 1 24.66 402 ARG A O 1
ATOM 3258 N N . LYS A 1 403 ? 19.594 11.398 -23.938 1 26.33 403 LYS A N 1
ATOM 3259 C CA . LYS A 1 403 ? 18.312 11.508 -23.234 1 26.33 403 LYS A CA 1
ATOM 3260 C C . LYS A 1 403 ? 17.734 10.133 -22.922 1 26.33 403 LYS A C 1
ATOM 3262 O O . LYS A 1 403 ? 16.984 9.977 -21.969 1 26.33 403 LYS A O 1
ATOM 3267 N N . ILE A 1 404 ? 17.891 9.141 -23.906 1 23.86 404 ILE A N 1
ATOM 3268 C CA . ILE A 1 404 ? 17.188 7.875 -23.688 1 23.86 404 ILE A CA 1
ATOM 3269 C C . ILE A 1 404 ? 17.906 7.074 -22.609 1 23.86 404 ILE A C 1
ATOM 3271 O O . ILE A 1 404 ? 17.281 6.27 -21.906 1 23.86 404 ILE A O 1
ATOM 3275 N N . ILE A 1 405 ? 19.234 7.129 -22.469 1 25.88 405 ILE A N 1
ATOM 3276 C CA . ILE A 1 405 ? 19.969 6.305 -21.516 1 25.88 405 ILE A CA 1
ATOM 3277 C C . ILE A 1 405 ? 19.562 6.676 -20.094 1 25.88 405 ILE A C 1
ATOM 3279 O O . ILE A 1 405 ? 19.625 5.852 -19.188 1 25.88 405 ILE A O 1
ATOM 3283 N N . GLN A 1 406 ? 19.219 7.965 -19.859 1 25.91 406 GLN A N 1
ATOM 3284 C CA . GLN A 1 406 ? 18.922 8.336 -18.484 1 25.91 406 GLN A CA 1
ATOM 3285 C C . GLN A 1 406 ? 17.625 7.676 -18 1 25.91 406 GLN A C 1
ATOM 3287 O O . GLN A 1 406 ? 17.312 7.723 -16.812 1 25.91 406 GLN A O 1
ATOM 3292 N N . ARG A 1 407 ? 16.75 7.262 -18.906 1 24.5 407 ARG A N 1
ATOM 3293 C CA . ARG A 1 407 ? 15.391 6.855 -18.531 1 24.5 407 ARG A CA 1
ATOM 3294 C C . ARG A 1 407 ? 15.398 5.473 -17.891 1 24.5 407 ARG A C 1
ATOM 3296 O O . ARG A 1 407 ? 14.609 5.207 -16.984 1 24.5 407 ARG A O 1
ATOM 3303 N N . GLN A 1 408 ? 16.109 4.422 -18.484 1 24.38 408 GLN A N 1
ATOM 3304 C CA . GLN A 1 408 ? 15.938 3.039 -18.062 1 24.38 408 GLN A CA 1
ATOM 3305 C C . GLN A 1 408 ? 16.594 2.797 -16.703 1 24.38 408 GLN A C 1
ATOM 3307 O O . GLN A 1 408 ? 16.406 1.742 -16.094 1 24.38 408 GLN A O 1
ATOM 3312 N N . THR A 1 409 ? 17.547 3.484 -16.297 1 25.75 409 THR A N 1
ATOM 3313 C CA . THR A 1 409 ? 18.266 3.16 -15.062 1 25.75 409 THR A CA 1
ATOM 3314 C C . THR A 1 409 ? 17.359 3.373 -13.852 1 25.75 409 THR A C 1
ATOM 3316 O O . THR A 1 409 ? 17.625 2.85 -12.773 1 25.75 409 THR A O 1
ATOM 3319 N N . LYS A 1 410 ? 16.328 4.191 -13.977 1 27.59 410 LYS A N 1
ATOM 3320 C CA . LYS A 1 410 ? 15.609 4.637 -12.789 1 27.59 410 LYS A CA 1
ATOM 3321 C C . LYS A 1 410 ? 14.688 3.541 -12.266 1 27.59 410 LYS A C 1
ATOM 3323 O O . LYS A 1 410 ? 14.125 3.658 -11.172 1 27.59 410 LYS A O 1
ATOM 3328 N N . LEU A 1 411 ? 14.352 2.467 -13.047 1 25.7 411 LEU A N 1
ATOM 3329 C CA . LEU A 1 411 ? 13.406 1.471 -12.562 1 25.7 411 LEU A CA 1
ATOM 3330 C C . LEU A 1 411 ? 14.102 0.483 -11.625 1 25.7 411 LEU A C 1
ATOM 3332 O O . LEU A 1 411 ? 13.43 -0.284 -10.922 1 25.7 411 LEU A O 1
ATOM 3336 N N . ALA A 1 412 ? 15.367 0.23 -11.664 1 27.16 412 ALA A N 1
ATOM 3337 C CA . ALA A 1 412 ? 16.062 -0.842 -10.953 1 27.16 412 ALA A CA 1
ATOM 3338 C C . ALA A 1 412 ? 16.109 -0.56 -9.453 1 27.16 412 ALA A C 1
ATOM 3340 O O . ALA A 1 412 ? 16.391 -1.459 -8.656 1 27.16 412 ALA A O 1
ATOM 3341 N N . GLU A 1 413 ? 16.047 0.668 -9.047 1 26.97 413 GLU A N 1
ATOM 3342 C CA . GLU A 1 413 ? 16.406 0.893 -7.648 1 26.97 413 GLU A CA 1
ATOM 3343 C C . GLU A 1 413 ? 15.305 0.405 -6.711 1 26.97 413 GLU A C 1
ATOM 3345 O O . GLU A 1 413 ? 15.422 0.526 -5.488 1 26.97 413 GLU A O 1
ATOM 3350 N N . HIS A 1 414 ? 14.164 -0.053 -7.148 1 27.75 414 HIS A N 1
ATOM 3351 C CA . HIS A 1 414 ? 13.18 -0.415 -6.133 1 27.75 414 HIS A CA 1
ATOM 3352 C C . HIS A 1 414 ? 13.531 -1.746 -5.477 1 27.75 414 HIS A C 1
ATOM 3354 O O . HIS A 1 414 ? 12.82 -2.211 -4.582 1 27.75 414 HIS A O 1
ATOM 3360 N N . GLY A 1 415 ? 14.5 -2.576 -5.988 1 23.64 415 GLY A N 1
ATOM 3361 C CA . GLY A 1 415 ? 14.672 -3.93 -5.488 1 23.64 415 GLY A CA 1
ATOM 3362 C C . GLY A 1 415 ? 15.391 -3.988 -4.156 1 23.64 415 GLY A C 1
ATOM 3363 O O . GLY A 1 415 ? 15.703 -5.07 -3.658 1 23.64 415 GLY A O 1
ATOM 3364 N N . LYS A 1 416 ? 16.047 -2.971 -3.656 1 25.8 416 LYS A N 1
ATOM 3365 C CA . LYS A 1 416 ? 17 -3.273 -2.594 1 25.8 416 LYS A CA 1
ATOM 3366 C C . LYS A 1 416 ? 16.281 -3.607 -1.29 1 25.8 416 LYS A C 1
ATOM 3368 O O . LYS A 1 416 ? 16.906 -3.701 -0.234 1 25.8 416 LYS A O 1
ATOM 3373 N N . SER A 1 417 ? 14.992 -3.684 -1.18 1 24.09 417 SER A N 1
ATOM 3374 C CA . SER A 1 417 ? 14.516 -3.744 0.196 1 24.09 417 SER A CA 1
ATOM 3375 C C . SER A 1 417 ? 14.766 -5.117 0.81 1 24.09 417 SER A C 1
ATOM 3377 O O . SER A 1 417 ? 14.328 -5.395 1.927 1 24.09 417 SER A O 1
ATOM 3379 N N . HIS A 1 418 ? 15.375 -6.117 0.106 1 22.48 418 HIS A N 1
ATOM 3380 C CA . HIS A 1 418 ? 15.281 -7.461 0.657 1 22.48 418 HIS A CA 1
ATOM 3381 C C . HIS A 1 418 ? 16.328 -7.691 1.735 1 22.48 418 HIS A C 1
ATOM 3383 O O . HIS A 1 418 ? 16.547 -8.828 2.172 1 22.48 418 HIS A O 1
ATOM 3389 N N . LYS A 1 419 ? 17.203 -6.82 2.131 1 24.06 419 LYS A N 1
ATOM 3390 C CA . LYS A 1 419 ? 18.297 -7.34 2.93 1 24.06 419 LYS A CA 1
ATOM 3391 C C . LYS A 1 419 ? 17.812 -7.852 4.281 1 24.06 419 LYS A C 1
ATOM 3393 O O . LYS A 1 419 ? 18.594 -8.398 5.062 1 24.06 419 LYS A O 1
ATOM 3398 N N . LEU A 1 420 ? 16.609 -7.512 4.727 1 23.12 420 LEU A N 1
ATOM 3399 C CA . LEU A 1 420 ? 16.516 -7.645 6.176 1 23.12 420 LEU A CA 1
ATOM 3400 C C . LEU A 1 420 ? 16.266 -9.094 6.578 1 23.12 420 LEU A C 1
ATOM 3402 O O . LEU A 1 420 ? 16.047 -9.383 7.754 1 23.12 420 LEU A O 1
ATOM 3406 N N . LEU A 1 421 ? 16.188 -10.055 5.66 1 22.81 421 LEU A N 1
ATOM 3407 C CA . LEU A 1 421 ? 15.742 -11.344 6.164 1 22.81 421 LEU A CA 1
ATOM 3408 C C . LEU A 1 421 ? 16.844 -12.016 6.984 1 22.81 421 LEU A C 1
ATOM 3410 O O . LEU A 1 421 ? 16.641 -13.102 7.535 1 22.81 421 LEU A O 1
ATOM 3414 N N . GLU A 1 422 ? 18.062 -11.609 6.996 1 23.73 422 GLU A N 1
ATOM 3415 C CA . GLU A 1 422 ? 19.062 -12.547 7.527 1 23.73 422 GLU A CA 1
ATOM 3416 C C . GLU A 1 422 ? 18.969 -12.648 9.047 1 23.73 422 GLU A C 1
ATOM 3418 O O . GLU A 1 422 ? 19.594 -13.5 9.656 1 23.73 422 GLU A O 1
ATOM 3423 N N . LYS A 1 423 ? 18.562 -11.609 9.75 1 24.64 423 LYS A N 1
ATOM 3424 C CA . LYS A 1 423 ? 19.078 -11.688 11.117 1 24.64 423 LYS A CA 1
ATOM 3425 C C . LYS A 1 423 ? 18.531 -12.914 11.836 1 24.64 423 LYS A C 1
ATOM 3427 O O . LYS A 1 423 ? 19.297 -13.68 12.43 1 24.64 423 LYS A O 1
ATOM 3432 N N . ASN A 1 424 ? 17.375 -12.898 12.57 1 21.73 424 ASN A N 1
ATOM 3433 C CA . ASN A 1 424 ? 17.266 -13.492 13.906 1 21.73 424 ASN A CA 1
ATOM 3434 C C . ASN A 1 424 ? 16.859 -14.961 13.836 1 21.73 424 ASN A C 1
ATOM 3436 O O . ASN A 1 424 ? 15.766 -15.32 14.258 1 21.73 424 ASN A O 1
ATOM 3440 N N . ILE A 1 425 ? 17.141 -15.625 12.711 1 20.55 425 ILE A N 1
ATOM 3441 C CA . ILE A 1 425 ? 16.766 -17.016 12.922 1 20.55 425 ILE A CA 1
ATOM 3442 C C . ILE A 1 425 ? 17.641 -17.641 14.008 1 20.55 425 ILE A C 1
ATOM 3444 O O . ILE A 1 425 ? 18.875 -17.594 13.922 1 20.55 425 ILE A O 1
ATOM 3448 N N . ASN A 1 426 ? 17.172 -17.688 15.234 1 20.98 426 ASN A N 1
ATOM 3449 C CA . ASN A 1 426 ? 17.781 -18.438 16.328 1 20.98 426 ASN A CA 1
ATOM 3450 C C . ASN A 1 426 ? 18.203 -19.844 15.875 1 20.98 426 ASN A C 1
ATOM 3452 O O . ASN A 1 426 ? 17.391 -20.594 15.328 1 20.98 426 ASN A O 1
ATOM 3456 N N . PRO A 1 427 ? 19.469 -20.078 15.727 1 21.67 427 PRO A N 1
ATOM 3457 C CA . PRO A 1 427 ? 20.109 -21.344 15.344 1 21.67 427 PRO A CA 1
ATOM 3458 C C . PRO A 1 427 ? 19.641 -22.531 16.188 1 21.67 427 PRO A C 1
ATOM 3460 O O . PRO A 1 427 ? 19.906 -23.672 15.836 1 21.67 427 PRO A O 1
ATOM 3463 N N . GLU A 1 428 ? 19.234 -22.328 17.5 1 23.06 428 GLU A N 1
ATOM 3464 C CA . GLU A 1 428 ? 19.281 -23.5 18.375 1 23.06 428 GLU A CA 1
ATOM 3465 C C . GLU A 1 428 ? 18.297 -24.578 17.938 1 23.06 428 GLU A C 1
ATOM 3467 O O . GLU A 1 428 ? 18.266 -25.672 18.5 1 23.06 428 GLU A O 1
ATOM 3472 N N . CYS A 1 429 ? 17.203 -24.25 17.281 1 19.56 429 CYS A N 1
ATOM 3473 C CA . CYS A 1 429 ? 16.359 -25.438 17.141 1 19.56 429 CYS A CA 1
ATOM 3474 C C . CYS A 1 429 ? 17 -26.453 16.188 1 19.56 429 CYS A C 1
ATOM 3476 O O . CYS A 1 429 ? 16.281 -27.219 15.539 1 19.56 429 CYS A O 1
ATOM 3478 N N . LEU A 1 430 ? 18.312 -26.25 15.883 1 18.44 430 LEU A N 1
ATOM 3479 C CA . LEU A 1 430 ? 19.047 -27.234 15.086 1 18.44 430 LEU A CA 1
ATOM 3480 C C . LEU A 1 430 ? 19.172 -28.547 15.836 1 18.44 430 LEU A C 1
ATOM 3482 O O . LEU A 1 430 ? 19.984 -29.406 15.484 1 18.44 430 LEU A O 1
ATOM 3486 N N . VAL A 1 431 ? 18.516 -28.938 17.031 1 18.92 431 VAL A N 1
ATOM 3487 C CA . VAL A 1 431 ? 19.031 -30.125 17.688 1 18.92 431 VAL A CA 1
ATOM 3488 C C . VAL A 1 431 ? 19 -31.297 16.703 1 18.92 431 VAL A C 1
ATOM 3490 O O . VAL A 1 431 ? 18.094 -31.406 15.867 1 18.92 431 VAL A O 1
ATOM 3493 N N . TRP A 1 432 ? 20.062 -32.25 16.969 1 18.84 432 TRP A N 1
ATOM 3494 C CA . TRP A 1 432 ? 20.234 -33.656 16.625 1 18.84 432 TRP A CA 1
ATOM 3495 C C . TRP A 1 432 ? 19.047 -34.5 17.109 1 18.84 432 TRP A C 1
ATOM 3497 O O . TRP A 1 432 ? 18.547 -34.281 18.219 1 18.84 432 TRP A O 1
ATOM 3507 N N . MET B 1 1 ? -24.281 23.703 40.812 1 23.53 1 MET B N 1
ATOM 3508 C CA . MET B 1 1 ? -23.719 22.375 40.625 1 23.53 1 MET B CA 1
ATOM 3509 C C . MET B 1 1 ? -22.75 22.359 39.438 1 23.53 1 MET B C 1
ATOM 3511 O O . MET B 1 1 ? -23.125 22.703 38.312 1 23.53 1 MET B O 1
ATOM 3515 N N . GLY B 1 2 ? -21.422 22.703 39.688 1 25.11 2 GLY B N 1
ATOM 3516 C CA . GLY B 1 2 ? -20.25 23 38.875 1 25.11 2 GLY B CA 1
ATOM 3517 C C . GLY B 1 2 ? -19.828 21.828 38 1 25.11 2 GLY B C 1
ATOM 3518 O O . GLY B 1 2 ? -19.656 20.703 38.5 1 25.11 2 GLY B O 1
ATOM 3519 N N . SER B 1 3 ? -20.438 21.688 36.781 1 28.52 3 SER B N 1
ATOM 3520 C CA . SER B 1 3 ? -20.141 20.656 35.781 1 28.52 3 SER B CA 1
ATOM 3521 C C . SER B 1 3 ? -18.641 20.391 35.719 1 28.52 3 SER B C 1
ATOM 3523 O O . SER B 1 3 ? -17.859 21.297 35.438 1 28.52 3 SER B O 1
ATOM 3525 N N . GLY B 1 4 ? -18.047 19.562 36.656 1 28.7 4 GLY B N 1
ATOM 3526 C CA . GLY B 1 4 ? -16.688 19.062 36.75 1 28.7 4 GLY B CA 1
ATOM 3527 C C . GLY B 1 4 ? -16.141 18.594 35.406 1 28.7 4 GLY B C 1
ATOM 3528 O O . GLY B 1 4 ? -16.703 17.688 34.781 1 28.7 4 GLY B O 1
ATOM 3529 N N . SER B 1 5 ? -15.641 19.516 34.594 1 30.39 5 SER B N 1
ATOM 3530 C CA . SER B 1 5 ? -14.812 19.281 33.438 1 30.39 5 SER B CA 1
ATOM 3531 C C . SER B 1 5 ? -13.781 18.172 33.688 1 30.39 5 SER B C 1
ATOM 3533 O O . SER B 1 5 ? -12.945 18.297 34.594 1 30.39 5 SER B O 1
ATOM 3535 N N . GLU B 1 6 ? -14.219 16.922 33.781 1 33.47 6 GLU B N 1
ATOM 3536 C CA . GLU B 1 6 ? -13.312 15.781 33.906 1 33.47 6 GLU B CA 1
ATOM 3537 C C . GLU B 1 6 ? -12.062 15.992 33.031 1 33.47 6 GLU B C 1
ATOM 3539 O O . GLU B 1 6 ? -12.148 16.078 31.812 1 33.47 6 GLU B O 1
ATOM 3544 N N . THR B 1 7 ? -11.195 16.75 33.531 1 33.78 7 THR B N 1
ATOM 3545 C CA . THR B 1 7 ? -9.828 16.891 33.031 1 33.78 7 THR B CA 1
ATOM 3546 C C . THR B 1 7 ? -9.227 15.523 32.719 1 33.78 7 THR B C 1
ATOM 3548 O O . THR B 1 7 ? -8.945 14.742 33.625 1 33.78 7 THR B O 1
ATOM 3551 N N . LYS B 1 8 ? -9.805 14.75 31.828 1 36.25 8 LYS B N 1
ATOM 3552 C CA . LYS B 1 8 ? -9.102 13.578 31.312 1 36.25 8 LYS B CA 1
ATOM 3553 C C . LYS B 1 8 ? -7.586 13.773 31.375 1 36.25 8 LYS B C 1
ATOM 3555 O O . LYS B 1 8 ? -7.062 14.789 30.906 1 36.25 8 LYS B O 1
ATOM 3560 N N . ASN B 1 9 ? -6.98 13.336 32.406 1 39.62 9 ASN B N 1
ATOM 3561 C CA . ASN B 1 9 ? -5.566 13.305 32.75 1 39.62 9 ASN B CA 1
ATOM 3562 C C . ASN B 1 9 ? -4.691 12.992 31.547 1 39.62 9 ASN B C 1
ATOM 3564 O O . ASN B 1 9 ? -4.684 11.859 31.047 1 39.62 9 ASN B O 1
ATOM 3568 N N . ALA B 1 10 ? -4.723 13.773 30.516 1 46.38 10 ALA B N 1
ATOM 3569 C CA . ALA B 1 10 ? -3.762 13.766 29.422 1 46.38 10 ALA B CA 1
ATOM 3570 C C . ALA B 1 10 ? -2.367 13.391 29.906 1 46.38 10 ALA B C 1
ATOM 3572 O O . ALA B 1 10 ? -1.812 14.062 30.797 1 46.38 10 ALA B O 1
ATOM 3573 N N . ALA B 1 11 ? -1.94 12.133 30.047 1 55.12 11 ALA B N 1
ATOM 3574 C CA . ALA B 1 11 ? -0.617 11.648 30.422 1 55.12 11 ALA B CA 1
ATOM 3575 C C . ALA B 1 11 ? 0.477 12.586 29.922 1 55.12 11 ALA B C 1
ATOM 3577 O O . ALA B 1 11 ? 0.54 12.898 28.734 1 55.12 11 ALA B O 1
ATOM 3578 N N . THR B 1 12 ? 0.921 13.484 30.766 1 75.06 12 THR B N 1
ATOM 3579 C CA . THR B 1 12 ? 1.96 14.477 30.531 1 75.06 12 THR B CA 1
ATOM 3580 C C . THR B 1 12 ? 3.293 13.812 30.219 1 75.06 12 THR B C 1
ATOM 3582 O O . THR B 1 12 ? 3.572 12.711 30.703 1 75.06 12 THR B O 1
ATOM 3585 N N . LEU B 1 13 ? 3.871 14.117 29.062 1 86.88 13 LEU B N 1
ATOM 3586 C CA . LEU B 1 13 ? 5.215 13.695 28.703 1 86.88 13 LEU B CA 1
ATOM 3587 C C . LEU B 1 13 ? 6.199 13.953 29.828 1 86.88 13 LEU B C 1
ATOM 3589 O O . LEU B 1 13 ? 6.273 15.062 30.359 1 86.88 13 LEU B O 1
ATOM 3593 N N . PRO B 1 14 ? 6.848 12.914 30.359 1 90.69 14 PRO B N 1
ATOM 3594 C CA . PRO B 1 14 ? 7.844 13.141 31.406 1 90.69 14 PRO B CA 1
ATOM 3595 C C . PRO B 1 14 ? 8.93 14.125 30.984 1 90.69 14 PRO B C 1
ATOM 3597 O O . PRO B 1 14 ? 9.344 14.141 29.812 1 90.69 14 PRO B O 1
ATOM 3600 N N . LYS B 1 15 ? 9.383 14.891 31.984 1 91.38 15 LYS B N 1
ATOM 3601 C CA . LYS B 1 15 ? 10.477 15.82 31.688 1 91.38 15 LYS B CA 1
ATOM 3602 C C . LYS B 1 15 ? 11.797 15.07 31.531 1 91.38 15 LYS B C 1
ATOM 3604 O O . LYS B 1 15 ? 12.008 14.031 32.156 1 91.38 15 LYS B O 1
ATOM 3609 N N . GLY B 1 16 ? 12.617 15.562 30.641 1 92.38 16 GLY B N 1
ATOM 3610 C CA . GLY B 1 16 ? 13.914 14.945 30.406 1 92.38 16 GLY B CA 1
ATOM 3611 C C . GLY B 1 16 ? 14.469 15.25 29.031 1 92.38 16 GLY B C 1
ATOM 3612 O O . GLY B 1 16 ? 14.055 16.219 28.391 1 92.38 16 GLY B O 1
ATOM 3613 N N . LYS B 1 17 ? 15.453 14.492 28.688 1 95.25 17 LYS B N 1
ATOM 3614 C CA . LYS B 1 17 ? 16.109 14.688 27.406 1 95.25 17 LYS B CA 1
ATOM 3615 C C . LYS B 1 17 ? 15.359 13.945 26.297 1 95.25 17 LYS B C 1
ATOM 3617 O O . LYS B 1 17 ? 15.016 12.773 26.438 1 95.25 17 LYS B O 1
ATOM 3622 N N . TYR B 1 18 ? 15.133 14.68 25.25 1 97.06 18 TYR B N 1
ATOM 3623 C CA . TYR B 1 18 ? 14.484 14.109 24.078 1 97.06 18 TYR B CA 1
ATOM 3624 C C . TYR B 1 18 ? 15.258 14.445 22.812 1 97.06 18 TYR B C 1
ATOM 3626 O O . TYR B 1 18 ? 15.953 15.461 22.75 1 97.06 18 TYR B O 1
ATOM 3634 N N . THR B 1 19 ? 15.18 13.57 21.875 1 97.5 19 THR B N 1
ATOM 3635 C CA . THR B 1 19 ? 15.719 13.844 20.547 1 97.5 19 THR B CA 1
ATOM 3636 C C . THR B 1 19 ? 14.695 14.594 19.703 1 97.5 19 THR B C 1
ATOM 3638 O O . THR B 1 19 ? 13.578 14.117 19.5 1 97.5 19 THR B O 1
ATOM 3641 N N . LEU B 1 20 ? 15.102 15.766 19.266 1 98 20 LEU B N 1
ATOM 3642 C CA . LEU B 1 20 ? 14.188 16.594 18.484 1 98 20 LEU B CA 1
ATOM 3643 C C . LEU B 1 20 ? 14.383 16.359 16.984 1 98 20 LEU B C 1
ATOM 3645 O O . LEU B 1 20 ? 15.516 16.297 16.516 1 98 20 LEU B O 1
ATOM 3649 N N . VAL B 1 21 ? 13.258 16.141 16.25 1 98.75 21 VAL B N 1
ATOM 3650 C CA . VAL B 1 21 ? 13.289 15.883 14.82 1 98.75 21 VAL B CA 1
ATOM 3651 C C . VAL B 1 21 ? 12.234 16.734 14.117 1 98.75 21 VAL B C 1
ATOM 3653 O O . VAL B 1 21 ? 11.07 16.75 14.523 1 98.75 21 VAL B O 1
ATOM 3656 N N . GLY B 1 22 ? 12.641 17.547 13.109 1 98.75 22 GLY B N 1
ATOM 3657 C CA . GLY B 1 22 ? 11.656 18.172 12.242 1 98.75 22 GLY B CA 1
ATOM 3658 C C . GLY B 1 22 ? 10.977 17.188 11.305 1 98.75 22 GLY B C 1
ATOM 3659 O O . GLY B 1 22 ? 11.617 16.281 10.781 1 98.75 22 GLY B O 1
ATOM 3660 N N . ILE B 1 23 ? 9.656 17.375 11.055 1 98.81 23 ILE B N 1
ATOM 3661 C CA . ILE B 1 23 ? 8.953 16.422 10.211 1 98.81 23 ILE B CA 1
ATOM 3662 C C . ILE B 1 23 ? 7.906 17.141 9.367 1 98.81 23 ILE B C 1
ATOM 3664 O O . ILE B 1 23 ? 7.352 18.156 9.789 1 98.81 23 ILE B O 1
ATOM 3668 N N . ASP B 1 24 ? 7.656 16.656 8.188 1 98.56 24 ASP B N 1
ATOM 3669 C CA . ASP B 1 24 ? 6.574 17.109 7.32 1 98.56 24 ASP B CA 1
ATOM 3670 C C . ASP B 1 24 ? 6.211 16.047 6.285 1 98.56 24 ASP B C 1
ATOM 3672 O O . ASP B 1 24 ? 6.953 15.078 6.098 1 98.56 24 ASP B O 1
ATOM 3676 N N . VAL B 1 25 ? 5.027 16.234 5.66 1 98.62 25 VAL B N 1
ATOM 3677 C CA . VAL B 1 25 ? 4.578 15.297 4.641 1 98.62 25 VAL B CA 1
ATOM 3678 C C . VAL B 1 25 ? 3.947 16.062 3.479 1 98.62 25 VAL B C 1
ATOM 3680 O O . VAL B 1 25 ? 3.357 17.125 3.674 1 98.62 25 VAL B O 1
ATOM 3683 N N . ASP B 1 26 ? 4.125 15.594 2.281 1 98.19 26 ASP B N 1
ATOM 3684 C CA . ASP B 1 26 ? 3.307 15.953 1.128 1 98.19 26 ASP B CA 1
ATOM 3685 C C . ASP B 1 26 ? 2.211 14.914 0.888 1 98.19 26 ASP B C 1
ATOM 3687 O O . ASP B 1 26 ? 2.447 13.711 1.021 1 98.19 26 ASP B O 1
ATOM 3691 N N . THR B 1 27 ? 1.067 15.391 0.576 1 98.12 27 THR B N 1
ATOM 3692 C CA . THR B 1 27 ? -0.064 14.484 0.41 1 98.12 27 THR B CA 1
ATOM 3693 C C . THR B 1 27 ? -0.805 14.773 -0.892 1 98.12 27 THR B C 1
ATOM 3695 O O . THR B 1 27 ? -0.578 15.812 -1.522 1 98.12 27 THR B O 1
ATOM 3698 N N . THR B 1 28 ? -1.63 13.883 -1.345 1 97.5 28 THR B N 1
ATOM 3699 C CA . THR B 1 28 ? -2.4 14.031 -2.574 1 97.5 28 THR B CA 1
ATOM 3700 C C . THR B 1 28 ? -3.51 15.062 -2.398 1 97.5 28 THR B C 1
ATOM 3702 O O . THR B 1 28 ? -4.082 15.539 -3.379 1 97.5 28 THR B O 1
ATOM 3705 N N . GLY B 1 29 ? -3.848 15.383 -1.227 1 95.12 29 GLY B N 1
ATOM 3706 C CA . GLY B 1 29 ? -4.836 16.359 -0.797 1 95.12 29 GLY B CA 1
ATOM 3707 C C . GLY B 1 29 ? -4.754 16.688 0.683 1 95.12 29 GLY B C 1
ATOM 3708 O O . GLY B 1 29 ? -3.758 16.375 1.338 1 95.12 29 GLY B O 1
ATOM 3709 N N . ARG B 1 30 ? -5.781 17.297 1.249 1 90.94 30 ARG B N 1
ATOM 3710 C CA . ARG B 1 30 ? -5.734 17.734 2.639 1 90.94 30 ARG B CA 1
ATOM 3711 C C . ARG B 1 30 ? -6.781 17.016 3.479 1 90.94 30 ARG B C 1
ATOM 3713 O O . ARG B 1 30 ? -7.168 17.484 4.547 1 90.94 30 ARG B O 1
ATOM 3720 N N . ARG B 1 31 ? -7.266 15.961 3.025 1 85.38 31 ARG B N 1
ATOM 3721 C CA . ARG B 1 31 ? -8.188 15.117 3.787 1 85.38 31 ARG B CA 1
ATOM 3722 C C . ARG B 1 31 ? -7.457 13.938 4.418 1 85.38 31 ARG B C 1
ATOM 3724 O O . ARG B 1 31 ? -6.406 13.516 3.932 1 85.38 31 ARG B O 1
ATOM 3731 N N . LEU B 1 32 ? -8.008 13.344 5.391 1 86.56 32 LEU B N 1
ATOM 3732 C CA . LEU B 1 32 ? -7.391 12.227 6.102 1 86.56 32 LEU B CA 1
ATOM 3733 C C . LEU B 1 32 ? -7.328 10.984 5.219 1 86.56 32 LEU B C 1
ATOM 3735 O O . LEU B 1 32 ? -6.504 10.102 5.445 1 86.56 32 LEU B O 1
ATOM 3739 N N . ILE B 1 33 ? -8.211 10.867 4.203 1 86 33 ILE B N 1
ATOM 3740 C CA . ILE B 1 33 ? -8.25 9.711 3.322 1 86 33 ILE B CA 1
ATOM 3741 C C . ILE B 1 33 ? -7.195 9.859 2.227 1 86 33 ILE B C 1
ATOM 3743 O O . ILE B 1 33 ? -6.918 8.914 1.488 1 86 33 ILE B O 1
ATOM 3747 N N . ASP B 1 34 ? -6.672 11.102 2.127 1 93.75 34 ASP B N 1
ATOM 3748 C CA . ASP B 1 34 ? -5.637 11.312 1.121 1 93.75 34 ASP B CA 1
ATOM 3749 C C . ASP B 1 34 ? -4.348 10.578 1.493 1 93.75 34 ASP B C 1
ATOM 3751 O O . ASP B 1 34 ? -4.246 10.008 2.578 1 93.75 34 ASP B O 1
ATOM 3755 N N . GLU B 1 35 ? -3.43 10.57 0.536 1 96.88 35 GLU B N 1
ATOM 3756 C CA . GLU B 1 35 ? -2.266 9.703 0.678 1 96.88 35 GLU B CA 1
ATOM 3757 C C . GLU B 1 35 ? -0.979 10.516 0.782 1 96.88 35 GLU B C 1
ATOM 3759 O O . GLU B 1 35 ? -0.861 11.578 0.173 1 96.88 35 GLU B O 1
ATOM 3764 N N . ILE B 1 36 ? -0.044 9.992 1.556 1 98.31 36 ILE B N 1
ATOM 3765 C CA . ILE B 1 36 ? 1.27 10.617 1.657 1 98.31 36 ILE B CA 1
ATOM 3766 C C . ILE B 1 36 ? 2.053 10.391 0.367 1 98.31 36 ILE B C 1
ATOM 3768 O O . ILE B 1 36 ? 2.135 9.258 -0.124 1 98.31 36 ILE B O 1
ATOM 3772 N N . VAL B 1 37 ? 2.65 11.43 -0.133 1 98.44 37 VAL B N 1
ATOM 3773 C CA . VAL B 1 37 ? 3.418 11.344 -1.372 1 98.44 37 VAL B CA 1
ATOM 3774 C C . VAL B 1 37 ? 4.898 11.57 -1.078 1 98.44 37 VAL B C 1
ATOM 3776 O O . VAL B 1 37 ? 5.762 11.188 -1.877 1 98.44 37 VAL B O 1
ATOM 3779 N N . GLN B 1 38 ? 5.172 12.203 0.007 1 98.5 38 GLN B N 1
ATOM 3780 C CA . GLN B 1 38 ? 6.531 12.352 0.509 1 98.5 38 GLN B CA 1
ATOM 3781 C C . GLN B 1 38 ? 6.555 12.398 2.033 1 98.5 38 GLN B C 1
ATOM 3783 O O . GLN B 1 38 ? 5.715 13.055 2.652 1 98.5 38 GLN B O 1
ATOM 3788 N N . LEU B 1 39 ? 7.391 11.68 2.621 1 98.75 39 LEU B N 1
ATOM 3789 C CA . LEU B 1 39 ? 7.672 11.734 4.051 1 98.75 39 LEU B CA 1
ATOM 3790 C C . LEU B 1 39 ? 9.094 12.211 4.309 1 98.75 39 LEU B C 1
ATOM 3792 O O . LEU B 1 39 ? 10.055 11.641 3.777 1 98.75 39 LEU B O 1
ATOM 3796 N N . ALA B 1 40 ? 9.227 13.281 5.051 1 98.69 40 ALA B N 1
ATOM 3797 C CA . ALA B 1 40 ? 10.555 13.844 5.281 1 98.69 40 ALA B CA 1
ATOM 3798 C C . ALA B 1 40 ? 10.758 14.18 6.754 1 98.69 40 ALA B C 1
ATOM 3800 O O . ALA B 1 40 ? 9.828 14.609 7.438 1 98.69 40 ALA B O 1
ATOM 3801 N N . ALA B 1 41 ? 11.914 13.961 7.234 1 98.75 41 ALA B N 1
ATOM 3802 C CA . ALA B 1 41 ? 12.352 14.266 8.594 1 98.75 41 ALA B CA 1
ATOM 3803 C C . ALA B 1 41 ? 13.781 14.797 8.609 1 98.75 41 ALA B C 1
ATOM 3805 O O . ALA B 1 41 ? 14.594 14.43 7.754 1 98.75 41 ALA B O 1
ATOM 3806 N N . TYR B 1 42 ? 14.07 15.664 9.602 1 98.44 42 TYR B N 1
ATOM 3807 C CA . TYR B 1 42 ? 15.344 16.375 9.539 1 98.44 42 TYR B CA 1
ATOM 3808 C C . TYR B 1 42 ? 15.945 16.562 10.922 1 98.44 42 TYR B C 1
ATOM 3810 O O . TYR B 1 42 ? 15.234 16.891 11.875 1 98.44 42 TYR B O 1
ATOM 3818 N N . THR B 1 43 ? 17.141 16.312 11.07 1 97.69 43 THR B N 1
ATOM 3819 C CA . THR B 1 43 ? 18.047 16.766 12.117 1 97.69 43 THR B CA 1
ATOM 3820 C C . THR B 1 43 ? 19.312 17.375 11.508 1 97.69 43 THR B C 1
ATOM 3822 O O . THR B 1 43 ? 19.641 17.109 10.352 1 97.69 43 THR B O 1
ATOM 3825 N N . PRO B 1 44 ? 19.953 18.219 12.203 1 95.06 44 PRO B N 1
ATOM 3826 C CA . PRO B 1 44 ? 21.172 18.812 11.656 1 95.06 44 PRO B CA 1
ATOM 3827 C C . PRO B 1 44 ? 22.219 17.766 11.266 1 95.06 44 PRO B C 1
ATOM 3829 O O . PRO B 1 44 ? 23.016 18 10.352 1 95.06 44 PRO B O 1
ATOM 3832 N N . GLN B 1 45 ? 22.188 16.562 11.82 1 94.19 45 GLN B N 1
ATOM 3833 C CA . GLN B 1 45 ? 23.188 15.523 11.57 1 94.19 45 GLN B CA 1
ATOM 3834 C C . GLN B 1 45 ? 22.766 14.633 10.406 1 94.19 45 GLN B C 1
ATOM 3836 O O . GLN B 1 45 ? 23.609 14.172 9.641 1 94.19 45 GLN B O 1
ATOM 3841 N N . THR B 1 46 ? 21.5 14.305 10.32 1 96.88 46 THR B N 1
ATOM 3842 C CA . THR B 1 46 ? 21 13.383 9.305 1 96.88 46 THR B CA 1
ATOM 3843 C C . THR B 1 46 ? 19.594 13.773 8.867 1 96.88 46 THR B C 1
ATOM 3845 O O . THR B 1 46 ? 18.906 14.516 9.57 1 96.88 46 THR B O 1
ATOM 3848 N N . GLN B 1 47 ? 19.281 13.336 7.691 1 97.31 47 GLN B N 1
ATOM 3849 C CA . GLN B 1 47 ? 17.953 13.617 7.176 1 97.31 47 GLN B CA 1
ATOM 3850 C C . GLN B 1 47 ? 17.359 12.391 6.484 1 97.31 47 GLN B C 1
ATOM 3852 O O . GLN B 1 47 ? 18.094 11.5 6.051 1 97.31 47 GLN B O 1
ATOM 3857 N N . TYR B 1 48 ? 16.078 12.305 6.52 1 98.38 48 TYR B N 1
ATOM 3858 C CA . TYR B 1 48 ? 15.305 11.297 5.809 1 98.38 48 TYR B CA 1
ATOM 3859 C C . TYR B 1 48 ? 14.289 11.953 4.883 1 98.38 48 TYR B C 1
ATOM 3861 O O . TYR B 1 48 ? 13.531 12.828 5.301 1 98.38 48 TYR B O 1
ATOM 3869 N N . ALA B 1 49 ? 14.289 11.641 3.646 1 97.88 49 ALA B N 1
ATOM 3870 C CA . ALA B 1 49 ? 13.281 12.094 2.686 1 97.88 49 ALA B CA 1
ATOM 3871 C C . ALA B 1 49 ? 12.992 11.008 1.652 1 97.88 49 ALA B C 1
ATOM 3873 O O . ALA B 1 49 ? 13.906 10.484 1.013 1 97.88 49 ALA B O 1
ATOM 3874 N N . GLN B 1 50 ? 11.75 10.656 1.525 1 98.25 50 GLN B N 1
ATOM 3875 C CA . GLN B 1 50 ? 11.359 9.578 0.616 1 98.25 50 GLN B CA 1
ATOM 3876 C C . GLN B 1 50 ? 10.039 9.891 -0.075 1 98.25 50 GLN B C 1
ATOM 3878 O O . GLN B 1 50 ? 9.039 10.188 0.586 1 98.25 50 GLN B O 1
ATOM 3883 N N . TYR B 1 51 ? 10.07 9.875 -1.409 1 98.12 51 TYR B N 1
ATOM 3884 C CA . TYR B 1 51 ? 8.82 9.945 -2.162 1 98.12 51 TYR B CA 1
ATOM 3885 C C . TYR B 1 51 ? 8.086 8.609 -2.133 1 98.12 51 TYR B C 1
ATOM 3887 O O . TYR B 1 51 ? 8.711 7.551 -2.16 1 98.12 51 TYR B O 1
ATOM 3895 N N . ILE B 1 52 ? 6.805 8.703 -2.086 1 98.38 52 ILE B N 1
ATOM 3896 C CA . ILE B 1 52 ? 5.918 7.555 -1.96 1 98.38 52 ILE B CA 1
ATOM 3897 C C . ILE B 1 52 ? 4.898 7.562 -3.094 1 98.38 52 ILE B C 1
ATOM 3899 O O . ILE B 1 52 ? 4.242 8.578 -3.34 1 98.38 52 ILE B O 1
ATOM 3903 N N . MET B 1 53 ? 4.699 6.453 -3.738 1 97 53 MET B N 1
ATOM 3904 C CA . MET B 1 53 ? 3.734 6.367 -4.828 1 97 53 MET B CA 1
ATOM 3905 C C . MET B 1 53 ? 2.316 6.215 -4.289 1 97 53 MET B C 1
ATOM 3907 O O . MET B 1 53 ? 2.002 5.219 -3.631 1 97 53 MET B O 1
ATOM 3911 N N . PRO B 1 54 ? 1.449 7.164 -4.547 1 97.12 54 PRO B N 1
ATOM 3912 C CA . PRO B 1 54 ? 0.056 7.035 -4.113 1 97.12 54 PRO B CA 1
ATOM 3913 C C . PRO B 1 54 ? -0.793 6.227 -5.09 1 97.12 54 PRO B C 1
ATOM 3915 O O . PRO B 1 54 ? -0.384 6.004 -6.234 1 97.12 54 PRO B O 1
ATOM 3918 N N . TYR B 1 55 ? -1.915 5.77 -4.621 1 95.38 55 TYR B N 1
ATOM 3919 C CA . TYR B 1 55 ? -2.887 5.148 -5.516 1 95.38 55 TYR B CA 1
ATOM 3920 C C . TYR B 1 55 ? -3.562 6.195 -6.395 1 95.38 55 TYR B C 1
ATOM 3922 O O . TYR B 1 55 ? -3.709 5.996 -7.605 1 95.38 55 TYR B O 1
ATOM 3930 N N . MET B 1 56 ? -3.887 7.316 -5.773 1 94.69 56 MET B N 1
ATOM 3931 C CA . MET B 1 56 ? -4.625 8.375 -6.457 1 94.69 56 MET B CA 1
ATOM 3932 C C . MET B 1 56 ? -3.676 9.43 -7.008 1 94.69 56 MET B C 1
ATOM 3934 O O . MET B 1 56 ? -2.541 9.555 -6.539 1 94.69 56 MET B O 1
ATOM 3938 N N . ASN B 1 57 ? -4.184 10.102 -8 1 95.69 57 ASN B N 1
ATOM 3939 C CA . ASN B 1 57 ? -3.439 11.273 -8.453 1 95.69 57 ASN B CA 1
ATOM 3940 C C . ASN B 1 57 ? -3.588 12.438 -7.48 1 95.69 57 ASN B C 1
ATOM 3942 O O . ASN B 1 57 ? -4.57 12.516 -6.746 1 95.69 57 ASN B O 1
ATOM 3946 N N . LEU B 1 58 ? -2.598 13.266 -7.465 1 97.25 58 LEU B N 1
ATOM 3947 C CA . LEU B 1 58 ? -2.713 14.484 -6.66 1 97.25 58 LEU B CA 1
ATOM 3948 C C . LEU B 1 58 ? -3.789 15.406 -7.223 1 97.25 58 LEU B C 1
ATOM 3950 O O . LEU B 1 58 ? -3.891 15.578 -8.438 1 97.25 58 LEU B O 1
ATOM 3954 N N . ASN B 1 59 ? -4.57 15.984 -6.398 1 94.56 59 ASN B N 1
ATOM 3955 C CA . ASN B 1 59 ? -5.5 17 -6.879 1 94.56 59 ASN B CA 1
ATOM 3956 C C . ASN B 1 59 ? -4.773 18.266 -7.324 1 94.56 59 ASN B C 1
ATOM 3958 O O . ASN B 1 59 ? -3.578 18.422 -7.059 1 94.56 59 ASN B O 1
ATOM 3962 N N . PRO B 1 60 ? -5.387 19.109 -7.996 1 94.06 60 PRO B N 1
ATOM 3963 C CA . PRO B 1 60 ? -4.707 20.266 -8.578 1 94.06 60 PRO B CA 1
ATOM 3964 C C . PRO B 1 60 ? -4.027 21.141 -7.52 1 94.06 60 PRO B C 1
ATOM 3966 O O . PRO B 1 60 ? -2.912 21.609 -7.734 1 94.06 60 PRO B O 1
ATOM 3969 N N . ALA B 1 61 ? -4.707 21.328 -6.477 1 94.31 61 ALA B N 1
ATOM 3970 C CA . ALA B 1 61 ? -4.133 22.156 -5.418 1 94.31 61 ALA B CA 1
ATOM 3971 C C . ALA B 1 61 ? -2.85 21.531 -4.875 1 94.31 61 ALA B C 1
ATOM 3973 O O . ALA B 1 61 ? -1.854 22.234 -4.672 1 94.31 61 ALA B O 1
ATOM 3974 N N . ALA B 1 62 ? -2.863 20.297 -4.582 1 96.75 62 ALA B N 1
ATOM 3975 C CA . ALA B 1 62 ? -1.695 19.578 -4.066 1 96.75 62 ALA B CA 1
ATOM 3976 C C . ALA B 1 62 ? -0.561 19.578 -5.086 1 96.75 62 ALA B C 1
ATOM 3978 O O . ALA B 1 62 ? 0.606 19.75 -4.727 1 96.75 62 ALA B O 1
ATOM 3979 N N . ARG B 1 63 ? -0.889 19.391 -6.363 1 96.06 63 ARG B N 1
ATOM 3980 C CA . ARG B 1 63 ? 0.114 19.422 -7.422 1 96.06 63 ARG B CA 1
ATOM 3981 C C . ARG B 1 63 ? 0.848 20.75 -7.449 1 96.06 63 ARG B C 1
ATOM 3983 O O . ARG B 1 63 ? 2.07 20.797 -7.605 1 96.06 63 ARG B O 1
ATOM 3990 N N . GLN B 1 64 ? 0.072 21.688 -7.316 1 95 64 GLN B N 1
ATOM 3991 C CA . GLN B 1 64 ? 0.646 23.031 -7.348 1 95 64 GLN B CA 1
ATOM 3992 C C . GLN B 1 64 ? 1.491 23.297 -6.105 1 95 64 GLN B C 1
ATOM 3994 O O . GLN B 1 64 ? 2.582 23.875 -6.199 1 95 64 GLN B O 1
ATOM 3999 N N . ARG B 1 65 ? 1.008 22.906 -5.043 1 94.56 65 ARG B N 1
ATOM 4000 C CA . ARG B 1 65 ? 1.689 23.156 -3.779 1 94.56 65 ARG B CA 1
ATOM 4001 C C . ARG B 1 65 ? 3.014 22.406 -3.713 1 94.56 65 ARG B C 1
ATOM 4003 O O . ARG B 1 65 ? 4.031 22.953 -3.303 1 94.56 65 ARG B O 1
ATOM 4010 N N . HIS B 1 66 ? 2.963 21.156 -4.094 1 96.75 66 HIS B N 1
ATOM 4011 C CA . HIS B 1 66 ? 4.117 20.297 -3.906 1 96.75 66 HIS B CA 1
ATOM 4012 C C . HIS B 1 66 ? 4.965 20.219 -5.172 1 96.75 66 HIS B C 1
ATOM 4014 O O . HIS B 1 66 ? 6.102 19.734 -5.137 1 96.75 66 HIS B O 1
ATOM 4020 N N . GLN B 1 67 ? 4.348 20.672 -6.328 1 96.31 67 GLN B N 1
ATOM 4021 C CA . GLN B 1 67 ? 5.012 20.625 -7.625 1 96.31 67 GLN B CA 1
ATOM 4022 C C . GLN B 1 67 ? 5.445 19.203 -7.98 1 96.31 67 GLN B C 1
ATOM 4024 O O . GLN B 1 67 ? 6.582 18.984 -8.398 1 96.31 67 GLN B O 1
ATOM 4029 N N . VAL B 1 68 ? 4.598 18.266 -7.699 1 96.88 68 VAL B N 1
ATOM 4030 C CA . VAL B 1 68 ? 4.758 16.859 -8.039 1 96.88 68 VAL B CA 1
ATOM 4031 C C . VAL B 1 68 ? 3.484 16.328 -8.703 1 96.88 68 VAL B C 1
ATOM 4033 O O . VAL B 1 68 ? 2.377 16.703 -8.312 1 96.88 68 VAL B O 1
ATOM 4036 N N . ARG B 1 69 ? 3.625 15.578 -9.68 1 96.62 69 ARG B N 1
ATOM 4037 C CA . ARG B 1 69 ? 2.461 14.969 -10.312 1 96.62 69 ARG B CA 1
ATOM 4038 C C . ARG B 1 69 ? 2.738 13.516 -10.68 1 96.62 69 ARG B C 1
ATOM 4040 O O . ARG B 1 69 ? 3.896 13.102 -10.781 1 96.62 69 ARG B O 1
ATOM 4047 N N . VAL B 1 70 ? 1.674 12.789 -10.875 1 96.56 70 VAL B N 1
ATOM 4048 C CA . VAL B 1 70 ? 1.771 11.406 -11.344 1 96.56 70 VAL B CA 1
ATOM 4049 C C . VAL B 1 70 ? 1.694 11.375 -12.867 1 96.56 70 VAL B C 1
ATOM 4051 O O . VAL B 1 70 ? 0.85 12.047 -13.469 1 96.56 70 VAL B O 1
ATOM 4054 N N . ILE B 1 71 ? 2.545 10.641 -13.422 1 95.56 71 ILE B N 1
ATOM 4055 C CA . ILE B 1 71 ? 2.492 10.406 -14.859 1 95.56 71 ILE B CA 1
ATOM 4056 C C . ILE B 1 71 ? 2.469 8.906 -15.141 1 95.56 71 ILE B C 1
ATOM 4058 O O . ILE B 1 71 ? 2.871 8.102 -14.297 1 95.56 71 ILE B O 1
ATOM 4062 N N . THR B 1 72 ? 1.939 8.578 -16.328 1 92.81 72 THR B N 1
ATOM 4063 C CA . THR B 1 72 ? 1.88 7.18 -16.734 1 92.81 72 THR B CA 1
ATOM 4064 C C . THR B 1 72 ? 2.621 6.977 -18.062 1 92.81 72 THR B C 1
ATOM 4066 O O . THR B 1 72 ? 2.354 7.672 -19.031 1 92.81 72 THR B O 1
ATOM 4069 N N . ILE B 1 73 ? 3.549 6.145 -18.078 1 90.5 73 ILE B N 1
ATOM 4070 C CA . ILE B 1 73 ? 4.238 5.703 -19.281 1 90.5 73 ILE B CA 1
ATOM 4071 C C . ILE B 1 73 ? 3.926 4.234 -19.547 1 90.5 73 ILE B C 1
ATOM 4073 O O . ILE B 1 73 ? 4.41 3.35 -18.828 1 90.5 73 ILE B O 1
ATOM 4077 N N . GLY B 1 74 ? 3.086 3.984 -20.609 1 88.88 74 GLY B N 1
ATOM 4078 C CA . GLY B 1 74 ? 2.566 2.639 -20.781 1 88.88 74 GLY B CA 1
ATOM 4079 C C . GLY B 1 74 ? 1.655 2.201 -19.656 1 88.88 74 GLY B C 1
ATOM 4080 O O . GLY B 1 74 ? 0.576 2.768 -19.469 1 88.88 74 GLY B O 1
ATOM 4081 N N . PHE B 1 75 ? 2.213 1.282 -18.844 1 89.31 75 PHE B N 1
ATOM 4082 C CA . PHE B 1 75 ? 1.401 0.854 -17.703 1 89.31 75 PHE B CA 1
ATOM 4083 C C . PHE B 1 75 ? 2.123 1.126 -16.391 1 89.31 75 PHE B C 1
ATOM 4085 O O . PHE B 1 75 ? 1.66 0.712 -15.328 1 89.31 75 PHE B O 1
ATOM 4092 N N . TYR B 1 76 ? 3.203 1.87 -16.5 1 90.56 76 TYR B N 1
ATOM 4093 C CA . TYR B 1 76 ? 3.98 2.232 -15.32 1 90.56 76 TYR B CA 1
ATOM 4094 C C . TYR B 1 76 ? 3.621 3.633 -14.844 1 90.56 76 TYR B C 1
ATOM 4096 O O . TYR B 1 76 ? 3.656 4.59 -15.617 1 90.56 76 TYR B O 1
ATOM 4104 N N . ARG B 1 77 ? 3.303 3.723 -13.648 1 94.38 77 ARG B N 1
ATOM 4105 C CA . ARG B 1 77 ? 3.029 5.008 -13.008 1 94.38 77 ARG B CA 1
ATOM 4106 C C . ARG B 1 77 ? 4.246 5.504 -12.234 1 94.38 77 ARG B C 1
ATOM 4108 O O . ARG B 1 77 ? 4.895 4.734 -11.523 1 94.38 77 ARG B O 1
ATOM 4115 N N . MET B 1 78 ? 4.504 6.75 -12.406 1 96.25 78 MET B N 1
ATOM 4116 C CA . MET B 1 78 ? 5.676 7.34 -11.766 1 96.25 78 MET B CA 1
ATOM 4117 C C . MET B 1 78 ? 5.371 8.742 -11.25 1 96.25 78 MET B C 1
ATOM 4119 O O . MET B 1 78 ? 4.402 9.367 -11.688 1 96.25 78 MET B O 1
ATOM 4123 N N . LEU B 1 79 ? 6.141 9.188 -10.336 1 97.12 79 LEU B N 1
ATOM 4124 C CA . LEU B 1 79 ? 6.062 10.562 -9.859 1 97.12 79 LEU B CA 1
ATOM 4125 C C . LEU B 1 79 ? 7.047 11.453 -10.617 1 97.12 79 LEU B C 1
ATOM 4127 O O . LEU B 1 79 ? 8.188 11.055 -10.859 1 97.12 79 LEU B O 1
ATOM 4131 N N . LYS B 1 80 ? 6.598 12.586 -10.984 1 97.06 80 LYS B N 1
ATOM 4132 C CA . LYS B 1 80 ? 7.426 13.555 -11.695 1 97.06 80 LYS B CA 1
ATOM 4133 C C . LYS B 1 80 ? 7.457 14.891 -10.961 1 97.06 80 LYS B C 1
ATOM 4135 O O . LYS B 1 80 ? 6.414 15.414 -10.562 1 97.06 80 LYS B O 1
ATOM 4140 N N . CYS B 1 81 ? 8.633 15.383 -10.805 1 95.06 81 CYS B N 1
ATOM 4141 C CA . CYS B 1 81 ? 8.805 16.719 -10.25 1 95.06 81 CYS B CA 1
ATOM 4142 C C . CYS B 1 81 ? 8.555 17.781 -11.312 1 95.06 81 CYS B C 1
ATOM 4144 O O . CYS B 1 81 ? 9.18 17.766 -12.375 1 95.06 81 CYS B O 1
ATOM 4146 N N . MET B 1 82 ? 7.82 18.719 -10.992 1 94.12 82 MET B N 1
ATOM 4147 C CA . MET B 1 82 ? 7.418 19.719 -11.977 1 94.12 82 MET B CA 1
ATOM 4148 C C . MET B 1 82 ? 8.422 20.875 -12.031 1 94.12 82 MET B C 1
ATOM 4150 O O . MET B 1 82 ? 8.422 21.656 -12.984 1 94.12 82 MET B O 1
ATOM 4154 N N . GLN B 1 83 ? 9.258 20.953 -11.047 1 89.56 83 GLN B N 1
ATOM 4155 C CA . GLN B 1 83 ? 10.312 21.969 -11.055 1 89.56 83 GLN B CA 1
ATOM 4156 C C . GLN B 1 83 ? 11.461 21.547 -11.969 1 89.56 83 GLN B C 1
ATOM 4158 O O . GLN B 1 83 ? 11.953 22.344 -12.766 1 89.56 83 GLN B O 1
ATOM 4163 N N . THR B 1 84 ? 11.812 20.266 -11.891 1 90.19 84 THR B N 1
ATOM 4164 C CA . THR B 1 84 ? 12.961 19.766 -12.641 1 90.19 84 THR B CA 1
ATOM 4165 C C . THR B 1 84 ? 12.508 18.969 -13.859 1 90.19 84 THR B C 1
ATOM 4167 O O . THR B 1 84 ? 13.312 18.688 -14.75 1 90.19 84 THR B O 1
ATOM 4170 N N . TYR B 1 85 ? 11.266 18.578 -13.852 1 92.69 85 TYR B N 1
ATOM 4171 C CA . TYR B 1 85 ? 10.664 17.781 -14.914 1 92.69 85 TYR B CA 1
ATOM 4172 C C . TYR B 1 85 ? 11.312 16.406 -15.008 1 92.69 85 TYR B C 1
ATOM 4174 O O . TYR B 1 85 ? 11.43 15.844 -16.094 1 92.69 85 TYR B O 1
ATOM 4182 N N . LYS B 1 86 ? 11.766 16.016 -13.906 1 94.19 86 LYS B N 1
ATOM 4183 C CA . LYS B 1 86 ? 12.383 14.695 -13.836 1 94.19 86 LYS B CA 1
ATOM 4184 C C . LYS B 1 86 ? 11.539 13.742 -12.984 1 94.19 86 LYS B C 1
ATOM 4186 O O . LYS B 1 86 ? 10.852 14.18 -12.062 1 94.19 86 LYS B O 1
ATOM 4191 N N . VAL B 1 87 ? 11.656 12.523 -13.375 1 95 87 VAL B N 1
ATOM 4192 C CA . VAL B 1 87 ? 11.016 11.477 -12.578 1 95 87 VAL B CA 1
ATOM 4193 C C . VAL B 1 87 ? 11.789 11.273 -11.273 1 95 87 VAL B C 1
ATOM 4195 O O . VAL B 1 87 ? 13.016 11.305 -11.266 1 95 87 VAL B O 1
ATOM 4198 N N . VAL B 1 88 ? 11.031 11.078 -10.234 1 94.88 88 VAL B N 1
ATOM 4199 C CA . VAL B 1 88 ? 11.672 10.875 -8.938 1 94.88 88 VAL B CA 1
ATOM 4200 C C . VAL B 1 88 ? 11.484 9.43 -8.484 1 94.88 88 VAL B C 1
ATOM 4202 O O . VAL B 1 88 ? 10.453 8.812 -8.773 1 94.88 88 VAL B O 1
ATOM 4205 N N . LYS B 1 89 ? 12.445 8.898 -7.785 1 93.75 89 LYS B N 1
ATOM 4206 C CA . LYS B 1 89 ? 12.359 7.547 -7.25 1 93.75 89 LYS B CA 1
ATOM 4207 C C . LYS B 1 89 ? 11.383 7.477 -6.082 1 93.75 89 LYS B C 1
ATOM 4209 O O . LYS B 1 89 ? 11.43 8.297 -5.168 1 93.75 89 LYS B O 1
ATOM 4214 N N . SER B 1 90 ? 10.484 6.535 -6.148 1 96.69 90 SER B N 1
ATOM 4215 C CA . SER B 1 90 ? 9.477 6.398 -5.105 1 96.69 90 SER B CA 1
ATOM 4216 C C . SER B 1 90 ? 9.43 4.969 -4.57 1 96.69 90 SER B C 1
ATOM 4218 O O . SER B 1 90 ? 9.969 4.051 -5.191 1 96.69 90 SER B O 1
ATOM 4220 N N . LYS B 1 91 ? 8.906 4.812 -3.375 1 96.56 91 LYS B N 1
ATOM 4221 C CA . LYS B 1 91 ? 8.641 3.529 -2.729 1 96.56 91 LYS B CA 1
ATOM 4222 C C . LYS B 1 91 ? 7.164 3.387 -2.371 1 96.56 91 LYS B C 1
ATOM 4224 O O . LYS B 1 91 ? 6.395 4.344 -2.484 1 96.56 91 LYS B O 1
ATOM 4229 N N . SER B 1 92 ? 6.805 2.162 -2.035 1 95.69 92 SER B N 1
ATOM 4230 C CA . SER B 1 92 ? 5.484 1.973 -1.439 1 95.69 92 SER B CA 1
ATOM 4231 C C . SER B 1 92 ? 5.402 2.625 -0.063 1 95.69 92 SER B C 1
ATOM 4233 O O . SER B 1 92 ? 6.426 2.859 0.582 1 95.69 92 SER B O 1
ATOM 4235 N N . GLU B 1 93 ? 4.223 2.947 0.357 1 97.44 93 GLU B 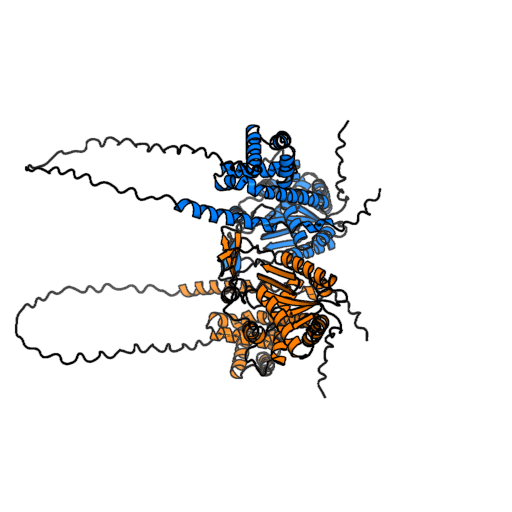N 1
ATOM 4236 C CA . GLU B 1 93 ? 4.031 3.59 1.653 1 97.44 93 GLU B CA 1
ATOM 4237 C C . GLU B 1 93 ? 4.59 2.729 2.785 1 97.44 93 GLU B C 1
ATOM 4239 O O . GLU B 1 93 ? 5.262 3.236 3.684 1 97.44 93 GLU B O 1
ATOM 4244 N N . VAL B 1 94 ? 4.395 1.447 2.721 1 97.38 94 VAL B N 1
ATOM 4245 C CA . VAL B 1 94 ? 4.84 0.525 3.76 1 97.38 94 VAL B CA 1
ATOM 4246 C C . VAL B 1 94 ? 6.367 0.513 3.82 1 97.38 94 VAL B C 1
ATOM 4248 O O . VAL B 1 94 ? 6.953 0.557 4.906 1 97.38 94 VAL B O 1
ATOM 4251 N N . ALA B 1 95 ? 7 0.426 2.709 1 96.94 95 ALA B N 1
ATOM 4252 C CA . ALA B 1 95 ? 8.461 0.403 2.658 1 96.94 95 ALA B CA 1
ATOM 4253 C C . ALA B 1 95 ? 9.047 1.709 3.184 1 96.94 95 ALA B C 1
ATOM 4255 O O . ALA B 1 95 ? 10.031 1.699 3.93 1 96.94 95 ALA B O 1
ATOM 4256 N N . ALA B 1 96 ? 8.438 2.814 2.805 1 98.31 96 ALA B N 1
ATOM 4257 C CA . ALA B 1 96 ? 8.906 4.125 3.248 1 98.31 96 ALA B CA 1
ATOM 4258 C C . ALA B 1 96 ? 8.789 4.27 4.762 1 98.31 96 ALA B C 1
ATOM 4260 O O . ALA B 1 96 ? 9.68 4.812 5.414 1 98.31 96 ALA B O 1
ATOM 4261 N N . LEU B 1 97 ? 7.688 3.797 5.301 1 98.56 97 LEU B N 1
ATOM 4262 C CA . LEU B 1 97 ? 7.461 3.893 6.738 1 98.56 97 LEU B CA 1
ATOM 4263 C C . LEU B 1 97 ? 8.445 3.014 7.504 1 98.56 97 LEU B C 1
ATOM 4265 O O . LEU B 1 97 ? 8.938 3.408 8.562 1 98.56 97 LEU B O 1
ATOM 4269 N N . LYS B 1 98 ? 8.711 1.855 6.992 1 97.81 98 LYS B N 1
ATOM 4270 C CA . LYS B 1 98 ? 9.695 0.981 7.621 1 97.81 98 LYS B CA 1
ATOM 4271 C C . LYS B 1 98 ? 11.078 1.638 7.652 1 97.81 98 LYS B C 1
ATOM 4273 O O . LYS B 1 98 ? 11.75 1.637 8.688 1 97.81 98 LYS B O 1
ATOM 4278 N N . ASP B 1 99 ? 11.43 2.195 6.512 1 98.31 99 ASP B N 1
ATOM 4279 C CA . ASP B 1 99 ? 12.703 2.904 6.434 1 98.31 99 ASP B CA 1
ATOM 4280 C C . ASP B 1 99 ? 12.742 4.066 7.426 1 98.31 99 ASP B C 1
ATOM 4282 O O . ASP B 1 99 ? 13.773 4.305 8.062 1 98.31 99 ASP B O 1
ATOM 4286 N N . PHE B 1 100 ? 11.695 4.801 7.527 1 98.75 100 PHE B N 1
ATOM 4287 C CA . PHE B 1 100 ? 11.586 5.934 8.438 1 98.75 100 PHE B CA 1
ATOM 4288 C C . PHE B 1 100 ? 11.766 5.484 9.883 1 98.75 100 PHE B C 1
ATOM 4290 O O . PHE B 1 100 ? 12.5 6.113 10.648 1 98.75 100 PHE B O 1
ATOM 4297 N N . LEU B 1 101 ? 11.086 4.426 10.266 1 98.69 101 LEU B N 1
ATOM 4298 C CA . LEU B 1 101 ? 11.188 3.902 11.617 1 98.69 101 LEU B CA 1
ATOM 4299 C C . LEU B 1 101 ? 12.609 3.443 11.93 1 98.69 101 LEU B C 1
ATOM 4301 O O . LEU B 1 101 ? 13.125 3.703 13.016 1 98.69 101 LEU B O 1
ATOM 4305 N N . ASP B 1 102 ? 13.219 2.73 10.938 1 98.5 102 ASP B N 1
ATOM 4306 C CA . ASP B 1 102 ? 14.617 2.344 11.109 1 98.5 102 ASP B CA 1
ATOM 4307 C C . ASP B 1 102 ? 15.492 3.564 11.367 1 98.5 102 ASP B C 1
ATOM 4309 O O . ASP B 1 102 ? 16.359 3.543 12.25 1 98.5 102 ASP B O 1
ATOM 4313 N N . TRP B 1 103 ? 15.266 4.566 10.625 1 98.56 103 TRP B N 1
ATOM 4314 C CA . TRP B 1 103 ? 16.047 5.793 10.711 1 98.56 103 TRP B CA 1
ATOM 4315 C C . TRP B 1 103 ? 15.883 6.453 12.078 1 98.56 103 TRP B C 1
ATOM 4317 O O . TRP B 1 103 ? 16.859 6.832 12.711 1 98.56 103 TRP B O 1
ATOM 4327 N N . ILE B 1 104 ? 14.664 6.641 12.523 1 98.06 104 ILE B N 1
ATOM 4328 C CA . ILE B 1 104 ? 14.391 7.359 13.766 1 98.06 104 ILE B CA 1
ATOM 4329 C C . ILE B 1 104 ? 14.883 6.531 14.953 1 98.06 104 ILE B C 1
ATOM 4331 O O . ILE B 1 104 ? 15.344 7.086 15.953 1 98.06 104 ILE B O 1
ATOM 4335 N N . GLU B 1 105 ? 14.766 5.23 14.883 1 98.12 105 GLU B N 1
ATOM 4336 C CA . GLU B 1 105 ? 15.266 4.355 15.93 1 98.12 105 GLU B CA 1
ATOM 4337 C C . GLU B 1 105 ? 16.781 4.473 16.078 1 98.12 105 GLU B C 1
ATOM 4339 O O . GLU B 1 105 ? 17.312 4.508 17.188 1 98.12 105 GLU B O 1
ATOM 4344 N N . GLU B 1 106 ? 17.438 4.477 14.945 1 97.81 106 GLU B N 1
ATOM 4345 C CA . GLU B 1 106 ? 18.875 4.652 14.969 1 97.81 106 GLU B CA 1
ATOM 4346 C C . GLU B 1 106 ? 19.266 6.004 15.57 1 97.81 106 GLU B C 1
ATOM 4348 O O . GLU B 1 106 ? 20.25 6.109 16.297 1 97.81 106 GLU B O 1
ATOM 4353 N N . LEU B 1 107 ? 18.531 6.984 15.242 1 97.44 107 LEU B N 1
ATOM 4354 C CA . LEU B 1 107 ? 18.766 8.32 15.781 1 97.44 107 LEU B CA 1
ATOM 4355 C C . LEU B 1 107 ? 18.609 8.336 17.297 1 97.44 107 LEU B C 1
ATOM 4357 O O . LEU B 1 107 ? 19.438 8.914 18 1 97.44 107 LEU B O 1
ATOM 4361 N N . LYS B 1 108 ? 17.547 7.758 17.797 1 96.75 108 LYS B N 1
ATOM 4362 C CA . LYS B 1 108 ? 17.312 7.684 19.234 1 96.75 108 LYS B CA 1
ATOM 4363 C C . LYS B 1 108 ? 18.406 6.91 19.938 1 96.75 108 LYS B C 1
ATOM 4365 O O . LYS B 1 108 ? 18.875 7.324 21 1 96.75 108 LYS B O 1
ATOM 4370 N N . LYS B 1 109 ? 18.859 5.844 19.344 1 96.12 109 LYS B N 1
ATOM 4371 C CA . LYS B 1 109 ? 19.906 5.008 19.922 1 96.12 109 LYS B CA 1
ATOM 4372 C C . LYS B 1 109 ? 21.219 5.77 20.016 1 96.12 109 LYS B C 1
ATOM 4374 O O . LYS B 1 109 ? 21.984 5.582 20.969 1 96.12 109 LYS B O 1
ATOM 4379 N N . SER B 1 110 ? 21.469 6.559 19.062 1 95.69 110 SER B N 1
ATOM 4380 C CA . SER B 1 110 ? 22.734 7.293 19 1 95.69 110 SER B CA 1
ATOM 4381 C C . SER B 1 110 ? 22.734 8.469 19.969 1 95.69 110 SER B C 1
ATOM 4383 O O . SER B 1 110 ? 23.781 9.023 20.281 1 95.69 110 SER B O 1
ATOM 4385 N N . ASP B 1 111 ? 21.578 8.922 20.438 1 95.12 111 ASP B N 1
ATOM 4386 C CA . ASP B 1 111 ? 21.469 10.031 21.375 1 95.12 111 ASP B CA 1
ATOM 4387 C C . ASP B 1 111 ? 21.375 9.516 22.812 1 95.12 111 ASP B C 1
ATOM 4389 O O . ASP B 1 111 ? 20.266 9.391 23.359 1 95.12 111 ASP B O 1
ATOM 4393 N N . LYS B 1 112 ? 22.516 9.391 23.391 1 93.12 112 LYS B N 1
ATOM 4394 C CA . LYS B 1 112 ? 22.594 8.797 24.719 1 93.12 112 LYS B CA 1
ATOM 4395 C C . LYS B 1 112 ? 21.797 9.594 25.734 1 93.12 112 LYS B C 1
ATOM 4397 O O . LYS B 1 112 ? 21.906 10.82 25.812 1 93.12 112 LYS B O 1
ATOM 4402 N N . GLY B 1 113 ? 20.969 8.945 26.453 1 93.5 113 GLY B N 1
ATOM 4403 C CA . GLY B 1 113 ? 20.188 9.57 27.516 1 93.5 113 GLY B CA 1
ATOM 4404 C C . GLY B 1 113 ? 18.828 10.055 27.062 1 93.5 113 GLY B C 1
ATOM 4405 O O . GLY B 1 113 ? 18.016 10.508 27.875 1 93.5 113 GLY B O 1
ATOM 4406 N N . SER B 1 114 ? 18.562 9.992 25.812 1 96.12 114 SER B N 1
ATOM 4407 C CA . SER B 1 114 ? 17.281 10.43 25.266 1 96.12 114 SER B CA 1
ATOM 4408 C C . SER B 1 114 ? 16.156 9.492 25.688 1 96.12 114 SER B C 1
ATOM 4410 O O . SER B 1 114 ? 16.297 8.273 25.609 1 96.12 114 SER B O 1
ATOM 4412 N N . GLN B 1 115 ? 15.031 10.055 26.125 1 95.88 115 GLN B N 1
ATOM 4413 C CA . GLN B 1 115 ? 13.859 9.289 26.531 1 95.88 115 GLN B CA 1
ATOM 4414 C C . GLN B 1 115 ? 12.977 8.945 25.344 1 95.88 115 GLN B C 1
ATOM 4416 O O . GLN B 1 115 ? 12.062 8.125 25.453 1 95.88 115 GLN B O 1
ATOM 4421 N N . GLY B 1 116 ? 13.219 9.508 24.203 1 97.31 116 GLY B N 1
ATOM 4422 C CA . GLY B 1 116 ? 12.422 9.328 23 1 97.31 116 GLY B CA 1
ATOM 4423 C C . GLY B 1 116 ? 12.523 10.5 22.031 1 97.31 116 GLY B C 1
ATOM 4424 O O . GLY B 1 116 ? 13.328 11.406 22.234 1 97.31 116 GLY B O 1
ATOM 4425 N N . VAL B 1 117 ? 11.719 10.414 21.062 1 98.12 117 VAL B N 1
ATOM 4426 C CA . VAL B 1 117 ? 11.797 11.414 20.016 1 98.12 117 VAL B CA 1
ATOM 4427 C C . VAL B 1 117 ? 10.562 12.32 20.062 1 98.12 117 VAL B C 1
ATOM 4429 O O . VAL B 1 117 ? 9.453 11.852 20.297 1 98.12 117 VAL B O 1
ATOM 4432 N N . ILE B 1 118 ? 10.75 13.625 19.953 1 98.06 118 ILE B N 1
ATOM 4433 C CA . ILE B 1 118 ? 9.688 14.594 19.719 1 98.06 118 ILE B CA 1
ATOM 4434 C C . ILE B 1 118 ? 9.734 15.078 18.266 1 98.06 118 ILE B C 1
ATOM 4436 O O . ILE B 1 118 ? 10.766 15.57 17.812 1 98.06 118 ILE B O 1
ATOM 4440 N N . LEU B 1 119 ? 8.68 14.914 17.547 1 98.75 119 LEU B N 1
ATOM 4441 C CA . LEU B 1 119 ? 8.586 15.344 16.156 1 98.75 119 LEU B CA 1
ATOM 4442 C C . LEU B 1 119 ? 8.023 16.766 16.062 1 98.75 119 LEU B C 1
ATOM 4444 O O . LEU B 1 119 ? 6.891 17.016 16.469 1 98.75 119 LEU B O 1
ATOM 4448 N N . ILE B 1 120 ? 8.781 17.672 15.523 1 98.62 120 ILE B N 1
ATOM 4449 C CA . ILE B 1 120 ? 8.383 19.078 15.398 1 98.62 120 ILE B CA 1
ATOM 4450 C C . ILE B 1 120 ? 7.758 19.312 14.023 1 98.62 120 ILE B C 1
ATOM 4452 O O . ILE B 1 120 ? 8.414 19.125 12.992 1 98.62 120 ILE B O 1
ATOM 4456 N N . TYR B 1 121 ? 6.535 19.594 13.984 1 98.38 121 TYR B N 1
ATOM 4457 C CA . TYR B 1 121 ? 5.84 19.984 12.766 1 98.38 121 TYR B CA 1
ATOM 4458 C C . TYR B 1 121 ? 5.391 21.438 12.836 1 98.38 121 TYR B C 1
ATOM 4460 O O . TYR B 1 121 ? 5.531 22.078 13.875 1 98.38 121 TYR B O 1
ATOM 4468 N N . HIS B 1 122 ? 4.949 22 11.695 1 97.81 122 HIS B N 1
ATOM 4469 C CA . HIS B 1 122 ? 4.574 23.406 11.672 1 97.81 122 HIS B CA 1
ATOM 4470 C C . HIS B 1 122 ? 3.303 23.625 10.859 1 97.81 122 HIS B C 1
ATOM 4472 O O . HIS B 1 122 ? 3.361 23.797 9.633 1 97.81 122 HIS B O 1
ATOM 4478 N N . GLU B 1 123 ? 2.238 23.672 11.547 1 94.94 123 GLU B N 1
ATOM 4479 C CA . GLU B 1 123 ? 0.954 23.859 10.875 1 94.94 123 GLU B CA 1
ATOM 4480 C C . GLU B 1 123 ? -0.033 24.609 11.766 1 94.94 123 GLU B C 1
ATOM 4482 O O . GLU B 1 123 ? -0.015 24.453 12.992 1 94.94 123 GLU B O 1
ATOM 4487 N N . GLU B 1 124 ? -0.867 25.328 11.125 1 92.75 124 GLU B N 1
ATOM 4488 C CA . GLU B 1 124 ? -1.951 25.984 11.852 1 92.75 124 GLU B CA 1
ATOM 4489 C C . GLU B 1 124 ? -3.055 25 12.211 1 92.75 124 GLU B C 1
ATOM 4491 O O . GLU B 1 124 ? -3.48 24.938 13.367 1 92.75 124 GLU B O 1
ATOM 4496 N N . ARG B 1 125 ? -3.504 24.328 11.195 1 90.06 125 ARG B N 1
ATOM 4497 C CA . ARG B 1 125 ? -4.438 23.234 11.406 1 90.06 125 ARG B CA 1
ATOM 4498 C C . ARG B 1 125 ? -3.709 21.891 11.422 1 90.06 125 ARG B C 1
ATOM 4500 O O . ARG B 1 125 ? -2.984 21.562 10.484 1 90.06 125 ARG B O 1
ATOM 4507 N N . LYS B 1 126 ? -3.945 21.203 12.445 1 92.56 126 LYS B N 1
ATOM 4508 C CA . LYS B 1 126 ? -3.227 19.938 12.648 1 92.56 126 LYS B CA 1
ATOM 4509 C C . LYS B 1 126 ? -3.545 18.938 11.539 1 92.56 126 LYS B C 1
ATOM 4511 O O . LYS B 1 126 ? -4.711 18.641 11.281 1 92.56 126 LYS B O 1
ATOM 4516 N N . PHE B 1 127 ? -2.512 18.469 10.867 1 95.19 127 PHE B N 1
ATOM 4517 C CA . PHE B 1 127 ? -2.678 17.547 9.75 1 95.19 127 PHE B CA 1
ATOM 4518 C C . PHE B 1 127 ? -1.563 16.5 9.742 1 95.19 127 PHE B C 1
ATOM 4520 O O . PHE B 1 127 ? -1.827 15.305 9.633 1 95.19 127 PHE B O 1
ATOM 4527 N N . VAL B 1 128 ? -0.364 16.859 9.891 1 97.62 128 VAL B N 1
ATOM 4528 C CA . VAL B 1 128 ? 0.822 16.016 9.75 1 97.62 128 VAL B CA 1
ATOM 4529 C C . VAL B 1 128 ? 0.785 14.898 10.773 1 97.62 128 VAL B C 1
ATOM 4531 O O . VAL B 1 128 ? 0.919 13.719 10.422 1 97.62 128 VAL B O 1
ATOM 4534 N N . PRO B 1 129 ? 0.562 15.195 12.07 1 97.44 129 PRO B N 1
ATOM 4535 C CA . PRO B 1 129 ? 0.503 14.102 13.047 1 97.44 129 PRO B CA 1
ATOM 4536 C C . PRO B 1 129 ? -0.569 13.07 12.711 1 97.44 129 PRO B C 1
ATOM 4538 O O . PRO B 1 129 ? -0.325 11.859 12.82 1 97.44 129 PRO B O 1
ATOM 4541 N N . TYR B 1 130 ? -1.692 13.57 12.258 1 95.75 130 TYR B N 1
ATOM 4542 C CA . TYR B 1 130 ? -2.791 12.664 11.938 1 95.75 130 TYR B CA 1
ATOM 4543 C C . TYR B 1 130 ? -2.418 11.742 10.781 1 95.75 130 TYR B C 1
ATOM 4545 O O . TYR B 1 130 ? -2.682 10.539 10.828 1 95.75 130 TYR B O 1
ATOM 4553 N N . MET B 1 131 ? -1.818 12.305 9.734 1 97.19 131 MET B N 1
ATOM 4554 C CA . MET B 1 131 ? -1.445 11.539 8.547 1 97.19 131 MET B CA 1
ATOM 4555 C C . MET B 1 131 ? -0.435 10.453 8.898 1 97.19 131 MET B C 1
ATOM 4557 O O . MET B 1 131 ? -0.532 9.32 8.414 1 97.19 131 MET B O 1
ATOM 4561 N N . ILE B 1 132 ? 0.478 10.805 9.703 1 98.19 132 ILE B N 1
ATOM 4562 C CA . ILE B 1 132 ? 1.535 9.875 10.078 1 98.19 132 ILE B CA 1
ATOM 4563 C C . ILE B 1 132 ? 0.953 8.75 10.93 1 98.19 132 ILE B C 1
ATOM 4565 O O . ILE B 1 132 ? 1.229 7.574 10.695 1 98.19 132 ILE B O 1
ATOM 4569 N N . LEU B 1 133 ? 0.143 9.125 11.906 1 97.31 133 LEU B N 1
ATOM 4570 C CA . LEU B 1 133 ? -0.441 8.141 12.805 1 97.31 133 LEU B CA 1
ATOM 4571 C C . LEU B 1 133 ? -1.384 7.207 12.055 1 97.31 133 LEU B C 1
ATOM 4573 O O . LEU B 1 133 ? -1.404 6 12.312 1 97.31 133 LEU B O 1
ATOM 4577 N N . GLU B 1 134 ? -2.125 7.777 11.141 1 95.12 134 GLU B N 1
ATOM 4578 C CA . GLU B 1 134 ? -3.008 6.949 10.32 1 95.12 134 GLU B CA 1
ATOM 4579 C C . GLU B 1 134 ? -2.211 5.953 9.484 1 95.12 134 GLU B C 1
ATOM 4581 O O . GLU B 1 134 ? -2.602 4.793 9.352 1 95.12 134 GLU B O 1
ATOM 4586 N N . ALA B 1 135 ? -1.206 6.41 8.914 1 96.94 135 ALA B N 1
ATOM 4587 C CA . ALA B 1 135 ? -0.358 5.539 8.102 1 96.94 135 ALA B CA 1
ATOM 4588 C C . ALA B 1 135 ? 0.249 4.426 8.945 1 96.94 135 ALA B C 1
ATOM 4590 O O . ALA B 1 135 ? 0.265 3.262 8.531 1 96.94 135 ALA B O 1
ATOM 4591 N N . MET B 1 136 ? 0.712 4.801 10.156 1 97.56 136 MET B N 1
ATOM 4592 C CA . MET B 1 136 ? 1.295 3.812 11.055 1 97.56 136 MET B CA 1
ATOM 4593 C C . MET B 1 136 ? 0.263 2.762 11.453 1 97.56 136 MET B C 1
ATOM 4595 O O . MET B 1 136 ? 0.58 1.572 11.531 1 97.56 136 MET B O 1
ATOM 4599 N N . ASN B 1 137 ? -0.876 3.215 11.656 1 94.75 137 ASN B N 1
ATOM 4600 C CA . ASN B 1 137 ? -1.961 2.314 12.039 1 94.75 137 ASN B CA 1
ATOM 4601 C C . ASN B 1 137 ? -2.342 1.386 10.883 1 94.75 137 ASN B C 1
ATOM 4603 O O . ASN B 1 137 ? -2.562 0.191 11.094 1 94.75 137 ASN B O 1
ATOM 4607 N N . LYS B 1 138 ? -2.404 1.933 9.766 1 94.25 138 LYS B N 1
ATOM 4608 C CA . LYS B 1 138 ? -2.775 1.21 8.547 1 94.25 138 LYS B CA 1
ATOM 4609 C C . LYS B 1 138 ? -1.906 -0.03 8.359 1 94.25 138 LYS B C 1
ATOM 4611 O O . LYS B 1 138 ? -2.4 -1.089 7.969 1 94.25 138 LYS B O 1
ATOM 4616 N N . TYR B 1 139 ? -0.665 0.024 8.656 1 96.56 139 TYR B N 1
ATOM 4617 C CA . TYR B 1 139 ? 0.29 -1.049 8.398 1 96.56 139 TYR B CA 1
ATOM 4618 C C . TYR B 1 139 ? 0.681 -1.753 9.688 1 96.56 139 TYR B C 1
ATOM 4620 O O . TYR B 1 139 ? 1.706 -2.438 9.742 1 96.56 139 TYR B O 1
ATOM 4628 N N . SER B 1 140 ? -0.022 -1.468 10.797 1 94.38 140 SER B N 1
ATOM 4629 C CA . SER B 1 140 ? 0.188 -2.1 12.094 1 94.38 140 SER B CA 1
ATOM 4630 C C . SER B 1 140 ? 1.59 -1.82 12.625 1 94.38 140 SER B C 1
ATOM 4632 O O . SER B 1 140 ? 2.268 -2.729 13.109 1 94.38 140 SER B O 1
ATOM 4634 N N . MET B 1 141 ? 2.027 -0.611 12.43 1 97.31 141 MET B N 1
ATOM 4635 C CA . MET B 1 141 ? 3.359 -0.216 12.875 1 97.31 141 MET B CA 1
ATOM 4636 C C . MET B 1 141 ? 3.271 0.787 14.023 1 97.31 141 MET B C 1
ATOM 4638 O O . MET B 1 141 ? 4.289 1.331 14.453 1 97.31 141 MET B O 1
ATOM 4642 N N . LEU B 1 142 ? 2.088 1.031 14.547 1 96.75 142 LEU B N 1
ATOM 4643 C CA . LEU B 1 142 ? 1.859 2.045 15.57 1 96.75 142 LEU B CA 1
ATOM 4644 C C . LEU B 1 142 ? 2.615 1.703 16.844 1 96.75 142 LEU B C 1
ATOM 4646 O O . LEU B 1 142 ? 3.252 2.57 17.453 1 96.75 142 LEU B O 1
ATOM 4650 N N . ASP B 1 143 ? 2.604 0.45 17.234 1 96.25 143 ASP B N 1
ATOM 4651 C CA . ASP B 1 143 ? 3.279 0.038 18.469 1 96.25 143 ASP B CA 1
ATOM 4652 C C . ASP B 1 143 ? 4.781 0.293 18.375 1 96.25 143 ASP B C 1
ATOM 4654 O O . ASP B 1 143 ? 5.387 0.792 19.328 1 96.25 143 ASP B O 1
ATOM 4658 N N . ARG B 1 144 ? 5.312 -0.091 17.266 1 97.12 144 ARG B N 1
ATOM 4659 C CA . ARG B 1 144 ? 6.734 0.151 17.047 1 97.12 144 ARG B CA 1
ATOM 4660 C C . ARG B 1 144 ? 7.047 1.644 17.062 1 97.12 144 ARG B C 1
ATOM 4662 O O . ARG B 1 144 ? 8.039 2.07 17.672 1 97.12 144 ARG B O 1
ATOM 4669 N N . PHE B 1 145 ? 6.203 2.443 16.469 1 98.25 145 PHE B N 1
ATOM 4670 C CA . PHE B 1 145 ? 6.34 3.893 16.406 1 98.25 145 PHE B CA 1
ATOM 4671 C C . PHE B 1 145 ? 6.332 4.5 17.812 1 98.25 145 PHE B C 1
ATOM 4673 O O . PHE B 1 145 ? 7.156 5.359 18.125 1 98.25 145 PHE B O 1
ATOM 4680 N N . LEU B 1 146 ? 5.508 4 18.656 1 96.81 146 LEU B N 1
ATOM 4681 C CA . LEU B 1 146 ? 5.301 4.539 20 1 96.81 146 LEU B CA 1
ATOM 4682 C C . LEU B 1 146 ? 6.484 4.219 20.906 1 96.81 146 LEU B C 1
ATOM 4684 O O . LEU B 1 146 ? 6.676 4.863 21.938 1 96.81 146 LEU B O 1
ATOM 4688 N N . GLU B 1 147 ? 7.238 3.244 20.578 1 96.88 147 GLU B N 1
ATOM 4689 C CA . GLU B 1 147 ? 8.422 2.9 21.359 1 96.88 147 GLU B CA 1
ATOM 4690 C C . GLU B 1 147 ? 9.492 3.984 21.234 1 96.88 147 GLU B C 1
ATOM 4692 O O . GLU B 1 147 ? 10.25 4.219 22.188 1 96.88 147 GLU B O 1
ATOM 4697 N N . THR B 1 148 ? 9.461 4.586 20.125 1 97.75 148 THR B N 1
ATOM 4698 C CA . THR B 1 148 ? 10.539 5.527 19.844 1 97.75 148 THR B CA 1
ATOM 4699 C C . THR B 1 148 ? 10.031 6.965 19.906 1 97.75 148 THR B C 1
ATOM 4701 O O . THR B 1 148 ? 10.672 7.828 20.516 1 97.75 148 THR B O 1
ATOM 4704 N N . VAL B 1 149 ? 8.891 7.234 19.281 1 98.38 149 VAL B N 1
ATOM 4705 C CA . VAL B 1 149 ? 8.336 8.586 19.234 1 98.38 149 VAL B CA 1
ATOM 4706 C C . VAL B 1 149 ? 7.367 8.781 20.406 1 98.38 149 VAL B C 1
ATOM 4708 O O . VAL B 1 149 ? 6.445 7.988 20.594 1 98.38 149 VAL B O 1
ATOM 4711 N N . LYS B 1 150 ? 7.531 9.883 21.062 1 97 150 LYS B N 1
ATOM 4712 C CA . LYS B 1 150 ? 6.758 10.062 22.281 1 97 150 LYS B CA 1
ATOM 4713 C C . LYS B 1 150 ? 5.773 11.219 22.141 1 97 150 LYS B C 1
ATOM 4715 O O . LYS B 1 150 ? 4.766 11.273 22.844 1 97 150 LYS B O 1
ATOM 4720 N N . SER B 1 151 ? 6.137 12.109 21.203 1 97.19 151 SER B N 1
ATOM 4721 C CA . SER B 1 151 ? 5.293 13.305 21.156 1 97.19 151 SER B CA 1
ATOM 4722 C C . SER B 1 151 ? 5.453 14.039 19.828 1 97.19 151 SER B C 1
ATOM 4724 O O . SER B 1 151 ? 6.422 13.805 19.094 1 97.19 151 SER B O 1
ATOM 4726 N N . PHE B 1 152 ? 4.449 14.859 19.531 1 98 152 PHE B N 1
ATOM 4727 C CA . PHE B 1 152 ? 4.508 15.867 18.469 1 98 152 PHE B CA 1
ATOM 4728 C C . PHE B 1 152 ? 4.504 17.266 19.062 1 98 152 PHE B C 1
ATOM 4730 O O . PHE B 1 152 ? 3.812 17.531 20.047 1 98 152 PHE B O 1
ATOM 4737 N N . ALA B 1 153 ? 5.309 18.109 18.5 1 97.94 153 ALA B N 1
ATOM 4738 C CA . ALA B 1 153 ? 5.328 19.516 18.906 1 97.94 153 ALA B CA 1
ATOM 4739 C C . ALA B 1 153 ? 4.984 20.438 17.734 1 97.94 153 ALA B C 1
ATOM 4741 O O . ALA B 1 153 ? 5.547 20.297 16.641 1 97.94 153 ALA B O 1
ATOM 4742 N N . ASN B 1 154 ? 4.129 21.359 17.969 1 97.44 154 ASN B N 1
ATOM 4743 C CA . ASN B 1 154 ? 3.705 22.266 16.906 1 97.44 154 ASN B CA 1
ATOM 4744 C C . ASN B 1 154 ? 4.547 23.547 16.891 1 97.44 154 ASN B C 1
ATOM 4746 O O . ASN B 1 154 ? 4.348 24.438 17.719 1 97.44 154 ASN B O 1
ATOM 4750 N N . GLY B 1 155 ? 5.34 23.672 15.922 1 96.88 155 GLY B N 1
ATOM 4751 C CA . GLY B 1 155 ? 6.172 24.844 15.781 1 96.88 155 GLY B CA 1
ATOM 4752 C C . GLY B 1 155 ? 5.379 26.109 15.484 1 96.88 155 GLY B C 1
ATOM 4753 O O . GLY B 1 155 ? 5.82 27.219 15.805 1 96.88 155 GLY B O 1
ATOM 4754 N N . TYR B 1 156 ? 4.219 25.953 14.875 1 96.44 156 TYR B N 1
ATOM 4755 C CA . TYR B 1 156 ? 3.365 27.109 14.586 1 96.44 156 TYR B CA 1
ATOM 4756 C C . TYR B 1 156 ? 2.871 27.75 15.867 1 96.44 156 TYR B C 1
ATOM 4758 O O . TYR B 1 156 ? 2.893 28.984 16 1 96.44 156 TYR B O 1
ATOM 4766 N N . ALA B 1 157 ? 2.432 26.938 16.797 1 94.75 157 ALA B N 1
ATOM 4767 C CA . ALA B 1 157 ? 1.979 27.453 18.094 1 94.75 157 ALA B CA 1
ATOM 4768 C C . ALA B 1 157 ? 3.113 28.156 18.828 1 94.75 157 ALA B C 1
ATOM 4770 O O . ALA B 1 157 ? 2.898 29.188 19.469 1 94.75 157 ALA B O 1
ATOM 4771 N N . LEU B 1 158 ? 4.27 27.578 18.75 1 94.56 158 LEU B N 1
ATOM 4772 C CA . LEU B 1 158 ? 5.457 28.172 19.359 1 94.56 158 LEU B CA 1
ATOM 4773 C C . LEU B 1 158 ? 5.754 29.531 18.734 1 94.56 158 LEU B C 1
ATOM 4775 O O . LEU B 1 158 ? 5.984 30.516 19.453 1 94.56 158 LEU B O 1
ATOM 4779 N N . ALA B 1 159 ? 5.707 29.578 17.453 1 94.5 159 ALA B N 1
ATOM 4780 C CA . ALA B 1 159 ? 5.98 30.828 16.75 1 94.5 159 ALA B CA 1
ATOM 4781 C C . ALA B 1 159 ? 4.934 31.875 17.078 1 94.5 159 ALA B C 1
ATOM 4783 O O . ALA B 1 159 ? 5.262 33.062 17.266 1 94.5 159 ALA B O 1
ATOM 4784 N N . LYS B 1 160 ? 3.709 31.547 17.094 1 93.44 160 LYS B N 1
ATOM 4785 C CA . LYS B 1 160 ? 2.615 32.469 17.406 1 93.44 160 LYS B CA 1
ATOM 4786 C C . LYS B 1 160 ? 2.779 33.031 18.812 1 93.44 160 LYS B C 1
ATOM 4788 O O . LYS B 1 160 ? 2.535 34.219 19.031 1 93.44 160 LYS B O 1
ATOM 4793 N N . ALA B 1 161 ? 3.176 32.219 19.719 1 91.12 161 ALA B N 1
ATOM 4794 C CA . ALA B 1 161 ? 3.35 32.656 21.109 1 91.12 161 ALA B CA 1
ATOM 4795 C C . ALA B 1 161 ? 4.539 33.594 21.234 1 91.12 161 ALA B C 1
ATOM 4797 O O . ALA B 1 161 ? 4.488 34.562 22 1 91.12 161 ALA B O 1
ATOM 4798 N N . LYS B 1 162 ? 5.551 33.344 20.5 1 88.44 162 LYS B N 1
ATOM 4799 C CA . LYS B 1 162 ? 6.793 34.094 20.688 1 88.44 162 LYS B CA 1
ATOM 4800 C C . LYS B 1 162 ? 6.832 35.312 19.766 1 88.44 162 LYS B C 1
ATOM 4802 O O . LYS B 1 162 ? 7.453 36.344 20.109 1 88.44 162 LYS B O 1
ATOM 4807 N N . CYS B 1 163 ? 6.176 35.219 18.641 1 85.5 163 CYS B N 1
ATOM 4808 C CA . CYS B 1 163 ? 6.344 36.281 17.625 1 85.5 163 CYS B CA 1
ATOM 4809 C C . CYS B 1 163 ? 5.035 37.031 17.406 1 85.5 163 CYS B C 1
ATOM 4811 O O . CYS B 1 163 ? 4.926 37.812 16.484 1 85.5 163 CYS B O 1
ATOM 4813 N N . ALA B 1 164 ? 4.027 36.875 18.125 1 80.75 164 ALA B N 1
ATOM 4814 C CA . ALA B 1 164 ? 2.701 37.438 17.875 1 80.75 164 ALA B CA 1
ATOM 4815 C C . ALA B 1 164 ? 2.768 38.969 17.766 1 80.75 164 ALA B C 1
ATOM 4817 O O . ALA B 1 164 ? 1.993 39.562 17.016 1 80.75 164 ALA B O 1
ATOM 4818 N N . SER B 1 165 ? 3.676 39.531 18.406 1 80.88 165 SER B N 1
ATOM 4819 C CA . SER B 1 165 ? 3.75 41 18.422 1 80.88 165 SER B CA 1
ATOM 4820 C C . SER B 1 165 ? 4.48 41.531 17.203 1 80.88 165 SER B C 1
ATOM 4822 O O . SER B 1 165 ? 4.273 42.688 16.797 1 80.88 165 SER B O 1
ATOM 4824 N N . SER B 1 166 ? 5.211 40.75 16.5 1 79.19 166 SER B N 1
ATOM 4825 C CA . SER B 1 166 ? 6.102 41.25 15.461 1 79.19 166 SER B CA 1
ATOM 4826 C C . SER B 1 166 ? 5.688 40.75 14.086 1 79.19 166 SER B C 1
ATOM 4828 O O . SER B 1 166 ? 6.043 41.344 13.062 1 79.19 166 SER B O 1
ATOM 4830 N N . VAL B 1 167 ? 4.984 39.625 14.07 1 82.19 167 VAL B N 1
ATOM 4831 C CA . VAL B 1 167 ? 4.711 39 12.789 1 82.19 167 VAL B CA 1
ATOM 4832 C C . VAL B 1 167 ? 3.217 38.688 12.664 1 82.19 167 VAL B C 1
ATOM 4834 O O . VAL B 1 167 ? 2.576 38.281 13.633 1 82.19 167 VAL B O 1
ATOM 4837 N N . LYS B 1 168 ? 2.678 39 11.508 1 82.81 168 LYS B N 1
ATOM 4838 C CA . LYS B 1 168 ? 1.251 38.812 11.266 1 82.81 168 LYS B CA 1
ATOM 4839 C C . LYS B 1 168 ? 0.966 37.375 10.805 1 82.81 168 LYS B C 1
ATOM 4841 O O . LYS B 1 168 ? -0.035 36.781 11.203 1 82.81 168 LYS B O 1
ATOM 4846 N N . PHE B 1 169 ? 1.937 36.875 9.977 1 87.56 169 PHE B N 1
ATOM 4847 C CA . PHE B 1 169 ? 1.753 35.531 9.43 1 87.56 169 PHE B CA 1
ATOM 4848 C C . PHE B 1 169 ? 2.861 34.594 9.891 1 87.56 169 PHE B C 1
ATOM 4850 O O . PHE B 1 169 ? 4.039 34.969 9.875 1 87.56 169 PHE B O 1
ATOM 4857 N N . PHE B 1 170 ? 2.508 33.406 10.289 1 91.38 170 PHE B N 1
ATOM 4858 C CA . PHE B 1 170 ? 3.467 32.5 10.922 1 91.38 170 PHE B CA 1
ATOM 4859 C C . PHE B 1 170 ? 3.766 31.312 10.039 1 91.38 170 PHE B C 1
ATOM 4861 O O . PHE B 1 170 ? 4.016 30.219 10.531 1 91.38 170 PHE B O 1
ATOM 4868 N N . SER B 1 171 ? 3.605 31.562 8.758 1 91.12 171 SER B N 1
ATOM 4869 C CA . SER B 1 171 ? 3.977 30.5 7.824 1 91.12 171 SER B CA 1
ATOM 4870 C C . SER B 1 171 ? 5.484 30.281 7.82 1 91.12 171 SER B C 1
ATOM 4872 O O . SER B 1 171 ? 6.254 31.172 8.156 1 91.12 171 SER B O 1
ATOM 4874 N N . LEU B 1 172 ? 5.922 29.109 7.422 1 93 172 LEU B N 1
ATOM 4875 C CA . LEU B 1 172 ? 7.34 28.781 7.359 1 93 172 LEU B CA 1
ATOM 4876 C C . LEU B 1 172 ? 8.078 29.734 6.422 1 93 172 LEU B C 1
ATOM 4878 O O . LEU B 1 172 ? 9.211 30.141 6.703 1 93 172 LEU B O 1
ATOM 4882 N N . ARG B 1 173 ? 7.438 30.016 5.336 1 88.19 173 ARG B N 1
ATOM 4883 C CA . ARG B 1 173 ? 8.039 30.938 4.367 1 88.19 173 ARG B CA 1
ATOM 4884 C C . ARG B 1 173 ? 8.312 32.312 4.992 1 88.19 173 ARG B C 1
ATOM 4886 O O . ARG B 1 173 ? 9.422 32.812 4.883 1 88.19 173 ARG B O 1
ATOM 4893 N N . GLN B 1 174 ? 7.367 32.844 5.648 1 89.12 174 GLN B N 1
ATOM 4894 C CA . GLN B 1 174 ? 7.488 34.156 6.262 1 89.12 174 GLN B CA 1
ATOM 4895 C C . GLN B 1 174 ? 8.5 34.156 7.406 1 89.12 174 GLN B C 1
ATOM 4897 O O . GLN B 1 174 ? 9.336 35.062 7.516 1 89.12 174 GLN B O 1
ATOM 4902 N N . LEU B 1 175 ? 8.391 33.156 8.18 1 91.75 175 LEU B N 1
ATOM 4903 C CA . LEU B 1 175 ? 9.273 33.062 9.336 1 91.75 175 LEU B CA 1
ATOM 4904 C C . LEU B 1 175 ? 10.727 32.875 8.898 1 91.75 175 LEU B C 1
ATOM 4906 O O . LEU B 1 175 ? 11.648 33.375 9.539 1 91.75 175 LEU B O 1
ATOM 4910 N N . SER B 1 176 ? 10.891 32 7.871 1 90.44 176 SER B N 1
ATOM 4911 C CA . SER B 1 176 ? 12.242 31.781 7.363 1 90.44 176 SER B CA 1
ATOM 4912 C C . SER B 1 176 ? 12.859 33.062 6.852 1 90.44 176 SER B C 1
ATOM 4914 O O . SER B 1 176 ? 14.062 33.312 7.012 1 90.44 176 SER B O 1
ATOM 4916 N N . LYS B 1 177 ? 12.133 33.938 6.25 1 87.06 177 LYS B N 1
ATOM 4917 C CA . LYS B 1 177 ? 12.594 35.219 5.734 1 87.06 177 LYS B CA 1
ATOM 4918 C C . LYS B 1 177 ? 12.953 36.156 6.871 1 87.06 177 LYS B C 1
ATOM 4920 O O . LYS B 1 177 ? 14 36.812 6.828 1 87.06 177 LYS B O 1
ATOM 4925 N N . ILE B 1 178 ? 12.164 36.188 7.852 1 86.5 178 ILE B N 1
ATOM 4926 C CA . ILE B 1 178 ? 12.297 37.188 8.922 1 86.5 178 ILE B CA 1
ATOM 4927 C C . ILE B 1 178 ? 13.359 36.719 9.914 1 86.5 178 ILE B C 1
ATOM 4929 O O . ILE B 1 178 ? 14.211 37.5 10.336 1 86.5 178 ILE B O 1
ATOM 4933 N N . LEU B 1 179 ? 13.312 35.438 10.242 1 85.75 179 LEU B N 1
ATOM 4934 C CA . LEU B 1 179 ? 14.109 34.969 11.359 1 85.75 179 LEU B CA 1
ATOM 4935 C C . LEU B 1 179 ? 15.445 34.406 10.867 1 85.75 179 LEU B C 1
ATOM 4937 O O . LEU B 1 179 ? 16.453 34.469 11.578 1 85.75 179 LEU B O 1
ATOM 4941 N N . LEU B 1 180 ? 15.422 33.781 9.766 1 83.94 180 LEU B N 1
ATOM 4942 C CA . LEU B 1 180 ? 16.609 33.062 9.305 1 83.94 180 LEU B CA 1
ATOM 4943 C C . LEU B 1 180 ? 17.312 33.875 8.195 1 83.94 180 LEU B C 1
ATOM 4945 O O . LEU B 1 180 ? 18.391 33.5 7.746 1 83.94 180 LEU B O 1
ATOM 4949 N N . ASN B 1 181 ? 16.906 35.125 7.914 1 77.94 181 ASN B N 1
ATOM 4950 C CA . ASN B 1 181 ? 17.438 36 6.867 1 77.94 181 ASN B CA 1
ATOM 4951 C C . ASN B 1 181 ? 17.625 35.219 5.559 1 77.94 181 ASN B C 1
ATOM 4953 O O . ASN B 1 181 ? 18.625 35.438 4.859 1 77.94 181 ASN B O 1
ATOM 4957 N N . ASN B 1 182 ? 16.969 34.188 5.457 1 63.22 182 ASN B N 1
ATOM 4958 C CA . ASN B 1 182 ? 17.031 33.438 4.199 1 63.22 182 ASN B CA 1
ATOM 4959 C C . ASN B 1 182 ? 16.406 34.25 3.055 1 63.22 182 ASN B C 1
ATOM 4961 O O . ASN B 1 182 ? 15.211 34.531 3.084 1 63.22 182 ASN B O 1
ATOM 4965 N N . ASP B 1 183 ? 17.188 35.281 2.434 1 55.88 183 ASP B N 1
ATOM 4966 C CA . ASP B 1 183 ? 16.703 36.094 1.319 1 55.88 183 ASP B CA 1
ATOM 4967 C C . ASP B 1 183 ? 16.219 35.219 0.172 1 55.88 183 ASP B C 1
ATOM 4969 O O . ASP B 1 183 ? 16.797 34.156 -0.082 1 55.88 183 ASP B O 1
ATOM 4973 N N . ASP B 1 184 ? 15 35.406 -0.244 1 54.75 184 ASP B N 1
ATOM 4974 C CA . ASP B 1 184 ? 14.375 34.75 -1.389 1 54.75 184 ASP B CA 1
ATOM 4975 C C . ASP B 1 184 ? 15.383 34.562 -2.52 1 54.75 184 ASP B C 1
ATOM 4977 O O . ASP B 1 184 ? 15.188 33.688 -3.385 1 54.75 184 ASP B O 1
ATOM 4981 N N . ASN B 1 185 ? 16.312 35.438 -2.627 1 46.81 185 ASN B N 1
ATOM 4982 C CA . ASN B 1 185 ? 17.219 35.469 -3.777 1 46.81 185 ASN B CA 1
ATOM 4983 C C . ASN B 1 185 ? 18.125 34.25 -3.818 1 46.81 185 ASN B C 1
ATOM 4985 O O . ASN B 1 185 ? 18.828 34.031 -4.809 1 46.81 185 ASN B O 1
ATOM 4989 N N . GLN B 1 186 ? 18.594 33.781 -2.811 1 46.62 186 GLN B N 1
ATOM 4990 C CA . GLN B 1 186 ? 19.484 32.625 -2.918 1 46.62 186 GLN B CA 1
ATOM 4991 C C . GLN B 1 186 ? 18.672 31.344 -3.061 1 46.62 186 GLN B C 1
ATOM 4993 O O . GLN B 1 186 ? 18.906 30.375 -2.338 1 46.62 186 GLN B O 1
ATOM 4998 N N . LYS B 1 187 ? 17.625 31.375 -3.594 1 48.59 187 LYS B N 1
ATOM 4999 C CA . LYS B 1 187 ? 16.734 30.25 -3.877 1 48.59 187 LYS B CA 1
ATOM 5000 C C . LYS B 1 187 ? 17.469 29.172 -4.668 1 48.59 187 LYS B C 1
ATOM 5002 O O . LYS B 1 187 ? 17.562 29.25 -5.895 1 48.59 187 LYS B O 1
ATOM 5007 N N . GLU B 1 188 ? 18.391 28.703 -4.152 1 47.94 188 GLU B N 1
ATOM 5008 C CA . GLU B 1 188 ? 18.875 27.5 -4.832 1 47.94 188 GLU B CA 1
ATOM 5009 C C . GLU B 1 188 ? 17.75 26.516 -5.07 1 47.94 188 GLU B C 1
ATOM 5011 O O . GLU B 1 188 ? 16.859 26.359 -4.227 1 47.94 188 GLU B O 1
ATOM 5016 N N . LYS B 1 189 ? 17.406 26.156 -6.355 1 48.09 189 LYS B N 1
ATOM 5017 C CA . LYS B 1 189 ? 16.484 25.172 -6.902 1 48.09 189 LYS B CA 1
ATOM 5018 C C . LYS B 1 189 ? 16.156 24.094 -5.875 1 48.09 189 LYS B C 1
ATOM 5020 O O . LYS B 1 189 ? 15.031 23.578 -5.84 1 48.09 189 LYS B O 1
ATOM 5025 N N . ASP B 1 190 ? 17.078 23.797 -4.922 1 53.69 190 ASP B N 1
ATOM 5026 C CA . ASP B 1 190 ? 17.016 22.672 -3.992 1 53.69 190 ASP B CA 1
ATOM 5027 C C . ASP B 1 190 ? 16.172 23.031 -2.77 1 53.69 190 ASP B C 1
ATOM 5029 O O . ASP B 1 190 ? 15.93 22.172 -1.909 1 53.69 190 ASP B O 1
ATOM 5033 N N . GLN B 1 191 ? 15.547 24.344 -2.742 1 64.19 191 GLN B N 1
ATOM 5034 C CA . GLN B 1 191 ? 14.883 24.797 -1.519 1 64.19 191 GLN B CA 1
ATOM 5035 C C . GLN B 1 191 ? 13.422 25.141 -1.775 1 64.19 191 GLN B C 1
ATOM 5037 O O . GLN B 1 191 ? 12.922 26.141 -1.282 1 64.19 191 GLN B O 1
ATOM 5042 N N . PHE B 1 192 ? 12.828 24.281 -2.457 1 73.5 192 PHE B N 1
ATOM 5043 C CA . PHE B 1 192 ? 11.414 24.484 -2.74 1 73.5 192 PHE B CA 1
ATOM 5044 C C . PHE B 1 192 ? 10.57 24.219 -1.5 1 73.5 192 PHE B C 1
ATOM 5046 O O . PHE B 1 192 ? 10.445 23.078 -1.053 1 73.5 192 PHE B O 1
ATOM 5053 N N . GLU B 1 193 ? 9.953 25.297 -1.02 1 79.25 193 GLU B N 1
ATOM 5054 C CA . GLU B 1 193 ? 9.203 25.219 0.235 1 79.25 193 GLU B CA 1
ATOM 5055 C C . GLU B 1 193 ? 7.996 24.297 0.108 1 79.25 193 GLU B C 1
ATOM 5057 O O . GLU B 1 193 ? 7.422 23.875 1.113 1 79.25 193 GLU B O 1
ATOM 5062 N N . GLY B 1 194 ? 7.719 24.047 -1.166 1 88.25 194 GLY B N 1
ATOM 5063 C CA . GLY B 1 194 ? 6.609 23.125 -1.351 1 88.25 194 GLY B CA 1
ATOM 5064 C C . GLY B 1 194 ? 6.988 21.688 -1.088 1 88.25 194 GLY B C 1
ATOM 5065 O O . GLY B 1 194 ? 6.117 20.812 -0.953 1 88.25 194 GLY B O 1
ATOM 5066 N N . SER B 1 195 ? 8.219 21.422 -0.888 1 94.12 195 SER B N 1
ATOM 5067 C CA . SER B 1 195 ? 8.703 20.062 -0.628 1 94.12 195 SER B CA 1
ATOM 5068 C C . SER B 1 195 ? 8.727 19.766 0.866 1 94.12 195 SER B C 1
ATOM 5070 O O . SER B 1 195 ? 9.219 20.562 1.661 1 94.12 195 SER B O 1
ATOM 5072 N N . ALA B 1 196 ? 8.234 18.625 1.205 1 97.56 196 ALA B N 1
ATOM 5073 C CA . ALA B 1 196 ? 8.211 18.203 2.607 1 97.56 196 ALA B CA 1
ATOM 5074 C C . ALA B 1 196 ? 9.609 18.219 3.207 1 97.56 196 ALA B C 1
ATOM 5076 O O . ALA B 1 196 ? 9.789 18.516 4.387 1 97.56 196 ALA B O 1
ATOM 5077 N N . SER B 1 197 ? 10.625 17.875 2.41 1 96.75 197 SER B N 1
ATOM 5078 C CA . SER B 1 197 ? 12.008 17.828 2.885 1 96.75 197 SER B CA 1
ATOM 5079 C C . SER B 1 197 ? 12.469 19.203 3.348 1 96.75 197 SER B C 1
ATOM 5081 O O . SER B 1 197 ? 13.078 19.344 4.41 1 96.75 197 SER B O 1
ATOM 5083 N N . VAL B 1 198 ? 12.133 20.203 2.611 1 95.81 198 VAL B N 1
ATOM 5084 C CA . VAL B 1 198 ? 12.508 21.562 2.945 1 95.81 198 VAL B CA 1
ATOM 5085 C C . VAL B 1 198 ? 11.703 22.047 4.148 1 95.81 198 VAL B C 1
ATOM 5087 O O . VAL B 1 198 ? 12.25 22.672 5.066 1 95.81 198 VAL B O 1
ATOM 5090 N N . ARG B 1 199 ? 10.422 21.75 4.164 1 97.12 199 ARG B N 1
ATOM 5091 C CA . ARG B 1 199 ? 9.562 22.188 5.254 1 97.12 199 ARG B CA 1
ATOM 5092 C C . ARG B 1 199 ? 9.953 21.531 6.57 1 97.12 199 ARG B C 1
ATOM 5094 O O . ARG B 1 199 ? 9.883 22.141 7.633 1 97.12 199 ARG B O 1
ATOM 5101 N N . ALA B 1 200 ? 10.352 20.266 6.512 1 98.19 200 ALA B N 1
ATOM 5102 C CA . ALA B 1 200 ? 10.82 19.578 7.711 1 98.19 200 ALA B CA 1
ATOM 5103 C C . ALA B 1 200 ? 12.062 20.266 8.281 1 98.19 200 ALA B C 1
ATOM 5105 O O . ALA B 1 200 ? 12.172 20.453 9.5 1 98.19 200 ALA B O 1
ATOM 5106 N N . LYS B 1 201 ? 12.945 20.625 7.43 1 97.19 201 LYS B N 1
ATOM 5107 C CA . LYS B 1 201 ? 14.164 21.328 7.836 1 97.19 201 LYS B CA 1
ATOM 5108 C C . LYS B 1 201 ? 13.828 22.688 8.445 1 97.19 201 LYS B C 1
ATOM 5110 O O . LYS B 1 201 ? 14.328 23.031 9.523 1 97.19 201 LYS B O 1
ATOM 5115 N N . LEU B 1 202 ? 12.961 23.422 7.793 1 96.5 202 LEU B N 1
ATOM 5116 C CA . LEU B 1 202 ? 12.586 24.75 8.273 1 96.5 202 LEU B CA 1
ATOM 5117 C C . LEU B 1 202 ? 11.875 24.656 9.617 1 96.5 202 LEU B C 1
ATOM 5119 O O . LEU B 1 202 ? 12.062 25.516 10.484 1 96.5 202 LEU B O 1
ATOM 5123 N N . ALA B 1 203 ? 11.039 23.641 9.758 1 97.62 203 ALA B N 1
ATOM 5124 C CA . ALA B 1 203 ? 10.344 23.469 11.031 1 97.62 203 ALA B CA 1
ATOM 5125 C C . ALA B 1 203 ? 11.336 23.328 12.18 1 97.62 203 ALA B C 1
ATOM 5127 O O . ALA B 1 203 ? 11.164 23.953 13.234 1 97.62 203 ALA B O 1
ATOM 5128 N N . TYR B 1 204 ? 12.367 22.562 11.992 1 97.75 204 TYR B N 1
ATOM 5129 C CA . TYR B 1 204 ? 13.391 22.375 13 1 97.75 204 TYR B CA 1
ATOM 5130 C C . TYR B 1 204 ? 14.164 23.672 13.25 1 97.75 204 TYR B C 1
ATOM 5132 O O . TYR B 1 204 ? 14.344 24.078 14.398 1 97.75 204 TYR B O 1
ATOM 5140 N N . GLU B 1 205 ? 14.586 24.312 12.219 1 96 205 GLU B N 1
ATOM 5141 C CA . GLU B 1 205 ? 15.453 25.484 12.312 1 96 205 GLU B CA 1
ATOM 5142 C C . GLU B 1 205 ? 14.719 26.656 12.961 1 96 205 GLU B C 1
ATOM 5144 O O . GLU B 1 205 ? 15.305 27.391 13.758 1 96 205 GLU B O 1
ATOM 5149 N N . ILE B 1 206 ? 13.539 26.844 12.57 1 95.12 206 ILE B N 1
ATOM 5150 C CA . ILE B 1 206 ? 12.758 27.938 13.125 1 95.12 206 ILE B CA 1
ATOM 5151 C C . ILE B 1 206 ? 12.516 27.703 14.617 1 95.12 206 ILE B C 1
ATOM 5153 O O . ILE B 1 206 ? 12.656 28.609 15.43 1 95.12 206 ILE B O 1
ATOM 5157 N N . ALA B 1 207 ? 12.172 26.469 14.977 1 95.94 207 ALA B N 1
ATOM 5158 C CA . ALA B 1 207 ? 12.008 26.141 16.391 1 95.94 207 ALA B CA 1
ATOM 5159 C C . ALA B 1 207 ? 13.297 26.391 17.156 1 95.94 207 ALA B C 1
ATOM 5161 O O . ALA B 1 207 ? 13.266 26.906 18.281 1 95.94 207 ALA B O 1
ATOM 5162 N N . HIS B 1 208 ? 14.375 26 16.562 1 95.12 208 HIS B N 1
ATOM 5163 C CA . HIS B 1 208 ? 15.68 26.203 17.188 1 95.12 208 HIS B CA 1
ATOM 5164 C C . HIS B 1 208 ? 15.969 27.688 17.391 1 95.12 208 HIS B C 1
ATOM 5166 O O . HIS B 1 208 ? 16.422 28.094 18.453 1 95.12 208 HIS B O 1
ATOM 5172 N N . HIS B 1 209 ? 15.688 28.469 16.406 1 93.25 209 HIS B N 1
ATOM 5173 C CA . HIS B 1 209 ? 15.914 29.906 16.469 1 93.25 209 HIS B CA 1
ATOM 5174 C C . HIS B 1 209 ? 15.047 30.562 17.547 1 93.25 209 HIS B C 1
ATOM 5176 O O . HIS B 1 209 ? 15.508 31.422 18.281 1 93.25 209 HIS B O 1
ATOM 5182 N N . LEU B 1 210 ? 13.805 30.188 17.531 1 92 210 LEU B N 1
ATOM 5183 C CA . LEU B 1 210 ? 12.867 30.75 18.5 1 92 210 LEU B CA 1
ATOM 5184 C C . LEU B 1 210 ? 13.281 30.406 19.922 1 92 210 LEU B C 1
ATOM 5186 O O . LEU B 1 210 ? 13.094 31.203 20.844 1 92 210 LEU B O 1
ATOM 5190 N N . ALA B 1 211 ? 13.867 29.234 20.094 1 91.38 211 ALA B N 1
ATOM 5191 C CA . ALA B 1 211 ? 14.336 28.797 21.422 1 91.38 211 ALA B CA 1
ATOM 5192 C C . ALA B 1 211 ? 15.57 29.578 21.844 1 91.38 211 ALA B C 1
ATOM 5194 O O . ALA B 1 211 ? 15.766 29.844 23.031 1 91.38 211 ALA B O 1
ATOM 5195 N N . ARG B 1 212 ? 16.391 29.953 20.938 1 87.19 212 ARG B N 1
ATOM 5196 C CA . ARG B 1 212 ? 17.625 30.703 21.219 1 87.19 212 ARG B CA 1
ATOM 5197 C C . ARG B 1 212 ? 17.297 32.125 21.594 1 87.19 212 ARG B C 1
ATOM 5199 O O . ARG B 1 212 ? 18.016 32.75 22.391 1 87.19 212 ARG B O 1
ATOM 5206 N N . SER B 1 213 ? 16.391 32.719 20.938 1 78.38 213 SER B N 1
ATOM 5207 C CA . SER B 1 213 ? 16.047 34.125 21.188 1 78.38 213 SER B CA 1
ATOM 5208 C C . SER B 1 213 ? 15.539 34.312 22.609 1 78.38 213 SER B C 1
ATOM 5210 O O . SER B 1 213 ? 15.578 35.438 23.141 1 78.38 213 SER B O 1
ATOM 5212 N N . GLU B 1 214 ? 15.094 33.344 23.172 1 66.69 214 GLU B N 1
ATOM 5213 C CA . GLU B 1 214 ? 14.594 33.438 24.547 1 66.69 214 GLU B CA 1
ATOM 5214 C C . GLU B 1 214 ? 15.742 33.562 25.547 1 66.69 214 GLU B C 1
ATOM 5216 O O . GLU B 1 214 ? 15.57 34.125 26.625 1 66.69 214 GLU B O 1
ATOM 5221 N N . GLN B 1 215 ? 16.953 33.062 25.141 1 65.38 215 GLN B N 1
ATOM 5222 C CA . GLN B 1 215 ? 18.047 33.156 26.094 1 65.38 215 GLN B CA 1
ATOM 5223 C C . GLN B 1 215 ? 19.203 33.969 25.531 1 65.38 215 GLN B C 1
ATOM 5225 O O . GLN B 1 215 ? 19.75 33.656 24.484 1 65.38 215 GLN B O 1
ATOM 5230 N N . GLN B 1 216 ? 19.203 35.344 25.641 1 56.03 216 GLN B N 1
ATOM 5231 C CA . GLN B 1 216 ? 20.203 36.281 25.172 1 56.03 216 GLN B CA 1
ATOM 5232 C C . GLN B 1 216 ? 21.609 35.719 25.312 1 56.03 216 GLN B C 1
ATOM 5234 O O . GLN B 1 216 ? 22.484 36 24.469 1 56.03 216 GLN B O 1
ATOM 5239 N N . ASP B 1 217 ? 21.984 35.125 26.375 1 53.47 217 ASP B N 1
ATOM 5240 C CA . ASP B 1 217 ? 23.375 35 26.812 1 53.47 217 ASP B CA 1
ATOM 5241 C C . ASP B 1 217 ? 23.938 33.625 26.516 1 53.47 217 ASP B C 1
ATOM 5243 O O . ASP B 1 217 ? 24.969 33.219 27.078 1 53.47 217 ASP B O 1
ATOM 5247 N N . LEU B 1 218 ? 23.297 32.688 25.766 1 55.78 218 LEU B N 1
ATOM 5248 C CA . LEU B 1 218 ? 23.812 31.328 25.953 1 55.78 218 LEU B CA 1
ATOM 5249 C C . LEU B 1 218 ? 24.812 30.969 24.859 1 55.78 218 LEU B C 1
ATOM 5251 O O . LEU B 1 218 ? 24.453 30.953 23.672 1 55.78 218 LEU B O 1
ATOM 5255 N N . THR B 1 219 ? 26.094 31.156 25.078 1 58.41 219 THR B N 1
ATOM 5256 C CA . THR B 1 219 ? 27.219 30.891 24.188 1 58.41 219 THR B CA 1
ATOM 5257 C C . THR B 1 219 ? 27.469 29.391 24.078 1 58.41 219 THR B C 1
ATOM 5259 O O . THR B 1 219 ? 28.25 28.938 23.234 1 58.41 219 THR B O 1
ATOM 5262 N N . ASP B 1 220 ? 27.016 28.391 24.969 1 65.5 220 ASP B N 1
ATOM 5263 C CA . ASP B 1 220 ? 27.422 26.984 24.953 1 65.5 220 ASP B CA 1
ATOM 5264 C C . ASP B 1 220 ? 26.422 26.141 24.172 1 65.5 220 ASP B C 1
ATOM 5266 O O . ASP B 1 220 ? 25.219 26.188 24.438 1 65.5 220 ASP B O 1
ATOM 5270 N N . PRO B 1 221 ? 26.891 25.375 23.109 1 67 221 PRO B N 1
ATOM 5271 C CA . PRO B 1 221 ? 26.047 24.547 22.25 1 67 221 PRO B CA 1
ATOM 5272 C C . PRO B 1 221 ? 25.188 23.547 23.047 1 67 221 PRO B C 1
ATOM 5274 O O . PRO B 1 221 ? 24.031 23.312 22.703 1 67 221 PRO B O 1
ATOM 5277 N N . GLU B 1 222 ? 25.781 22.875 24 1 68.38 222 GLU B N 1
ATOM 5278 C CA . GLU B 1 222 ? 25.031 21.906 24.797 1 68.38 222 GLU B CA 1
ATOM 5279 C C . GLU B 1 222 ? 23.859 22.562 25.516 1 68.38 222 GLU B C 1
ATOM 5281 O O . GLU B 1 222 ? 22.766 22 25.594 1 68.38 222 GLU B O 1
ATOM 5286 N N . HIS B 1 223 ? 24.172 23.688 25.922 1 79.75 223 HIS B N 1
ATOM 5287 C CA . HIS B 1 223 ? 23.125 24.422 26.594 1 79.75 223 HIS B CA 1
ATOM 5288 C C . HIS B 1 223 ? 22.047 24.891 25.609 1 79.75 223 HIS B C 1
ATOM 5290 O O . HIS B 1 223 ? 20.875 24.984 25.969 1 79.75 223 HIS B O 1
ATOM 5296 N N . ASP B 1 224 ? 22.5 24.938 24.422 1 86.62 224 ASP B N 1
ATOM 5297 C CA . ASP B 1 224 ? 21.594 25.375 23.375 1 86.62 224 ASP B CA 1
ATOM 5298 C C . ASP B 1 224 ? 20.531 24.312 23.078 1 86.62 224 ASP B C 1
ATOM 5300 O O . ASP B 1 224 ? 19.344 24.625 23 1 86.62 224 ASP B O 1
ATOM 5304 N N . ILE B 1 225 ? 20.938 23.078 23 1 87.31 225 ILE B N 1
ATOM 5305 C CA . ILE B 1 225 ? 20.031 21.984 22.688 1 87.31 225 ILE B CA 1
ATOM 5306 C C . ILE B 1 225 ? 19.078 21.734 23.859 1 87.31 225 ILE B C 1
ATOM 5308 O O . ILE B 1 225 ? 17.891 21.453 23.672 1 87.31 225 ILE B O 1
ATOM 5312 N N . GLU B 1 226 ? 19.656 21.781 25.016 1 90 226 GLU B N 1
ATOM 5313 C CA . GLU B 1 226 ? 18.844 21.594 26.219 1 90 226 GLU B CA 1
ATOM 5314 C C . GLU B 1 226 ? 17.734 22.641 26.312 1 90 226 GLU B C 1
ATOM 5316 O O . GLU B 1 226 ? 16.609 22.344 26.672 1 90 226 GLU B O 1
ATOM 5321 N N . ASN B 1 227 ? 18.156 23.875 26.031 1 91.88 227 ASN B N 1
ATOM 5322 C CA . ASN B 1 227 ? 17.172 24.938 26.016 1 91.88 227 ASN B CA 1
ATOM 5323 C C . ASN B 1 227 ? 16.094 24.703 24.969 1 91.88 227 ASN B C 1
ATOM 5325 O O . ASN B 1 227 ? 14.906 24.938 25.219 1 91.88 227 ASN B O 1
ATOM 5329 N N . MET B 1 228 ? 16.484 24.25 23.797 1 94.5 228 MET B N 1
ATOM 5330 C CA . MET B 1 228 ? 15.523 23.969 22.719 1 94.5 228 MET B CA 1
ATOM 5331 C C . MET B 1 228 ? 14.531 22.906 23.156 1 94.5 228 MET B C 1
ATOM 5333 O O . MET B 1 228 ? 13.328 23.016 22.906 1 94.5 228 MET B O 1
ATOM 5337 N N . ILE B 1 229 ? 15.023 21.906 23.781 1 95.25 229 ILE B N 1
ATOM 5338 C CA . ILE B 1 229 ? 14.18 20.812 24.234 1 95.25 229 ILE B CA 1
ATOM 5339 C C . ILE B 1 229 ? 13.141 21.328 25.219 1 95.25 229 ILE B C 1
ATOM 5341 O O . ILE B 1 229 ? 11.953 21 25.125 1 95.25 229 ILE B O 1
ATOM 5345 N N . ASN B 1 230 ? 13.586 22.188 26.078 1 93.5 230 ASN B N 1
ATOM 5346 C CA . ASN B 1 230 ? 12.68 22.734 27.094 1 93.5 230 ASN B CA 1
ATOM 5347 C C . ASN B 1 230 ? 11.578 23.578 26.469 1 93.5 230 ASN B C 1
ATOM 5349 O O . ASN B 1 230 ? 10.422 23.516 26.875 1 93.5 230 ASN B O 1
ATOM 5353 N N . VAL B 1 231 ? 11.938 24.359 25.516 1 94.25 231 VAL B N 1
ATOM 5354 C CA . VAL B 1 231 ? 10.977 25.25 24.859 1 94.25 231 VAL B CA 1
ATOM 5355 C C . VAL B 1 231 ? 9.992 24.406 24.047 1 94.25 231 VAL B C 1
ATOM 5357 O O . VAL B 1 231 ? 8.773 24.609 24.141 1 94.25 231 VAL B O 1
ATOM 5360 N N . VAL B 1 232 ? 10.492 23.469 23.266 1 95.31 232 VAL B N 1
ATOM 5361 C CA . VAL B 1 232 ? 9.664 22.641 22.391 1 95.31 232 VAL B CA 1
ATOM 5362 C C . VAL B 1 232 ? 8.75 21.766 23.25 1 95.31 232 VAL B C 1
ATOM 5364 O O . VAL B 1 232 ? 7.602 21.5 22.875 1 95.31 232 VAL B O 1
ATOM 5367 N N . TYR B 1 233 ? 9.281 21.375 24.375 1 94.31 233 TYR B N 1
ATOM 5368 C CA . TYR B 1 233 ? 8.547 20.516 25.297 1 94.31 233 TYR B CA 1
ATOM 5369 C C . TYR B 1 233 ? 7.227 21.172 25.703 1 94.31 233 TYR B C 1
ATOM 5371 O O . TYR B 1 233 ? 6.207 20.484 25.828 1 94.31 233 TYR B O 1
ATOM 5379 N N . GLU B 1 234 ? 7.195 22.438 25.812 1 92.12 234 GLU B N 1
ATOM 5380 C CA . GLU B 1 234 ? 6.012 23.172 26.25 1 92.12 234 GLU B CA 1
ATOM 5381 C C . GLU B 1 234 ? 4.902 23.109 25.203 1 92.12 234 GLU B C 1
ATOM 5383 O O . GLU B 1 234 ? 3.725 23.266 25.531 1 92.12 234 GLU B O 1
ATOM 5388 N N . TYR B 1 235 ? 5.293 22.891 24.047 1 94.06 235 TYR B N 1
ATOM 5389 C CA . TYR B 1 235 ? 4.32 22.859 22.969 1 94.06 235 TYR B CA 1
ATOM 5390 C C . TYR B 1 235 ? 4.16 21.453 22.406 1 94.06 235 TYR B C 1
ATOM 5392 O O . TYR B 1 235 ? 3.738 21.281 21.266 1 94.06 235 TYR B O 1
ATOM 5400 N N . SER B 1 236 ? 4.57 20.5 23.203 1 94.12 236 SER B N 1
ATOM 5401 C CA . SER B 1 236 ? 4.512 19.094 22.812 1 94.12 236 SER B CA 1
ATOM 5402 C C . SER B 1 236 ? 3.225 18.438 23.297 1 94.12 236 SER B C 1
ATOM 5404 O O . SER B 1 236 ? 2.725 18.766 24.375 1 94.12 236 SER B O 1
ATOM 5406 N N . SER B 1 237 ? 2.635 17.641 22.484 1 93.62 237 SER B N 1
ATOM 5407 C CA . SER B 1 237 ? 1.473 16.828 22.812 1 93.62 237 SER B CA 1
ATOM 5408 C C . SER B 1 237 ? 1.801 15.336 22.719 1 93.62 237 SER B C 1
ATOM 5410 O O . SER B 1 237 ? 2.236 14.852 21.672 1 93.62 237 SER B O 1
ATOM 5412 N N . PRO B 1 238 ? 1.584 14.688 23.828 1 93.62 238 PRO B N 1
ATOM 5413 C CA . PRO B 1 238 ? 1.863 13.258 23.781 1 93.62 238 PRO B CA 1
ATOM 5414 C C . PRO B 1 238 ? 1.067 12.531 22.703 1 93.62 238 PRO B C 1
ATOM 5416 O O . PRO B 1 238 ? -0.034 12.961 22.344 1 93.62 238 PRO B O 1
ATOM 5419 N N . ILE B 1 239 ? 1.55 11.438 22.219 1 93.88 239 ILE B N 1
ATOM 5420 C CA . ILE B 1 239 ? 0.952 10.695 21.109 1 93.88 239 ILE B CA 1
ATOM 5421 C C . ILE B 1 239 ? -0.433 10.195 21.516 1 93.88 239 ILE B C 1
ATOM 5423 O O . ILE B 1 239 ? -1.345 10.141 20.688 1 93.88 239 ILE B O 1
ATOM 5427 N N . SER B 1 240 ? -0.572 9.836 22.75 1 91.44 240 SER B N 1
ATOM 5428 C CA . SER B 1 240 ? -1.869 9.367 23.219 1 91.44 240 SER B CA 1
ATOM 5429 C C . SER B 1 240 ? -2.959 10.406 22.984 1 91.44 240 SER B C 1
ATOM 5431 O O . SER B 1 240 ? -4.082 10.055 22.609 1 91.44 240 SER B O 1
ATOM 5433 N N . GLN B 1 241 ? -2.629 11.648 23.219 1 92.5 241 GLN B N 1
ATOM 5434 C CA . GLN B 1 241 ? -3.572 12.734 22.969 1 92.5 241 GLN B CA 1
ATOM 5435 C C . GLN B 1 241 ? -3.869 12.852 21.469 1 92.5 241 GLN B C 1
ATOM 5437 O O . GLN B 1 241 ? -5.02 13.062 21.078 1 92.5 241 GLN B O 1
ATOM 5442 N N . GLU B 1 242 ? -2.811 12.734 20.703 1 93.44 242 GLU B N 1
ATOM 5443 C CA . GLU B 1 242 ? -2.977 12.789 19.25 1 93.44 242 GLU B CA 1
ATOM 5444 C C . GLU B 1 242 ? -3.895 11.672 18.75 1 93.44 242 GLU B C 1
ATOM 5446 O O . GLU B 1 242 ? -4.723 11.891 17.875 1 93.44 242 GLU B O 1
ATOM 5451 N N . LEU B 1 243 ? -3.73 10.539 19.281 1 93.5 243 LEU B N 1
ATOM 5452 C CA . LEU B 1 243 ? -4.531 9.383 18.906 1 93.5 243 LEU B CA 1
ATOM 5453 C C . LEU B 1 243 ? -5.992 9.578 19.297 1 93.5 243 LEU B C 1
ATOM 5455 O O . LEU B 1 243 ? -6.898 9.211 18.547 1 93.5 243 LEU B O 1
ATOM 5459 N N . SER B 1 244 ? -6.188 10.094 20.453 1 92.56 244 SER B N 1
ATOM 5460 C CA . SER B 1 244 ? -7.551 10.383 20.906 1 92.56 244 SER B CA 1
ATOM 5461 C C . SER B 1 244 ? -8.234 11.383 19.984 1 92.56 244 SER B C 1
ATOM 5463 O O . SER B 1 244 ? -9.398 11.211 19.609 1 92.56 244 SER B O 1
ATOM 5465 N N . GLU B 1 245 ? -7.492 12.414 19.672 1 91.19 245 GLU B N 1
ATOM 5466 C CA . GLU B 1 245 ? -8.016 13.422 18.75 1 91.19 245 GLU B CA 1
ATOM 5467 C C . GLU B 1 245 ? -8.336 12.812 17.391 1 91.19 245 GLU B C 1
ATOM 5469 O O . GLU B 1 245 ? -9.375 13.117 16.797 1 91.19 245 GLU B O 1
ATOM 5474 N N . LEU B 1 246 ? -7.469 12.023 16.938 1 91.31 246 LEU B N 1
ATOM 5475 C CA . LEU B 1 246 ? -7.645 11.367 15.648 1 91.31 246 LEU B CA 1
ATOM 5476 C C . LEU B 1 246 ? -8.875 10.469 15.656 1 91.31 246 LEU B C 1
ATOM 5478 O O . LEU B 1 246 ? -9.617 10.422 14.672 1 91.31 246 LEU B O 1
ATOM 5482 N N . GLN B 1 247 ? -9.062 9.773 16.641 1 90.81 247 GLN B N 1
ATOM 5483 C CA . GLN B 1 247 ? -10.234 8.914 16.766 1 90.81 247 GLN B CA 1
ATOM 5484 C C . GLN B 1 247 ? -11.523 9.727 16.703 1 90.81 247 GLN B C 1
ATOM 5486 O O . GLN B 1 247 ? -12.492 9.312 16.062 1 90.81 247 GLN B O 1
ATOM 5491 N N . ILE B 1 248 ? -11.469 10.82 17.406 1 88.94 248 ILE B N 1
ATOM 5492 C CA . ILE B 1 248 ? -12.625 11.711 17.406 1 88.94 248 ILE B CA 1
ATOM 5493 C C . ILE B 1 248 ? -12.875 12.227 15.992 1 88.94 248 ILE B C 1
ATOM 5495 O O . ILE B 1 248 ? -14.016 12.234 15.523 1 88.94 248 ILE B O 1
ATOM 5499 N N . GLN B 1 249 ? -11.82 12.562 15.383 1 86.44 249 GLN B N 1
ATOM 5500 C CA . GLN B 1 249 ? -11.93 13.07 14.016 1 86.44 249 GLN B CA 1
ATOM 5501 C C . GLN B 1 249 ? -12.461 11.992 13.07 1 86.44 249 GLN B C 1
ATOM 5503 O O . GLN B 1 249 ? -13.281 12.281 12.195 1 86.44 249 GLN B O 1
ATOM 5508 N N . THR B 1 250 ? -11.992 10.867 13.195 1 87.69 250 THR B N 1
ATOM 5509 C CA . THR B 1 250 ? -12.422 9.75 12.352 1 87.69 250 THR B CA 1
ATOM 5510 C C . THR B 1 250 ? -13.898 9.445 12.578 1 87.69 250 THR B C 1
ATOM 5512 O O . THR B 1 250 ? -14.641 9.203 11.617 1 87.69 250 THR B O 1
ATOM 5515 N N . LYS B 1 251 ? -14.258 9.406 13.781 1 90.25 251 LYS B N 1
ATOM 5516 C CA . LYS B 1 251 ? -15.664 9.18 14.109 1 90.25 251 LYS B CA 1
ATOM 5517 C C . LYS B 1 251 ? -16.547 10.273 13.516 1 90.25 251 LYS B C 1
ATOM 5519 O O . LYS B 1 251 ? -17.641 9.992 13 1 90.25 251 LYS B O 1
ATOM 5524 N N . ASN B 1 252 ? -16.047 11.422 13.625 1 89.81 252 ASN B N 1
ATOM 5525 C CA . ASN B 1 252 ? -16.797 12.547 13.055 1 89.81 252 ASN B CA 1
ATOM 5526 C C . ASN B 1 252 ? -16.906 12.422 11.539 1 89.81 252 ASN B C 1
ATOM 5528 O O . ASN B 1 252 ? -17.953 12.766 10.969 1 89.81 252 ASN B O 1
ATOM 5532 N N . LEU B 1 253 ? -15.898 11.992 10.984 1 88.06 253 LEU B N 1
ATOM 5533 C CA . LEU B 1 253 ? -15.93 11.82 9.539 1 88.06 253 LEU B CA 1
ATOM 5534 C C . LEU B 1 253 ? -16.938 10.742 9.141 1 88.06 253 LEU B C 1
ATOM 5536 O O . LEU B 1 253 ? -17.656 10.898 8.148 1 88.06 253 LEU B O 1
ATOM 5540 N N . GLU B 1 254 ? -16.938 9.734 9.859 1 90.69 254 GLU B N 1
ATOM 5541 C CA . GLU B 1 254 ? -17.922 8.68 9.609 1 90.69 254 GLU B CA 1
ATOM 5542 C C . GLU B 1 254 ? -19.344 9.195 9.766 1 90.69 254 GLU B C 1
ATOM 5544 O O . GLU B 1 254 ? -20.219 8.867 8.961 1 90.69 254 GLU B O 1
ATOM 5549 N N . ARG B 1 255 ? -19.516 9.922 10.758 1 92.75 255 ARG B N 1
ATOM 5550 C CA . ARG B 1 255 ? -20.812 10.531 10.984 1 92.75 255 ARG B CA 1
ATOM 5551 C C . ARG B 1 255 ? -21.203 11.445 9.82 1 92.75 255 ARG B C 1
ATOM 5553 O O . ARG B 1 255 ? -22.344 11.391 9.336 1 92.75 255 ARG B O 1
ATOM 5560 N N . GLN B 1 256 ? -20.25 12.164 9.406 1 91.5 256 GLN B N 1
ATOM 5561 C CA . GLN B 1 256 ? -20.5 13.07 8.289 1 91.5 256 GLN B CA 1
ATOM 5562 C C . GLN B 1 256 ? -20.906 12.297 7.031 1 91.5 256 GLN B C 1
ATOM 5564 O O . GLN B 1 256 ? -21.844 12.68 6.336 1 91.5 256 GLN B O 1
ATOM 5569 N N . ASN B 1 257 ? -20.25 11.242 6.859 1 89.88 257 ASN B N 1
ATOM 5570 C CA . ASN B 1 257 ? -20.5 10.445 5.66 1 89.88 257 ASN B CA 1
ATOM 5571 C C . ASN B 1 257 ? -21.859 9.766 5.707 1 89.88 257 ASN B C 1
ATOM 5573 O O . ASN B 1 257 ? -22.469 9.516 4.664 1 89.88 257 ASN B O 1
ATOM 5577 N N . SER B 1 258 ? -22.328 9.516 6.832 1 93.25 258 SER B N 1
ATOM 5578 C CA . SER B 1 258 ? -23.641 8.875 6.969 1 93.25 258 SER B CA 1
ATOM 5579 C C . SER B 1 258 ? -24.75 9.773 6.445 1 93.25 258 SER B C 1
ATOM 5581 O O . SER B 1 258 ? -25.828 9.297 6.086 1 93.25 258 SER B O 1
ATOM 5583 N N . PHE B 1 259 ? -24.484 11.062 6.328 1 94 259 PHE B N 1
ATOM 5584 C CA . PHE B 1 259 ? -25.516 12.023 5.961 1 94 259 PHE B CA 1
ATOM 5585 C C . PHE B 1 259 ? -25.531 12.242 4.453 1 94 259 PHE B C 1
ATOM 5587 O O . PHE B 1 259 ? -26.391 12.969 3.938 1 94 259 PHE B O 1
ATOM 5594 N N . ARG B 1 260 ? -24.641 11.625 3.799 1 90.62 260 ARG B N 1
ATOM 5595 C CA . ARG B 1 260 ? -24.5 11.875 2.369 1 90.62 260 ARG B CA 1
ATOM 5596 C C . ARG B 1 260 ? -25.812 11.664 1.64 1 90.62 260 ARG B C 1
ATOM 5598 O O . ARG B 1 260 ? -26.203 12.469 0.79 1 90.62 260 ARG B O 1
ATOM 5605 N N . PRO B 1 261 ? -26.578 10.672 1.934 1 91.06 261 PRO B N 1
ATOM 5606 C CA . PRO B 1 261 ? -27.844 10.453 1.219 1 91.06 261 PRO B CA 1
ATOM 5607 C C . PRO B 1 261 ? -28.828 11.602 1.396 1 91.06 261 PRO B C 1
ATOM 5609 O O . PRO B 1 261 ? -29.672 11.828 0.528 1 91.06 261 PRO B O 1
ATOM 5612 N N . VAL B 1 262 ? -28.75 12.312 2.428 1 93.12 262 VAL B N 1
ATOM 5613 C CA . VAL B 1 262 ? -29.688 13.398 2.734 1 93.12 262 VAL B CA 1
ATOM 5614 C C . VAL B 1 262 ? -29.422 14.586 1.81 1 93.12 262 VAL B C 1
ATOM 5616 O O . VAL B 1 262 ? -30.344 15.328 1.462 1 93.12 262 VAL B O 1
ATOM 5619 N N . PHE B 1 263 ? -28.172 14.727 1.387 1 92.69 263 PHE B N 1
ATOM 5620 C CA . PHE B 1 263 ? -27.781 15.961 0.715 1 92.69 263 PHE B CA 1
ATOM 5621 C C . PHE B 1 263 ? -27.422 15.695 -0.744 1 92.69 263 PHE B C 1
ATOM 5623 O O . PHE B 1 263 ? -26.688 16.469 -1.359 1 92.69 263 PHE B O 1
ATOM 5630 N N . LEU B 1 264 ? -27.859 14.656 -1.283 1 88.12 264 LEU B N 1
ATOM 5631 C CA . LEU B 1 264 ? -27.531 14.281 -2.656 1 88.12 264 LEU B CA 1
ATOM 5632 C C . LEU B 1 264 ? -27.906 15.398 -3.625 1 88.12 264 LEU B C 1
ATOM 5634 O O . LEU B 1 264 ? -27.141 15.727 -4.531 1 88.12 264 LEU B O 1
ATOM 5638 N N . GLN B 1 265 ? -29.062 15.984 -3.4 1 85.44 265 GLN B N 1
ATOM 5639 C CA . GLN B 1 265 ? -29.531 17.047 -4.281 1 85.44 265 GLN B CA 1
ATOM 5640 C C . GLN B 1 265 ? -28.703 18.312 -4.113 1 85.44 265 GLN B C 1
ATOM 5642 O O . GLN B 1 265 ? -28.516 19.078 -5.07 1 85.44 265 GLN B O 1
ATOM 5647 N N . TYR B 1 266 ? -28.234 18.531 -2.963 1 88.38 266 TYR B N 1
ATOM 5648 C CA . TYR B 1 266 ? -27.391 19.688 -2.693 1 88.38 266 TYR B CA 1
ATOM 5649 C C . TYR B 1 266 ? -26.047 19.562 -3.404 1 88.38 266 TYR B C 1
ATOM 5651 O O . TYR B 1 266 ? -25.516 20.547 -3.918 1 88.38 266 TYR B O 1
ATOM 5659 N N . PHE B 1 267 ? -25.609 18.375 -3.539 1 85.31 267 PHE B N 1
ATOM 5660 C CA . PHE B 1 267 ? -24.297 18.141 -4.152 1 85.31 267 PHE B CA 1
ATOM 5661 C C . PHE B 1 267 ? -24.391 18.281 -5.668 1 85.31 267 PHE B C 1
ATOM 5663 O O . PHE B 1 267 ? -23.375 18.531 -6.328 1 85.31 267 PHE B O 1
ATOM 5670 N N . LYS B 1 268 ? -25.609 18.188 -6.207 1 83.5 268 LYS B N 1
ATOM 5671 C CA . LYS B 1 268 ? -25.812 18.219 -7.656 1 83.5 268 LYS B CA 1
ATOM 5672 C C . LYS B 1 268 ? -26.203 19.625 -8.133 1 83.5 268 LYS B C 1
ATOM 5674 O O . LYS B 1 268 ? -26.422 19.828 -9.328 1 83.5 268 LYS B O 1
ATOM 5679 N N . THR B 1 269 ? -26.25 20.484 -7.344 1 82.88 269 THR B N 1
ATOM 5680 C CA . THR B 1 269 ? -26.766 21.797 -7.711 1 82.88 269 THR B CA 1
ATOM 5681 C C . THR B 1 269 ? -25.641 22.812 -7.84 1 82.88 269 THR B C 1
ATOM 5683 O O . THR B 1 269 ? -24.781 22.688 -8.719 1 82.88 269 THR B O 1
ATOM 5686 N N . THR B 1 270 ? -25.641 23.906 -6.965 1 81.81 270 THR B N 1
ATOM 5687 C CA . THR B 1 270 ? -24.625 24.953 -7.039 1 81.81 270 THR B CA 1
ATOM 5688 C C . THR B 1 270 ? -23.594 24.781 -5.93 1 81.81 270 THR B C 1
ATOM 5690 O O . THR B 1 270 ? -23.797 24 -5 1 81.81 270 THR B O 1
ATOM 5693 N N . LEU B 1 271 ? -22.516 25.422 -6.137 1 84.94 271 LEU B N 1
ATOM 5694 C CA . LEU B 1 271 ? -21.438 25.422 -5.145 1 84.94 271 LEU B CA 1
ATOM 5695 C C . LEU B 1 271 ? -21.953 25.875 -3.785 1 84.94 271 LEU B C 1
ATOM 5697 O O . LEU B 1 271 ? -21.531 25.359 -2.75 1 84.94 271 LEU B O 1
ATOM 5701 N N . TYR B 1 272 ? -22.859 26.844 -3.949 1 86.31 272 TYR B N 1
ATOM 5702 C CA . TYR B 1 272 ? -23.438 27.375 -2.723 1 86.31 272 TYR B CA 1
ATOM 5703 C C . TYR B 1 272 ? -24.125 26.266 -1.926 1 86.31 272 TYR B C 1
ATOM 5705 O O . TYR B 1 272 ? -23.938 26.156 -0.713 1 86.31 272 TYR B O 1
ATOM 5713 N N . HIS B 1 273 ? -24.828 25.469 -2.545 1 89.31 273 HIS B N 1
ATOM 5714 C CA . HIS B 1 273 ? -25.547 24.375 -1.899 1 89.31 273 HIS B CA 1
ATOM 5715 C C . HIS B 1 273 ? -24.578 23.312 -1.409 1 89.31 273 HIS B C 1
ATOM 5717 O O . HIS B 1 273 ? -24.797 22.703 -0.356 1 89.31 273 HIS B O 1
ATOM 5723 N N . ARG B 1 274 ? -23.562 23.109 -2.127 1 88.94 274 ARG B N 1
ATOM 5724 C CA . ARG B 1 274 ? -22.578 22.109 -1.729 1 88.94 274 ARG B CA 1
ATOM 5725 C C . ARG B 1 274 ? -21.891 22.516 -0.43 1 88.94 274 ARG B C 1
ATOM 5727 O O . ARG B 1 274 ? -21.703 21.688 0.466 1 88.94 274 ARG B O 1
ATOM 5734 N N . VAL B 1 275 ? -21.531 23.766 -0.383 1 89 275 VAL B N 1
ATOM 5735 C CA . VAL B 1 275 ? -20.859 24.281 0.805 1 89 275 VAL B CA 1
ATOM 5736 C C . VAL B 1 275 ? -21.797 24.172 2.014 1 89 275 VAL B C 1
ATOM 5738 O O . VAL B 1 275 ? -21.359 23.812 3.109 1 89 275 VAL B O 1
ATOM 5741 N N . LYS B 1 276 ? -23 24.5 1.779 1 90.88 276 LYS B N 1
ATOM 5742 C CA . LYS B 1 276 ? -23.984 24.422 2.85 1 90.88 276 LYS B CA 1
ATOM 5743 C C . LYS B 1 276 ? -24.156 22.984 3.33 1 90.88 276 LYS B C 1
ATOM 5745 O O . LYS B 1 276 ? -24.234 22.734 4.535 1 90.88 276 LYS B O 1
ATOM 5750 N N . ALA B 1 277 ? -24.203 22.094 2.395 1 92.81 277 ALA B N 1
ATOM 5751 C CA . ALA B 1 277 ? -24.344 20.688 2.729 1 92.81 277 ALA B CA 1
ATOM 5752 C C . ALA B 1 277 ? -23.156 20.203 3.572 1 92.81 277 ALA B C 1
ATOM 5754 O O . ALA B 1 277 ? -23.344 19.469 4.539 1 92.81 277 ALA B O 1
ATOM 5755 N N . VAL B 1 278 ? -22 20.625 3.197 1 90.5 278 VAL B N 1
ATOM 5756 C CA . VAL B 1 278 ? -20.797 20.25 3.932 1 90.5 278 VAL B CA 1
ATOM 5757 C C . VAL B 1 278 ? -20.844 20.828 5.344 1 90.5 278 VAL B C 1
ATOM 5759 O O . VAL B 1 278 ? -20.547 20.125 6.316 1 90.5 278 VAL B O 1
ATOM 5762 N N . LYS B 1 279 ? -21.281 22.031 5.461 1 91.81 279 LYS B N 1
ATOM 5763 C CA . LYS B 1 279 ? -21.406 22.688 6.758 1 91.81 279 LYS B CA 1
ATOM 5764 C C . LYS B 1 279 ? -22.375 21.953 7.66 1 91.81 279 LYS B C 1
ATOM 5766 O O . LYS B 1 279 ? -22.078 21.688 8.828 1 91.81 279 LYS B O 1
ATOM 5771 N N . PHE B 1 280 ? -23.5 21.625 7.086 1 95 280 PHE B N 1
ATOM 5772 C CA . PHE B 1 280 ? -24.531 20.922 7.844 1 95 280 PHE B CA 1
ATOM 5773 C C . PHE B 1 280 ? -24.016 19.578 8.344 1 95 280 PHE B C 1
ATOM 5775 O O . PHE B 1 280 ? -24.188 19.25 9.523 1 95 280 PHE B O 1
ATOM 5782 N N . ARG B 1 281 ? -23.312 18.859 7.496 1 94.12 281 ARG B N 1
ATOM 5783 C CA . ARG B 1 281 ? -22.812 17.547 7.855 1 94.12 281 ARG B CA 1
ATOM 5784 C C . ARG B 1 281 ? -21.75 17.641 8.945 1 94.12 281 ARG B C 1
ATOM 5786 O O . ARG B 1 281 ? -21.734 16.828 9.875 1 94.12 281 ARG B O 1
ATOM 5793 N N . ILE B 1 282 ? -20.969 18.625 8.891 1 91.62 282 ILE B N 1
ATOM 5794 C CA . ILE B 1 282 ? -19.891 18.812 9.852 1 91.62 282 ILE B CA 1
ATOM 5795 C C . ILE B 1 282 ? -20.469 19.125 11.227 1 91.62 282 ILE B C 1
ATOM 5797 O O . ILE B 1 282 ? -20.094 18.5 12.227 1 91.62 282 ILE B O 1
ATOM 5801 N N . ILE B 1 283 ? -21.438 20.031 11.281 1 93.19 283 ILE B N 1
ATOM 5802 C CA . ILE B 1 283 ? -22.016 20.484 12.547 1 93.19 283 ILE B CA 1
ATOM 5803 C C . ILE B 1 283 ? -22.781 19.328 13.195 1 93.19 283 ILE B C 1
ATOM 5805 O O . ILE B 1 283 ? -22.641 19.094 14.398 1 93.19 283 ILE B O 1
ATOM 5809 N N . LEU B 1 284 ? -23.484 18.641 12.414 1 95.25 284 LEU B N 1
ATOM 5810 C CA . LEU B 1 284 ? -24.234 17.5 12.938 1 95.25 284 LEU B CA 1
ATOM 5811 C C . LEU B 1 284 ? -23.281 16.453 13.523 1 95.25 284 LEU B C 1
ATOM 5813 O O . LEU B 1 284 ? -23.516 15.938 14.617 1 95.25 284 LEU B O 1
ATOM 5817 N N . ALA B 1 285 ? -22.234 16.172 12.773 1 93.94 285 ALA B N 1
ATOM 5818 C CA . ALA B 1 285 ? -21.266 15.164 13.203 1 93.94 285 ALA B CA 1
ATOM 5819 C C . ALA B 1 285 ? -20.547 15.602 14.477 1 93.94 285 ALA B C 1
ATOM 5821 O O . ALA B 1 285 ? -20.312 14.781 15.367 1 93.94 285 ALA B O 1
ATOM 5822 N N . GLU B 1 286 ? -20.25 16.859 14.578 1 91.38 286 GLU B N 1
ATOM 5823 C CA . GLU B 1 286 ? -19.531 17.391 15.727 1 91.38 286 GLU B CA 1
ATOM 5824 C C . GLU B 1 286 ? -20.391 17.344 16.984 1 91.38 286 GLU B C 1
ATOM 5826 O O . GLU B 1 286 ? -19.875 17.25 18.094 1 91.38 286 GLU B O 1
ATOM 5831 N N . HIS B 1 287 ? -21.641 17.375 16.812 1 93.75 287 HIS B N 1
ATOM 5832 C CA . HIS B 1 287 ? -22.547 17.281 17.953 1 93.75 287 HIS B CA 1
ATOM 5833 C C . HIS B 1 287 ? -22.859 15.828 18.281 1 93.75 287 HIS B C 1
ATOM 5835 O O . HIS B 1 287 ? -23.734 15.547 19.109 1 93.75 287 HIS B O 1
ATOM 5841 N N . GLY B 1 288 ? -22.297 14.914 17.516 1 93 288 GLY B N 1
ATOM 5842 C CA . GLY B 1 288 ? -22.328 13.5 17.891 1 93 288 GLY B CA 1
ATOM 5843 C C . GLY B 1 288 ? -23.438 12.734 17.203 1 93 288 GLY B C 1
ATOM 5844 O O . GLY B 1 288 ? -23.75 11.602 17.578 1 93 288 GLY B O 1
ATOM 5845 N N . TYR B 1 289 ? -24 13.344 16.234 1 95.5 289 TYR B N 1
ATOM 5846 C CA . TYR B 1 289 ? -25.125 12.664 15.594 1 95.5 289 TYR B CA 1
ATOM 5847 C C . TYR B 1 289 ? -24.703 12.055 14.258 1 95.5 289 TYR B C 1
ATOM 5849 O O . TYR B 1 289 ? -23.797 12.555 13.602 1 95.5 289 TYR B O 1
ATOM 5857 N N . ASP B 1 290 ? -25.281 10.938 13.891 1 96.31 290 ASP B N 1
ATOM 5858 C CA . ASP B 1 290 ? -25.234 10.359 12.547 1 96.31 290 ASP B CA 1
ATOM 5859 C C . ASP B 1 290 ? -26.641 10.133 12 1 96.31 290 ASP B C 1
ATOM 5861 O O . ASP B 1 290 ? -27.625 10.484 12.656 1 96.31 290 ASP B O 1
ATOM 5865 N N . LEU B 1 291 ? -26.766 9.703 10.797 1 96.06 291 LEU B N 1
ATOM 5866 C CA . LEU B 1 291 ? -28.062 9.57 10.148 1 96.06 291 LEU B CA 1
ATOM 5867 C C . LEU B 1 291 ? -28.953 8.609 10.93 1 96.06 291 LEU B C 1
ATOM 5869 O O . LEU B 1 291 ? -30.156 8.867 11.102 1 96.06 291 LEU B O 1
ATOM 5873 N N . ASP B 1 292 ? -28.391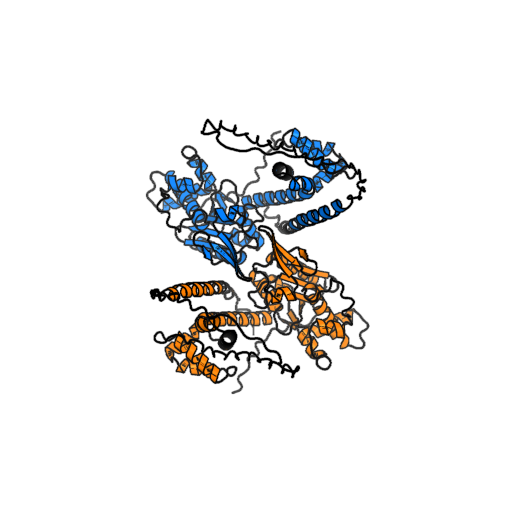 7.59 11.453 1 95.75 292 ASP B N 1
ATOM 5874 C CA . ASP B 1 292 ? -29.172 6.578 12.164 1 95.75 292 ASP B CA 1
ATOM 5875 C C . ASP B 1 292 ? -29.703 7.125 13.492 1 95.75 292 ASP B C 1
ATOM 5877 O O . ASP B 1 292 ? -30.844 6.855 13.867 1 95.75 292 ASP B O 1
ATOM 5881 N N . SER B 1 293 ? -28.859 7.832 14.188 1 96.25 293 SER B N 1
ATOM 5882 C CA . SER B 1 293 ? -29.297 8.398 15.461 1 96.25 293 SER B CA 1
ATOM 5883 C C . SER B 1 293 ? -30.406 9.422 15.266 1 96.25 293 SER B C 1
ATOM 5885 O O . SER B 1 293 ? -31.344 9.492 16.062 1 96.25 293 SER B O 1
ATOM 5887 N N . LEU B 1 294 ? -30.328 10.203 14.266 1 96.25 294 LEU B N 1
ATOM 5888 C CA . LEU B 1 294 ? -31.359 11.195 13.992 1 96.25 294 LEU B CA 1
ATOM 5889 C C . LEU B 1 294 ? -32.656 10.523 13.516 1 96.25 294 LEU B C 1
ATOM 5891 O O . LEU B 1 294 ? -33.75 11 13.797 1 96.25 294 LEU B O 1
ATOM 5895 N N . LYS B 1 295 ? -32.469 9.453 12.766 1 96.31 295 LYS B N 1
ATOM 5896 C CA . LYS B 1 295 ? -33.625 8.68 12.359 1 96.31 295 LYS B CA 1
ATOM 5897 C C . LYS B 1 295 ? -34.375 8.125 13.57 1 96.31 295 LYS B C 1
ATOM 5899 O O . LYS B 1 295 ? -35.594 8.102 13.602 1 96.31 295 LYS B O 1
ATOM 5904 N N . ALA B 1 296 ? -33.594 7.66 14.508 1 96.69 296 ALA B N 1
ATOM 5905 C CA . ALA B 1 296 ? -34.188 7.148 15.742 1 96.69 296 ALA B CA 1
ATOM 5906 C C . ALA B 1 296 ? -34.969 8.242 16.469 1 96.69 296 ALA B C 1
ATOM 5908 O O . ALA B 1 296 ? -36.062 7.996 16.984 1 96.69 296 ALA B O 1
ATOM 5909 N N . ILE B 1 297 ? -34.406 9.391 16.547 1 96.38 297 ILE B N 1
ATOM 5910 C CA . ILE B 1 297 ? -35.062 10.523 17.203 1 96.38 297 ILE B CA 1
ATOM 5911 C C . ILE B 1 297 ? -36.312 10.898 16.438 1 96.38 297 ILE B C 1
ATOM 5913 O O . ILE B 1 297 ? -37.344 11.172 17.047 1 96.38 297 ILE B O 1
ATOM 5917 N N . TRP B 1 298 ? -36.219 10.891 15.125 1 96.12 298 TRP B N 1
ATOM 5918 C CA . TRP B 1 298 ? -37.375 11.211 14.273 1 96.12 298 TRP B CA 1
ATOM 5919 C C . TRP B 1 298 ? -38.469 10.172 14.438 1 96.12 298 TRP B C 1
ATOM 5921 O O . TRP B 1 298 ? -39.656 10.508 14.406 1 96.12 298 TRP B O 1
ATOM 5931 N N . THR B 1 299 ? -38.094 8.93 14.555 1 95.88 299 THR B N 1
ATOM 5932 C CA . THR B 1 299 ? -39.062 7.859 14.727 1 95.88 299 THR B CA 1
ATOM 5933 C C . THR B 1 299 ? -39.844 8.031 16.031 1 95.88 299 THR B C 1
ATOM 5935 O O . THR B 1 299 ? -41.031 7.691 16.125 1 95.88 299 THR B O 1
ATOM 5938 N N . GLU B 1 300 ? -39.188 8.586 17 1 95.69 300 GLU B N 1
ATOM 5939 C CA . GLU B 1 300 ? -39.812 8.766 18.312 1 95.69 300 GLU B CA 1
ATOM 5940 C C . GLU B 1 300 ? -40.625 10.047 18.359 1 95.69 300 GLU B C 1
ATOM 5942 O O . GLU B 1 300 ? -41.75 10.047 18.875 1 95.69 300 GLU B O 1
ATOM 5947 N N . LYS B 1 301 ? -40.062 11.156 17.875 1 95.31 301 LYS B N 1
ATOM 5948 C CA . LYS B 1 301 ? -40.688 12.461 18.094 1 95.31 301 LYS B CA 1
ATOM 5949 C C . LYS B 1 301 ? -40.875 13.203 16.766 1 95.31 301 LYS B C 1
ATOM 5951 O O . LYS B 1 301 ? -41.219 14.383 16.75 1 95.31 301 LYS B O 1
ATOM 5956 N N . ARG B 1 302 ? -40.5 12.539 15.68 1 94 302 ARG B N 1
ATOM 5957 C CA . ARG B 1 302 ? -40.656 13.078 14.336 1 94 302 ARG B CA 1
ATOM 5958 C C . ARG B 1 302 ? -39.969 14.43 14.195 1 94 302 ARG B C 1
ATOM 5960 O O . ARG B 1 302 ? -38.812 14.586 14.594 1 94 302 ARG B O 1
ATOM 5967 N N . LYS B 1 303 ? -40.625 15.391 13.555 1 94.44 303 LYS B N 1
ATOM 5968 C CA . LYS B 1 303 ? -40.031 16.688 13.25 1 94.44 303 LYS B CA 1
ATOM 5969 C C . LYS B 1 303 ? -39.688 17.453 14.531 1 94.44 303 LYS B C 1
ATOM 5971 O O . LYS B 1 303 ? -38.688 18.188 14.578 1 94.44 303 LYS B O 1
ATOM 5976 N N . GLU B 1 304 ? -40.469 17.328 15.539 1 94.88 304 GLU B N 1
ATOM 5977 C CA . GLU B 1 304 ? -40.25 18.016 16.812 1 94.88 304 GLU B CA 1
ATOM 5978 C C . GLU B 1 304 ? -38.969 17.547 17.453 1 94.88 304 GLU B C 1
ATOM 5980 O O . GLU B 1 304 ? -38.219 18.328 18.062 1 94.88 304 GLU B O 1
ATOM 5985 N N . GLY B 1 305 ? -38.75 16.25 17.375 1 95.19 305 GLY B N 1
ATOM 5986 C CA . GLY B 1 305 ? -37.531 15.719 17.891 1 95.19 305 GLY B CA 1
ATOM 5987 C C . GLY B 1 305 ? -36.281 16.281 17.219 1 95.19 305 GLY B C 1
ATOM 5988 O O . GLY B 1 305 ? -35.312 16.609 17.875 1 95.19 305 GLY B O 1
ATOM 5989 N N . LEU B 1 306 ? -36.375 16.375 15.914 1 96.44 306 LEU B N 1
ATOM 5990 C CA . LEU B 1 306 ? -35.281 16.953 15.141 1 96.44 306 LEU B CA 1
ATOM 5991 C C . LEU B 1 306 ? -35.062 18.406 15.516 1 96.44 306 LEU B C 1
ATOM 5993 O O . LEU B 1 306 ? -33.906 18.859 15.641 1 96.44 306 LEU B O 1
ATOM 5997 N N . ALA B 1 307 ? -36.125 19.109 15.695 1 95.81 307 ALA B N 1
ATOM 5998 C CA . ALA B 1 307 ? -36.031 20.531 16.047 1 95.81 307 ALA B CA 1
ATOM 5999 C C . ALA B 1 307 ? -35.344 20.734 17.391 1 95.81 307 ALA B C 1
ATOM 6001 O O . ALA B 1 307 ? -34.562 21.656 17.562 1 95.81 307 ALA B O 1
ATOM 6002 N N . GLU B 1 308 ? -35.656 19.875 18.312 1 95 308 GLU B N 1
ATOM 6003 C CA . GLU B 1 308 ? -35.062 19.953 19.625 1 95 308 GLU B CA 1
ATOM 6004 C C . GLU B 1 308 ? -33.531 19.797 19.562 1 95 308 GLU B C 1
ATOM 6006 O O . GLU B 1 308 ? -32.781 20.5 20.234 1 95 308 GLU B O 1
ATOM 6011 N N . VAL B 1 309 ? -33.094 18.859 18.75 1 95.12 309 VAL B N 1
ATOM 6012 C CA . VAL B 1 309 ? -31.688 18.547 18.641 1 95.12 309 VAL B CA 1
ATOM 6013 C C . VAL B 1 309 ? -30.969 19.656 17.875 1 95.12 309 VAL B C 1
ATOM 6015 O O . VAL B 1 309 ? -29.891 20.094 18.281 1 95.12 309 VAL B O 1
ATOM 6018 N N . ILE B 1 310 ? -31.578 20.188 16.844 1 95.75 310 ILE B N 1
ATOM 6019 C CA . ILE B 1 310 ? -30.922 21.109 15.93 1 95.75 310 ILE B CA 1
ATOM 6020 C C . ILE B 1 310 ? -30.938 22.531 16.516 1 95.75 310 ILE B C 1
ATOM 6022 O O . ILE B 1 310 ? -30.016 23.312 16.297 1 95.75 310 ILE B O 1
ATOM 6026 N N . GLN B 1 311 ? -31.906 22.844 17.297 1 92.62 311 GLN B N 1
ATOM 6027 C CA . GLN B 1 311 ? -32 24.156 17.922 1 92.62 311 GLN B CA 1
ATOM 6028 C C . GLN B 1 311 ? -30.859 24.375 18.906 1 92.62 311 GLN B C 1
ATOM 6030 O O . GLN B 1 311 ? -30.453 25.531 19.156 1 92.62 311 GLN B O 1
ATOM 6035 N N . ALA B 1 312 ? -30.312 23.312 19.359 1 91.56 312 ALA B N 1
ATOM 6036 C CA . ALA B 1 312 ? -29.219 23.391 20.328 1 91.56 312 ALA B CA 1
ATOM 6037 C C . ALA B 1 312 ? -27.906 23.688 19.641 1 91.56 312 ALA B C 1
ATOM 6039 O O . ALA B 1 312 ? -26.906 24.016 20.281 1 91.56 312 ALA B O 1
ATOM 6040 N N . MET B 1 313 ? -27.938 23.719 18.344 1 93.56 313 MET B N 1
ATOM 6041 C CA . MET B 1 313 ? -26.703 23.938 17.578 1 93.56 313 MET B CA 1
ATOM 6042 C C . MET B 1 313 ? -26.516 25.422 17.266 1 93.56 313 MET B C 1
ATOM 6044 O O . MET B 1 313 ? -26.969 25.891 16.219 1 93.56 313 MET B O 1
ATOM 6048 N N . SER B 1 314 ? -25.719 26.062 18.031 1 91.31 314 SER B N 1
ATOM 6049 C CA . SER B 1 314 ? -25.547 27.516 17.984 1 91.31 314 SER B CA 1
ATOM 6050 C C . SER B 1 314 ? -24.75 27.938 16.75 1 91.31 314 SER B C 1
ATOM 6052 O O . SER B 1 314 ? -24.797 29.094 16.344 1 91.31 314 SER B O 1
ATOM 6054 N N . GLU B 1 315 ? -24.031 26.984 16.172 1 91.19 315 GLU B N 1
ATOM 6055 C CA . GLU B 1 315 ? -23.219 27.297 15 1 91.19 315 GLU B CA 1
ATOM 6056 C C . GLU B 1 315 ? -24.078 27.594 13.781 1 91.19 315 GLU B C 1
ATOM 6058 O O . GLU B 1 315 ? -23.609 28.188 12.812 1 91.19 315 GLU B O 1
ATOM 6063 N N . LEU B 1 316 ? -25.359 27.172 13.836 1 93.44 316 LEU B N 1
ATOM 6064 C CA . LEU B 1 316 ? -26.266 27.344 12.703 1 93.44 316 LEU B CA 1
ATOM 6065 C C . LEU B 1 316 ? -27.156 28.578 12.891 1 93.44 316 LEU B C 1
ATOM 6067 O O . LEU B 1 316 ? -27.641 28.828 13.992 1 93.44 316 LEU B O 1
ATOM 6071 N N . LYS B 1 317 ? -27.344 29.25 11.805 1 93.62 317 LYS B N 1
ATOM 6072 C CA . LYS B 1 317 ? -28.297 30.359 11.812 1 93.62 317 LYS B CA 1
ATOM 6073 C C . LYS B 1 317 ? -29.734 29.859 11.867 1 93.62 317 LYS B C 1
ATOM 6075 O O . LYS B 1 317 ? -30.016 28.719 11.492 1 93.62 317 LYS B O 1
ATOM 6080 N N . PRO B 1 318 ? -30.594 30.75 12.281 1 93.25 318 PRO B N 1
ATOM 6081 C CA . PRO B 1 318 ? -32 30.312 12.422 1 93.25 318 PRO B CA 1
ATOM 6082 C C . PRO B 1 318 ? -32.594 29.797 11.117 1 93.25 318 PRO B C 1
ATOM 6084 O O . PRO B 1 318 ? -33.281 28.766 11.109 1 93.25 318 PRO B O 1
ATOM 6087 N N . ASP B 1 319 ? -32.25 30.453 10.047 1 93.62 319 ASP B N 1
ATOM 6088 C CA . ASP B 1 319 ? -32.75 30.016 8.75 1 93.62 319 ASP B CA 1
ATOM 6089 C C . ASP B 1 319 ? -32.156 28.672 8.344 1 93.62 319 ASP B C 1
ATOM 6091 O O . ASP B 1 319 ? -32.812 27.844 7.723 1 93.62 319 ASP B O 1
ATOM 6095 N N . GLU B 1 320 ? -30.938 28.484 8.688 1 94.5 320 GLU B N 1
ATOM 6096 C CA . GLU B 1 320 ? -30.25 27.234 8.367 1 94.5 320 GLU B CA 1
ATOM 6097 C C . GLU B 1 320 ? -30.812 26.078 9.18 1 94.5 320 GLU B C 1
ATOM 6099 O O . GLU B 1 320 ? -30.891 24.953 8.688 1 94.5 320 GLU B O 1
ATOM 6104 N N . ARG B 1 321 ? -31.203 26.375 10.383 1 95.56 321 ARG B N 1
ATOM 6105 C CA . ARG B 1 321 ? -31.766 25.344 11.242 1 95.56 321 ARG B CA 1
ATOM 6106 C C . ARG B 1 321 ? -33.094 24.828 10.664 1 95.56 321 ARG B C 1
ATOM 6108 O O . ARG B 1 321 ? -33.312 23.625 10.633 1 95.56 321 ARG B O 1
ATOM 6115 N N . ILE B 1 322 ? -33.875 25.781 10.258 1 93.75 322 ILE B N 1
ATOM 6116 C CA . ILE B 1 322 ? -35.188 25.438 9.688 1 93.75 322 ILE B CA 1
ATOM 6117 C C . ILE B 1 322 ? -34.969 24.594 8.43 1 93.75 322 ILE B C 1
ATOM 6119 O O . ILE B 1 322 ? -35.656 23.594 8.234 1 93.75 322 ILE B O 1
ATOM 6123 N N . GLU B 1 323 ? -34.062 25.031 7.684 1 94.31 323 GLU B N 1
ATOM 6124 C CA . GLU B 1 323 ? -33.781 24.328 6.438 1 94.31 323 GLU B CA 1
ATOM 6125 C C . GLU B 1 323 ? -33.281 22.906 6.703 1 94.31 323 GLU B C 1
ATOM 6127 O O . GLU B 1 323 ? -33.719 21.953 6.043 1 94.31 323 GLU B O 1
ATOM 6132 N N . LEU B 1 324 ? -32.375 22.781 7.621 1 95.75 324 LEU B N 1
ATOM 6133 C CA . LEU B 1 324 ? -31.797 21.484 7.953 1 95.75 324 LEU B CA 1
ATOM 6134 C C . LEU B 1 324 ? -32.875 20.547 8.5 1 95.75 324 LEU B C 1
ATOM 6136 O O . LEU B 1 324 ? -32.875 19.359 8.156 1 95.75 324 LEU B O 1
ATOM 6140 N N . ILE B 1 325 ? -33.781 21.062 9.297 1 95.25 325 ILE B N 1
ATOM 6141 C CA . ILE B 1 325 ? -34.844 20.266 9.859 1 95.25 325 ILE B CA 1
ATOM 6142 C C . ILE B 1 325 ? -35.75 19.75 8.742 1 95.25 325 ILE B C 1
ATOM 6144 O O . ILE B 1 325 ? -36.156 18.594 8.742 1 95.25 325 ILE B O 1
ATOM 6148 N N . GLU B 1 326 ? -36 20.609 7.84 1 93.88 326 GLU B N 1
ATOM 6149 C CA . GLU B 1 326 ? -36.875 20.25 6.723 1 93.88 326 GLU B CA 1
ATOM 6150 C C . GLU B 1 326 ? -36.219 19.172 5.859 1 93.88 326 GLU B C 1
ATOM 6152 O O . GLU B 1 326 ? -36.906 18.234 5.422 1 93.88 326 GLU B O 1
ATOM 6157 N N . LEU B 1 327 ? -34.969 19.328 5.594 1 94.81 327 LEU B N 1
ATOM 6158 C CA . LEU B 1 327 ? -34.25 18.375 4.777 1 94.81 327 LEU B CA 1
ATOM 6159 C C . LEU B 1 327 ? -34.281 16.984 5.41 1 94.81 327 LEU B C 1
ATOM 6161 O O . LEU B 1 327 ? -34.531 15.992 4.723 1 94.81 327 LEU B O 1
ATOM 6165 N N . LEU B 1 328 ? -34.062 16.984 6.688 1 96.06 328 LEU B N 1
ATOM 6166 C CA . LEU B 1 328 ? -34 15.711 7.406 1 96.06 328 LEU B CA 1
ATOM 6167 C C . LEU B 1 328 ? -35.406 15.109 7.52 1 96.06 328 LEU B C 1
ATOM 6169 O O . LEU B 1 328 ? -35.594 13.906 7.324 1 96.06 328 LEU B O 1
ATOM 6173 N N . ASP B 1 329 ? -36.344 15.922 7.777 1 94.88 329 ASP B N 1
ATOM 6174 C CA . ASP B 1 329 ? -37.719 15.469 7.887 1 94.88 329 ASP B CA 1
ATOM 6175 C C . ASP B 1 329 ? -38.188 14.852 6.57 1 94.88 329 ASP B C 1
ATOM 6177 O O . ASP B 1 329 ? -38.844 13.797 6.57 1 94.88 329 ASP B O 1
ATOM 6181 N N . CYS B 1 330 ? -37.906 15.508 5.527 1 93.62 330 CYS B N 1
ATOM 6182 C CA . CYS B 1 330 ? -38.312 15.031 4.215 1 93.62 330 CYS B CA 1
ATOM 6183 C C . CYS B 1 330 ? -37.625 13.727 3.855 1 93.62 330 CYS B C 1
ATOM 6185 O O . CYS B 1 330 ? -38.188 12.875 3.182 1 93.62 330 CYS B O 1
ATOM 6187 N N . HIS B 1 331 ? -36.406 13.625 4.301 1 94.5 331 HIS B N 1
ATOM 6188 C CA . HIS B 1 331 ? -35.656 12.422 4 1 94.5 331 HIS B CA 1
ATOM 6189 C C . HIS B 1 331 ? -36.219 11.219 4.754 1 94.5 331 HIS B C 1
ATOM 6191 O O . HIS B 1 331 ? -36.281 10.109 4.211 1 94.5 331 HIS B O 1
ATOM 6197 N N . PHE B 1 332 ? -36.625 11.461 5.949 1 94 332 PHE B N 1
ATOM 6198 C CA . PHE B 1 332 ? -37.062 10.352 6.785 1 94 332 PHE B CA 1
ATOM 6199 C C . PHE B 1 332 ? -38.531 10.031 6.523 1 94 332 PHE B C 1
ATOM 6201 O O . PHE B 1 332 ? -38.969 8.898 6.746 1 94 332 PHE B O 1
ATOM 6208 N N . ASP B 1 333 ? -39.25 10.969 6.094 1 91.19 333 ASP B N 1
ATOM 6209 C CA . ASP B 1 333 ? -40.656 10.781 5.848 1 91.19 333 ASP B CA 1
ATOM 6210 C C . ASP B 1 333 ? -40.906 10.195 4.461 1 91.19 333 ASP B C 1
ATOM 6212 O O . ASP B 1 333 ? -40.688 10.867 3.449 1 91.19 333 ASP B O 1
ATOM 6216 N N . PRO B 1 334 ? -41.438 9.055 4.344 1 86.88 334 PRO B N 1
ATOM 6217 C CA . PRO B 1 334 ? -41.625 8.406 3.049 1 86.88 334 PRO B CA 1
ATOM 6218 C C . PRO B 1 334 ? -42.688 9.109 2.199 1 86.88 334 PRO B C 1
ATOM 6220 O O . PRO B 1 334 ? -42.719 8.938 0.977 1 86.88 334 PRO B O 1
ATOM 6223 N N . VAL B 1 335 ? -43.562 9.844 2.807 1 87.81 335 VAL B N 1
ATOM 6224 C CA . VAL B 1 335 ? -44.656 10.492 2.104 1 87.81 335 VAL B CA 1
ATOM 6225 C C . VAL B 1 335 ? -44.188 11.805 1.488 1 87.81 335 VAL B C 1
ATOM 6227 O O . VAL B 1 335 ? -44.719 12.258 0.481 1 87.81 335 VAL B O 1
ATOM 6230 N N . LYS B 1 336 ? -43.156 12.281 2 1 85.31 336 LYS B N 1
ATOM 6231 C CA . LYS B 1 336 ? -42.688 13.578 1.542 1 85.31 336 LYS B CA 1
ATOM 6232 C C . LYS B 1 336 ? -41.625 13.414 0.452 1 85.31 336 LYS B C 1
ATOM 6234 O O . LYS B 1 336 ? -40.906 12.414 0.429 1 85.31 336 LYS B O 1
ATOM 6239 N N . GLN B 1 337 ? -41.594 14.344 -0.441 1 80.31 337 GLN B N 1
ATOM 6240 C CA . GLN B 1 337 ? -40.562 14.375 -1.486 1 80.31 337 GLN B CA 1
ATOM 6241 C C . GLN B 1 337 ? -39.312 15.109 -1.018 1 80.31 337 GLN B C 1
ATOM 6243 O O . GLN B 1 337 ? -39.406 16.062 -0.241 1 80.31 337 GLN B O 1
ATOM 6248 N N . PRO B 1 338 ? -38.219 14.68 -1.449 1 75.81 338 PRO B N 1
ATOM 6249 C CA . PRO B 1 338 ? -37 15.359 -1.064 1 75.81 338 PRO B CA 1
ATOM 6250 C C . PRO B 1 338 ? -36.969 16.828 -1.485 1 75.81 338 PRO B C 1
ATOM 6252 O O . PRO B 1 338 ? -37.469 17.172 -2.559 1 75.81 338 PRO B O 1
ATOM 6255 N N . VAL B 1 339 ? -36.406 17.625 -0.557 1 75.25 339 VAL B N 1
ATOM 6256 C CA . VAL B 1 339 ? -36.344 19.062 -0.786 1 75.25 339 VAL B CA 1
ATOM 6257 C C . VAL B 1 339 ? -35.344 19.375 -1.894 1 75.25 339 VAL B C 1
ATOM 6259 O O . VAL B 1 339 ? -34.188 18.922 -1.837 1 75.25 339 VAL B O 1
ATOM 6262 N N . LYS B 1 340 ? -35.781 19.969 -2.934 1 76.75 340 LYS B N 1
ATOM 6263 C CA . LYS B 1 340 ? -34.906 20.453 -3.998 1 76.75 340 LYS B CA 1
ATOM 6264 C C . LYS B 1 340 ? -34.406 21.859 -3.699 1 76.75 340 LYS B C 1
ATOM 6266 O O . LYS B 1 340 ? -35.188 22.734 -3.316 1 76.75 340 LYS B O 1
ATOM 6271 N N . PRO B 1 341 ? -33.094 21.984 -3.678 1 75.94 341 PRO B N 1
ATOM 6272 C CA . PRO B 1 341 ? -32.562 23.312 -3.379 1 75.94 341 PRO B CA 1
ATOM 6273 C C . PRO B 1 341 ? -33.094 24.391 -4.332 1 75.94 341 PRO B C 1
ATOM 6275 O O . PRO B 1 341 ? -33.312 24.109 -5.52 1 75.94 341 PRO B O 1
ATOM 6278 N N . VAL B 1 342 ? -33.594 25.422 -3.789 1 67.31 342 VAL B N 1
ATOM 6279 C CA . VAL B 1 342 ? -34.062 26.547 -4.574 1 67.31 342 VAL B CA 1
ATOM 6280 C C . VAL B 1 342 ? -32.906 27.266 -5.246 1 67.31 342 VAL B C 1
ATOM 6282 O O . VAL B 1 342 ? -31.969 27.703 -4.574 1 67.31 342 VAL B O 1
ATOM 6285 N N . VAL B 1 343 ? -32.688 26.984 -6.438 1 66.19 343 VAL B N 1
ATOM 6286 C CA . VAL B 1 343 ? -31.656 27.688 -7.168 1 66.19 343 VAL B CA 1
ATOM 6287 C C . VAL B 1 343 ? -32.094 29.109 -7.484 1 66.19 343 VAL B C 1
ATOM 6289 O O . VAL B 1 343 ? -33.156 29.312 -8.102 1 66.19 343 VAL B O 1
ATOM 6292 N N . LYS B 1 344 ? -31.781 30.016 -6.633 1 52.34 344 LYS B N 1
ATOM 6293 C CA . LYS B 1 344 ? -32.062 31.375 -7.098 1 52.34 344 LYS B CA 1
ATOM 6294 C C . LYS B 1 344 ? -31.469 31.625 -8.477 1 52.34 344 LYS B C 1
ATOM 6296 O O . LYS B 1 344 ? -30.281 31.391 -8.68 1 52.34 344 LYS B O 1
ATOM 6301 N N . ARG B 1 345 ? -32.188 31.359 -9.414 1 47.38 345 ARG B N 1
ATOM 6302 C CA . ARG B 1 345 ? -31.734 31.781 -10.734 1 47.38 345 ARG B CA 1
ATOM 6303 C C . ARG B 1 345 ? -31.047 33.125 -10.672 1 47.38 345 ARG B C 1
ATOM 6305 O O . ARG B 1 345 ? -31.641 34.125 -10.242 1 47.38 345 ARG B O 1
ATOM 6312 N N . SER B 1 346 ? -29.906 33.156 -10.125 1 43.03 346 SER B N 1
ATOM 6313 C CA . SER B 1 346 ? -29.219 34.438 -10.289 1 43.03 346 SER B CA 1
ATOM 6314 C C . SER B 1 346 ? -29.594 35.125 -11.602 1 43.03 346 SER B C 1
ATOM 6316 O O . SER B 1 346 ? -29.594 34.469 -12.656 1 43.03 346 SER B O 1
ATOM 6318 N N . LYS B 1 347 ? -30.469 36.094 -11.516 1 39.84 347 LYS B N 1
ATOM 6319 C CA . LYS B 1 347 ? -30.594 36.938 -12.695 1 39.84 347 LYS B CA 1
ATOM 6320 C C . LYS B 1 347 ? -29.219 37.188 -13.336 1 39.84 347 LYS B C 1
ATOM 6322 O O . LYS B 1 347 ? -28.312 37.688 -12.688 1 39.84 347 LYS B O 1
ATOM 6327 N N . ARG B 1 348 ? -28.781 36.219 -14.062 1 37.44 348 ARG B N 1
ATOM 6328 C CA . ARG B 1 348 ? -27.703 36.75 -14.898 1 37.44 348 ARG B CA 1
ATOM 6329 C C . ARG B 1 348 ? -27.891 38.219 -15.195 1 37.44 348 ARG B C 1
ATOM 6331 O O . ARG B 1 348 ? -28.953 38.625 -15.68 1 37.44 348 ARG B O 1
ATOM 6338 N N . ARG B 1 349 ? -27.328 39.062 -14.352 1 32.75 349 ARG B N 1
ATOM 6339 C CA . ARG B 1 349 ? -27.25 40.406 -14.914 1 32.75 349 ARG B CA 1
ATOM 6340 C C . ARG B 1 349 ? -27.047 40.375 -16.422 1 32.75 349 ARG B C 1
ATOM 6342 O O . ARG B 1 349 ? -26.094 39.75 -16.906 1 32.75 349 ARG B O 1
ATOM 6349 N N . ALA B 1 350 ? -28.125 40.25 -17.109 1 35.25 350 ALA B N 1
ATOM 6350 C CA . ALA B 1 350 ? -27.938 40.562 -18.531 1 35.25 350 ALA B CA 1
ATOM 6351 C C . ALA B 1 350 ? -26.797 41.562 -18.734 1 35.25 350 ALA B C 1
ATOM 6353 O O . ALA B 1 350 ? -26.812 42.656 -18.172 1 35.25 350 ALA B O 1
ATOM 6354 N N . ARG B 1 351 ? -25.547 41.062 -18.719 1 31.56 351 ARG B N 1
ATOM 6355 C CA . ARG B 1 351 ? -24.531 42 -19.188 1 31.56 351 ARG B CA 1
ATOM 6356 C C . ARG B 1 351 ? -25.125 43.031 -20.109 1 31.56 351 ARG B C 1
ATOM 6358 O O . ARG B 1 351 ? -25.734 42.719 -21.125 1 31.56 351 ARG B O 1
ATOM 6365 N N . ARG B 1 352 ? -25.625 44.125 -19.516 1 32.47 352 ARG B N 1
ATOM 6366 C CA . ARG B 1 352 ? -25.938 45.281 -20.344 1 32.47 352 ARG B CA 1
ATOM 6367 C C . ARG B 1 352 ? -24.938 45.406 -21.484 1 32.47 352 ARG B C 1
ATOM 6369 O O . ARG B 1 352 ? -23.734 45.5 -21.266 1 32.47 352 ARG B O 1
ATOM 6376 N N . VAL B 1 353 ? -25.172 44.594 -22.562 1 31.38 353 VAL B N 1
ATOM 6377 C CA . VAL B 1 353 ? -24.516 45 -23.797 1 31.38 353 VAL B CA 1
ATOM 6378 C C . VAL B 1 353 ? -24.391 46.531 -23.844 1 31.38 353 VAL B C 1
ATOM 6380 O O . VAL B 1 353 ? -25.406 47.25 -23.922 1 31.38 353 VAL B O 1
ATOM 6383 N N . SER B 1 354 ? -23.656 47.094 -22.906 1 28.02 354 SER B N 1
ATOM 6384 C CA . SER B 1 354 ? -23.375 48.531 -23.047 1 28.02 354 SER B CA 1
ATOM 6385 C C . SER B 1 354 ? -23.25 48.906 -24.516 1 28.02 354 SER B C 1
ATOM 6387 O O . SER B 1 354 ? -22.422 48.375 -25.234 1 28.02 354 SER B O 1
ATOM 6389 N N . SER B 1 355 ? -24.438 49.062 -25.141 1 29.03 355 SER B N 1
ATOM 6390 C CA . SER B 1 355 ? -24.5 49.781 -26.422 1 29.03 355 SER B CA 1
ATOM 6391 C C . SER B 1 355 ? -23.531 50.969 -26.438 1 29.03 355 SER B C 1
ATOM 6393 O O . SER B 1 355 ? -23.625 51.875 -25.594 1 29.03 355 SER B O 1
ATOM 6395 N N . ILE B 1 356 ? -22.219 50.688 -26.641 1 27.64 356 ILE B N 1
ATOM 6396 C CA . ILE B 1 356 ? -21.328 51.812 -26.922 1 27.64 356 ILE B CA 1
ATOM 6397 C C . ILE B 1 356 ? -22.031 52.844 -27.812 1 27.64 356 ILE B C 1
ATOM 6399 O O . ILE B 1 356 ? -22.531 52.5 -28.891 1 27.64 356 ILE B O 1
ATOM 6403 N N . PRO B 1 357 ? -22.641 53.781 -27.25 1 25.97 357 PRO B N 1
ATOM 6404 C CA . PRO B 1 357 ? -23.281 54.812 -28.078 1 25.97 357 PRO B CA 1
ATOM 6405 C C . PRO B 1 357 ? -22.484 55.156 -29.328 1 25.97 357 PRO B C 1
ATOM 6407 O O . PRO B 1 357 ? -21.25 55.125 -29.312 1 25.97 357 PRO B O 1
ATOM 6410 N N . ALA B 1 358 ? -23.031 54.719 -30.516 1 24.17 358 ALA B N 1
ATOM 6411 C CA . ALA B 1 358 ? -22.469 55.156 -31.781 1 24.17 358 ALA B CA 1
ATOM 6412 C C . ALA B 1 358 ? -22.016 56.594 -31.703 1 24.17 358 ALA B C 1
ATOM 6414 O O . ALA B 1 358 ? -22.812 57.5 -31.391 1 24.17 358 ALA B O 1
ATOM 6415 N N . LYS B 1 359 ? -20.891 56.781 -31.094 1 23.3 359 LYS B N 1
ATOM 6416 C CA . LYS B 1 359 ? -20.391 58.156 -31.172 1 23.3 359 LYS B CA 1
ATOM 6417 C C . LYS B 1 359 ? -20.766 58.781 -32.5 1 23.3 359 LYS B C 1
ATOM 6419 O O . LYS B 1 359 ? -20.688 58.125 -33.562 1 23.3 359 LYS B O 1
ATOM 6424 N N . ASN B 1 360 ? -21.438 59.844 -32.469 1 21.02 360 ASN B N 1
ATOM 6425 C CA . ASN B 1 360 ? -21.969 60.844 -33.375 1 21.02 360 ASN B CA 1
ATOM 6426 C C . ASN B 1 360 ? -20.969 61.125 -34.5 1 21.02 360 ASN B C 1
ATOM 6428 O O . ASN B 1 360 ? -19.828 61.5 -34.25 1 21.02 360 ASN B O 1
ATOM 6432 N N . LYS B 1 361 ? -21.094 60.219 -35.656 1 23.7 361 LYS B N 1
ATOM 6433 C CA . LYS B 1 361 ? -20.5 60.625 -36.906 1 23.7 361 LYS B CA 1
ATOM 6434 C C . LYS B 1 361 ? -20.672 62.125 -37.156 1 23.7 361 LYS B C 1
ATOM 6436 O O . LYS B 1 361 ? -21.797 62.625 -37.219 1 23.7 361 LYS B O 1
ATOM 6441 N N . GLU B 1 362 ? -19.922 62.875 -36.469 1 19.72 362 GLU B N 1
ATOM 6442 C CA . GLU B 1 362 ? -20.016 64.312 -36.812 1 19.72 362 GLU B CA 1
ATOM 6443 C C . GLU B 1 362 ? -20.219 64.5 -38.312 1 19.72 362 GLU B C 1
ATOM 6445 O O . GLU B 1 362 ? -19.875 63.625 -39.094 1 19.72 362 GLU B O 1
ATOM 6450 N N . ASN B 1 363 ? -20.625 65.625 -38.594 1 19.73 363 ASN B N 1
ATOM 6451 C CA . ASN B 1 363 ? -21.297 66.438 -39.594 1 19.73 363 ASN B CA 1
ATOM 6452 C C . ASN B 1 363 ? -20.484 66.562 -40.875 1 19.73 363 ASN B C 1
ATOM 6454 O O . ASN B 1 363 ? -19.656 67.438 -41.062 1 19.73 363 ASN B O 1
ATOM 6458 N N . ILE B 1 364 ? -19.766 65.375 -41.219 1 21.14 364 ILE B N 1
ATOM 6459 C CA . ILE B 1 364 ? -19.156 65.812 -42.469 1 21.14 364 ILE B CA 1
ATOM 6460 C C . ILE B 1 364 ? -20.25 66.25 -43.469 1 21.14 364 ILE B C 1
ATOM 6462 O O . ILE B 1 364 ? -21.297 65.625 -43.531 1 21.14 364 ILE B O 1
ATOM 6466 N N . LYS B 1 365 ? -19.875 67.25 -44.156 1 19.03 365 LYS B N 1
ATOM 6467 C CA . LYS B 1 365 ? -20.531 68.188 -45.094 1 19.03 365 LYS B CA 1
ATOM 6468 C C . LYS B 1 365 ? -21.234 67.375 -46.188 1 19.03 365 LYS B C 1
ATOM 6470 O O . LYS B 1 365 ? -20.781 66.312 -46.594 1 19.03 365 LYS B O 1
ATOM 6475 N N . PRO B 1 366 ? -22.328 67.938 -46.562 1 18.7 366 PRO B N 1
ATOM 6476 C CA . PRO B 1 366 ? -23.562 67.75 -47.312 1 18.7 366 PRO B CA 1
ATOM 6477 C C . PRO B 1 366 ? -23.328 67.188 -48.719 1 18.7 366 PRO B C 1
ATOM 6479 O O . PRO B 1 366 ? -22.203 67.25 -49.219 1 18.7 366 PRO B O 1
ATOM 6482 N N . ARG B 1 367 ? -24.312 66.938 -49.375 1 18.34 367 ARG B N 1
ATOM 6483 C CA . ARG B 1 367 ? -25.297 66.062 -50.031 1 18.34 367 ARG B CA 1
ATOM 6484 C C . ARG B 1 367 ? -25.344 66.312 -51.531 1 18.34 367 ARG B C 1
ATOM 6486 O O . ARG B 1 367 ? -26.219 65.812 -52.219 1 18.34 367 ARG B O 1
ATOM 6493 N N . ASP B 1 368 ? -24.484 67.062 -52.281 1 15.6 368 ASP B N 1
ATOM 6494 C CA . ASP B 1 368 ? -25.359 67.562 -53.312 1 15.6 368 ASP B CA 1
ATOM 6495 C C . ASP B 1 368 ? -25.875 66.5 -54.25 1 15.6 368 ASP B C 1
ATOM 6497 O O . ASP B 1 368 ? -27.078 66.438 -54.562 1 15.6 368 ASP B O 1
ATOM 6501 N N . ASN B 1 369 ? -25.016 65.812 -55.094 1 16.55 369 ASN B N 1
ATOM 6502 C CA . ASN B 1 369 ? -25.469 65.938 -56.469 1 16.55 369 ASN B CA 1
ATOM 6503 C C . ASN B 1 369 ? -26.594 65 -56.781 1 16.55 369 ASN B C 1
ATOM 6505 O O . ASN B 1 369 ? -26.812 64 -56.031 1 16.55 369 ASN B O 1
ATOM 6509 N N . ASN B 1 370 ? -26.953 64.812 -58.062 1 15.9 370 ASN B N 1
ATOM 6510 C CA . ASN B 1 370 ? -28.078 64.812 -59 1 15.9 370 ASN B CA 1
ATOM 6511 C C . ASN B 1 370 ? -28.625 63.438 -59.219 1 15.9 370 ASN B C 1
ATOM 6513 O O . ASN B 1 370 ? -29.828 63.219 -59.156 1 15.9 370 ASN B O 1
ATOM 6517 N N . GLN B 1 371 ? -27.906 62.5 -59.844 1 16.14 371 GLN B N 1
ATOM 6518 C CA . GLN B 1 371 ? -28.578 62.094 -61.062 1 16.14 371 GLN B CA 1
ATOM 6519 C C . GLN B 1 371 ? -29.547 60.938 -60.812 1 16.14 371 GLN B C 1
ATOM 6521 O O . GLN B 1 371 ? -29.422 60.219 -59.812 1 16.14 371 GLN B O 1
ATOM 6526 N N . GLY B 1 372 ? -30.484 60.531 -61.688 1 15.37 372 GLY B N 1
ATOM 6527 C CA . GLY B 1 372 ? -31.859 60.156 -62 1 15.37 372 GLY B CA 1
ATOM 6528 C C . GLY B 1 372 ? -32.156 58.688 -61.844 1 15.37 372 GLY B C 1
ATOM 6529 O O . GLY B 1 372 ? -33.094 58.312 -61.188 1 15.37 372 GLY B O 1
ATOM 6530 N N . SER B 1 373 ? -31.656 57.719 -62.656 1 15.21 373 SER B N 1
ATOM 6531 C CA . SER B 1 373 ? -32.688 57.156 -63.531 1 15.21 373 SER B CA 1
ATOM 6532 C C . SER B 1 373 ? -33.25 55.875 -62.938 1 15.21 373 SER B C 1
ATOM 6534 O O . SER B 1 373 ? -34.469 55.719 -62.844 1 15.21 373 SER B O 1
ATOM 6536 N N . GLY B 1 374 ? -32.531 54.719 -62.969 1 14.95 374 GLY B N 1
ATOM 6537 C CA . GLY B 1 374 ? -33.094 53.625 -63.75 1 14.95 374 GLY B CA 1
ATOM 6538 C C . GLY B 1 374 ? -34.031 52.781 -62.938 1 14.95 374 GLY B C 1
ATOM 6539 O O . GLY B 1 374 ? -34.094 52.875 -61.719 1 14.95 374 GLY B O 1
ATOM 6540 N N . ASP B 1 375 ? -34.25 51.469 -63.406 1 16.12 375 ASP B N 1
ATOM 6541 C CA . ASP B 1 375 ? -35.344 50.625 -63.875 1 16.12 375 ASP B CA 1
ATOM 6542 C C . ASP B 1 375 ? -35.812 49.688 -62.75 1 16.12 375 ASP B C 1
ATOM 6544 O O . ASP B 1 375 ? -35.062 49.344 -61.875 1 16.12 375 ASP B O 1
ATOM 6548 N N . LYS B 1 376 ? -37.094 49.312 -62.75 1 15.83 376 LYS B N 1
ATOM 6549 C CA . LYS B 1 376 ? -38.281 48.906 -62 1 15.83 376 LYS B CA 1
ATOM 6550 C C . LYS B 1 376 ? -38.281 47.375 -61.781 1 15.83 376 LYS B C 1
ATOM 6552 O O . LYS B 1 376 ? -39.125 46.875 -61.031 1 15.83 376 LYS B O 1
ATOM 6557 N N . SER B 1 377 ? -37.469 46.531 -62.344 1 16.48 377 SER B N 1
ATOM 6558 C CA . SER B 1 377 ? -38.312 45.406 -62.75 1 16.48 377 SER B CA 1
ATOM 6559 C C . SER B 1 377 ? -38.75 44.562 -61.562 1 16.48 377 SER B C 1
ATOM 6561 O O . SER B 1 377 ? -38.062 44.562 -60.531 1 16.48 377 SER B O 1
ATOM 6563 N N . ARG B 1 378 ? -39.938 43.812 -61.594 1 16 378 ARG B N 1
ATOM 6564 C CA . ARG B 1 378 ? -41.125 43.344 -60.906 1 16 378 ARG B CA 1
ATOM 6565 C C . ARG B 1 378 ? -40.906 41.969 -60.25 1 16 378 ARG B C 1
ATOM 6567 O O . ARG B 1 378 ? -41.562 41.656 -59.25 1 16 378 ARG B O 1
ATOM 6574 N N . THR B 1 379 ? -39.969 41.062 -60.562 1 17.12 379 THR B N 1
ATOM 6575 C CA . THR B 1 379 ? -40.594 39.781 -60.812 1 17.12 379 THR B CA 1
ATOM 6576 C C . THR B 1 379 ? -41 39.125 -59.469 1 17.12 379 THR B C 1
ATOM 6578 O O . THR B 1 379 ? -40.375 39.375 -58.438 1 17.12 379 THR B O 1
ATOM 6581 N N . PRO B 1 380 ? -41.969 38 -59.406 1 17.92 380 PRO B N 1
ATOM 6582 C CA . PRO B 1 380 ? -43.156 37.469 -58.719 1 17.92 380 PRO B CA 1
ATOM 6583 C C . PRO B 1 380 ? -42.812 36.406 -57.688 1 17.92 380 PRO B C 1
ATOM 6585 O O . PRO B 1 380 ? -43.656 36.062 -56.844 1 17.92 380 PRO B O 1
ATOM 6588 N N . ASP B 1 381 ? -41.531 35.969 -57.531 1 17.69 381 ASP B N 1
ATOM 6589 C CA . ASP B 1 381 ? -41.5 34.5 -57.406 1 17.69 381 ASP B CA 1
ATOM 6590 C C . ASP B 1 381 ? -42.094 34.031 -56.094 1 17.69 381 ASP B C 1
ATOM 6592 O O . ASP B 1 381 ? -41.969 34.719 -55.062 1 17.69 381 ASP B O 1
ATOM 6596 N N . SER B 1 382 ? -42.906 32.875 -56.094 1 19.06 382 SER B N 1
ATOM 6597 C CA . SER B 1 382 ? -43.969 32.125 -55.469 1 19.06 382 SER B CA 1
ATOM 6598 C C . SER B 1 382 ? -43.469 31.359 -54.25 1 19.06 382 SER B C 1
ATOM 6600 O O . SER B 1 382 ? -42.438 30.656 -54.344 1 19.06 382 SER B O 1
ATOM 6602 N N . THR B 1 383 ? -43.75 31.719 -53.031 1 19.06 383 THR B N 1
ATOM 6603 C CA . THR B 1 383 ? -43.344 31.438 -51.656 1 19.06 383 THR B CA 1
ATOM 6604 C C . THR B 1 383 ? -43.906 30.094 -51.188 1 19.06 383 THR B C 1
ATOM 6606 O O . THR B 1 383 ? -43.875 29.797 -50 1 19.06 383 THR B O 1
ATOM 6609 N N . VAL B 1 384 ? -43.594 28.984 -51.844 1 18.86 384 VAL B N 1
ATOM 6610 C CA . VAL B 1 384 ? -44.406 27.828 -51.5 1 18.86 384 VAL B CA 1
ATOM 6611 C C . VAL B 1 384 ? -44.125 27.422 -50.062 1 18.86 384 VAL B C 1
ATOM 6613 O O . VAL B 1 384 ? -42.969 27.328 -49.656 1 18.86 384 VAL B O 1
ATOM 6616 N N . LYS B 1 385 ? -45.125 27.297 -49.062 1 18.38 385 LYS B N 1
ATOM 6617 C CA . LYS B 1 385 ? -45.344 27.219 -47.625 1 18.38 385 LYS B CA 1
ATOM 6618 C C . LYS B 1 385 ? -45.156 25.797 -47.125 1 18.38 385 LYS B C 1
ATOM 6620 O O . LYS B 1 385 ? -46 25.281 -46.375 1 18.38 385 LYS B O 1
ATOM 6625 N N . THR B 1 386 ? -44.125 24.969 -47.438 1 18.64 386 THR B N 1
ATOM 6626 C CA . THR B 1 386 ? -44.344 23.562 -47.125 1 18.64 386 THR B CA 1
ATOM 6627 C C . THR B 1 386 ? -44.438 23.344 -45.625 1 18.64 386 THR B C 1
ATOM 6629 O O . THR B 1 386 ? -43.656 23.922 -44.844 1 18.64 386 THR B O 1
ATOM 6632 N N . PRO B 1 387 ? -45.438 22.516 -44.969 1 20.16 387 PRO B N 1
ATOM 6633 C CA . PRO B 1 387 ? -46.031 22.281 -43.656 1 20.16 387 PRO B CA 1
ATOM 6634 C C . PRO B 1 387 ? -45.125 21.469 -42.75 1 20.16 387 PRO B C 1
ATOM 6636 O O . PRO B 1 387 ? -44.594 20.438 -43.156 1 20.16 387 PRO B O 1
ATOM 6639 N N . VAL B 1 388 ? -44.375 21.969 -41.75 1 19.03 388 VAL B N 1
ATOM 6640 C CA . VAL B 1 388 ? -43.375 21.422 -40.844 1 19.03 388 VAL B CA 1
ATOM 6641 C C . VAL B 1 388 ? -44.031 20.484 -39.844 1 19.03 388 VAL B C 1
ATOM 6643 O O . VAL B 1 388 ? -44.938 20.891 -39.094 1 19.03 388 VAL B O 1
ATOM 6646 N N . LYS B 1 389 ? -44.062 19.125 -40.031 1 18.67 389 LYS B N 1
ATOM 6647 C CA . LYS B 1 389 ? -44.625 18.078 -39.156 1 18.67 389 LYS B CA 1
ATOM 6648 C C . LYS B 1 389 ? -44 18.125 -37.781 1 18.67 389 LYS B C 1
ATOM 6650 O O . LYS B 1 389 ? -42.75 18.203 -37.656 1 18.67 389 LYS B O 1
ATOM 6655 N N . LYS B 1 390 ? -44.719 18.234 -36.562 1 19.62 390 LYS B N 1
ATOM 6656 C CA . LYS B 1 390 ? -44.625 18.453 -35.125 1 19.62 390 LYS B CA 1
ATOM 6657 C C . LYS B 1 390 ? -44.031 17.234 -34.406 1 19.62 390 LYS B C 1
ATOM 6659 O O . LYS B 1 390 ? -44.75 16.25 -34.188 1 19.62 390 LYS B O 1
ATOM 6664 N N . MET B 1 391 ? -42.906 16.562 -34.781 1 19.33 391 MET B N 1
ATOM 6665 C CA . MET B 1 391 ? -42.531 15.305 -34.156 1 19.33 391 MET B CA 1
ATOM 6666 C C . MET B 1 391 ? -42.344 15.477 -32.656 1 19.33 391 MET B C 1
ATOM 6668 O O . MET B 1 391 ? -41.781 16.484 -32.188 1 19.33 391 MET B O 1
ATOM 6672 N N . GLN B 1 392 ? -43.031 14.586 -31.688 1 20.67 392 GLN B N 1
ATOM 6673 C CA . GLN B 1 392 ? -43.312 14.359 -30.281 1 20.67 392 GLN B CA 1
ATOM 6674 C C . GLN B 1 392 ? -42.031 14.102 -29.484 1 20.67 392 GLN B C 1
ATOM 6676 O O . GLN B 1 392 ? -41.312 13.133 -29.75 1 20.67 392 GLN B O 1
ATOM 6681 N N . GLY B 1 393 ? -41.25 15.031 -28.938 1 20.89 393 GLY B N 1
ATOM 6682 C CA . GLY B 1 393 ? -39.938 15.156 -28.297 1 20.89 393 GLY B CA 1
ATOM 6683 C C . GLY B 1 393 ? -39.938 14.602 -26.891 1 20.89 393 GLY B C 1
ATOM 6684 O O . GLY B 1 393 ? -39 14.852 -26.125 1 20.89 393 GLY B O 1
ATOM 6685 N N . GLN B 1 394 ? -41.062 14 -26.359 1 20.89 394 GLN B N 1
ATOM 6686 C CA . GLN B 1 394 ? -41.125 14.086 -24.906 1 20.89 394 GLN B CA 1
ATOM 6687 C C . GLN B 1 394 ? -40 13.281 -24.266 1 20.89 394 GLN B C 1
ATOM 6689 O O . GLN B 1 394 ? -39.438 13.672 -23.234 1 20.89 394 GLN B O 1
ATOM 6694 N N . THR B 1 395 ? -39.844 11.984 -24.578 1 23.27 395 THR B N 1
ATOM 6695 C CA . THR B 1 395 ? -39.625 10.961 -23.562 1 23.27 395 THR B CA 1
ATOM 6696 C C . THR B 1 395 ? -38.156 10.93 -23.125 1 23.27 395 THR B C 1
ATOM 6698 O O . THR B 1 395 ? -37.75 10.062 -22.359 1 23.27 395 THR B O 1
ATOM 6701 N N . ARG B 1 396 ? -37.25 11.641 -23.719 1 22.06 396 ARG B N 1
ATOM 6702 C CA . ARG B 1 396 ? -35.844 11.266 -23.562 1 22.06 396 ARG B CA 1
ATOM 6703 C C . ARG B 1 396 ? -35.312 11.656 -22.188 1 22.06 396 ARG B C 1
ATOM 6705 O O . ARG B 1 396 ? -34.125 11.469 -21.891 1 22.06 396 ARG B O 1
ATOM 6712 N N . GLN B 1 397 ? -36.031 12.562 -21.5 1 21.77 397 GLN B N 1
ATOM 6713 C CA . GLN B 1 397 ? -35.281 13.195 -20.406 1 21.77 397 GLN B CA 1
ATOM 6714 C C . GLN B 1 397 ? -34.969 12.195 -19.297 1 21.77 397 GLN B C 1
ATOM 6716 O O . GLN B 1 397 ? -34.031 12.391 -18.531 1 21.77 397 GLN B O 1
ATOM 6721 N N . THR B 1 398 ? -35.844 11.211 -19.109 1 24.69 398 THR B N 1
ATOM 6722 C CA . THR B 1 398 ? -35.812 10.5 -17.844 1 24.69 398 THR B CA 1
ATOM 6723 C C . THR B 1 398 ? -34.594 9.617 -17.75 1 24.69 398 THR B C 1
ATOM 6725 O O . THR B 1 398 ? -34.219 9.172 -16.672 1 24.69 398 THR B O 1
ATOM 6728 N N . GLU B 1 399 ? -34.125 9.109 -18.953 1 24.52 399 GLU B N 1
ATOM 6729 C CA . GLU B 1 399 ? -33.156 8.016 -18.859 1 24.52 399 GLU B CA 1
ATOM 6730 C C . GLU B 1 399 ? -31.812 8.516 -18.359 1 24.52 399 GLU B C 1
ATOM 6732 O O . GLU B 1 399 ? -30.953 7.711 -17.984 1 24.52 399 GLU B O 1
ATOM 6737 N N . ILE B 1 400 ? -31.5 9.781 -18.688 1 23.16 400 ILE B N 1
ATOM 6738 C CA . ILE B 1 400 ? -30.141 10.195 -18.391 1 23.16 400 ILE B CA 1
ATOM 6739 C C . ILE B 1 400 ? -29.953 10.328 -16.891 1 23.16 400 ILE B C 1
ATOM 6741 O O . ILE B 1 400 ? -28.859 10.133 -16.359 1 23.16 400 ILE B O 1
ATOM 6745 N N . ASP B 1 401 ? -31.031 10.75 -16.156 1 24.62 401 ASP B N 1
ATOM 6746 C CA . ASP B 1 401 ? -30.859 11.086 -14.742 1 24.62 401 ASP B CA 1
ATOM 6747 C C . ASP B 1 401 ? -30.484 9.852 -13.93 1 24.62 401 ASP B C 1
ATOM 6749 O O . ASP B 1 401 ? -30.062 9.969 -12.773 1 24.62 401 ASP B O 1
ATOM 6753 N N . ARG B 1 402 ? -31.016 8.641 -14.328 1 25.3 402 ARG B N 1
ATOM 6754 C CA . ARG B 1 402 ? -30.688 7.488 -13.5 1 25.3 402 ARG B CA 1
ATOM 6755 C C . ARG B 1 402 ? -29.188 7.195 -13.531 1 25.3 402 ARG B C 1
ATOM 6757 O O . ARG B 1 402 ? -28.703 6.336 -12.789 1 25.3 402 ARG B O 1
ATOM 6764 N N . LYS B 1 403 ? -28.5 7.535 -14.609 1 26.12 403 LYS B N 1
ATOM 6765 C CA . LYS B 1 403 ? -27.109 7.102 -14.781 1 26.12 403 LYS B CA 1
ATOM 6766 C C . LYS B 1 403 ? -26.188 7.816 -13.797 1 26.12 403 LYS B C 1
ATOM 6768 O O . LYS B 1 403 ? -25.125 7.301 -13.453 1 26.12 403 LYS B O 1
ATOM 6773 N N . ILE B 1 404 ? -26.469 9.188 -13.539 1 24.47 404 ILE B N 1
ATOM 6774 C CA . ILE B 1 404 ? -25.484 9.898 -12.719 1 24.47 404 ILE B CA 1
ATOM 6775 C C . ILE B 1 404 ? -25.609 9.43 -11.273 1 24.47 404 ILE B C 1
ATOM 6777 O O . ILE B 1 404 ? -24.609 9.43 -10.531 1 24.47 404 ILE B O 1
ATOM 6781 N N . ILE B 1 405 ? -26.844 9.164 -10.758 1 26.03 405 ILE B N 1
ATOM 6782 C CA . ILE B 1 405 ? -27.016 8.859 -9.344 1 26.03 405 ILE B CA 1
ATOM 6783 C C . ILE B 1 405 ? -26.25 7.578 -9 1 26.03 405 ILE B C 1
ATOM 6785 O O . ILE B 1 405 ? -25.844 7.379 -7.848 1 26.03 405 ILE B O 1
ATOM 6789 N N . GLN B 1 406 ? -26.172 6.641 -9.953 1 25.67 406 GLN B N 1
ATOM 6790 C CA . GLN B 1 406 ? -25.5 5.391 -9.586 1 25.67 406 GLN B CA 1
ATOM 6791 C C . GLN B 1 406 ? -24.016 5.621 -9.312 1 25.67 406 GLN B C 1
ATOM 6793 O O . GLN B 1 406 ? -23.328 4.727 -8.828 1 25.67 406 GLN B O 1
ATOM 6798 N N . ARG B 1 407 ? -23.469 6.699 -9.844 1 24.52 407 ARG B N 1
ATOM 6799 C CA . ARG B 1 407 ? -22.016 6.863 -9.836 1 24.52 407 ARG B CA 1
ATOM 6800 C C . ARG B 1 407 ? -21.516 7.223 -8.438 1 24.52 407 ARG B C 1
ATOM 6802 O O . ARG B 1 407 ? -20.406 6.828 -8.047 1 24.52 407 ARG B O 1
ATOM 6809 N N . GLN B 1 408 ? -22.172 8.234 -7.723 1 24.16 408 GLN B N 1
ATOM 6810 C CA . GLN B 1 408 ? -21.578 8.789 -6.516 1 24.16 408 GLN B CA 1
ATOM 6811 C C . GLN B 1 408 ? -21.641 7.793 -5.363 1 24.16 408 GLN B C 1
ATOM 6813 O O . GLN B 1 408 ? -21.016 8.008 -4.316 1 24.16 408 GLN B O 1
ATOM 6818 N N . THR B 1 409 ? -22.531 6.922 -5.285 1 25.52 409 THR B N 1
ATOM 6819 C CA . THR B 1 409 ? -22.672 6.066 -4.109 1 25.52 409 THR B CA 1
ATOM 6820 C C . THR B 1 409 ? -21.453 5.152 -3.975 1 25.52 409 THR B C 1
ATOM 6822 O O . THR B 1 409 ? -21.219 4.582 -2.906 1 25.52 409 THR B O 1
ATOM 6825 N N . LYS B 1 410 ? -20.734 4.91 -5.055 1 27.84 410 LYS B N 1
ATOM 6826 C CA . LYS B 1 410 ? -19.719 3.857 -5.027 1 27.84 410 LYS B CA 1
ATOM 6827 C C . LYS B 1 410 ? -18.484 4.301 -4.25 1 27.84 410 LYS B C 1
ATOM 6829 O O . LYS B 1 410 ? -17.594 3.494 -3.99 1 27.84 410 LYS B O 1
ATOM 6834 N N . LEU B 1 411 ? -18.266 5.633 -3.98 1 25.05 411 LEU B N 1
ATOM 6835 C CA . LEU B 1 411 ? -17.031 6.031 -3.314 1 25.05 411 LEU B CA 1
ATOM 6836 C C . LEU B 1 411 ? -17.125 5.793 -1.812 1 25.05 411 LEU B C 1
ATOM 6838 O O . LEU B 1 411 ? -16.109 5.844 -1.108 1 25.05 411 LEU B O 1
ATOM 6842 N N . ALA B 1 412 ? -18.25 5.773 -1.151 1 25.97 412 ALA B N 1
ATOM 6843 C CA . ALA B 1 412 ? -18.391 5.77 0.302 1 25.97 412 ALA B CA 1
ATOM 6844 C C . ALA B 1 412 ? -17.969 4.43 0.892 1 25.97 412 ALA B C 1
ATOM 6846 O O . ALA B 1 412 ? -17.766 4.312 2.104 1 25.97 412 ALA B O 1
ATOM 6847 N N . GLU B 1 413 ? -18 3.379 0.145 1 26.62 413 GLU B N 1
ATOM 6848 C CA . GLU B 1 413 ? -17.891 2.111 0.859 1 26.62 413 GLU B CA 1
ATOM 6849 C C . GLU B 1 413 ? -16.453 1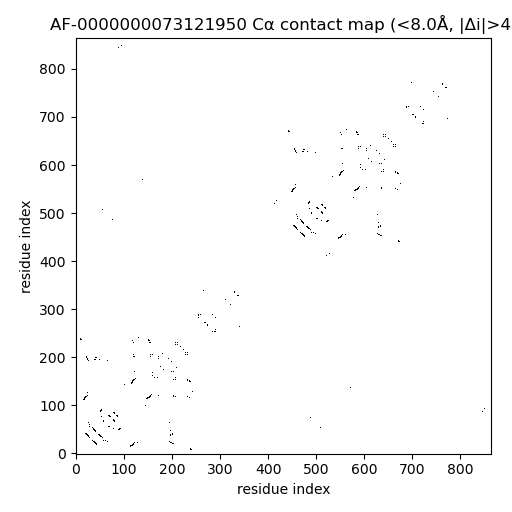.876 1.327 1 26.62 413 GLU B C 1
ATOM 6851 O O . GLU B 1 413 ? -16.156 0.835 1.914 1 26.62 413 GLU B O 1
ATOM 6856 N N . HIS B 1 414 ? -15.477 2.709 1.033 1 27.39 414 HIS B N 1
ATOM 6857 C CA . HIS B 1 414 ? -14.141 2.324 1.473 1 27.39 414 HIS B CA 1
ATOM 6858 C C . HIS B 1 414 ? -13.969 2.561 2.969 1 27.39 414 HIS B C 1
ATOM 6860 O O . HIS B 1 414 ? -12.883 2.336 3.512 1 27.39 414 HIS B O 1
ATOM 6866 N N . GLY B 1 415 ? -14.93 3.244 3.717 1 23.53 415 GLY B N 1
ATOM 6867 C CA . GLY B 1 415 ? -14.641 3.615 5.094 1 23.53 415 GLY B CA 1
ATOM 6868 C C . GLY B 1 415 ? -14.703 2.443 6.055 1 23.53 415 GLY B C 1
ATOM 6869 O O . GLY B 1 415 ? -14.617 2.625 7.27 1 23.53 415 GLY B O 1
ATOM 6870 N N . LYS B 1 416 ? -15.227 1.303 5.715 1 27.38 416 LYS B N 1
ATOM 6871 C CA . LYS B 1 416 ? -15.578 0.417 6.82 1 27.38 416 LYS B CA 1
ATOM 6872 C C . LYS B 1 416 ? -14.336 -0.182 7.469 1 27.38 416 LYS B C 1
ATOM 6874 O O . LYS B 1 416 ? -14.438 -1.095 8.297 1 27.38 416 LYS B O 1
ATOM 6879 N N . SER B 1 417 ? -13.141 0.191 7.152 1 23.94 417 SER B N 1
ATOM 6880 C CA . SER B 1 417 ? -12.117 -0.692 7.699 1 23.94 417 SER B CA 1
ATOM 6881 C C . SER B 1 417 ? -11.875 -0.406 9.18 1 23.94 417 SER B C 1
ATOM 6883 O O . SER B 1 417 ? -10.992 -1.01 9.797 1 23.94 417 SER B O 1
ATOM 6885 N N . HIS B 1 418 ? -12.492 0.611 9.852 1 22.69 418 HIS B N 1
ATOM 6886 C CA . HIS B 1 418 ? -11.961 1.041 11.141 1 22.69 418 HIS B CA 1
ATOM 6887 C C . HIS B 1 418 ? -12.445 0.131 12.266 1 22.69 418 HIS B C 1
ATOM 6889 O O . HIS B 1 418 ? -12.227 0.419 13.445 1 22.69 418 HIS B O 1
ATOM 6895 N N . LYS B 1 419 ? -13.203 -0.852 12.109 1 24.69 419 LYS B N 1
ATOM 6896 C CA . LYS B 1 419 ? -13.805 -1.408 13.32 1 24.69 419 LYS B CA 1
ATOM 6897 C C . LYS B 1 419 ? -12.742 -2.053 14.203 1 24.69 419 LYS B C 1
ATOM 6899 O O . LYS B 1 419 ? -13.062 -2.58 15.273 1 24.69 419 LYS B O 1
ATOM 6904 N N . LEU B 1 420 ? -11.555 -2.268 13.727 1 24.16 420 LEU B N 1
ATOM 6905 C CA . LEU B 1 420 ? -10.836 -3.279 14.492 1 24.16 420 LEU B CA 1
ATOM 6906 C C . LEU B 1 420 ? -10.266 -2.686 15.773 1 24.16 420 LEU B C 1
ATOM 6908 O O . LEU B 1 420 ? -9.508 -3.352 16.484 1 24.16 420 LEU B O 1
ATOM 6912 N N . LEU B 1 421 ? -10.414 -1.374 16.078 1 22.45 421 LEU B N 1
ATOM 6913 C CA . LEU B 1 421 ? -9.648 -0.88 17.219 1 22.45 421 LEU B CA 1
ATOM 6914 C C . LEU B 1 421 ? -10.234 -1.392 18.531 1 22.45 421 LEU B C 1
ATOM 6916 O O . LEU B 1 421 ? -9.719 -1.082 19.594 1 22.45 421 LEU B O 1
ATOM 6920 N N . GLU B 1 422 ? -11.391 -1.949 18.609 1 24.77 422 GLU B N 1
ATOM 6921 C CA . GLU B 1 422 ? -11.969 -2.004 19.938 1 24.77 422 GLU B CA 1
ATOM 6922 C C . GLU B 1 422 ? -11.188 -2.967 20.844 1 24.77 422 GLU B C 1
ATOM 6924 O O . GLU B 1 422 ? -11.352 -2.953 22.062 1 24.77 422 GLU B O 1
ATOM 6929 N N . LYS B 1 423 ? -10.672 -4.043 20.312 1 24.25 423 LYS B N 1
ATOM 6930 C CA . LYS B 1 423 ? -10.664 -5.113 21.312 1 24.25 423 LYS B CA 1
ATOM 6931 C C . LYS B 1 423 ? -9.711 -4.797 22.453 1 24.25 423 LYS B C 1
ATOM 6933 O O . LYS B 1 423 ? -10.086 -4.887 23.625 1 24.25 423 LYS B O 1
ATOM 6938 N N . ASN B 1 424 ? -8.359 -5.223 22.422 1 21.95 424 ASN B N 1
ATOM 6939 C CA . ASN B 1 424 ? -7.711 -5.875 23.547 1 21.95 424 ASN B CA 1
ATOM 6940 C C . ASN B 1 424 ? -7.105 -4.855 24.516 1 21.95 424 ASN B C 1
ATOM 6942 O O . ASN B 1 424 ? -5.887 -4.684 24.547 1 21.95 424 ASN B O 1
ATOM 6946 N N . ILE B 1 425 ? -7.672 -3.656 24.531 1 20.64 425 ILE B N 1
ATOM 6947 C CA . ILE B 1 425 ? -7.035 -2.875 25.594 1 20.64 425 ILE B CA 1
ATOM 6948 C C . ILE B 1 425 ? -7.305 -3.523 26.953 1 20.64 425 ILE B C 1
ATOM 6950 O O . ILE B 1 425 ? -8.461 -3.758 27.312 1 20.64 425 ILE B O 1
ATOM 6954 N N . ASN B 1 426 ? -6.379 -4.281 27.469 1 20.94 426 ASN B N 1
ATOM 6955 C CA . ASN B 1 426 ? -6.391 -4.789 28.828 1 20.94 426 ASN B CA 1
ATOM 6956 C C . ASN B 1 426 ? -6.711 -3.686 29.828 1 20.94 426 ASN B C 1
ATOM 6958 O O . ASN B 1 426 ? -6.074 -2.631 29.828 1 20.94 426 ASN B O 1
ATOM 6962 N N . PRO B 1 427 ? -7.852 -3.666 30.453 1 21.12 427 PRO B N 1
ATOM 6963 C CA . PRO B 1 427 ? -8.375 -2.754 31.469 1 21.12 427 PRO B CA 1
ATOM 6964 C C . PRO B 1 427 ? -7.418 -2.578 32.656 1 21.12 427 PRO B C 1
ATOM 6966 O O . PRO B 1 427 ? -7.613 -1.686 33.469 1 21.12 427 PRO B O 1
ATOM 6969 N N . GLU B 1 428 ? -6.527 -3.568 33.031 1 23 428 GLU B N 1
ATOM 6970 C CA . GLU B 1 428 ? -6.051 -3.547 34.406 1 23 428 GLU B CA 1
ATOM 6971 C C . GLU B 1 428 ? -5.16 -2.334 34.656 1 23 428 GLU B C 1
ATOM 6973 O O . GLU B 1 428 ? -4.73 -2.104 35.781 1 23 428 GLU B O 1
ATOM 6978 N N . CYS B 1 429 ? -4.504 -1.736 33.688 1 19.16 429 CYS B N 1
ATOM 6979 C CA . CYS B 1 429 ? -3.633 -0.708 34.25 1 19.16 429 CYS B CA 1
ATOM 6980 C C . CYS B 1 429 ? -4.445 0.459 34.781 1 19.16 429 CYS B C 1
ATOM 6982 O O . CYS B 1 429 ? -4.305 1.591 34.312 1 19.16 429 CYS B O 1
ATOM 6984 N N . LEU B 1 430 ? -5.789 0.249 35.094 1 18.06 430 LEU B N 1
ATOM 6985 C CA . LEU B 1 430 ? -6.555 1.277 35.781 1 18.06 430 LEU B CA 1
ATOM 6986 C C . LEU B 1 430 ? -5.996 1.521 37.188 1 18.06 430 LEU B C 1
ATOM 6988 O O . LEU B 1 430 ? -6.438 0.897 38.156 1 18.06 430 LEU B O 1
ATOM 6992 N N . VAL B 1 431 ? -4.695 1.297 37.656 1 18.25 431 VAL B N 1
ATOM 6993 C CA . VAL B 1 431 ? -4.414 1.573 39.062 1 18.25 431 VAL B CA 1
ATOM 6994 C C . VAL B 1 431 ? -4.762 3.025 39.375 1 18.25 431 VAL B C 1
ATOM 6996 O O . VAL B 1 431 ? -4.504 3.924 38.562 1 18.25 431 VAL B O 1
ATOM 6999 N N . TRP B 1 432 ? -5.484 3.148 40.562 1 18.52 432 TRP B N 1
ATOM 7000 C CA . TRP B 1 432 ? -5.484 4.242 41.531 1 18.52 432 TRP B CA 1
ATOM 7001 C C . TRP B 1 432 ? -4.074 4.543 42 1 18.52 432 TRP B C 1
ATOM 7003 O O . TRP B 1 432 ? -3.283 3.625 42.25 1 18.52 432 TRP B O 1
#

Solvent-accessible surface area (backbone atoms only — not comparable to full-atom values): 50606 Å² total; per-residue (Å²): 136,81,82,74,74,75,70,72,79,68,72,70,72,79,87,77,49,56,42,72,31,7,32,33,59,31,41,29,47,92,51,88,87,43,40,62,35,26,50,13,33,25,43,98,89,50,73,45,72,45,38,23,62,47,72,49,44,44,36,71,67,32,22,65,52,46,34,41,42,69,46,71,60,92,39,44,59,44,44,29,32,63,85,79,69,38,77,52,79,56,37,50,61,68,58,50,50,52,51,48,50,53,51,52,48,51,52,50,68,70,39,78,78,43,78,28,28,34,37,27,27,66,48,91,68,88,48,60,69,56,54,52,52,50,53,28,50,72,64,71,38,42,70,67,46,53,73,40,42,49,28,40,20,41,37,28,60,52,46,48,71,74,35,53,89,80,45,93,62,75,46,67,69,53,42,38,39,72,75,64,62,49,58,79,80,70,59,53,87,88,61,46,70,45,31,22,52,42,41,1,42,48,29,36,51,51,46,46,50,60,34,45,68,73,47,85,79,73,85,49,68,71,58,47,54,54,43,29,47,57,54,46,53,74,45,44,43,31,46,70,57,53,50,52,51,43,51,52,49,50,52,30,48,52,21,27,56,53,39,47,79,70,39,50,58,30,67,70,62,51,69,69,39,33,52,49,46,52,50,52,31,49,54,42,13,72,72,70,38,34,45,65,59,50,48,53,40,29,73,73,47,34,64,61,37,44,46,59,60,48,68,69,41,77,91,50,52,74,70,53,43,54,49,51,42,49,41,51,43,22,61,71,34,85,87,45,68,71,72,68,75,80,69,72,70,66,70,68,71,68,73,71,73,70,72,69,70,78,69,77,78,69,75,80,76,82,80,69,85,82,88,79,86,83,88,87,86,84,81,81,80,86,75,86,76,84,83,84,83,85,81,90,76,75,79,72,69,66,67,61,64,62,61,62,65,66,59,68,64,66,72,65,72,70,66,70,76,68,71,73,75,70,67,84,72,74,70,73,84,65,72,132,137,81,81,74,75,76,70,71,78,68,73,70,72,78,87,77,50,56,43,73,30,7,32,33,61,31,40,29,47,90,54,87,88,43,38,62,36,26,49,13,36,25,43,99,87,52,73,46,71,44,39,24,62,46,73,48,44,42,35,70,67,32,22,64,50,45,35,39,42,69,45,71,60,92,40,45,60,44,44,29,30,65,85,78,71,40,76,53,77,56,38,50,61,66,60,48,50,52,52,49,51,55,51,53,48,51,52,49,66,70,39,79,79,41,78,28,28,34,37,27,27,67,47,89,68,89,49,59,69,54,53,51,52,49,53,27,50,73,64,72,38,41,70,66,47,54,71,40,43,49,28,40,20,41,36,28,59,54,46,49,71,75,35,54,89,79,44,95,61,74,46,68,69,52,41,37,40,70,72,63,62,50,58,78,81,73,61,51,89,88,60,45,71,44,32,22,53,42,41,1,42,49,30,37,50,51,47,46,51,59,34,46,68,72,47,86,79,72,86,51,69,70,58,46,53,54,45,28,47,56,54,47,52,73,47,45,41,30,47,70,58,52,50,52,50,44,50,51,49,50,52,29,49,52,22,28,57,53,39,46,79,70,39,52,57,28,67,70,62,49,70,69,39,33,52,51,46,52,50,52,30,50,54,42,13,72,73,71,39,33,48,65,58,49,48,53,39,28,73,74,45,34,64,62,36,44,45,61,60,48,69,68,42,76,90,51,50,73,70,52,40,55,49,51,42,49,40,51,43,21,62,69,32,86,87,46,66,71,72,70,74,80,71,73,72,66,72,65,70,67,70,70,72,70,71,69,70,77,71,75,79,68,82,72,81,84,73,79,86,80,89,79,81,86,87,76,88,79,86,80,85,82,76,81,77,84,83,83,83,85,79,87,76,72,78,68,66,67,68,60,62,62,60,59,64,66,57,67,65,67,70,65,70,70,66,72,75,67,71,73,75,69,66,86,71,74,69,74,83,66,72,131

Foldseek 3Di:
DPPPPPPPPQPADDDFAAAEKFWFFQWLDQDLPIATQWTWIDDPVDIDIAGADDPDWRDPVSCVLQQKTWDDDPHDIFIARNLVRDTDDHDHLVVSLVVVLVVLVVVQVVDPGHQAYEYFAEDPDDGGLLNNCVSCVVNVNNVSVVNHHWWYFYLNVLCCVQCVPPDDDSDLVVLCCVQVVPPPPVPDSPQRCSHRHNNSVSRVVSLLSSLVVVPVDDPDVVVSSVSSCVSRSVRIRTSVVVVVVSVLVLQLVLQLVLCCVLLVLLCVDDPVSVVLSSVLSNLCSNLPHHLVRVLVQCVVVNLVSLLVSLVPRPVDDPVSSVVSSVSSNQVNDPVHHHDHDDPPPPPPPPPPPPPPPPPPPDDDDDPDDDDDDDDDDDDDDDDDDDDDDPPDPPDPPPPVVVVVVVPPVVVPPVSPPPPPPPPDPPPPVPDD/DPPPPPPPPQPADDDFAAAEKFWFFQWLDQDLPIATQWTKIDDPVDIDIAGADDPDWRDPVSCVLQQKTWDDDPHDIFIAHNLVRDTDDHDHLVVSLVVVLVVLVVVQVVDPGHQAYEYEAEDPDDGGLLNNCVSCVVNVNNVSVVNHHWWYFYLNVLCCVQCVPPDDDSDLVVLCCVQVVPPPVVPDSVQRCSHRHNNSVSRVVSLLSSLVVVPVDDPDVVVSSVSSCVSRSVRIRTSVVVVVVSVLVLQLVVQLLLCCVLLVLLCVDDPVSVVLSSVLSNQCSNLPHHLVRVLVQCVVVNLVSLLVSLVPRPVDDPVSSVVSSVSSNQVNDPVHHHDHDDDPPPPPPPPPPPPPPPPPPPDDDDDDDDDDDDDDDDDDDDDDDPDDDPPDPPDPPPVVVVVVVVPPVVVPPVSPPPPPPPDDPPPPVPDD

pLDDT: mean 75.71, std 29.64, range [14.93, 98.88]

Sequence (864 aa):
MGSGSETKNAATLPKGKYTLVGIDVDTTGRRLIDEIVQLAAYTPQTQYAQYIMPYMNLNPAARQRHQVRVITIGFYRMLKCMQTYKVVKSKSEVAALKDFLDWIEELKKSDKGSQGVILIYHEERKFVPYMILEAMNKYSMLDRFLETVKSFANGYALAKAKCASSVKFFSLRQLSKILLNNDDNQKEKDQFEGSASVRAKLAYEIAHHLARSEQQDLTDPEHDIENMINVVYEYSSPISQELSELQIQTKNLERQNSFRPVFLQYFKTTLYHRVKAVKFRIILAEHGYDLDSLKAIWTEKRKEGLAEVIQAMSELKPDERIELIELLDCHFDPVKQPVKPVVKRSKRRARRVSSIPAKNKENIKPRDNNQGSGDKSRTPDSTVKTPVKKMQGQTRQTEIDRKIIQRQTKLAEHGKSHKLLEKNINPECLVWMGSGSETKNAATLPKGKYTLVGIDVDTTGRRLIDEIVQLAAYTPQTQYAQYIMPYMNLNPAARQRHQVRVITIGFYRMLKCMQTYKVVKSKSEVAALKDFLDWIEELKKSDKGSQGVILIYHEERKFVPYMILEAMNKYSMLDRFLETVKSFANGYALAKAKCASSVKFFSLRQLSKILLNNDDNQKEKDQFEGSASVRAKLAYEIAHHLARSEQQDLTDPEHDIENMINVVYEYSSPISQELSELQIQTKNLERQNSFRPVFLQYFKTTLYHRVKAVKFRIILAEHGYDLDSLKAIWTEKRKEGLAEVIQAMSELKPDERIELIELLDCHFDPVKQPVKPVVKRSKRRARRVSSIPAKNKENIKPRDNNQGSGDKSRTPDSTVKTPVKKMQGQTRQTEIDRKIIQRQTKLAEHGKSHKLLEKNINPECLVW

Radius of gyration: 37.64 Å; Cα contacts (8 Å, |Δi|>4): 1002; chains: 2; bounding box: 88×115×129 Å

Nearest PDB structures (foldseek):
  5l80-assembly1_A  TM=7.517E-01  e=1.992E-34  Drosophila melanogaster
  5l7z-assembly1_A-2  TM=9.447E-01  e=5.212E-28  Drosophila melanogaster
  5l80-assembly1_B  TM=8.063E-01  e=1.904E-30  Drosophila melanogaster
  9iya-assembly1_A  TM=2.125E-01  e=4.670E+00  Homo sapiens
  7mvx-assembly1_A  TM=1.586E-01  e=9.120E+00  Thermochaetoides thermophila DSM 1495

Secondary structure (DSSP, 8-state):
-----------PPPSS--EEEEEEEEESSSSTTS-EEEEEEE-SS-EEEEEE--SSPPPHHHHHHHTEEEEEETTEEEEEETTTTEEE-EE-HHHHHHHHHHHHHHHHHHSTT---EEEEE--SS--HHHHHHHHHHHTT-HHHHHHHEEEEEEHHHHHHHHHTTT-S---HHHHHHHHS---GGG--TT--TTSHHHHHHHHHHHHHHHHHHT-TT---HHHHHHHHHHHHHHTEEEHHHHHHHHHHHHHHHHHHHHTGGGGHHHHTS-HHHHHHHHHHHHHHHHTT--HHHHHHHHHHHHHHHHHHHHHT-TTS-HHHHHHHHHHHHHHH-TTSPPPPP----------------------------------------------------GGGGGGTHHHHHHHHGGGGGGGGGGGGGGTT--GGGG--/-----------PPPSS--EEEEEEEEESSSSTTS-EEEEEEE-SS-EEEEEE--SSPPPHHHHHHHTEEEEEETTEEEEEETTTTEEE-EE-HHHHHHHHHHHHHHHHHHSTT---EEEEE--SS--HHHHHHHHHHHTT-HHHHHHHEEEEEEHHHHHHHHHTTT-S---HHHHHHHHS---GGG--TT--TTSHHHHHHHHHHHHHHHHHHT-TT---HHHHHHHHHHHHHHTEEEHHHHHHHHHHHHHHHHHHHHTGGGGHHHHTS-HHHHHHHHHHHHHHHHTT--HHHHHHHHHHHHHHHHHHHHHT-TTS-HHHHHHHHHHHHHHH-TTSPPPPP----------------------------------------------------GGGGHHHHHHHHHHHGGGGGGGGGGGGGGTT--TT----